Protein AF-0000000070999312 (afdb_homodimer)

Nearest PDB structures (foldseek):
  6iwe-assembly1_A  TM=8.573E-01  e=2.212E-32  Penicillium terrenum
  8blx-assembly1_A  TM=8.472E-01  e=9.473E-31  Parastagonospora nodorum SN15
  8blz-assembly1_C  TM=8.296E-01  e=2.874E-31  Parastagonospora nodorum SN15
  8bmu-assembly1_A  TM=8.322E-01  e=1.067E-30  Parastagonospora nodorum SN15
  5oc2-assembly2_B  TM=7.873E-01  e=1.247E-31  Aspergillus fumigatus

pLDDT: mean 93.49, std 9.77, range [18.69, 98.94]

Sequence (974 aa):
MAYHPPLKDKQSPVVIVGAGVFGLSSAIHLAKRGFTDITVFDRQPYHETLYDFDKGCDAASADCNKIIRAAYGDEVWYQNLTFKAIEVWESWNKSLAEETILPPGMTSKDRIYVNCGNYHFGDETDGLNDFEKLSVNNITKAGKGPTQYLLYFDSKEVARARADGFSYAVDPFNLSKDGKHQGYLDMIGGFVYADKACTYALHLVKKLGVKLVLDRRAGSFESFLEDPTGKVVGIKTADGKHHKAAATVVACGGWTPSLIPEIDGLCETTAGSIAMIQIPEGSPLRERFSPDNFPVFQWNTRAGENGNLYGFPLDSRGVMKIGYRGTKYTNPQRVQSGQVRSIPITKWTSPFITGLPEKSVQVVQRFLDKYLPELKQSGIGISQTRLCWYTDSFDNHWVIDGIPGKEGVIVATGGSGHAFKFLPLLGEFVADKVMGIESDMLRRFQWRKPPHGETPRNQLMKGFNDANALHRVRMVPDDGSHYSSKLMAYHPPLKDKQSPVVIVGAGVFGLSSAIHLAKRGFTDITVFDRQPYHETLYDFDKGCDAASADCNKIIRAAYGDEVWYQNLTFKAIEVWESWNKSLAEETILPPGMTSKDRIYVNCGNYHFGDETDGLNDFEKLSVNNITKAGKGPTQYLLYFDSKEVARARADGFSYAVDPFNLSKDGKHQGYLDMIGGFVYADKACTYALHLVKKLGVKLVLDRRAGSFESFLEDPTGKVVGIKTADGKHHKAAATVVACGGWTPSLIPEIDGLCETTAGSIAMIQIPEGSPLRERFSPDNFPVFQWNTRAGENGNLYGFPLDSRGVMKIGYRGTKYTNPQRVQSGQVRSIPITKWTSPFITGLPEKSVQVVQRFLDKYLPELKQSGIGISQTRLCWYTDSFDNHWVIDGIPGKEGVIVATGGSGHAFKFLPLLGEFVADKVMGIESDMLRRFQWRKPPHGETPRNQLMKGFNDANALHRVRMVPDDGSHYSSKL

Secondary structure (DSSP, 8-state):
---------TTS-EEEE--SHHHHHHHHHHHHTT---EEEEESS-HHHHTT-GGGT--STTSSSEEE-----TT-HHHHHHHHHHHHHHHHHHHHHHH-SS--TT--TT--SEE---EEEE-S--SS--HHHHHHHHHHIIIIIGGGEE-TTT-HHHHHHHHHTT-GGGTSTT---BTTB--SEEESS--EEEHHHHHHHHHHHHHHTT-EEEE-TTTTSEEEEEE-TTS-EEEEEETTS-EEE-SEEEE--GGGHHHH-GGGBTTEEEEEEEEEEEEPPTT-THHHHTSTTT--EEEESTT-GGG--EEE----TTSEEEEEEEEEEEB-EEE-TTS-EEE----TTSBS---SEEHHHHHHHHHHHHHH-HHHHHTT----EEEEEEEEEETTS--EEEEETTEEEEEEEE--TTT-GGGHHHHHHHHHHHHHT---HHHHHHS---PPTTSPPSS----GGG-TTBGGGSPEEP--SSTTSTT-/---------TTS-EEEE--SHHHHHHHHHHHHTT---EEEEESS-HHHHTT-GGGT--STTSSSEEE-----TT-HHHHHHHHHHHHHHHHHHHHHHH-SS--TT--TT--SEE---EEEE-S--SS--HHHHHHHHHHIIIIIGGGEE-TTT-HHHHHHHHHTT-GGGTSTT---BTTB--SEEESS--EEEHHHHHHHHHHHHHHTT-EEEE-TTTTSEEEEEE-TTS-EEEEEETTS-EEE-SEEEE--GGGHHHH-GGGBTTEEEEEEEEEEEEPPTT-THHHHTSTTT--EEEESTT-GGG--EEE----TTSEEEEEEEEEEEB-EEE-TTS-EEE----TTSBS---SEEHHHHHHHHHHHHHH-HHHHHTT----EEEEEEEEEETTS--EEEEETTEEEEEEEE--TTT-GGGHHHHHHHHHHHHHT---HHHHHTS---PPTTPPPSS----GGG-TTBGGGS-EE---SSTTTS--

Foldseek 3Di:
DADFDFDPDLAFAEEEADLALLRLLQLLQSLVVPRAHYEYFYLAPCLPCLLDVVVQRFALLRDFKAKQDLQDQPPNVSNVLSVVLVVVQVVLLVCLLPPDDDFPPDHNPDHFFFQLWEWEFEDDLPFDDNSNVRRLVSCVVVVNNLQKQRQQPDLVSQVSCVVVPNVLRFALLVPDDPSGGTTMIGRSMFMGRSSRVSSRSVVSSVVSNYHYHHHNFRRAFDAFDADPLQAGQFTATRVGDTDGGLAYEYEHWLACCVHPVLCAQFKAKKWWKKFKWADDPPDPVLVCQASSRHGKYAYCCPVALLGGKIWHGAGPRRMIMIIDVSDIAFAWDQDPVRATGGHDADCNDVVHDFFAFPSNVVSVVVCCVPRVVVCVVVLIDTQGMIINMGMAGLAQAWAWEDRHPHYRYTYTGRNSSPCSSSSNPSSVLNSCRNNVNDDPNNVVRYDDHPDPPDRTPDDDRPHPVPCRYPVNTDGDGSPNPVSPPPD/DADFDFDDDLAFAEEEADLALLRLLQLLQSLVVPRAHYEYFYLAPCLPCLLDVVVQRFALLRDFKAKQDLQDQPPNVSNVLSVVLVVVQVVLLVCLLPDDDDFPPDHNPDHFFFQLWEWEFEDDQPFDDNSRVRRLVSCVVVVNNLQKQRQQPDLVSQVSCVVVVNVLRFALLVPDDPSGGTTMIGRSMFMGRSSRVSSRSVVSSVVSNYHYHHHNFRRAFDAFDADPVQAGQFTATRVGDTDGGLAYEYEHWLAVCVHPVLCAQFKAKKWWKKFKWADDPPDPVLVCQASNRHGKYAYCCPVALLGGKIWHGAGPRRMIMIIDVSDIAFAWDQDPVRATGGHDADCNDVVHDFFAFPSNVVSVVVCCVPRVVVCVVVLIDTQGMIINMGMAGLAQAWAWEDRHPHYRYTYTGHNSSPCSSSSNPSSVLNSCRNNVNDDPSNVVRYDDHDDPPDRTPDDDRPHPVPCRYPVNTDGDGSPSPVSPPVD

Structure (mmCIF, N/CA/C/O backbone):
data_AF-0000000070999312-model_v1
#
loop_
_entity.id
_entity.type
_entity.pdbx_description
1 polymer 'Sarcosine oxidase'
#
loop_
_atom_site.group_PDB
_atom_site.id
_atom_site.type_symbol
_atom_site.label_atom_id
_atom_site.label_alt_id
_atom_site.label_comp_id
_atom_site.label_asym_id
_atom_site.label_entity_id
_atom_site.label_seq_id
_atom_site.pdbx_PDB_ins_code
_atom_site.Cartn_x
_atom_site.Cartn_y
_atom_site.Cartn_z
_atom_site.occupancy
_atom_site.B_iso_or_equiv
_atom_site.auth_seq_id
_atom_site.auth_comp_id
_atom_site.auth_asym_id
_atom_site.auth_atom_id
_atom_site.pdbx_PDB_model_num
ATOM 1 N N . MET A 1 1 ? -23.875 -26.734 1.968 1 58.16 1 MET A N 1
ATOM 2 C CA . MET A 1 1 ? -23.734 -25.562 1.113 1 58.16 1 MET A CA 1
ATOM 3 C C . MET A 1 1 ? -24.562 -24.391 1.653 1 58.16 1 MET A C 1
ATOM 5 O O . MET A 1 1 ? -25.688 -24.578 2.1 1 58.16 1 MET A O 1
ATOM 9 N N . ALA A 1 2 ? -23.922 -23.266 1.71 1 66.56 2 ALA A N 1
ATOM 10 C CA . ALA A 1 2 ? -24.688 -22.094 2.182 1 66.56 2 ALA A CA 1
ATOM 11 C C . ALA A 1 2 ? -25.75 -21.688 1.171 1 66.56 2 ALA A C 1
ATOM 13 O O . ALA A 1 2 ? -25.516 -21.734 -0.039 1 66.56 2 ALA A O 1
ATOM 14 N N . TYR A 1 3 ? -26.891 -21.531 1.672 1 66.31 3 TYR A N 1
ATOM 15 C CA . TYR A 1 3 ? -28 -21.234 0.792 1 66.31 3 TYR A CA 1
ATOM 16 C C . TYR A 1 3 ? -27.812 -19.875 0.118 1 66.31 3 TYR A C 1
ATOM 18 O O . TYR A 1 3 ? -27.391 -18.906 0.758 1 66.31 3 TYR A O 1
ATOM 26 N N . HIS A 1 4 ? -27.891 -19.875 -1.217 1 73.12 4 HIS A N 1
ATOM 27 C CA . HIS A 1 4 ? -28 -18.672 -2.051 1 73.12 4 HIS A CA 1
ATOM 28 C C . HIS A 1 4 ? -29.188 -18.766 -3.002 1 73.12 4 HIS A C 1
ATOM 30 O O . HIS A 1 4 ? -29.312 -19.734 -3.758 1 73.12 4 HIS A O 1
ATOM 36 N N . PRO A 1 5 ? -30.031 -17.781 -2.922 1 76.81 5 PRO A N 1
ATOM 37 C CA . PRO A 1 5 ? -31.156 -17.844 -3.855 1 76.81 5 PRO A CA 1
ATOM 38 C C . PRO A 1 5 ? -30.719 -17.797 -5.316 1 76.81 5 PRO A C 1
ATOM 40 O O . PRO A 1 5 ? -29.938 -16.922 -5.711 1 76.81 5 PRO A O 1
ATOM 43 N N . PRO A 1 6 ? -31.141 -18.828 -6.016 1 87.12 6 PRO A N 1
ATOM 44 C CA . PRO A 1 6 ? -30.75 -18.859 -7.43 1 87.12 6 PRO A CA 1
ATOM 45 C C . PRO A 1 6 ? -31.219 -17.625 -8.195 1 87.12 6 PRO A C 1
ATOM 47 O O . PRO A 1 6 ? -32.344 -17.156 -7.984 1 87.12 6 PRO A O 1
ATOM 50 N N . LEU A 1 7 ? -30.344 -17.141 -8.969 1 90.75 7 LEU A N 1
ATOM 51 C CA . LEU A 1 7 ? -30.688 -16 -9.82 1 90.75 7 LEU A CA 1
ATOM 52 C C . LEU A 1 7 ? -31.234 -16.484 -11.164 1 90.75 7 LEU A C 1
ATOM 54 O O . LEU A 1 7 ? -30.484 -17.047 -11.977 1 90.75 7 LEU A O 1
ATOM 58 N N . LYS A 1 8 ? -32.5 -16.25 -11.445 1 89 8 LYS A N 1
ATOM 59 C CA . LYS A 1 8 ? -33.156 -16.734 -12.656 1 89 8 LYS A CA 1
ATOM 60 C C . LYS A 1 8 ? -33.219 -15.625 -13.711 1 89 8 LYS A C 1
ATOM 62 O O . LYS A 1 8 ? -33.094 -15.898 -14.906 1 89 8 LYS A O 1
ATOM 67 N N . ASP A 1 9 ? -33.344 -14.461 -13.195 1 93.38 9 ASP A N 1
ATOM 68 C CA . ASP A 1 9 ? -33.438 -13.328 -14.109 1 93.38 9 ASP A CA 1
ATOM 69 C C . ASP A 1 9 ? -32.062 -12.953 -14.664 1 93.38 9 ASP A C 1
ATOM 71 O O . ASP A 1 9 ? -31.219 -12.445 -13.938 1 93.38 9 ASP A O 1
ATOM 75 N N . LYS A 1 10 ? -31.922 -13.07 -15.93 1 95.38 10 LYS A N 1
ATOM 76 C CA . LYS A 1 10 ? -30.625 -12.859 -16.594 1 95.38 10 LYS A CA 1
ATOM 77 C C . LYS A 1 10 ? -30.312 -11.375 -16.703 1 95.38 10 LYS A C 1
ATOM 79 O O . LYS A 1 10 ? -29.172 -11 -17 1 95.38 10 LYS A O 1
ATOM 84 N N . GLN A 1 11 ? -31.234 -10.586 -16.344 1 96.06 11 GLN A N 1
ATOM 85 C CA . GLN A 1 11 ? -31 -9.141 -16.391 1 96.06 11 GLN A CA 1
ATOM 86 C C . GLN A 1 11 ? -30.625 -8.609 -15.008 1 96.06 11 GLN A C 1
ATOM 88 O O . GLN A 1 11 ? -30.281 -7.434 -14.867 1 96.06 11 GLN A O 1
ATOM 93 N N . SER A 1 12 ? -30.625 -9.508 -14.062 1 96.31 12 SER A N 1
ATOM 94 C CA . SER A 1 12 ? -30.234 -9.102 -12.719 1 96.31 12 SER A CA 1
ATOM 95 C C . SER A 1 12 ? -28.781 -8.656 -12.68 1 96.31 12 SER A C 1
ATOM 97 O O . SER A 1 12 ? -27.922 -9.273 -13.297 1 96.31 12 SER A O 1
ATOM 99 N N . PRO A 1 13 ? -28.547 -7.543 -11.961 1 98.19 13 PRO A N 1
ATOM 100 C CA . PRO A 1 13 ? -27.156 -7.082 -11.859 1 98.19 13 PRO A CA 1
ATOM 101 C C . PRO A 1 13 ? -26.281 -8.016 -11.023 1 98.19 13 PRO A C 1
ATOM 103 O O . PRO A 1 13 ? -26.672 -8.398 -9.922 1 98.19 13 PRO A O 1
ATOM 106 N N . VAL A 1 14 ? -25.172 -8.414 -11.578 1 98.62 14 VAL A N 1
ATOM 107 C CA . VAL A 1 14 ? -24.188 -9.242 -10.891 1 98.62 14 VAL A CA 1
ATOM 108 C C . VAL A 1 14 ? -22.875 -8.469 -10.75 1 98.62 14 VAL A C 1
ATOM 110 O O . VAL A 1 14 ? -22.359 -7.914 -11.727 1 98.62 14 VAL A O 1
ATOM 113 N N . VAL A 1 15 ? -22.359 -8.406 -9.523 1 98.81 15 VAL A N 1
ATOM 114 C CA . VAL A 1 15 ? -21.078 -7.781 -9.25 1 98.81 15 VAL A CA 1
ATOM 115 C C . VAL A 1 15 ? -20.016 -8.859 -8.984 1 98.81 15 VAL A C 1
ATOM 117 O O . VAL A 1 15 ? -20.266 -9.812 -8.25 1 98.81 15 VAL A O 1
ATOM 120 N N . ILE A 1 16 ? -18.922 -8.758 -9.641 1 98.94 16 ILE A N 1
ATOM 121 C CA . ILE A 1 16 ? -17.75 -9.602 -9.383 1 98.94 16 ILE A CA 1
ATOM 122 C C . ILE A 1 16 ? -16.594 -8.742 -8.875 1 98.94 16 ILE A C 1
ATOM 124 O O . ILE A 1 16 ? -16.172 -7.801 -9.547 1 98.94 16 ILE A O 1
ATOM 128 N N . VAL A 1 17 ? -16.109 -9.07 -7.68 1 98.81 17 VAL A N 1
ATOM 129 C CA . VAL A 1 17 ? -14.969 -8.359 -7.113 1 98.81 17 VAL A CA 1
ATOM 130 C C . VAL A 1 17 ? -13.703 -9.203 -7.297 1 98.81 17 VAL A C 1
ATOM 132 O O . VAL A 1 17 ? -13.562 -10.258 -6.68 1 98.81 17 VAL A O 1
ATOM 135 N N . GLY A 1 18 ? -12.773 -8.695 -8.078 1 98.62 18 GLY A N 1
ATOM 136 C CA . GLY A 1 18 ? -11.547 -9.398 -8.43 1 98.62 18 GLY A CA 1
ATOM 137 C C . GLY A 1 18 ? -11.492 -9.797 -9.891 1 98.62 18 GLY A C 1
ATOM 138 O O . GLY A 1 18 ? -12.406 -10.445 -10.398 1 98.62 18 GLY A O 1
ATOM 139 N N . ALA A 1 19 ? -10.406 -9.406 -10.531 1 98.81 19 ALA A N 1
ATOM 140 C CA . ALA A 1 19 ? -10.219 -9.719 -11.945 1 98.81 19 ALA A CA 1
ATOM 141 C C . ALA A 1 19 ? -9.039 -10.664 -12.148 1 98.81 19 ALA A C 1
ATOM 143 O O . ALA A 1 19 ? -8.289 -10.523 -13.117 1 98.81 19 ALA A O 1
ATOM 144 N N . GLY A 1 20 ? -8.82 -11.57 -11.219 1 98.5 20 GLY A N 1
ATOM 145 C CA . GLY A 1 20 ? -7.949 -12.711 -11.43 1 98.5 20 GLY A CA 1
ATOM 146 C C . GLY A 1 20 ? -8.641 -13.867 -12.117 1 98.5 20 GLY A C 1
ATOM 147 O O . GLY A 1 20 ? -9.711 -13.695 -12.719 1 98.5 20 GLY A O 1
ATOM 148 N N . VAL A 1 21 ? -8.07 -15.016 -11.977 1 98.75 21 VAL A N 1
ATOM 149 C CA . VAL A 1 21 ? -8.555 -16.141 -12.773 1 98.75 21 VAL A CA 1
ATOM 150 C C . VAL A 1 21 ? -9.961 -16.531 -12.32 1 98.75 21 VAL A C 1
ATOM 152 O O . VAL A 1 21 ? -10.812 -16.875 -13.148 1 98.75 21 VAL A O 1
ATOM 155 N N . PHE A 1 22 ? -10.25 -16.5 -11.031 1 98.81 22 PHE A N 1
ATOM 156 C CA . PHE A 1 22 ? -11.586 -16.828 -10.562 1 98.81 22 PHE A CA 1
ATOM 157 C C . PHE A 1 22 ? -12.609 -15.812 -11.07 1 98.81 22 PHE A C 1
ATOM 159 O O . PHE A 1 22 ? -13.688 -16.188 -11.523 1 98.81 22 PHE A O 1
ATOM 166 N N . GLY A 1 23 ? -12.281 -14.562 -11.008 1 98.88 23 GLY A N 1
ATOM 167 C CA . GLY A 1 23 ? -13.203 -13.516 -11.422 1 98.88 23 GLY A CA 1
ATOM 168 C C . GLY A 1 23 ? -13.422 -13.477 -12.922 1 98.88 23 GLY A C 1
ATOM 169 O O . GLY A 1 23 ? -14.562 -13.414 -13.383 1 98.88 23 GLY A O 1
ATOM 170 N N . LEU A 1 24 ? -12.344 -13.484 -13.664 1 98.88 24 LEU A N 1
ATOM 171 C CA . LEU A 1 24 ? -12.438 -13.453 -15.125 1 98.88 24 LEU A CA 1
ATOM 172 C C . LEU A 1 24 ? -13.234 -14.648 -15.641 1 98.88 24 LEU A C 1
ATOM 174 O O . LEU A 1 24 ? -14.117 -14.492 -16.484 1 98.88 24 LEU A O 1
ATOM 178 N N . SER A 1 25 ? -12.883 -15.797 -15.117 1 98.94 25 SER A N 1
ATOM 179 C CA . SER A 1 25 ? -13.594 -17 -15.531 1 98.94 25 SER A CA 1
ATOM 180 C C . SER A 1 25 ? -15.078 -16.922 -15.195 1 98.94 25 SER A C 1
ATOM 182 O O . SER A 1 25 ? -15.922 -17.297 -16 1 98.94 25 SER A O 1
ATOM 184 N N . SER A 1 26 ? -15.414 -16.406 -14.031 1 98.88 26 SER A N 1
ATOM 185 C CA . SER A 1 26 ? -16.812 -16.25 -13.625 1 98.88 26 SER A CA 1
ATOM 186 C C . SER A 1 26 ? -17.562 -15.328 -14.586 1 98.88 26 SER A C 1
ATOM 188 O O . SER A 1 26 ? -18.672 -15.648 -15 1 98.88 26 SER A O 1
ATOM 190 N N . ALA A 1 27 ? -16.953 -14.227 -14.898 1 98.94 27 ALA A N 1
ATOM 191 C CA . ALA A 1 27 ? -17.578 -13.273 -15.812 1 98.94 27 ALA A CA 1
ATOM 192 C C . ALA A 1 27 ? -17.859 -13.906 -17.172 1 98.94 27 ALA A C 1
ATOM 194 O O . ALA A 1 27 ? -18.953 -13.766 -17.719 1 98.94 27 ALA A O 1
ATOM 195 N N . ILE A 1 28 ? -16.906 -14.625 -17.719 1 98.88 28 ILE A N 1
ATOM 196 C CA . ILE A 1 28 ? -17.031 -15.266 -19.016 1 98.88 28 ILE A CA 1
ATOM 197 C C . ILE A 1 28 ? -18.188 -16.266 -19 1 98.88 28 ILE A C 1
ATOM 199 O O . ILE A 1 28 ? -19.062 -16.234 -19.859 1 98.88 28 ILE A O 1
ATOM 203 N N . HIS A 1 29 ? -18.219 -17.109 -18.016 1 98.81 29 HIS A N 1
ATOM 204 C CA . HIS A 1 29 ? -19.188 -18.188 -17.984 1 98.81 29 HIS A CA 1
ATOM 205 C C . HIS A 1 29 ? -20.594 -17.672 -17.688 1 98.81 29 HIS A C 1
ATOM 207 O O . HIS A 1 29 ? -21.578 -18.188 -18.219 1 98.81 29 HIS A O 1
ATOM 213 N N . LEU A 1 30 ? -20.719 -16.641 -16.844 1 98.75 30 LEU A N 1
ATOM 214 C CA . LEU A 1 30 ? -22.016 -16.031 -16.609 1 98.75 30 LEU A CA 1
ATOM 215 C C . LEU A 1 30 ? -22.547 -15.367 -17.875 1 98.75 30 LEU A C 1
ATOM 217 O O . LEU A 1 30 ? -23.719 -15.523 -18.219 1 98.75 30 LEU A O 1
ATOM 221 N N . ALA A 1 31 ? -21.672 -14.641 -18.516 1 98.81 31 ALA A N 1
ATOM 222 C CA . ALA A 1 31 ? -22.078 -13.992 -19.766 1 98.81 31 ALA A CA 1
ATOM 223 C C . ALA A 1 31 ? -22.531 -15.023 -20.797 1 98.81 31 ALA A C 1
ATOM 225 O O . ALA A 1 31 ? -23.547 -14.828 -21.484 1 98.81 31 ALA A O 1
ATOM 226 N N . LYS A 1 32 ? -21.797 -16.109 -20.938 1 98.19 32 LYS A N 1
ATOM 227 C CA . LYS A 1 32 ? -22.141 -17.172 -21.891 1 98.19 32 LYS A CA 1
ATOM 228 C C . LYS A 1 32 ? -23.469 -17.828 -21.547 1 98.19 32 LYS A C 1
ATOM 230 O O . LYS A 1 32 ? -24.141 -18.375 -22.422 1 98.19 32 LYS A O 1
ATOM 235 N N . ARG A 1 33 ? -23.797 -17.75 -20.297 1 97.44 33 ARG A N 1
ATOM 236 C CA . ARG A 1 33 ? -25.078 -18.312 -19.844 1 97.44 33 ARG A CA 1
ATOM 237 C C . ARG A 1 33 ? -26.219 -17.312 -20.047 1 97.44 33 ARG A C 1
ATOM 239 O O . ARG A 1 33 ? -27.344 -17.578 -19.641 1 97.44 33 ARG A O 1
ATOM 246 N N . GLY A 1 34 ? -25.938 -16.125 -20.484 1 97.69 34 GLY A N 1
ATOM 247 C CA . GLY A 1 34 ? -26.984 -15.195 -20.922 1 97.69 34 GLY A CA 1
ATOM 248 C C . GLY A 1 34 ? -27.141 -14 -19.984 1 97.69 34 GLY A C 1
ATOM 249 O O . GLY A 1 34 ? -27.969 -13.125 -20.234 1 97.69 34 GLY A O 1
ATOM 250 N N . PHE A 1 35 ? -26.391 -13.914 -18.922 1 98.25 35 PHE A N 1
ATOM 251 C CA . PHE A 1 35 ? -26.469 -12.742 -18.062 1 98.25 35 PHE A CA 1
ATOM 252 C C . PHE A 1 35 ? -25.938 -11.508 -18.797 1 98.25 35 PHE A C 1
ATOM 254 O O . PHE A 1 35 ? -24.922 -11.57 -19.484 1 98.25 35 PHE A O 1
ATOM 261 N N . THR A 1 36 ? -26.625 -10.359 -18.594 1 97.88 36 THR A N 1
ATOM 262 C CA . THR A 1 36 ? -26.281 -9.211 -19.438 1 97.88 36 THR A CA 1
ATOM 263 C C . THR A 1 36 ? -25.797 -8.039 -18.594 1 97.88 36 THR A C 1
ATOM 265 O O . THR A 1 36 ? -25.234 -7.082 -19.125 1 97.88 36 THR A O 1
ATOM 268 N N . ASP A 1 37 ? -26.047 -8.07 -17.312 1 98.44 37 ASP A N 1
ATOM 269 C CA . ASP A 1 37 ? -25.625 -6.973 -16.438 1 98.44 37 ASP A CA 1
ATOM 270 C C . ASP A 1 37 ? -24.594 -7.438 -15.43 1 98.44 37 ASP A C 1
ATOM 272 O O . ASP A 1 37 ? -24.891 -7.57 -14.234 1 98.44 37 ASP A O 1
ATOM 276 N N . ILE A 1 38 ? -23.438 -7.66 -15.914 1 98.81 38 ILE A N 1
ATOM 277 C CA . ILE A 1 38 ? -22.312 -8.102 -15.102 1 98.81 38 ILE A CA 1
ATOM 278 C C . ILE A 1 38 ? -21.25 -6.992 -15.039 1 98.81 38 ILE A C 1
ATOM 280 O O . ILE A 1 38 ? -20.891 -6.41 -16.062 1 98.81 38 ILE A O 1
ATOM 284 N N . THR A 1 39 ? -20.781 -6.641 -13.852 1 98.88 39 THR A N 1
ATOM 285 C CA . THR A 1 39 ? -19.688 -5.695 -13.688 1 98.88 39 THR A CA 1
ATOM 286 C C . THR A 1 39 ? -18.562 -6.316 -12.867 1 98.88 39 THR A C 1
ATOM 288 O O . THR A 1 39 ? -18.797 -6.836 -11.773 1 98.88 39 THR A O 1
ATOM 291 N N . VAL A 1 40 ? -17.328 -6.281 -13.422 1 98.94 40 VAL A N 1
ATOM 292 C CA . VAL A 1 40 ? -16.141 -6.754 -12.727 1 98.94 40 VAL A CA 1
ATOM 293 C C . VAL A 1 40 ? -15.375 -5.566 -12.156 1 98.94 40 VAL A C 1
ATOM 295 O O . VAL A 1 40 ? -15.07 -4.609 -12.867 1 98.94 40 VAL A O 1
ATOM 298 N N . PHE A 1 41 ? -15.109 -5.641 -10.875 1 98.81 41 PHE A N 1
ATOM 299 C CA . PHE A 1 41 ? -14.344 -4.605 -10.188 1 98.81 41 PHE A CA 1
ATOM 300 C C . PHE A 1 41 ? -12.977 -5.133 -9.773 1 98.81 41 PHE A C 1
ATOM 302 O O . PHE A 1 41 ? -12.852 -6.273 -9.32 1 98.81 41 PHE A O 1
ATOM 309 N N . ASP A 1 42 ? -11.945 -4.367 -9.969 1 98.56 42 ASP A N 1
ATOM 310 C CA . ASP A 1 42 ? -10.625 -4.641 -9.422 1 98.56 42 ASP A CA 1
ATOM 311 C C . ASP A 1 42 ? -9.852 -3.346 -9.188 1 98.56 42 ASP A C 1
ATOM 313 O O . ASP A 1 42 ? -9.977 -2.391 -9.953 1 98.56 42 ASP A O 1
ATOM 317 N N . ARG A 1 43 ? -9.055 -3.377 -8.188 1 96.38 43 ARG A N 1
ATOM 318 C CA . ARG A 1 43 ? -8.297 -2.174 -7.859 1 96.38 43 ARG A CA 1
ATOM 319 C C . ARG A 1 43 ? -7.113 -2 -8.805 1 96.38 43 ARG A C 1
ATOM 321 O O . ARG A 1 43 ? -6.512 -0.925 -8.867 1 96.38 43 ARG A O 1
ATOM 328 N N . GLN A 1 44 ? -6.734 -3.061 -9.484 1 96.19 44 GLN A N 1
ATOM 329 C CA . GLN A 1 44 ? -5.617 -3.002 -10.422 1 96.19 44 GLN A CA 1
ATOM 330 C C . GLN A 1 44 ? -6.09 -2.613 -11.82 1 96.19 44 GLN A C 1
ATOM 332 O O . GLN A 1 44 ? -7.094 -3.133 -12.305 1 96.19 44 GLN A O 1
ATOM 337 N N . PRO A 1 45 ? -5.352 -1.702 -12.484 1 96.31 45 PRO A N 1
ATOM 338 C CA . PRO A 1 45 ? -5.676 -1.358 -13.875 1 96.31 45 PRO A CA 1
ATOM 339 C C . PRO A 1 45 ? -5.102 -2.352 -14.875 1 96.31 45 PRO A C 1
ATOM 341 O O . PRO A 1 45 ? -4.289 -1.976 -15.727 1 96.31 45 PRO A O 1
ATOM 344 N N . TYR A 1 46 ? -5.59 -3.475 -14.945 1 97.38 46 TYR A N 1
ATOM 345 C CA . TYR A 1 46 ? -5.035 -4.586 -15.711 1 97.38 46 TYR A CA 1
ATOM 346 C C . TYR A 1 46 ? -5.074 -4.285 -17.203 1 97.38 46 TYR A C 1
ATOM 348 O O . TYR A 1 46 ? -4.266 -4.82 -17.969 1 97.38 46 TYR A O 1
ATOM 356 N N . HIS A 1 47 ? -6.008 -3.445 -17.625 1 95.56 47 HIS A N 1
ATOM 357 C CA . HIS A 1 47 ? -6.07 -3.074 -19.047 1 95.56 47 HIS A CA 1
ATOM 358 C C . HIS A 1 47 ? -4.836 -2.281 -19.453 1 95.56 47 HIS A C 1
ATOM 360 O O . HIS A 1 47 ? -4.484 -2.244 -20.641 1 95.56 47 HIS A O 1
ATOM 366 N N . GLU A 1 48 ? -4.195 -1.714 -18.484 1 94.5 48 GLU A N 1
ATOM 367 C CA . GLU A 1 48 ? -2.98 -0.946 -18.75 1 94.5 48 GLU A CA 1
ATOM 368 C C . GLU A 1 48 ? -1.731 -1.772 -18.453 1 94.5 48 GLU A C 1
ATOM 370 O O . GLU A 1 48 ? -0.773 -1.758 -19.219 1 94.5 48 GLU A O 1
ATOM 375 N N . THR A 1 49 ? -1.768 -2.512 -17.391 1 95.5 49 THR A N 1
ATOM 376 C CA . THR A 1 49 ? -0.562 -3.172 -16.891 1 95.5 49 THR A CA 1
ATOM 377 C C . THR A 1 49 ? -0.402 -4.547 -17.531 1 95.5 49 THR A C 1
ATOM 379 O O . THR A 1 49 ? 0.667 -5.156 -17.453 1 95.5 49 THR A O 1
ATOM 382 N N . LEU A 1 50 ? -1.465 -5.07 -18.094 1 96.62 50 LEU A N 1
ATOM 383 C CA . LEU A 1 50 ? -1.487 -6.352 -18.797 1 96.62 50 LEU A CA 1
ATOM 384 C C . LEU A 1 50 ? -0.996 -7.473 -17.891 1 96.62 50 LEU A C 1
ATOM 386 O O . LEU A 1 50 ? -0.201 -8.312 -18.312 1 96.62 50 LEU A O 1
ATOM 390 N N . TYR A 1 51 ? -1.353 -7.355 -16.625 1 97.25 51 TYR A N 1
ATOM 391 C CA . TYR A 1 51 ? -1.134 -8.383 -15.617 1 97.25 51 TYR A CA 1
ATOM 392 C C . TYR A 1 51 ? 0.355 -8.617 -15.391 1 97.25 51 TYR A C 1
ATOM 394 O O . TYR A 1 51 ? 0.776 -9.742 -15.102 1 97.25 51 TYR A O 1
ATOM 402 N N . ASP A 1 52 ? 1.147 -7.605 -15.609 1 94.12 52 ASP A N 1
ATOM 403 C CA . ASP A 1 52 ? 2.582 -7.648 -15.344 1 94.12 52 ASP A CA 1
ATOM 404 C C . ASP A 1 52 ? 2.879 -7.316 -13.883 1 94.12 52 ASP A C 1
ATOM 406 O O . ASP A 1 52 ? 2.646 -6.191 -13.438 1 94.12 52 ASP A O 1
ATOM 410 N N . PHE A 1 53 ? 3.457 -8.281 -13.133 1 91.12 53 PHE A N 1
ATOM 411 C CA . PHE A 1 53 ? 3.768 -8.07 -11.719 1 91.12 53 PHE A CA 1
ATOM 412 C C . PHE A 1 53 ? 4.684 -6.863 -11.547 1 91.12 53 PHE A C 1
ATOM 414 O O . PHE A 1 53 ? 4.555 -6.113 -10.578 1 91.12 53 PHE A O 1
ATOM 421 N N . ASP A 1 54 ? 5.566 -6.676 -12.461 1 87.81 54 ASP A N 1
ATOM 422 C CA . ASP A 1 54 ? 6.586 -5.641 -12.328 1 87.81 54 ASP A CA 1
ATOM 423 C C . ASP A 1 54 ? 6 -4.258 -12.609 1 87.81 54 ASP A C 1
ATOM 425 O O . ASP A 1 54 ? 6.648 -3.24 -12.359 1 87.81 54 ASP A O 1
ATOM 429 N N . LYS A 1 55 ? 4.82 -4.223 -13.016 1 89.69 55 LYS A N 1
ATOM 430 C CA . LYS A 1 55 ? 4.145 -2.951 -13.258 1 89.69 55 LYS A CA 1
ATOM 431 C C . LYS A 1 55 ? 3.105 -2.668 -12.172 1 89.69 55 LYS A C 1
ATOM 433 O O . LYS A 1 55 ? 2.188 -1.87 -12.383 1 89.69 55 LYS A O 1
ATOM 438 N N . GLY A 1 56 ? 3.15 -3.477 -11.094 1 89.62 56 GLY A N 1
ATOM 439 C CA . GLY A 1 56 ? 2.326 -3.117 -9.953 1 89.62 56 GLY A CA 1
ATOM 440 C C . GLY A 1 56 ? 1.269 -4.156 -9.625 1 89.62 56 GLY A C 1
ATOM 441 O O . GLY A 1 56 ? 0.56 -4.035 -8.625 1 89.62 56 GLY A O 1
ATOM 442 N N . CYS A 1 57 ? 1.149 -5.184 -10.375 1 93.56 57 CYS A N 1
ATOM 443 C CA . CYS A 1 57 ? 0.094 -6.176 -10.18 1 93.56 57 CYS A CA 1
ATOM 444 C C . CYS A 1 57 ? 0.459 -7.152 -9.078 1 93.56 57 CYS A C 1
ATOM 446 O O . CYS A 1 57 ? 1.347 -7.992 -9.25 1 93.56 57 CYS A O 1
ATOM 448 N N . ASP A 1 58 ? -0.208 -7.117 -7.965 1 90.94 58 ASP A N 1
ATOM 449 C CA . ASP A 1 58 ? 0.192 -7.961 -6.84 1 90.94 58 ASP A CA 1
ATOM 450 C C . ASP A 1 58 ? -0.867 -9.016 -6.547 1 90.94 58 ASP A C 1
ATOM 452 O O . ASP A 1 58 ? -1.284 -9.188 -5.398 1 90.94 58 ASP A O 1
ATOM 456 N N . ALA A 1 59 ? -1.201 -9.773 -7.52 1 95.25 59 ALA A N 1
ATOM 457 C CA . ALA A 1 59 ? -2.105 -10.914 -7.434 1 95.25 59 ALA A CA 1
ATOM 458 C C . ALA A 1 59 ? -1.407 -12.203 -7.867 1 95.25 59 ALA A C 1
ATOM 460 O O . ALA A 1 59 ? -0.457 -12.164 -8.656 1 95.25 59 ALA A O 1
ATOM 461 N N . ALA A 1 60 ? -1.922 -13.266 -7.332 1 96.69 60 ALA A N 1
ATOM 462 C CA . ALA A 1 60 ? -1.395 -14.562 -7.754 1 96.69 60 ALA A CA 1
ATOM 463 C C . ALA A 1 60 ? -1.601 -14.773 -9.25 1 96.69 60 ALA A C 1
ATOM 465 O O . ALA A 1 60 ? -0.779 -15.414 -9.914 1 96.69 60 ALA A O 1
ATOM 466 N N . SER A 1 61 ? -2.662 -14.234 -9.812 1 97.81 61 SER A N 1
ATOM 467 C CA . SER A 1 61 ? -2.986 -14.383 -11.227 1 97.81 61 SER A CA 1
ATOM 468 C C . SER A 1 61 ? -2.035 -13.57 -12.102 1 97.81 61 SER A C 1
ATOM 470 O O . SER A 1 61 ? -1.908 -13.836 -13.297 1 97.81 61 SER A O 1
ATOM 472 N N . ALA A 1 62 ? -1.45 -12.555 -11.57 1 96.12 62 ALA A N 1
ATOM 473 C CA . ALA A 1 62 ? -0.472 -11.75 -12.297 1 96.12 62 ALA A CA 1
ATOM 474 C C . ALA A 1 62 ? 0.93 -12.336 -12.164 1 96.12 62 ALA A C 1
ATOM 476 O O . ALA A 1 62 ? 1.59 -12.156 -11.133 1 96.12 62 ALA A O 1
ATOM 477 N N . ASP A 1 63 ? 1.335 -13.062 -13.125 1 95.94 63 ASP A N 1
ATOM 478 C CA . ASP A 1 63 ? 2.598 -13.797 -13.148 1 95.94 63 ASP A CA 1
ATOM 479 C C . ASP A 1 63 ? 3.096 -13.984 -14.578 1 95.94 63 ASP A C 1
ATOM 481 O O . ASP A 1 63 ? 2.455 -13.539 -15.531 1 95.94 63 ASP A O 1
ATOM 485 N N . CYS A 1 64 ? 4.289 -14.648 -14.648 1 95.44 64 CYS A N 1
ATOM 486 C CA . CYS A 1 64 ? 4.852 -14.922 -15.969 1 95.44 64 CYS A CA 1
ATOM 487 C C . CYS A 1 64 ? 4.285 -16.219 -16.547 1 95.44 64 CYS A C 1
ATOM 489 O O . CYS A 1 64 ? 3.824 -16.234 -17.688 1 95.44 64 CYS A O 1
ATOM 491 N N . ASN A 1 65 ? 4.312 -17.188 -15.766 1 97.38 65 ASN A N 1
ATOM 492 C CA . ASN A 1 65 ? 3.836 -18.484 -16.25 1 97.38 65 ASN A CA 1
ATOM 493 C C . ASN A 1 65 ? 3.316 -19.344 -15.094 1 97.38 65 ASN A C 1
ATOM 495 O O . ASN A 1 65 ? 3.588 -19.062 -13.93 1 97.38 65 ASN A O 1
ATOM 499 N N . LYS A 1 66 ? 2.459 -20.266 -15.453 1 98.38 66 LYS A N 1
ATOM 500 C CA . LYS A 1 66 ? 1.893 -21.234 -14.523 1 98.38 66 LYS A CA 1
ATOM 501 C C . LYS A 1 66 ? 1.899 -22.641 -15.125 1 98.38 66 LYS A C 1
ATOM 503 O O . LYS A 1 66 ? 1.647 -22.812 -16.312 1 98.38 66 LYS A O 1
ATOM 508 N N . ILE A 1 67 ? 2.094 -23.656 -14.312 1 98.19 67 ILE A N 1
ATOM 509 C CA . ILE A 1 67 ? 2.236 -25.047 -14.758 1 98.19 67 ILE A CA 1
ATOM 510 C C . ILE A 1 67 ? 0.868 -25.609 -15.133 1 98.19 67 ILE A C 1
ATOM 512 O O . ILE A 1 67 ? -0.124 -25.359 -14.445 1 98.19 67 ILE A O 1
ATOM 516 N N . ILE A 1 68 ? 0.882 -26.375 -16.156 1 98.19 68 ILE A N 1
ATOM 517 C CA . ILE A 1 68 ? -0.207 -27.281 -16.5 1 98.19 68 ILE A CA 1
ATOM 518 C C . ILE A 1 68 ? 0.223 -28.719 -16.219 1 98.19 68 ILE A C 1
ATOM 520 O O . ILE A 1 68 ? 1.229 -29.188 -16.75 1 98.19 68 ILE A O 1
ATOM 524 N N . ARG A 1 69 ? -0.512 -29.406 -15.383 1 95.81 69 ARG A N 1
ATOM 525 C CA . ARG A 1 69 ? -0.252 -30.812 -15.086 1 95.81 69 ARG A CA 1
ATOM 526 C C . ARG A 1 69 ? -1.54 -31.547 -14.719 1 95.81 69 ARG A C 1
ATOM 528 O O . ARG A 1 69 ? -2.436 -30.953 -14.102 1 95.81 69 ARG A O 1
ATOM 535 N N . ALA A 1 70 ? -1.567 -32.781 -15.016 1 96.12 70 ALA A N 1
ATOM 536 C CA . ALA A 1 70 ? -2.781 -33.562 -14.758 1 96.12 70 ALA A CA 1
ATOM 537 C C . ALA A 1 70 ? -2.572 -34.562 -13.609 1 96.12 70 ALA A C 1
ATOM 539 O O . ALA A 1 70 ? -3.518 -35.219 -13.172 1 96.12 70 ALA A O 1
ATOM 540 N N . ALA A 1 71 ? -1.382 -34.656 -13.094 1 94.62 71 ALA A N 1
ATOM 541 C CA . ALA A 1 71 ? -1.082 -35.594 -12 1 94.62 71 ALA A CA 1
ATOM 542 C C . ALA A 1 71 ? -1.736 -35.125 -10.703 1 94.62 71 ALA A C 1
ATOM 544 O O . ALA A 1 71 ? -1.389 -34.062 -10.164 1 94.62 71 ALA A O 1
ATOM 545 N N . TYR A 1 72 ? -2.699 -35.906 -10.141 1 95.88 72 TYR A N 1
ATOM 546 C CA . TYR A 1 72 ? -3.41 -35.531 -8.93 1 95.88 72 TYR A CA 1
ATOM 547 C C . TYR A 1 72 ? -3.604 -36.719 -7.996 1 95.88 72 TYR A C 1
ATOM 549 O O . TYR A 1 72 ? -4.52 -36.719 -7.168 1 95.88 72 TYR A O 1
ATOM 557 N N . GLY A 1 73 ? -2.799 -37.719 -8.172 1 95 73 GLY A N 1
ATOM 558 C CA . GLY A 1 73 ? -2.955 -38.906 -7.336 1 95 73 GLY A CA 1
ATOM 559 C C . GLY A 1 73 ? -4.344 -39.5 -7.422 1 95 73 GLY A C 1
ATOM 560 O O . GLY A 1 73 ? -4.809 -39.844 -8.508 1 95 73 GLY A O 1
ATOM 561 N N . ASP A 1 74 ? -4.969 -39.469 -6.25 1 94.25 74 ASP A N 1
ATOM 562 C CA . ASP A 1 74 ? -6.277 -40.125 -6.211 1 94.25 74 ASP A CA 1
ATOM 563 C C . ASP A 1 74 ? -7.395 -39.094 -6.488 1 94.25 74 ASP A C 1
ATOM 565 O O . ASP A 1 74 ? -8.562 -39.5 -6.598 1 94.25 74 ASP A O 1
ATOM 569 N N . GLU A 1 75 ? -7.062 -37.906 -6.648 1 96.19 75 GLU A N 1
ATOM 570 C CA . GLU A 1 75 ? -8.07 -36.875 -6.941 1 96.19 75 GLU A CA 1
ATOM 571 C C . GLU A 1 75 ? -8.328 -36.781 -8.445 1 96.19 75 GLU A C 1
ATOM 573 O O . GLU A 1 75 ? -8.07 -35.75 -9.055 1 96.19 75 GLU A O 1
ATOM 578 N N . VAL A 1 76 ? -8.953 -37.719 -8.984 1 96.81 76 VAL A N 1
ATOM 579 C CA . VAL A 1 76 ? -9.117 -37.938 -10.414 1 96.81 76 VAL A CA 1
ATOM 580 C C . VAL A 1 76 ? -10 -36.844 -11.008 1 96.81 76 VAL A C 1
ATOM 582 O O . VAL A 1 76 ? -9.906 -36.562 -12.203 1 96.81 76 VAL A O 1
ATOM 585 N N . TRP A 1 77 ? -10.844 -36.281 -10.195 1 96.38 77 TRP A N 1
ATOM 586 C CA . TRP A 1 77 ? -11.688 -35.219 -10.719 1 96.38 77 TRP A CA 1
ATOM 587 C C . TRP A 1 77 ? -10.852 -34.031 -11.172 1 96.38 77 TRP A C 1
ATOM 589 O O . TRP A 1 77 ? -11.164 -33.375 -12.172 1 96.38 77 TRP A O 1
ATOM 599 N N . TYR A 1 78 ? -9.75 -33.75 -10.484 1 97.75 78 TYR A N 1
ATOM 600 C CA . TYR A 1 78 ? -8.859 -32.688 -10.938 1 97.75 78 TYR A CA 1
ATOM 601 C C . TYR A 1 78 ? -8.117 -33.094 -12.203 1 97.75 78 TYR A C 1
ATOM 603 O O . TYR A 1 78 ? -7.867 -32.25 -13.078 1 97.75 78 TYR A O 1
ATOM 611 N N . GLN A 1 79 ? -7.734 -34.344 -12.266 1 97.81 79 GLN A N 1
ATOM 612 C CA . GLN A 1 79 ? -7.145 -34.906 -13.492 1 97.81 79 GLN A CA 1
ATOM 613 C C . GLN A 1 79 ? -8.062 -34.688 -14.688 1 97.81 79 GLN A C 1
ATOM 615 O O . GLN A 1 79 ? -7.645 -34.125 -15.711 1 97.81 79 GLN A O 1
ATOM 620 N N . ASN A 1 80 ? -9.289 -35.031 -14.484 1 97.69 80 ASN A N 1
ATOM 621 C CA . ASN A 1 80 ? -10.266 -34.906 -15.562 1 97.69 80 ASN A CA 1
ATOM 622 C C . ASN A 1 80 ? -10.516 -33.438 -15.938 1 97.69 80 ASN A C 1
ATOM 624 O O . ASN A 1 80 ? -10.664 -33.125 -17.125 1 97.69 80 ASN A O 1
ATOM 628 N N . LEU A 1 81 ? -10.586 -32.594 -14.969 1 98 81 LEU A N 1
ATOM 629 C CA . LEU A 1 81 ? -10.734 -31.172 -15.234 1 98 81 LEU A CA 1
ATOM 630 C C . LEU A 1 81 ? -9.547 -30.641 -16.016 1 98 81 LEU A C 1
ATOM 632 O O . LEU A 1 81 ? -9.695 -29.75 -16.859 1 98 81 LEU A O 1
ATOM 636 N N . THR A 1 82 ? -8.383 -31.156 -15.719 1 98.44 82 THR A N 1
ATOM 637 C CA . THR A 1 82 ? -7.191 -30.719 -16.438 1 98.44 82 THR A CA 1
ATOM 638 C C . THR A 1 82 ? -7.285 -31.062 -17.922 1 98.44 82 THR A C 1
ATOM 640 O O . THR A 1 82 ? -6.945 -30.234 -18.766 1 98.44 82 THR A O 1
ATOM 643 N N . PHE A 1 83 ? -7.816 -32.25 -18.219 1 98.12 83 PHE A N 1
ATOM 644 C CA . PHE A 1 83 ? -8 -32.656 -19.625 1 98.12 83 PHE A CA 1
ATOM 645 C C . PHE A 1 83 ? -8.922 -31.672 -20.344 1 98.12 83 PHE A C 1
ATOM 647 O O . PHE A 1 83 ? -8.602 -31.219 -21.438 1 98.12 83 PHE A O 1
ATOM 654 N N . LYS A 1 84 ? -9.969 -31.359 -19.656 1 98.12 84 LYS A N 1
ATOM 655 C CA . LYS A 1 84 ? -10.938 -30.438 -20.234 1 98.12 84 LYS A CA 1
ATOM 656 C C . LYS A 1 84 ? -10.328 -29.047 -20.406 1 98.12 84 LYS A C 1
ATOM 658 O O . LYS A 1 84 ? -10.555 -28.375 -21.422 1 98.12 84 LYS A O 1
ATOM 663 N N . ALA A 1 85 ? -9.602 -28.594 -19.438 1 98.69 85 ALA A N 1
ATOM 664 C CA . ALA A 1 85 ? -8.984 -27.281 -19.5 1 98.69 85 ALA A CA 1
ATOM 665 C C . ALA A 1 85 ? -8.016 -27.172 -20.672 1 98.69 85 ALA A C 1
ATOM 667 O O . ALA A 1 85 ? -7.953 -26.141 -21.344 1 98.69 85 ALA A O 1
ATOM 668 N N . ILE A 1 86 ? -7.223 -28.203 -20.922 1 98.44 86 ILE A N 1
ATOM 669 C CA . ILE A 1 86 ? -6.23 -28.203 -22 1 98.44 86 ILE A CA 1
ATOM 670 C C . ILE A 1 86 ? -6.922 -28 -23.344 1 98.44 86 ILE A C 1
ATOM 672 O O . ILE A 1 86 ? -6.418 -27.281 -24.203 1 98.44 86 ILE A O 1
ATOM 676 N N . GLU A 1 87 ? -8.062 -28.594 -23.484 1 98.25 87 GLU A N 1
ATOM 677 C CA . GLU A 1 87 ? -8.82 -28.406 -24.719 1 98.25 87 GLU A CA 1
ATOM 678 C C . GLU A 1 87 ? -9.156 -26.938 -24.938 1 98.25 87 GLU A C 1
ATOM 680 O O . GLU A 1 87 ? -9.039 -26.422 -26.047 1 98.25 87 GLU A O 1
ATOM 685 N N . VAL A 1 88 ? -9.531 -26.312 -23.906 1 98.5 88 VAL A N 1
ATOM 686 C CA . VAL A 1 88 ? -9.891 -24.906 -24.016 1 98.5 88 VAL A CA 1
ATOM 687 C C . VAL A 1 88 ? -8.633 -24.078 -24.25 1 98.5 88 VAL A C 1
ATOM 689 O O . VAL A 1 88 ? -8.641 -23.141 -25.062 1 98.5 88 VAL A O 1
ATOM 692 N N . TRP A 1 89 ? -7.586 -24.375 -23.516 1 98.56 89 TRP A N 1
ATOM 693 C CA . TRP A 1 89 ? -6.32 -23.672 -23.734 1 98.56 89 TRP A CA 1
ATOM 694 C C . TRP A 1 89 ? -5.898 -23.75 -25.203 1 98.56 89 TRP A C 1
ATOM 696 O O . TRP A 1 89 ? -5.477 -22.766 -25.781 1 98.56 89 TRP A O 1
ATOM 706 N N . GLU A 1 90 ? -6.012 -24.938 -25.766 1 98 90 GLU A N 1
ATOM 707 C CA . GLU A 1 90 ? -5.66 -25.141 -27.172 1 98 90 GLU A CA 1
ATOM 708 C C . GLU A 1 90 ? -6.566 -24.328 -28.094 1 98 90 GLU A C 1
ATOM 710 O O . GLU A 1 90 ? -6.113 -23.797 -29.094 1 98 90 GLU A O 1
ATOM 715 N N . SER A 1 91 ? -7.785 -24.281 -27.719 1 97.88 91 SER A N 1
ATOM 716 C CA . SER A 1 91 ? -8.711 -23.484 -28.516 1 97.88 91 SER A CA 1
ATOM 717 C C . SER A 1 91 ? -8.336 -22 -28.469 1 97.88 91 SER A C 1
ATOM 719 O O . SER A 1 91 ? -8.531 -21.281 -29.453 1 97.88 91 SER A O 1
ATOM 721 N N . TRP A 1 92 ? -7.879 -21.5 -27.328 1 97.75 92 TRP A N 1
ATOM 722 C CA . TRP A 1 92 ? -7.441 -20.109 -27.234 1 97.75 92 TRP A CA 1
ATOM 723 C C . TRP A 1 92 ? -6.223 -19.859 -28.109 1 97.75 92 TRP A C 1
ATOM 725 O O . TRP A 1 92 ? -6.125 -18.812 -28.766 1 97.75 92 TRP A O 1
ATOM 735 N N . ASN A 1 93 ? -5.305 -20.797 -28.109 1 97.62 93 ASN A N 1
ATOM 736 C CA . ASN A 1 93 ? -4.176 -20.688 -29.031 1 97.62 93 ASN A CA 1
ATOM 737 C C . ASN A 1 93 ? -4.645 -20.578 -30.484 1 97.62 93 ASN A C 1
ATOM 739 O O . ASN A 1 93 ? -4.141 -19.75 -31.234 1 97.62 93 ASN A O 1
ATOM 743 N N . LYS A 1 94 ? -5.574 -21.422 -30.859 1 97.5 94 LYS A N 1
ATOM 744 C CA . LYS A 1 94 ? -6.102 -21.406 -32.219 1 97.5 94 LYS A CA 1
ATOM 745 C C . LYS A 1 94 ? -6.77 -20.078 -32.531 1 97.5 94 LYS A C 1
ATOM 747 O O . LYS A 1 94 ? -6.574 -19.516 -33.625 1 97.5 94 LYS A O 1
ATOM 752 N N . SER A 1 95 ? -7.523 -19.625 -31.594 1 95.94 95 SER A N 1
ATOM 753 C CA . SER A 1 95 ? -8.211 -18.344 -31.781 1 95.94 95 SER A CA 1
ATOM 754 C C . SER A 1 95 ? -7.215 -17.203 -31.984 1 95.94 95 SER A C 1
ATOM 756 O O . SER A 1 95 ? -7.441 -16.328 -32.812 1 95.94 95 SER A O 1
ATOM 758 N N . LEU A 1 96 ? -6.176 -17.172 -31.234 1 95.38 96 LEU A N 1
ATOM 759 C CA . LEU A 1 96 ? -5.152 -16.156 -31.391 1 95.38 96 LEU A CA 1
ATOM 760 C C . LEU A 1 96 ? -4.535 -16.203 -32.781 1 95.38 96 LEU A C 1
ATOM 762 O O . LEU A 1 96 ? -4.266 -15.156 -33.406 1 95.38 96 LEU A O 1
ATOM 766 N N . ALA A 1 97 ? -4.371 -17.344 -33.281 1 94.94 97 ALA A N 1
ATOM 767 C CA . ALA A 1 97 ? -3.738 -17.531 -34.562 1 94.94 97 ALA A CA 1
ATOM 768 C C . ALA A 1 97 ? -4.668 -17.094 -35.688 1 94.94 97 ALA A C 1
ATOM 770 O O . ALA A 1 97 ? -4.207 -16.625 -36.75 1 94.94 97 ALA A O 1
ATOM 771 N N . GLU A 1 98 ? -5.918 -17.188 -35.469 1 94.69 98 GLU A N 1
ATOM 772 C CA . GLU A 1 98 ? -6.863 -17.047 -36.594 1 94.69 98 GLU A CA 1
ATOM 773 C C . GLU A 1 98 ? -7.602 -15.719 -36.531 1 94.69 98 GLU A C 1
ATOM 775 O O . GLU A 1 98 ? -8.062 -15.219 -37.562 1 94.69 98 GLU A O 1
ATOM 780 N N . GLU A 1 99 ? -7.801 -15.25 -35.406 1 88.19 99 GLU A N 1
ATOM 781 C CA . GLU A 1 99 ? -8.664 -14.078 -35.25 1 88.19 99 GLU A CA 1
ATOM 782 C C . GLU A 1 99 ? -7.941 -12.805 -35.688 1 88.19 99 GLU A C 1
ATOM 784 O O . GLU A 1 99 ? -6.711 -12.727 -35.625 1 88.19 99 GLU A O 1
ATOM 789 N N . THR A 1 100 ? -8.805 -11.875 -35.969 1 83.38 100 THR A N 1
ATOM 790 C CA . THR A 1 100 ? -8.281 -10.602 -36.469 1 83.38 100 THR A CA 1
ATOM 791 C C . THR A 1 100 ? -8.125 -9.602 -35.312 1 83.38 100 THR A C 1
ATOM 793 O O . THR A 1 100 ? -7.168 -8.828 -35.281 1 83.38 100 THR A O 1
ATOM 796 N N . ILE A 1 101 ? -9.109 -9.609 -34.469 1 85.94 101 ILE A N 1
ATOM 797 C CA . ILE A 1 101 ? -9.031 -8.703 -33.344 1 85.94 101 ILE A CA 1
ATOM 798 C C . ILE A 1 101 ? -8.367 -9.422 -32.156 1 85.94 101 ILE A C 1
ATOM 800 O O . ILE A 1 101 ? -8.953 -10.328 -31.562 1 85.94 101 ILE A O 1
ATOM 804 N N . LEU A 1 102 ? -7.199 -8.938 -31.875 1 90.94 102 LEU A N 1
ATOM 805 C CA . LEU A 1 102 ? -6.383 -9.594 -30.875 1 90.94 102 LEU A CA 1
ATOM 806 C C . LEU A 1 102 ? -6.309 -8.758 -29.594 1 90.94 102 LEU A C 1
ATOM 808 O O . LEU A 1 102 ? -6.508 -7.543 -29.641 1 90.94 102 LEU A O 1
ATOM 812 N N . PRO A 1 103 ? -6.137 -9.383 -28.453 1 93.5 103 PRO A N 1
ATOM 813 C CA . PRO A 1 103 ? -5.949 -8.625 -27.219 1 93.5 103 PRO A CA 1
ATOM 814 C C . PRO A 1 103 ? -4.754 -7.672 -27.281 1 93.5 103 PRO A C 1
ATOM 816 O O . PRO A 1 103 ? -3.803 -7.926 -28.031 1 93.5 103 PRO A O 1
ATOM 819 N N . PRO A 1 104 ? -4.852 -6.582 -26.484 1 91.56 104 PRO A N 1
ATOM 820 C CA . PRO A 1 104 ? -3.717 -5.656 -26.469 1 91.56 104 PRO A CA 1
ATOM 821 C C . PRO A 1 104 ? -2.398 -6.348 -26.125 1 91.56 104 PRO A C 1
ATOM 823 O O . PRO A 1 104 ? -2.354 -7.184 -25.219 1 91.56 104 PRO A O 1
ATOM 826 N N . GLY A 1 105 ? -1.394 -6.062 -26.891 1 90 105 GLY A N 1
ATOM 827 C CA . GLY A 1 105 ? -0.052 -6.547 -26.609 1 90 105 GLY A CA 1
ATOM 828 C C . GLY A 1 105 ? 0.213 -7.934 -27.156 1 90 105 GLY A C 1
ATOM 829 O O . GLY A 1 105 ? 1.297 -8.484 -26.969 1 90 105 GLY A O 1
ATOM 830 N N . MET A 1 106 ? -0.789 -8.555 -27.844 1 94.38 106 MET A N 1
ATOM 831 C CA . MET A 1 106 ? -0.602 -9.898 -28.375 1 94.38 106 MET A CA 1
ATOM 832 C C . MET A 1 106 ? -0.657 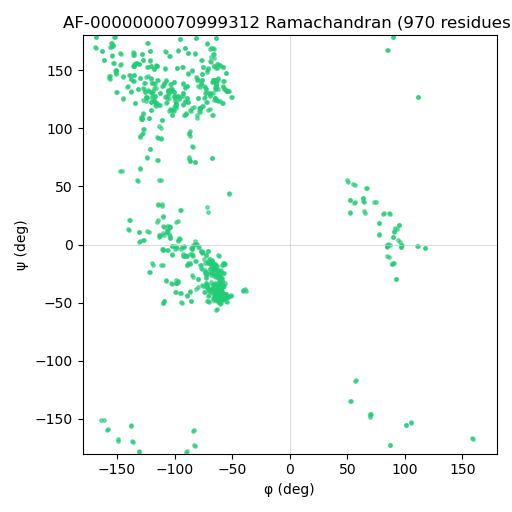-9.898 -29.906 1 94.38 106 MET A C 1
ATOM 834 O O . MET A 1 106 ? -1.243 -9 -30.5 1 94.38 106 MET A O 1
ATOM 838 N N . THR A 1 107 ? 0.032 -10.898 -30.5 1 93.88 107 THR A N 1
ATOM 839 C CA . THR A 1 107 ? 0.008 -11.102 -31.938 1 93.88 107 THR A CA 1
ATOM 840 C C . THR A 1 107 ? -0.469 -12.516 -32.281 1 93.88 107 THR A C 1
ATOM 842 O O . THR A 1 107 ? -0.602 -13.359 -31.391 1 93.88 107 THR A O 1
ATOM 845 N N . SER A 1 108 ? -0.642 -12.727 -33.531 1 94.44 108 SER A N 1
ATOM 846 C CA . SER A 1 108 ? -1.113 -14.031 -34 1 94.44 108 SER A CA 1
ATOM 847 C C . SER A 1 108 ? -0.041 -15.102 -33.812 1 94.44 108 SER A C 1
ATOM 849 O O . SER A 1 108 ? -0.333 -16.297 -33.875 1 94.44 108 SER A O 1
ATOM 851 N N . LYS A 1 109 ? 1.146 -14.734 -33.531 1 92.81 109 LYS A N 1
ATOM 852 C CA . LYS A 1 109 ? 2.246 -15.68 -33.375 1 92.81 109 LYS A CA 1
ATOM 853 C C . LYS A 1 109 ? 2.389 -16.094 -31.906 1 92.81 109 LYS A C 1
ATOM 855 O O . LYS A 1 109 ? 3.111 -17.031 -31.594 1 92.81 109 LYS A O 1
ATOM 860 N N . ASP A 1 110 ? 1.639 -15.406 -31.094 1 94.19 110 ASP A N 1
ATOM 861 C CA . ASP A 1 110 ? 1.726 -15.711 -29.672 1 94.19 110 ASP A CA 1
ATOM 862 C C . ASP A 1 110 ? 0.996 -17.016 -29.344 1 94.19 110 ASP A C 1
ATOM 864 O O . ASP A 1 110 ? 0.126 -17.453 -30.109 1 94.19 110 ASP A O 1
ATOM 868 N N . ARG A 1 111 ? 1.476 -17.625 -28.312 1 95 111 ARG A N 1
ATOM 869 C CA . ARG A 1 111 ? 0.789 -18.75 -27.672 1 95 111 ARG A CA 1
ATOM 870 C C . ARG A 1 111 ? 0.537 -18.484 -26.203 1 95 111 ARG A C 1
ATOM 872 O O . ARG A 1 111 ? 1.362 -17.859 -25.531 1 95 111 ARG A O 1
ATOM 879 N N . ILE A 1 112 ? -0.604 -19 -25.812 1 97.81 112 ILE A N 1
ATOM 880 C CA . ILE A 1 112 ? -0.908 -18.938 -24.391 1 97.81 112 ILE A CA 1
ATOM 881 C C . ILE A 1 112 ? -0.47 -20.234 -23.719 1 97.81 112 ILE A C 1
ATOM 883 O O . ILE A 1 112 ? 0.262 -20.219 -22.719 1 97.81 112 ILE A O 1
ATOM 887 N N . TYR A 1 113 ? -0.841 -21.312 -24.25 1 98.5 113 TYR A N 1
ATOM 888 C CA . TYR A 1 113 ? -0.479 -22.641 -23.75 1 98.5 113 TYR A CA 1
ATOM 889 C C . TYR A 1 113 ? 0.667 -23.234 -24.562 1 98.5 113 TYR A C 1
ATOM 891 O O . TYR A 1 113 ? 0.646 -23.203 -25.797 1 98.5 113 TYR A O 1
ATOM 899 N N . VAL A 1 114 ? 1.696 -23.75 -23.859 1 98.44 114 VAL A N 1
ATOM 900 C CA . VAL A 1 114 ? 2.848 -24.406 -24.469 1 98.44 114 VAL A CA 1
ATOM 901 C C . VAL A 1 114 ? 3.053 -25.781 -23.844 1 98.44 114 VAL A C 1
ATOM 903 O O . VAL A 1 114 ? 3.377 -25.891 -22.656 1 98.44 114 VAL A O 1
ATOM 906 N N . ASN A 1 115 ? 2.842 -26.797 -24.625 1 98 115 ASN A N 1
ATOM 907 C CA . ASN A 1 115 ? 3.105 -28.141 -24.125 1 98 115 ASN A CA 1
ATOM 908 C C . ASN A 1 115 ? 4.562 -28.547 -24.344 1 98 115 ASN A C 1
ATOM 910 O O . ASN A 1 115 ? 4.914 -29.094 -25.391 1 98 115 ASN A O 1
ATOM 914 N N . CYS A 1 116 ? 5.348 -28.344 -23.359 1 97.94 116 CYS A N 1
ATOM 915 C CA . CYS A 1 116 ? 6.75 -28.75 -23.406 1 97.94 116 CYS A CA 1
ATOM 916 C C . CYS A 1 116 ? 7.012 -29.906 -22.469 1 97.94 116 CYS A C 1
ATOM 918 O O . CYS A 1 116 ? 8.164 -30.234 -22.188 1 97.94 116 CYS A O 1
ATOM 920 N N . GLY A 1 117 ? 5.926 -30.469 -21.938 1 97.75 117 GLY A N 1
ATOM 921 C CA . GLY A 1 117 ? 6.047 -31.609 -21.047 1 97.75 117 GLY A CA 1
ATOM 922 C C . GLY A 1 117 ? 6.316 -31.203 -19.609 1 97.75 117 GLY A C 1
ATOM 923 O O . GLY A 1 117 ? 6.523 -30.031 -19.312 1 97.75 117 GLY A O 1
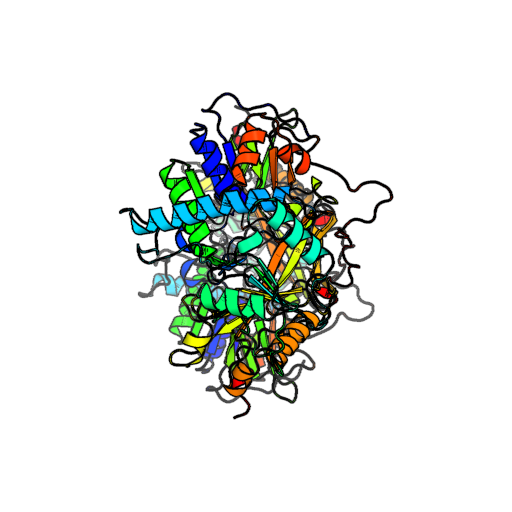ATOM 924 N N . ASN A 1 118 ? 6.18 -32.156 -18.672 1 97.75 118 ASN A N 1
ATOM 925 C CA . ASN A 1 118 ? 6.48 -32 -17.25 1 97.75 118 ASN A CA 1
ATOM 926 C C . ASN A 1 118 ? 7.41 -33.125 -16.766 1 97.75 118 ASN A C 1
ATOM 928 O O . ASN A 1 118 ? 7.012 -34.281 -16.703 1 97.75 118 ASN A O 1
ATOM 932 N N . TYR A 1 119 ? 8.617 -32.719 -16.516 1 96.75 119 TYR A N 1
ATOM 933 C CA . TYR A 1 119 ? 9.625 -33.688 -16.062 1 96.75 119 TYR A CA 1
ATOM 934 C C . TYR A 1 119 ? 9.672 -33.75 -14.539 1 96.75 119 TYR A C 1
ATOM 936 O O . TYR A 1 119 ? 9.859 -32.75 -13.867 1 96.75 119 TYR A O 1
ATOM 944 N N . HIS A 1 120 ? 9.422 -34.938 -13.953 1 94.88 120 HIS A N 1
ATOM 945 C CA . HIS A 1 120 ? 9.445 -35.156 -12.508 1 94.88 120 HIS A CA 1
ATOM 946 C C . HIS A 1 120 ? 10.695 -35.938 -12.102 1 94.88 120 HIS A C 1
ATOM 948 O O . HIS A 1 120 ? 10.992 -37 -12.672 1 94.88 120 HIS A O 1
ATOM 954 N N . PHE A 1 121 ? 11.406 -35.375 -11.172 1 93.44 121 PHE A N 1
ATOM 955 C CA . PHE A 1 121 ? 12.586 -36.094 -10.711 1 93.44 121 PHE A CA 1
ATOM 956 C C . PHE A 1 121 ? 12.922 -35.688 -9.273 1 93.44 121 PHE A C 1
ATOM 958 O O . PHE A 1 121 ? 12.258 -34.844 -8.68 1 93.44 121 PHE A O 1
ATOM 965 N N . GLY A 1 122 ? 13.844 -36.344 -8.633 1 90.94 122 GLY A N 1
ATOM 966 C CA . GLY A 1 122 ? 14.258 -36.094 -7.266 1 90.94 122 GLY A CA 1
ATOM 967 C C . GLY A 1 122 ? 15.531 -36.812 -6.871 1 90.94 122 GLY A C 1
ATOM 968 O O . GLY A 1 122 ? 16.109 -37.531 -7.68 1 90.94 122 GLY A O 1
ATOM 969 N N . ASP A 1 123 ? 15.883 -36.531 -5.652 1 87.38 123 ASP A N 1
ATOM 970 C CA . ASP A 1 123 ? 17.125 -37.094 -5.141 1 87.38 123 ASP A CA 1
ATOM 971 C C . ASP A 1 123 ? 17 -38.594 -4.855 1 87.38 123 ASP A C 1
ATOM 973 O O . ASP A 1 123 ? 17.969 -39.344 -4.965 1 87.38 123 ASP A O 1
ATOM 977 N N . GLU A 1 124 ? 15.812 -38.938 -4.453 1 76.31 124 GLU A N 1
ATOM 978 C CA . GLU A 1 124 ? 15.602 -40.375 -4.242 1 76.31 124 GLU A CA 1
ATOM 979 C C . GLU A 1 124 ? 15.367 -41.094 -5.566 1 76.31 124 GLU A C 1
ATOM 981 O O . GLU A 1 124 ? 14.594 -40.625 -6.406 1 76.31 124 GLU A O 1
ATOM 986 N N . THR A 1 125 ? 16.172 -41.969 -5.945 1 64.19 125 THR A N 1
ATOM 987 C CA . THR A 1 125 ? 16.219 -42.562 -7.277 1 64.19 125 THR A CA 1
ATOM 988 C C . THR A 1 125 ? 15.469 -43.906 -7.301 1 64.19 125 THR A C 1
ATOM 990 O O . THR A 1 125 ? 15.594 -44.656 -8.25 1 64.19 125 THR A O 1
ATOM 993 N N . ASP A 1 126 ? 14.688 -44.031 -6.406 1 72.56 126 ASP A N 1
ATOM 994 C CA . ASP A 1 126 ? 14.094 -45.375 -6.375 1 72.56 126 ASP A CA 1
ATOM 995 C C . ASP A 1 126 ? 12.758 -45.406 -7.109 1 72.56 126 ASP A C 1
ATOM 997 O O . ASP A 1 126 ? 11.852 -46.156 -6.734 1 72.56 126 ASP A O 1
ATOM 1001 N N . GLY A 1 127 ? 12.578 -44.625 -8.055 1 82.44 127 GLY A N 1
ATOM 1002 C CA . GLY A 1 127 ? 11.375 -44.719 -8.867 1 82.44 127 GLY A CA 1
ATOM 1003 C C . GLY A 1 127 ? 10.336 -43.656 -8.492 1 82.44 127 GLY A C 1
ATOM 1004 O O . GLY A 1 127 ? 10.68 -42.562 -8.047 1 82.44 127 GLY A O 1
ATOM 1005 N N . LEU A 1 128 ? 9.078 -44 -8.797 1 88.88 128 LEU A N 1
ATOM 1006 C CA . LEU A 1 128 ? 7.977 -43.062 -8.547 1 88.88 128 LEU A CA 1
ATOM 1007 C C . LEU A 1 128 ? 7.582 -43.094 -7.074 1 88.88 128 LEU A C 1
ATOM 1009 O O . LEU A 1 128 ? 7.531 -44.156 -6.445 1 88.88 128 LEU A O 1
ATOM 1013 N N . ASN A 1 129 ? 7.363 -41.938 -6.484 1 87.88 129 ASN A N 1
ATOM 1014 C CA . ASN A 1 129 ? 6.746 -41.906 -5.164 1 87.88 129 ASN A CA 1
ATOM 1015 C C . ASN A 1 129 ? 5.266 -42.281 -5.23 1 87.88 129 ASN A C 1
ATOM 1017 O O . ASN A 1 129 ? 4.727 -42.5 -6.316 1 87.88 129 ASN A O 1
ATOM 1021 N N . ASP A 1 130 ? 4.621 -42.438 -4.102 1 89.62 130 ASP A N 1
ATOM 1022 C CA . ASP A 1 130 ? 3.256 -42.938 -4.039 1 89.62 130 ASP A CA 1
ATOM 1023 C C . ASP A 1 130 ? 2.297 -42.062 -4.82 1 89.62 130 ASP A C 1
ATOM 1025 O O . ASP A 1 130 ? 1.406 -42.531 -5.516 1 89.62 130 ASP A O 1
ATOM 1029 N N . PHE A 1 131 ? 2.439 -40.875 -4.703 1 91.88 131 PHE A N 1
ATOM 1030 C CA . PHE A 1 131 ? 1.589 -39.906 -5.406 1 91.88 131 PHE A CA 1
ATOM 1031 C C . PHE A 1 131 ? 1.752 -40.062 -6.918 1 91.88 131 PHE A C 1
ATOM 1033 O O . PHE A 1 131 ? 0.763 -40.094 -7.652 1 91.88 131 PHE A O 1
ATOM 1040 N N . GLU A 1 132 ? 2.936 -40.094 -7.348 1 92.38 132 GLU A N 1
ATOM 1041 C CA . GLU A 1 132 ? 3.234 -40.219 -8.773 1 92.38 132 GLU A CA 1
ATOM 1042 C C . GLU A 1 132 ? 2.719 -41.562 -9.336 1 92.38 132 GLU A C 1
ATOM 1044 O O . GLU A 1 132 ? 2.188 -41.594 -10.445 1 92.38 132 GLU A O 1
ATOM 1049 N N . LYS A 1 133 ? 2.895 -42.562 -8.539 1 93.69 133 LYS A N 1
ATOM 1050 C CA . LYS A 1 133 ? 2.4 -43.875 -8.977 1 93.69 133 LYS A CA 1
ATOM 1051 C C . LYS A 1 133 ? 0.889 -43.844 -9.188 1 93.69 133 LYS A C 1
ATOM 1053 O O . LYS A 1 133 ? 0.395 -44.312 -10.211 1 93.69 133 LYS A O 1
ATOM 1058 N N . LEU A 1 134 ? 0.281 -43.312 -8.211 1 95.94 134 LEU A N 1
ATOM 1059 C CA . LEU A 1 134 ? -1.172 -43.188 -8.305 1 95.94 134 LEU A CA 1
ATOM 1060 C C . LEU A 1 134 ? -1.581 -42.344 -9.492 1 95.94 134 LEU A C 1
ATOM 1062 O O . LEU A 1 134 ? -2.553 -42.625 -10.188 1 95.94 134 LEU A O 1
ATOM 1066 N N . SER A 1 135 ? -0.885 -41.281 -9.711 1 96.25 135 SER A N 1
ATOM 1067 C CA . SER A 1 135 ? -1.192 -40.375 -10.812 1 96.25 135 SER A CA 1
ATOM 1068 C C . SER A 1 135 ? -1.016 -41.062 -12.164 1 96.25 135 SER A C 1
ATOM 1070 O O . SER A 1 135 ? -1.897 -40.969 -13.023 1 96.25 135 SER A O 1
ATOM 1072 N N . VAL A 1 136 ? 0.11 -41.75 -12.336 1 96 136 VAL A N 1
ATOM 1073 C CA . VAL A 1 136 ? 0.397 -42.438 -13.586 1 96 136 VAL A CA 1
ATOM 1074 C C . VAL A 1 136 ? -0.657 -43.5 -13.844 1 96 136 VAL A C 1
ATOM 1076 O O . VAL A 1 136 ? -1.15 -43.656 -14.961 1 96 136 VAL A O 1
ATOM 1079 N N . ASN A 1 137 ? -0.959 -44.188 -12.82 1 97.5 137 ASN A N 1
ATOM 1080 C CA . ASN A 1 137 ? -1.963 -45.25 -12.945 1 97.5 137 ASN A CA 1
ATOM 1081 C C . ASN A 1 137 ? -3.314 -44.688 -13.375 1 97.5 137 ASN A C 1
ATOM 1083 O O . ASN A 1 137 ? -3.969 -45.25 -14.258 1 97.5 137 ASN A O 1
ATOM 1087 N N . ASN A 1 138 ? -3.703 -43.625 -12.75 1 97.94 138 ASN A N 1
ATOM 1088 C CA . ASN A 1 138 ? -5.02 -43.062 -13.039 1 97.94 138 ASN A CA 1
ATOM 1089 C C . ASN A 1 138 ? -5.059 -42.406 -14.406 1 97.94 138 ASN A C 1
ATOM 1091 O O . ASN A 1 138 ? -6.074 -42.438 -15.102 1 97.94 138 ASN A O 1
ATOM 1095 N N . ILE A 1 139 ? -4.004 -41.812 -14.82 1 97.88 139 ILE A N 1
ATOM 1096 C CA . ILE A 1 139 ? -3.912 -41.219 -16.156 1 97.88 139 ILE A CA 1
ATOM 1097 C C . ILE A 1 139 ? -3.971 -42.344 -17.203 1 97.88 139 ILE A C 1
ATOM 1099 O O . ILE A 1 139 ? -4.629 -42.188 -18.234 1 97.88 139 ILE A O 1
ATOM 1103 N N . THR A 1 140 ? -3.324 -43.406 -16.891 1 97.62 140 THR A N 1
ATOM 1104 C CA . THR A 1 140 ? -3.338 -44.562 -17.781 1 97.62 140 THR A CA 1
ATOM 1105 C C . THR A 1 140 ? -4.742 -45.156 -17.891 1 97.62 140 THR A C 1
ATOM 1107 O O . THR A 1 140 ? -5.203 -45.469 -18.984 1 97.62 140 THR A O 1
ATOM 1110 N N . LYS A 1 141 ? -5.352 -45.281 -16.812 1 98 141 LYS A N 1
ATOM 1111 C CA . LYS A 1 141 ? -6.715 -45.812 -16.797 1 98 141 LYS A CA 1
ATOM 1112 C C . LYS A 1 141 ? -7.652 -44.938 -17.609 1 98 141 LYS A C 1
ATOM 1114 O O . LYS A 1 141 ? -8.633 -45.406 -18.172 1 98 141 LYS A O 1
ATOM 1119 N N . ALA A 1 142 ? -7.34 -43.688 -17.688 1 97.5 142 ALA A N 1
ATOM 1120 C CA . ALA A 1 142 ? -8.156 -42.75 -18.438 1 97.5 142 ALA A CA 1
ATOM 1121 C C . ALA A 1 142 ? -7.828 -42.781 -19.922 1 97.5 142 ALA A C 1
ATOM 1123 O O . ALA A 1 142 ? -8.352 -41.969 -20.703 1 97.5 142 ALA A O 1
ATOM 1124 N N . GLY A 1 143 ? -6.953 -43.625 -20.344 1 97.31 143 GLY A N 1
ATOM 1125 C CA . GLY A 1 143 ? -6.625 -43.812 -21.75 1 97.31 143 GLY A CA 1
ATOM 1126 C C . GLY A 1 143 ? -5.465 -42.938 -22.219 1 97.31 143 GLY A C 1
ATOM 1127 O O . GLY A 1 143 ? -5.191 -42.844 -23.406 1 97.31 143 GLY A O 1
ATOM 1128 N N . LYS A 1 144 ? -4.746 -42.375 -21.266 1 97.62 144 LYS A N 1
ATOM 1129 C CA . LYS A 1 144 ? -3.666 -41.469 -21.625 1 97.62 144 LYS A CA 1
ATOM 1130 C C . LYS A 1 144 ? -2.309 -42.031 -21.219 1 97.62 144 LYS A C 1
ATOM 1132 O O . LYS A 1 144 ? -1.343 -41.281 -21.062 1 97.62 144 LYS A O 1
ATOM 1137 N N . GLY A 1 1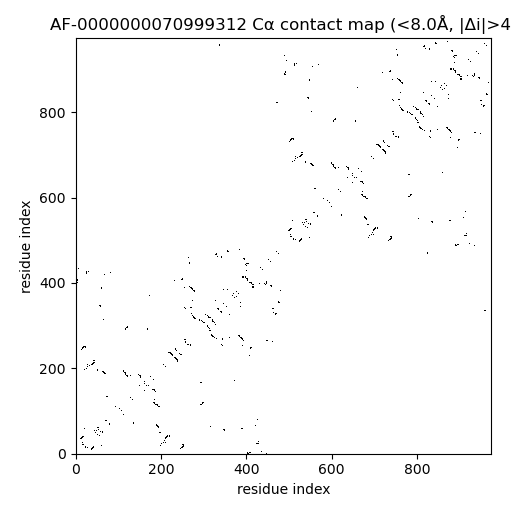45 ? -2.203 -43.188 -21.047 1 96 145 GLY A N 1
ATOM 1138 C CA . GLY A 1 145 ? -0.98 -43.875 -20.656 1 96 145 GLY A CA 1
ATOM 1139 C C . GLY A 1 145 ? 0.186 -43.562 -21.578 1 96 145 GLY A C 1
ATOM 1140 O O . GLY A 1 145 ? 1.319 -43.406 -21.125 1 96 145 GLY A O 1
ATOM 1141 N N . PRO A 1 146 ? -0.068 -43.594 -22.875 1 96.06 146 PRO A N 1
ATOM 1142 C CA . PRO A 1 146 ? 1.016 -43.344 -23.828 1 96.06 146 PRO A CA 1
ATOM 1143 C C . PRO A 1 146 ? 1.698 -42 -23.625 1 96.06 146 PRO A C 1
ATOM 1145 O O . PRO A 1 146 ? 2.793 -41.781 -24.141 1 96.06 146 PRO A O 1
ATOM 1148 N N . THR A 1 147 ? 1.101 -41.125 -22.906 1 97.12 147 THR A N 1
ATOM 1149 C CA . THR A 1 147 ? 1.689 -39.812 -22.656 1 97.12 147 THR A CA 1
ATOM 1150 C C . THR A 1 147 ? 2.648 -39.875 -21.469 1 97.12 147 THR A C 1
ATOM 1152 O O . THR A 1 147 ? 3.326 -38.875 -21.188 1 97.12 147 THR A O 1
ATOM 1155 N N . GLN A 1 148 ? 2.656 -40.969 -20.781 1 96.44 148 GLN A N 1
ATOM 1156 C CA . GLN A 1 148 ? 3.514 -41.156 -19.609 1 96.44 148 GLN A CA 1
ATOM 1157 C C . GLN A 1 148 ? 4.777 -41.938 -19.969 1 96.44 148 GLN A C 1
ATOM 1159 O O . GLN A 1 148 ? 4.703 -43.062 -20.422 1 96.44 148 GLN A O 1
ATOM 1164 N N . TYR A 1 149 ? 5.949 -41.344 -19.781 1 96.31 149 TYR A N 1
ATOM 1165 C CA . TYR A 1 149 ? 7.234 -41.969 -20.078 1 96.31 149 TYR A CA 1
ATOM 1166 C C . TYR A 1 149 ? 8.008 -42.25 -18.797 1 96.31 149 TYR A C 1
ATOM 1168 O O . TYR A 1 149 ? 8.625 -41.344 -18.234 1 96.31 149 TYR A O 1
ATOM 1176 N N . LEU A 1 150 ? 8.016 -43.438 -18.312 1 94.88 150 LEU A N 1
ATOM 1177 C CA . LEU A 1 150 ? 8.68 -43.812 -17.078 1 94.88 150 LEU A CA 1
ATOM 1178 C C . LEU A 1 150 ? 10.156 -44.125 -17.312 1 94.88 150 LEU A C 1
ATOM 1180 O O . LEU A 1 150 ? 10.578 -45.281 -17.328 1 94.88 150 LEU A O 1
ATOM 1184 N N . LEU A 1 151 ? 10.906 -43.125 -17.297 1 92.12 151 LEU A N 1
ATOM 1185 C CA . LEU A 1 151 ? 12.297 -43.188 -17.734 1 92.12 151 LEU A CA 1
ATOM 1186 C C . LEU A 1 151 ? 13.164 -43.906 -16.734 1 92.12 151 LEU A C 1
ATOM 1188 O O . LEU A 1 151 ? 14.18 -44.5 -17.094 1 92.12 151 LEU A O 1
ATOM 1192 N N . TYR A 1 152 ? 12.75 -44 -15.422 1 85.5 152 TYR A N 1
ATOM 1193 C CA . TYR A 1 152 ? 13.477 -44.688 -14.359 1 85.5 152 TYR A CA 1
ATOM 1194 C C . TYR A 1 152 ? 13.57 -46.156 -14.648 1 85.5 152 TYR A C 1
ATOM 1196 O O . TYR A 1 152 ? 14.547 -46.812 -14.273 1 85.5 152 TYR A O 1
ATOM 1204 N N . PHE A 1 153 ? 12.656 -46.688 -15.219 1 78.31 153 PHE A N 1
ATOM 1205 C CA . PHE A 1 153 ? 12.43 -48.125 -15.102 1 78.31 153 PHE A CA 1
ATOM 1206 C C . PHE A 1 153 ? 12.93 -48.844 -16.344 1 78.31 153 PHE A C 1
ATOM 1208 O O . PHE A 1 153 ? 13.367 -50 -16.266 1 78.31 153 PHE A O 1
ATOM 1215 N N . ASP A 1 154 ? 12.797 -48.156 -17.453 1 79.81 154 ASP A N 1
ATOM 1216 C CA . ASP A 1 154 ? 12.93 -48.938 -18.672 1 79.81 154 ASP A CA 1
ATOM 1217 C C . ASP A 1 154 ? 13.602 -48.156 -19.781 1 79.81 154 ASP A C 1
ATOM 1219 O O . ASP A 1 154 ? 13.109 -47.094 -20.156 1 79.81 154 ASP A O 1
ATOM 1223 N N . SER A 1 155 ? 14.602 -48.719 -20.266 1 87.38 155 SER A N 1
ATOM 1224 C CA . SER A 1 155 ? 15.281 -48.094 -21.406 1 87.38 155 SER A CA 1
ATOM 1225 C C . SER A 1 155 ? 14.352 -48.031 -22.625 1 87.38 155 SER A C 1
ATOM 1227 O O . SER A 1 155 ? 14.523 -47.156 -23.484 1 87.38 155 SER A O 1
ATOM 1229 N N . LYS A 1 156 ? 13.414 -48.844 -22.641 1 92.88 156 LYS A N 1
ATOM 1230 C CA . LYS A 1 156 ? 12.453 -48.812 -23.75 1 92.88 156 LYS A CA 1
ATOM 1231 C C . LYS A 1 156 ? 11.641 -47.531 -23.719 1 92.88 156 LYS A C 1
ATOM 1233 O O . LYS A 1 156 ? 11.234 -47.031 -24.766 1 92.88 156 LYS A O 1
ATOM 1238 N N . GLU A 1 157 ? 11.398 -47.094 -22.547 1 94.62 157 GLU A N 1
ATOM 1239 C CA . GLU A 1 157 ? 10.656 -45.812 -22.422 1 94.62 157 GLU A CA 1
ATOM 1240 C C . GLU A 1 157 ? 11.477 -44.656 -22.938 1 94.62 157 GLU A C 1
ATOM 1242 O O . GLU A 1 157 ? 10.922 -43.688 -23.469 1 94.62 157 GLU A O 1
ATOM 1247 N N . VAL A 1 158 ? 12.766 -44.688 -22.766 1 95.06 158 VAL A N 1
ATOM 1248 C CA . VAL A 1 158 ? 13.664 -43.656 -23.312 1 95.06 158 VAL A CA 1
ATOM 1249 C C . VAL A 1 158 ? 13.594 -43.688 -24.828 1 95.06 158 VAL A C 1
ATOM 1251 O O . VAL A 1 158 ? 13.469 -42.625 -25.469 1 95.06 158 VAL A O 1
ATOM 1254 N N . ALA A 1 159 ? 13.664 -44.844 -25.312 1 95.81 159 ALA A N 1
ATOM 1255 C CA . ALA A 1 159 ? 13.594 -45 -26.766 1 95.81 159 ALA A CA 1
ATOM 1256 C C . ALA A 1 159 ? 12.258 -44.531 -27.312 1 95.81 159 ALA A C 1
ATOM 1258 O O . ALA A 1 159 ? 12.203 -43.875 -28.359 1 95.81 159 ALA A O 1
ATOM 1259 N N . ARG A 1 160 ? 11.258 -44.844 -26.641 1 96.81 160 ARG A N 1
ATOM 1260 C CA . ARG A 1 160 ? 9.922 -44.406 -27.047 1 96.81 160 ARG A CA 1
ATOM 1261 C C . ARG A 1 160 ? 9.812 -42.875 -27.047 1 96.81 160 ARG A C 1
ATOM 1263 O O . ARG A 1 160 ? 9.273 -42.281 -27.984 1 96.81 160 ARG A O 1
ATOM 1270 N N . ALA A 1 161 ? 10.242 -42.25 -25.984 1 96.75 161 ALA A N 1
ATOM 1271 C CA . ALA A 1 161 ? 10.195 -40.812 -25.891 1 96.75 161 ALA A CA 1
ATOM 1272 C C . ALA A 1 161 ? 10.953 -40.156 -27.047 1 96.75 161 ALA A C 1
ATOM 1274 O O . ALA A 1 161 ? 10.477 -39.156 -27.625 1 96.75 161 ALA A O 1
ATOM 1275 N N . ARG A 1 162 ? 12.094 -40.688 -27.344 1 96.25 162 ARG A N 1
ATOM 1276 C CA . ARG A 1 162 ? 12.898 -40.156 -28.438 1 96.25 162 ARG A CA 1
ATOM 1277 C C . ARG A 1 162 ? 12.18 -40.312 -29.781 1 96.25 162 ARG A C 1
ATOM 1279 O O . ARG A 1 162 ? 12.164 -39.406 -30.609 1 96.25 162 ARG A O 1
ATOM 1286 N N . ALA A 1 163 ? 11.656 -41.469 -29.938 1 97.44 163 ALA A N 1
ATOM 1287 C CA . ALA A 1 163 ? 10.93 -41.75 -31.172 1 97.44 163 ALA A CA 1
ATOM 1288 C C . ALA A 1 163 ? 9.727 -40.844 -31.328 1 97.44 163 ALA A C 1
ATOM 1290 O O . ALA A 1 163 ? 9.367 -40.438 -32.438 1 97.44 163 ALA A O 1
ATOM 1291 N N . ASP A 1 164 ? 9.156 -40.531 -30.203 1 97.19 164 ASP A N 1
ATOM 1292 C CA . ASP A 1 164 ? 7.973 -39.656 -30.219 1 97.19 164 ASP A CA 1
ATOM 1293 C C . ASP A 1 164 ? 8.367 -38.188 -30.375 1 97.19 164 ASP A C 1
ATOM 1295 O O . ASP A 1 164 ? 7.5 -37.312 -30.391 1 97.19 164 ASP A O 1
ATOM 1299 N N . GLY A 1 165 ? 9.633 -37.906 -30.422 1 96.5 165 GLY A N 1
ATOM 1300 C CA . GLY A 1 165 ? 10.109 -36.531 -30.688 1 96.5 165 GLY A CA 1
ATOM 1301 C C . GLY A 1 165 ? 10.414 -35.75 -29.422 1 96.5 165 GLY A C 1
ATOM 1302 O O . GLY A 1 165 ? 10.555 -34.531 -29.453 1 96.5 165 GLY A O 1
ATOM 1303 N N . PHE A 1 166 ? 10.562 -36.406 -28.266 1 97.31 166 PHE A N 1
ATOM 1304 C CA . PHE A 1 166 ? 10.719 -35.719 -26.984 1 97.31 166 PHE A CA 1
ATOM 1305 C C . PHE A 1 166 ? 12.125 -35.906 -26.438 1 97.31 166 PHE A C 1
ATOM 1307 O O . PHE A 1 166 ? 12.32 -36 -25.219 1 97.31 166 PHE A O 1
ATOM 1314 N N . SER A 1 167 ? 13.148 -36 -27.312 1 95.75 167 SER A N 1
ATOM 1315 C CA . SER A 1 167 ? 14.539 -36.188 -26.906 1 95.75 167 SER A CA 1
ATOM 1316 C C . SER A 1 167 ? 15.008 -35.094 -25.953 1 95.75 167 SER A C 1
ATOM 1318 O O . SER A 1 167 ? 15.789 -35.375 -25.031 1 95.75 167 SER A O 1
ATOM 1320 N N . TYR A 1 168 ? 14.531 -33.938 -26.094 1 95.31 168 TYR A N 1
ATOM 1321 C CA . TYR A 1 168 ? 14.953 -32.781 -25.312 1 95.31 168 TYR A CA 1
ATOM 1322 C C . TYR A 1 168 ? 14.555 -32.938 -23.844 1 95.31 168 TYR A C 1
ATOM 1324 O O . TYR A 1 168 ? 15.141 -32.312 -22.969 1 95.31 168 TYR A O 1
ATOM 1332 N N . ALA A 1 169 ? 13.578 -33.844 -23.531 1 96.12 169 ALA A N 1
ATOM 1333 C CA . ALA A 1 169 ? 13 -33.938 -22.188 1 96.12 169 ALA A CA 1
ATOM 1334 C C . ALA A 1 169 ? 13.352 -35.25 -21.531 1 96.12 169 ALA A C 1
ATOM 1336 O O . ALA A 1 169 ? 12.875 -35.562 -20.438 1 96.12 169 ALA A O 1
ATOM 1337 N N . VAL A 1 170 ? 14.18 -36.062 -22.109 1 94.62 170 VAL A N 1
ATOM 1338 C CA . VAL A 1 170 ? 14.547 -37.375 -21.578 1 94.62 170 VAL A CA 1
ATOM 1339 C C . VAL A 1 170 ? 15.602 -37.219 -20.484 1 94.62 170 VAL A C 1
ATOM 1341 O O . VAL A 1 170 ? 15.609 -37.969 -19.516 1 94.62 170 VAL A O 1
ATOM 1344 N N . ASP A 1 171 ? 16.5 -36.281 -20.641 1 94.56 171 ASP A N 1
ATOM 1345 C CA . ASP A 1 171 ? 17.547 -36.031 -19.656 1 94.56 171 ASP A CA 1
ATOM 1346 C C . ASP A 1 171 ? 17.906 -34.531 -19.625 1 94.56 171 ASP A C 1
ATOM 1348 O O . ASP A 1 171 ? 19.062 -34.156 -19.797 1 94.56 171 ASP A O 1
ATOM 1352 N N . PRO A 1 172 ? 16.891 -33.812 -19.25 1 96.75 172 PRO A N 1
ATOM 1353 C CA . PRO A 1 172 ? 17.078 -32.375 -19.344 1 96.75 172 PRO A CA 1
ATOM 1354 C C . PRO A 1 172 ? 18.109 -31.828 -18.344 1 96.75 172 PRO A C 1
ATOM 1356 O O . PRO A 1 172 ? 18.641 -30.734 -18.516 1 96.75 172 PRO A O 1
ATOM 1359 N N . PHE A 1 173 ? 18.5 -32.594 -17.312 1 96.69 173 PHE A N 1
ATOM 1360 C CA . PHE A 1 173 ? 19.438 -32.156 -16.297 1 96.69 173 PHE A CA 1
ATOM 1361 C C . PHE A 1 173 ? 20.75 -32.938 -16.375 1 96.69 173 PHE A C 1
ATOM 1363 O O . PHE A 1 173 ? 21.578 -32.844 -15.453 1 96.69 173 PHE A O 1
ATOM 1370 N N . ASN A 1 174 ? 20.891 -33.719 -17.391 1 93.62 174 ASN A N 1
ATOM 1371 C CA . ASN A 1 174 ? 22.094 -34.5 -17.641 1 93.62 174 ASN A CA 1
ATOM 1372 C C . ASN A 1 174 ? 22.453 -35.375 -16.453 1 93.62 174 ASN A C 1
ATOM 1374 O O . ASN A 1 174 ? 23.594 -35.344 -15.961 1 93.62 174 ASN A O 1
ATOM 1378 N N . LEU A 1 175 ? 21.484 -36.094 -16.062 1 92.25 175 LEU A N 1
ATOM 1379 C CA . LEU A 1 175 ? 21.672 -36.906 -14.875 1 92.25 175 LEU A CA 1
ATOM 1380 C C . LEU A 1 175 ? 21.922 -38.375 -15.258 1 92.25 175 LEU A C 1
ATOM 1382 O O . LEU A 1 175 ? 22.266 -39.188 -14.406 1 92.25 175 LEU A O 1
ATOM 1386 N N . SER A 1 176 ? 21.766 -38.719 -16.516 1 90.19 176 SER A N 1
ATOM 1387 C CA . SER A 1 176 ? 21.922 -40.094 -16.953 1 90.19 176 SER A CA 1
ATOM 1388 C C . SER A 1 176 ? 23.344 -40.594 -16.766 1 90.19 176 SER A C 1
ATOM 1390 O O . SER A 1 176 ? 24.297 -39.844 -16.984 1 90.19 176 SER A O 1
ATOM 1392 N N . LYS A 1 177 ? 23.438 -41.812 -16.25 1 88.69 177 LYS A N 1
ATOM 1393 C CA . LYS A 1 177 ? 24.734 -42.469 -16.062 1 88.69 177 LYS A CA 1
ATOM 1394 C C . LYS A 1 177 ? 24.672 -43.938 -16.469 1 88.69 177 LYS A C 1
ATOM 1396 O O . LYS A 1 177 ? 23.766 -44.656 -16.062 1 88.69 177 LYS A O 1
ATOM 1401 N N . ASP A 1 178 ? 25.641 -44.344 -17.25 1 88.06 178 ASP A N 1
ATOM 1402 C CA . ASP A 1 178 ? 25.797 -45.75 -17.672 1 88.06 178 ASP A CA 1
ATOM 1403 C C . ASP A 1 178 ? 24.5 -46.281 -18.266 1 88.06 178 ASP A C 1
ATOM 1405 O O . ASP A 1 178 ? 24.047 -47.375 -17.922 1 88.06 178 ASP A O 1
ATOM 1409 N N . GLY A 1 179 ? 23.859 -45.438 -18.984 1 81.12 179 GLY A N 1
ATOM 1410 C CA . GLY A 1 179 ? 22.656 -45.844 -19.688 1 81.12 179 GLY A CA 1
ATOM 1411 C C . GLY A 1 179 ? 21.406 -45.781 -18.828 1 81.12 179 GLY A C 1
ATOM 1412 O O . GLY A 1 179 ? 20.297 -46 -19.328 1 81.12 179 GLY A O 1
ATOM 1413 N N . LYS A 1 180 ? 21.578 -45.406 -17.625 1 86.81 180 LYS A N 1
ATOM 1414 C CA . LYS A 1 180 ? 20.422 -45.281 -16.719 1 86.81 180 LYS A CA 1
ATOM 1415 C C . LYS A 1 180 ? 19.938 -43.844 -16.641 1 86.81 180 LYS A C 1
ATOM 1417 O O . LYS A 1 180 ? 20.719 -42.906 -16.438 1 86.81 180 LYS A O 1
ATOM 1422 N N . HIS A 1 181 ? 18.641 -43.75 -16.875 1 87.81 181 HIS A N 1
ATOM 1423 C CA . HIS A 1 181 ? 18.016 -42.438 -16.844 1 87.81 181 HIS A CA 1
ATOM 1424 C C . HIS A 1 181 ? 17.219 -42.25 -15.555 1 87.81 181 HIS A C 1
ATOM 1426 O O . HIS A 1 181 ? 16.953 -43.219 -14.828 1 87.81 181 HIS A O 1
ATOM 1432 N N . GLN A 1 182 ? 16.953 -41 -15.305 1 87.38 182 GLN A N 1
ATOM 1433 C CA . GLN A 1 182 ? 16.203 -40.625 -14.109 1 87.38 182 GLN A CA 1
ATOM 1434 C C . GLN A 1 182 ? 14.891 -39.938 -14.477 1 87.38 182 GLN A C 1
ATOM 1436 O O . GLN A 1 182 ? 14.727 -39.469 -15.602 1 87.38 182 GLN A O 1
ATOM 1441 N N . GLY A 1 183 ? 13.898 -40.125 -13.547 1 90.25 183 GLY A N 1
ATOM 1442 C CA . GLY A 1 183 ? 12.695 -39.312 -13.617 1 90.25 183 GLY A CA 1
ATOM 1443 C C . GLY A 1 183 ? 11.617 -39.938 -14.484 1 90.25 183 GLY A C 1
ATOM 1444 O O . GLY A 1 183 ? 11.758 -41.062 -14.969 1 90.25 183 GLY A O 1
ATOM 1445 N N . TYR A 1 184 ? 10.539 -39.281 -14.555 1 92.12 184 TYR A N 1
ATOM 1446 C CA . TYR A 1 184 ? 9.453 -39.625 -15.477 1 92.12 184 TYR A CA 1
ATOM 1447 C C . TYR A 1 184 ? 8.914 -38.375 -16.156 1 92.12 184 TYR A C 1
ATOM 1449 O O . TYR A 1 184 ? 8.883 -37.281 -15.57 1 92.12 184 TYR A O 1
ATOM 1457 N N . LEU A 1 185 ? 8.625 -38.531 -17.406 1 96.06 185 LEU A N 1
ATOM 1458 C CA . LEU A 1 185 ? 8.148 -37.469 -18.266 1 96.06 185 LEU A CA 1
ATOM 1459 C C . LEU A 1 185 ? 6.652 -37.594 -18.547 1 96.06 185 LEU A C 1
ATOM 1461 O O . LEU A 1 185 ? 6.207 -38.625 -19.031 1 96.06 185 LEU A O 1
ATOM 1465 N N . ASP A 1 186 ? 5.891 -36.594 -18.062 1 97.12 186 ASP A N 1
ATOM 1466 C CA . ASP A 1 186 ? 4.461 -36.469 -18.359 1 97.12 186 ASP A CA 1
ATOM 1467 C C . ASP A 1 186 ? 4.195 -35.469 -19.469 1 97.12 186 ASP A C 1
ATOM 1469 O O . ASP A 1 186 ? 4.406 -34.281 -19.281 1 97.12 186 ASP A O 1
ATOM 1473 N N . MET A 1 187 ? 3.625 -35.969 -20.562 1 97.31 187 MET A N 1
ATOM 1474 C CA . MET A 1 187 ? 3.461 -35.094 -21.719 1 97.31 187 MET A CA 1
ATOM 1475 C C . MET A 1 187 ? 2.061 -34.5 -21.75 1 97.31 187 MET A C 1
ATOM 1477 O O . MET A 1 187 ? 1.711 -33.781 -22.703 1 97.31 187 MET A O 1
ATOM 1481 N N . ILE A 1 188 ? 1.248 -34.75 -20.766 1 95.81 188 ILE A N 1
ATOM 1482 C CA . ILE A 1 188 ? 0.087 -33.906 -20.469 1 95.81 188 ILE A CA 1
ATOM 1483 C C . ILE A 1 188 ? 0.492 -32.781 -19.547 1 95.81 188 ILE A C 1
ATOM 1485 O O . ILE A 1 188 ? 0.248 -32.844 -18.328 1 95.81 188 ILE A O 1
ATOM 1489 N N . GLY A 1 189 ? 1.138 -31.875 -20.141 1 92.88 189 GLY A N 1
ATOM 1490 C CA . GLY A 1 189 ? 1.731 -30.875 -19.266 1 92.88 189 GLY A CA 1
ATOM 1491 C C . GLY A 1 189 ? 2.143 -29.625 -20.016 1 92.88 189 GLY A C 1
ATOM 1492 O O . GLY A 1 189 ? 1.485 -29.219 -20.969 1 92.88 189 GLY A O 1
ATOM 1493 N N . GLY A 1 190 ? 3.105 -29.062 -19.484 1 97.75 190 GLY A N 1
ATOM 1494 C CA . GLY A 1 190 ? 3.582 -27.781 -19.984 1 97.75 190 GLY A CA 1
ATOM 1495 C C . GLY A 1 190 ? 3.203 -26.609 -19.109 1 97.75 190 GLY A C 1
ATOM 1496 O O . GLY A 1 190 ? 3.203 -26.719 -17.875 1 97.75 190 GLY A O 1
ATOM 1497 N N . PHE A 1 191 ? 3.1 -25.453 -19.812 1 98.62 191 PHE A N 1
ATOM 1498 C CA . PHE A 1 191 ? 2.777 -24.25 -19.031 1 98.62 191 PHE A CA 1
ATOM 1499 C C . PHE A 1 191 ? 1.932 -23.297 -19.859 1 98.62 191 PHE A C 1
ATOM 1501 O O . PHE A 1 191 ? 1.758 -23.484 -21.062 1 98.62 191 PHE A O 1
ATOM 1508 N N . VAL A 1 192 ? 1.328 -22.359 -19.188 1 98.5 192 VAL A N 1
ATOM 1509 C CA . VAL A 1 192 ? 0.697 -21.219 -19.844 1 98.5 192 VAL A CA 1
ATOM 1510 C C . VAL A 1 192 ? 1.43 -19.938 -19.453 1 98.5 192 VAL A C 1
ATOM 1512 O O . VAL A 1 192 ? 1.884 -19.797 -18.312 1 98.5 192 VAL A O 1
ATOM 1515 N N . TYR A 1 193 ? 1.545 -19.094 -20.453 1 98 193 TYR A N 1
ATOM 1516 C CA . TYR A 1 193 ? 1.912 -17.719 -20.094 1 98 193 TYR A CA 1
ATOM 1517 C C . TYR A 1 193 ? 0.793 -17.047 -19.312 1 98 193 TYR A C 1
ATOM 1519 O O . TYR A 1 193 ? -0.247 -16.703 -19.875 1 98 193 TYR A O 1
ATOM 1527 N N . ALA A 1 194 ? 1.047 -16.797 -18.062 1 98.06 194 ALA A N 1
ATOM 1528 C CA . ALA A 1 194 ? -0.006 -16.375 -17.141 1 98.06 194 ALA A CA 1
ATOM 1529 C C . ALA A 1 194 ? -0.535 -15 -17.5 1 98.06 194 ALA A C 1
ATOM 1531 O O . ALA A 1 194 ? -1.746 -14.773 -17.516 1 98.06 194 ALA A O 1
ATOM 1532 N N . ASP A 1 195 ? 0.376 -14.055 -17.766 1 97.06 195 ASP A N 1
ATOM 1533 C CA . ASP A 1 195 ? -0.022 -12.695 -18.109 1 97.06 195 ASP A CA 1
ATOM 1534 C C . ASP A 1 195 ? -0.835 -12.68 -19.406 1 97.06 195 ASP A C 1
ATOM 1536 O O . ASP A 1 195 ? -1.881 -12.031 -19.484 1 97.06 195 ASP A O 1
ATOM 1540 N N . LYS A 1 196 ? -0.457 -13.461 -20.391 1 97 196 LYS A N 1
ATOM 1541 C CA . LYS A 1 196 ? -1.178 -13.531 -21.656 1 97 196 LYS A CA 1
ATOM 1542 C C . LYS A 1 196 ? -2.541 -14.195 -21.484 1 97 196 LYS A C 1
ATOM 1544 O O . LYS A 1 196 ? -3.525 -13.773 -22.094 1 97 196 LYS A O 1
ATOM 1549 N N . ALA A 1 197 ? -2.543 -15.227 -20.656 1 98.31 197 ALA A N 1
ATOM 1550 C CA . ALA A 1 197 ? -3.803 -15.914 -20.391 1 98.31 197 ALA A CA 1
ATOM 1551 C C . ALA A 1 197 ? -4.832 -14.969 -19.781 1 98.31 197 ALA A C 1
ATOM 1553 O O . ALA A 1 197 ? -5.973 -14.898 -20.234 1 98.31 197 ALA A O 1
ATOM 1554 N N . CYS A 1 198 ? -4.426 -14.227 -18.797 1 98.62 198 CYS A N 1
ATOM 1555 C CA . CYS A 1 198 ? -5.34 -13.312 -18.125 1 98.62 198 CYS A CA 1
ATOM 1556 C C . CYS A 1 198 ? -5.715 -12.148 -19.031 1 98.62 198 CYS A C 1
ATOM 1558 O O . CYS A 1 198 ? -6.863 -11.695 -19.031 1 98.62 198 CYS A O 1
ATOM 1560 N N . THR A 1 199 ? -4.738 -11.664 -19.781 1 98.12 199 THR A N 1
ATOM 1561 C CA . THR A 1 199 ? -5.031 -10.602 -20.734 1 98.12 199 THR A CA 1
ATOM 1562 C C . THR A 1 199 ? -6.043 -11.07 -21.766 1 98.12 199 THR A C 1
ATOM 1564 O O . THR A 1 199 ? -6.961 -10.336 -22.125 1 98.12 199 THR A O 1
ATOM 1567 N N . TYR A 1 200 ? -5.883 -12.266 -22.266 1 98.06 200 TYR A N 1
ATOM 1568 C CA . TYR A 1 200 ? -6.828 -12.844 -23.219 1 98.06 200 TYR A CA 1
ATOM 1569 C C . TYR A 1 200 ? -8.211 -12.984 -22.594 1 98.06 200 TYR A C 1
ATOM 1571 O O . TYR A 1 200 ? -9.219 -12.648 -23.219 1 98.06 200 TYR A O 1
ATOM 1579 N N . ALA A 1 201 ? -8.242 -13.516 -21.391 1 98.62 201 ALA A N 1
ATOM 1580 C CA . ALA A 1 201 ? -9.516 -13.664 -20.688 1 98.62 201 ALA A CA 1
ATOM 1581 C C . ALA A 1 201 ? -10.203 -12.312 -20.516 1 98.62 201 ALA A C 1
ATOM 1583 O O . ALA A 1 201 ? -11.414 -12.203 -20.672 1 98.62 201 ALA A O 1
ATOM 1584 N N . LEU A 1 202 ? -9.406 -11.328 -20.094 1 98.62 202 LEU A N 1
ATOM 1585 C CA . LEU A 1 202 ? -9.945 -9.984 -19.953 1 98.62 202 LEU A CA 1
ATOM 1586 C C . LEU A 1 202 ? -10.531 -9.484 -21.266 1 98.62 202 LEU A C 1
ATOM 1588 O O . LEU A 1 202 ? -11.594 -8.859 -21.281 1 98.62 202 LEU A O 1
ATOM 1592 N N . HIS A 1 203 ? -9.852 -9.703 -22.344 1 97.88 203 HIS A N 1
ATOM 1593 C CA . HIS A 1 203 ? -10.32 -9.367 -23.688 1 97.88 203 HIS A CA 1
ATOM 1594 C C . HIS A 1 203 ? -11.641 -10.062 -24 1 97.88 203 HIS A C 1
ATOM 1596 O O . HIS A 1 203 ? -12.562 -9.438 -24.531 1 97.88 203 HIS A O 1
ATOM 1602 N N . LEU A 1 204 ? -11.758 -11.328 -23.656 1 97.94 204 LEU A N 1
ATOM 1603 C CA . LEU A 1 204 ? -12.984 -12.086 -23.875 1 97.94 204 LEU A CA 1
ATOM 1604 C C . LEU A 1 204 ? -14.133 -11.5 -23.062 1 97.94 204 LEU A C 1
ATOM 1606 O O . LEU A 1 204 ? -15.266 -11.414 -23.547 1 97.94 204 LEU A O 1
ATOM 1610 N N . VAL A 1 205 ? -13.852 -11.141 -21.828 1 98.62 205 VAL A N 1
ATOM 1611 C CA . VAL A 1 205 ? -14.844 -10.539 -20.953 1 98.62 205 VAL A CA 1
ATOM 1612 C C . VAL A 1 205 ? -15.406 -9.273 -21.594 1 98.62 205 VAL A C 1
ATOM 1614 O O . VAL A 1 205 ? -16.625 -9.078 -21.625 1 98.62 205 VAL A O 1
ATOM 1617 N N . LYS A 1 206 ? -14.562 -8.469 -22.078 1 97.69 206 LYS A N 1
ATOM 1618 C CA . LYS A 1 206 ? -14.969 -7.234 -22.734 1 97.69 206 LYS A CA 1
ATOM 1619 C C . LYS A 1 206 ? -15.797 -7.523 -23.984 1 97.69 206 LYS A C 1
ATOM 1621 O O . LYS A 1 206 ? -16.828 -6.887 -24.219 1 97.69 206 LYS A O 1
ATOM 1626 N N . LYS A 1 207 ? -15.375 -8.453 -24.781 1 96.94 207 LYS A N 1
ATOM 1627 C CA . LYS A 1 207 ? -16.062 -8.828 -26.016 1 96.94 207 LYS A CA 1
ATOM 1628 C C . LYS A 1 207 ? -17.469 -9.344 -25.719 1 96.94 207 LYS A C 1
ATOM 1630 O O . LYS A 1 207 ? -18.375 -9.148 -26.531 1 96.94 207 LYS A O 1
ATOM 1635 N N . LEU A 1 208 ? -17.625 -9.922 -24.594 1 98.12 208 LEU A N 1
ATOM 1636 C CA . LEU A 1 208 ? -18.906 -10.508 -24.219 1 98.12 208 LEU A CA 1
ATOM 1637 C C . LEU A 1 208 ? -19.844 -9.445 -23.625 1 98.12 208 LEU A C 1
ATOM 1639 O O . LEU A 1 208 ? -20.969 -9.758 -23.234 1 98.12 208 LEU A O 1
ATOM 1643 N N . GLY A 1 209 ? -19.359 -8.211 -23.531 1 98.06 209 GLY A N 1
ATOM 1644 C CA . GLY A 1 209 ? -20.203 -7.102 -23.125 1 98.06 209 GLY A CA 1
ATOM 1645 C C . GLY A 1 209 ? -20.203 -6.871 -21.625 1 98.06 209 GLY A C 1
ATOM 1646 O O . GLY A 1 209 ? -21.031 -6.113 -21.109 1 98.06 209 GLY A O 1
ATOM 1647 N N . VAL A 1 210 ? -19.328 -7.5 -20.875 1 98.75 210 VAL A N 1
ATOM 1648 C CA . VAL A 1 210 ? -19.219 -7.32 -19.422 1 98.75 210 VAL A CA 1
ATOM 1649 C C . VAL A 1 210 ? -18.562 -5.973 -19.125 1 98.75 210 VAL A C 1
ATOM 1651 O O . VAL A 1 210 ? -17.609 -5.57 -19.797 1 98.75 210 VAL A O 1
ATOM 1654 N N . LYS A 1 211 ? -19.109 -5.227 -18.125 1 98.69 211 LYS A N 1
ATOM 1655 C CA . LYS A 1 211 ? -18.531 -3.957 -17.688 1 98.69 211 LYS A CA 1
ATOM 1656 C C . LYS A 1 211 ? -17.312 -4.184 -16.812 1 98.69 211 LYS A C 1
ATOM 1658 O O . LYS A 1 211 ? -17.312 -5.09 -15.977 1 98.69 211 LYS A O 1
ATOM 1663 N N . LEU A 1 212 ? -16.281 -3.344 -17.062 1 98.75 212 LEU A N 1
ATOM 1664 C CA . LEU A 1 212 ? -15.047 -3.432 -16.297 1 98.75 212 LEU A CA 1
ATOM 1665 C C . LEU A 1 212 ? -14.758 -2.115 -15.578 1 98.75 212 LEU A C 1
ATOM 1667 O O . LEU A 1 212 ? -14.742 -1.053 -16.203 1 98.75 212 LEU A O 1
ATOM 1671 N N . VAL A 1 213 ? -14.625 -2.16 -14.273 1 98.69 213 VAL A N 1
ATOM 1672 C CA . VAL A 1 213 ? -14.148 -1.03 -13.477 1 98.69 213 VAL A CA 1
ATOM 1673 C C . VAL A 1 213 ? -12.812 -1.38 -12.836 1 98.69 213 VAL A C 1
ATOM 1675 O O . VAL A 1 213 ? -12.773 -1.899 -11.711 1 98.69 213 VAL A O 1
ATOM 1678 N N . LEU A 1 214 ? -11.758 -1.062 -13.508 1 98.12 214 LEU A N 1
ATOM 1679 C CA . LEU A 1 214 ? -10.391 -1.381 -13.109 1 98.12 214 LEU A CA 1
ATOM 1680 C C . LEU A 1 214 ? -9.625 -0.118 -12.727 1 98.12 214 LEU A C 1
ATOM 1682 O O . LEU A 1 214 ? -8.961 0.487 -13.57 1 98.12 214 LEU A O 1
ATOM 1686 N N . ASP A 1 215 ? -9.734 0.151 -11.461 1 95.31 215 ASP A N 1
ATOM 1687 C CA . ASP A 1 215 ? -9.219 1.418 -10.961 1 95.31 215 ASP A CA 1
ATOM 1688 C C . ASP A 1 215 ? -8.898 1.325 -9.469 1 95.31 215 ASP A C 1
ATOM 1690 O O . ASP A 1 215 ? -9.648 0.71 -8.703 1 95.31 215 ASP A O 1
ATOM 1694 N N . ARG A 1 216 ? -7.887 1.996 -9.094 1 90.44 216 ARG A N 1
ATOM 1695 C CA . ARG A 1 216 ? -7.348 1.887 -7.738 1 90.44 216 ARG A CA 1
ATOM 1696 C C . ARG A 1 216 ? -8.406 2.227 -6.699 1 90.44 216 ARG A C 1
ATOM 1698 O O . ARG A 1 216 ? -8.398 1.681 -5.594 1 90.44 216 ARG A O 1
ATOM 1705 N N . ARG A 1 217 ? -9.297 3.156 -6.984 1 90.19 217 ARG A N 1
ATOM 1706 C CA . ARG A 1 217 ? -10.328 3.566 -6.027 1 90.19 217 ARG A CA 1
ATOM 1707 C C . ARG A 1 217 ? -11.703 3.104 -6.477 1 90.19 217 ARG A C 1
ATOM 1709 O O . ARG A 1 217 ? -12.398 2.395 -5.742 1 90.19 217 ARG A O 1
ATOM 1716 N N . ALA A 1 218 ? -12.07 3.381 -7.73 1 95.38 218 ALA A N 1
ATOM 1717 C CA . ALA A 1 218 ? -13.391 3.039 -8.242 1 95.38 218 ALA A CA 1
ATOM 1718 C C . ALA A 1 218 ? -13.555 1.527 -8.391 1 95.38 218 ALA A C 1
ATOM 1720 O O . ALA A 1 218 ? -14.672 1.01 -8.375 1 95.38 218 ALA A O 1
ATOM 1721 N N . GLY A 1 219 ? -12.438 0.82 -8.477 1 97.56 219 GLY A N 1
ATOM 1722 C CA . GLY A 1 219 ? -12.492 -0.622 -8.648 1 97.56 219 GLY A CA 1
ATOM 1723 C C . GLY A 1 219 ? -12.211 -1.391 -7.371 1 97.56 219 GLY A C 1
ATOM 1724 O O . GLY A 1 219 ? -12.242 -2.623 -7.363 1 97.56 219 GLY A O 1
ATOM 1725 N N . SER A 1 220 ? -11.938 -0.68 -6.328 1 95.94 220 SER A N 1
ATOM 1726 C CA . SER A 1 220 ? -11.555 -1.303 -5.062 1 95.94 220 SER A CA 1
ATOM 1727 C C . SER A 1 220 ? -12.773 -1.528 -4.168 1 95.94 220 SER A C 1
ATOM 1729 O O . SER A 1 220 ? -13.539 -0.597 -3.906 1 95.94 220 SER A O 1
ATOM 1731 N N . PHE A 1 221 ? -12.883 -2.73 -3.676 1 96.56 221 PHE A N 1
ATOM 1732 C CA . PHE A 1 221 ? -13.945 -3.092 -2.742 1 96.56 221 PHE A CA 1
ATOM 1733 C C . PHE A 1 221 ? -13.688 -2.482 -1.368 1 96.56 221 PHE A C 1
ATOM 1735 O O . PHE A 1 221 ? -12.594 -2.621 -0.817 1 96.56 221 PHE A O 1
ATOM 1742 N N . GLU A 1 222 ? -14.695 -1.839 -0.848 1 92.25 222 GLU A N 1
ATOM 1743 C CA . GLU A 1 222 ? -14.57 -1.316 0.509 1 92.25 222 GLU A CA 1
ATOM 1744 C C . GLU A 1 222 ? -15.445 -2.102 1.486 1 92.25 222 GLU A C 1
ATOM 1746 O O . GLU A 1 222 ? -14.977 -2.51 2.551 1 92.25 222 GLU A O 1
ATOM 1751 N N . SER A 1 223 ? -16.766 -2.281 1.046 1 93.69 223 SER A N 1
ATOM 1752 C CA . SER A 1 223 ? -17.688 -2.977 1.941 1 93.69 223 SER A CA 1
ATOM 1753 C C . SER A 1 223 ? -18.922 -3.463 1.194 1 93.69 223 SER A C 1
ATOM 1755 O O . SER A 1 223 ? -19.156 -3.066 0.051 1 93.69 223 SER A O 1
ATOM 1757 N N . PHE A 1 224 ? -19.656 -4.324 1.848 1 96.25 224 PHE A N 1
ATOM 1758 C CA . PHE A 1 224 ? -20.953 -4.758 1.331 1 96.25 224 PHE A CA 1
ATOM 1759 C C . PHE A 1 224 ? -22.031 -3.729 1.646 1 96.25 224 PHE A C 1
ATOM 1761 O O . PHE A 1 224 ? -21.953 -3.031 2.66 1 96.25 224 PHE A O 1
ATOM 1768 N N . LEU A 1 225 ? -22.922 -3.582 0.715 1 96.31 225 LEU A N 1
ATOM 1769 C CA . LEU A 1 225 ? -24.203 -2.93 1.005 1 96.31 225 LEU A CA 1
ATOM 1770 C C . LEU A 1 225 ? -25.234 -3.945 1.479 1 96.31 225 LEU A C 1
ATOM 1772 O O . LEU A 1 225 ? -25.5 -4.941 0.798 1 96.31 225 LEU A O 1
ATOM 1776 N N . GLU A 1 226 ? -25.812 -3.699 2.586 1 95.12 226 GLU A N 1
ATOM 1777 C CA . GLU A 1 226 ? -26.781 -4.641 3.15 1 95.12 226 GLU A CA 1
ATOM 1778 C C . GLU A 1 226 ? -28.141 -3.988 3.32 1 95.12 226 GLU A C 1
ATOM 1780 O O . GLU A 1 226 ? -28.234 -2.797 3.625 1 95.12 226 GLU A O 1
ATOM 1785 N N . ASP A 1 227 ? -29.156 -4.719 3.092 1 94.31 227 ASP A N 1
ATOM 1786 C CA . ASP A 1 227 ? -30.5 -4.242 3.408 1 94.31 227 ASP A CA 1
ATOM 1787 C C . ASP A 1 227 ? -30.812 -4.438 4.891 1 94.31 227 ASP A C 1
ATOM 1789 O O . ASP A 1 227 ? -29.984 -4.945 5.645 1 94.31 227 ASP A O 1
ATOM 1793 N N . PRO A 1 228 ? -31.891 -4.039 5.312 1 92.25 228 PRO A N 1
ATOM 1794 C CA . PRO A 1 228 ? -32.219 -4.082 6.746 1 92.25 228 PRO A CA 1
ATOM 1795 C C . PRO A 1 228 ? -32.188 -5.504 7.309 1 92.25 228 PRO A C 1
ATOM 1797 O O . PRO A 1 228 ? -32.062 -5.688 8.523 1 92.25 228 PRO A O 1
ATOM 1800 N N . THR A 1 229 ? -32.375 -6.523 6.496 1 91.56 229 THR A N 1
ATOM 1801 C CA . THR A 1 229 ? -32.375 -7.91 6.949 1 91.56 229 THR A CA 1
ATOM 1802 C C . THR A 1 229 ? -30.953 -8.469 7 1 91.56 229 THR A C 1
ATOM 1804 O O . THR A 1 229 ? -30.734 -9.586 7.48 1 91.56 229 THR A O 1
ATOM 1807 N N . GLY A 1 230 ? -30.031 -7.734 6.5 1 92.25 230 GLY A N 1
ATOM 1808 C CA . GLY A 1 230 ? -28.656 -8.188 6.492 1 92.25 230 GLY A CA 1
ATOM 1809 C C . GLY A 1 230 ? -28.234 -8.82 5.172 1 92.25 230 GLY A C 1
ATOM 1810 O O . GLY A 1 230 ? -27.078 -9.211 5 1 92.25 230 GLY A O 1
ATOM 1811 N N . LYS A 1 231 ? -29.188 -8.852 4.27 1 94.5 231 LYS A N 1
ATOM 1812 C CA . LYS A 1 231 ? -28.875 -9.383 2.947 1 94.5 231 LYS A CA 1
ATOM 1813 C C . LYS A 1 231 ? -28.016 -8.422 2.152 1 94.5 231 LYS A C 1
ATOM 1815 O O . LYS A 1 231 ? -28.25 -7.211 2.145 1 94.5 231 LYS A O 1
ATOM 1820 N N . VAL A 1 232 ? -26.984 -8.953 1.532 1 96.94 232 VAL A N 1
ATOM 1821 C CA . VAL A 1 232 ? -26.125 -8.125 0.696 1 96.94 232 VAL A CA 1
ATOM 1822 C C . VAL A 1 232 ? -26.828 -7.789 -0.61 1 96.94 232 VAL A C 1
ATOM 1824 O O . VAL A 1 232 ? -27.297 -8.688 -1.325 1 96.94 232 VAL A O 1
ATOM 1827 N N . VAL A 1 233 ? -26.906 -6.504 -0.925 1 97.75 233 VAL A N 1
ATOM 1828 C CA . VAL A 1 233 ? -27.625 -6.047 -2.107 1 97.75 233 VAL A CA 1
ATOM 1829 C C . VAL A 1 233 ? -26.688 -5.25 -3.012 1 97.75 233 VAL A C 1
ATOM 1831 O O . VAL A 1 233 ? -27.141 -4.555 -3.926 1 97.75 233 VAL A O 1
ATOM 1834 N N . GLY A 1 234 ? -25.422 -5.297 -2.723 1 98 234 GLY A N 1
ATOM 1835 C CA . GLY A 1 234 ? -24.422 -4.617 -3.535 1 98 234 GLY A CA 1
ATOM 1836 C C . GLY A 1 234 ? -23.125 -4.352 -2.793 1 98 234 GLY A C 1
ATOM 1837 O O . GLY A 1 234 ? -22.859 -4.977 -1.763 1 98 234 GLY A O 1
ATOM 1838 N N . ILE A 1 235 ? -22.281 -3.48 -3.414 1 98.31 235 ILE A N 1
ATOM 1839 C CA . ILE A 1 235 ? -21 -3.154 -2.777 1 98.31 235 ILE A CA 1
ATOM 1840 C C . ILE A 1 235 ? -20.797 -1.643 -2.785 1 98.31 235 ILE A C 1
ATOM 1842 O O . ILE A 1 235 ? -21.406 -0.929 -3.586 1 98.31 235 ILE A O 1
ATOM 1846 N N . LYS A 1 236 ? -20.016 -1.257 -1.887 1 96 236 LYS A N 1
ATOM 1847 C CA . LYS A 1 236 ? -19.422 0.08 -1.894 1 96 236 LYS A CA 1
ATOM 1848 C C . LYS A 1 236 ? -17.953 0.034 -2.291 1 96 236 LYS A C 1
ATOM 1850 O O . LYS A 1 236 ? -17.203 -0.816 -1.811 1 96 236 LYS A O 1
ATOM 1855 N N . THR A 1 237 ? -17.594 0.926 -3.229 1 96.19 237 THR A N 1
ATOM 1856 C CA . THR A 1 237 ? -16.203 1 -3.645 1 96.19 237 THR A CA 1
ATOM 1857 C C . THR A 1 237 ? -15.477 2.117 -2.902 1 96.19 237 THR A C 1
ATOM 1859 O O . THR A 1 237 ? -16.109 2.951 -2.252 1 96.19 237 THR A O 1
ATOM 1862 N N . ALA A 1 238 ? -14.188 2.111 -2.992 1 91.19 238 ALA A N 1
ATOM 1863 C CA . ALA A 1 238 ? -13.336 2.977 -2.182 1 91.19 238 ALA A CA 1
ATOM 1864 C C . ALA A 1 238 ? -13.539 4.445 -2.543 1 91.19 238 ALA A C 1
ATOM 1866 O O . ALA A 1 238 ? -13.148 5.336 -1.786 1 91.19 238 ALA A O 1
ATOM 1867 N N . ASP A 1 239 ? -14.039 4.715 -3.703 1 87.25 239 ASP A N 1
ATOM 1868 C CA . ASP A 1 239 ? -14.32 6.098 -4.082 1 87.25 239 ASP A CA 1
ATOM 1869 C C . ASP A 1 239 ? -15.656 6.562 -3.504 1 87.25 239 ASP A C 1
ATOM 1871 O O . ASP A 1 239 ? -16.141 7.652 -3.83 1 87.25 239 ASP A O 1
ATOM 1875 N N . GLY A 1 240 ? -16.359 5.668 -2.748 1 86.69 240 GLY A N 1
ATOM 1876 C CA . GLY A 1 240 ? -17.562 6.035 -2.027 1 86.69 240 GLY A CA 1
ATOM 1877 C C . GLY A 1 240 ? -18.844 5.699 -2.785 1 86.69 240 GLY A C 1
ATOM 1878 O O . GLY A 1 240 ? -19.938 5.871 -2.264 1 86.69 240 GLY A O 1
ATOM 1879 N N . LYS A 1 241 ? -18.75 5.18 -3.965 1 93.81 241 LYS A N 1
ATOM 1880 C CA . LYS A 1 241 ? -19.922 4.902 -4.793 1 93.81 241 LYS A CA 1
ATOM 1881 C C . LYS A 1 241 ? -20.531 3.551 -4.445 1 93.81 241 LYS A C 1
ATOM 1883 O O . LYS A 1 241 ? -19.828 2.629 -4.031 1 93.81 241 LYS A O 1
ATOM 1888 N N . HIS A 1 242 ? -21.828 3.482 -4.621 1 96.56 242 HIS A N 1
ATOM 1889 C CA . HIS A 1 242 ? -22.594 2.266 -4.371 1 96.56 242 HIS A CA 1
ATOM 1890 C C . HIS A 1 242 ? -22.953 1.564 -5.676 1 96.56 242 HIS A C 1
ATOM 1892 O O . HIS A 1 242 ? -23.328 2.219 -6.652 1 96.56 242 HIS A O 1
ATOM 1898 N N . HIS A 1 243 ? -22.859 0.291 -5.719 1 98.25 243 HIS A N 1
ATOM 1899 C CA . HIS A 1 243 ? -23.203 -0.536 -6.867 1 98.25 243 HIS A CA 1
ATOM 1900 C C . HIS A 1 243 ? -24.141 -1.671 -6.465 1 98.25 243 HIS A C 1
ATOM 1902 O O . HIS A 1 243 ? -23.719 -2.621 -5.801 1 98.25 243 HIS A O 1
ATOM 1908 N N . LYS A 1 244 ? -25.328 -1.578 -6.879 1 97.81 244 LYS A N 1
ATOM 1909 C CA . LYS A 1 244 ? -26.328 -2.572 -6.527 1 97.81 244 LYS A CA 1
ATOM 1910 C C . LYS A 1 244 ? -26.078 -3.889 -7.258 1 97.81 244 LYS A C 1
ATOM 1912 O O . LYS A 1 244 ? -25.562 -3.896 -8.375 1 97.81 244 LYS A O 1
ATOM 1917 N N . ALA A 1 245 ? -26.469 -4.984 -6.609 1 97.94 245 ALA A N 1
ATOM 1918 C CA . ALA A 1 245 ? -26.312 -6.305 -7.211 1 97.94 245 ALA A CA 1
ATOM 1919 C C . ALA A 1 245 ? -27.281 -7.309 -6.609 1 97.94 245 ALA A C 1
ATOM 1921 O O . ALA A 1 245 ? -27.578 -7.25 -5.414 1 97.94 245 ALA A O 1
ATOM 1922 N N . ALA A 1 246 ? -27.75 -8.172 -7.469 1 97.12 246 ALA A N 1
ATOM 1923 C CA . ALA A 1 246 ? -28.562 -9.297 -7.004 1 97.12 246 ALA A CA 1
ATOM 1924 C C . ALA A 1 246 ? -27.672 -10.414 -6.453 1 97.12 246 ALA A C 1
ATOM 1926 O O . ALA A 1 246 ? -28.094 -11.164 -5.566 1 97.12 246 ALA A O 1
ATOM 1927 N N . ALA A 1 247 ? -26.5 -10.516 -6.977 1 97.56 247 ALA A N 1
ATOM 1928 C CA . ALA A 1 247 ? -25.453 -11.422 -6.5 1 97.56 247 ALA A CA 1
ATOM 1929 C C . ALA A 1 247 ? -24.078 -10.773 -6.566 1 97.56 247 ALA A C 1
ATOM 1931 O O . ALA A 1 247 ? -23.766 -10.062 -7.527 1 97.56 247 ALA A O 1
ATOM 1932 N N . THR A 1 248 ? -23.344 -10.969 -5.508 1 98.44 248 THR A N 1
ATOM 1933 C CA . THR A 1 248 ? -21.969 -10.484 -5.449 1 98.44 248 THR A CA 1
ATOM 1934 C C . THR A 1 248 ? -20.984 -11.648 -5.344 1 98.44 248 THR A C 1
ATOM 1936 O O . THR A 1 248 ? -21.047 -12.438 -4.402 1 98.44 248 THR A O 1
ATOM 1939 N N . VAL A 1 249 ? -20.078 -11.789 -6.316 1 98.69 249 VAL A N 1
ATOM 1940 C CA . VAL A 1 249 ? -19.031 -12.797 -6.289 1 98.69 249 VAL A CA 1
ATOM 1941 C C . VAL A 1 249 ? -17.719 -12.18 -5.809 1 98.69 249 VAL A C 1
ATOM 1943 O O . VAL A 1 249 ? -17.234 -11.211 -6.398 1 98.69 249 VAL A O 1
ATOM 1946 N N . VAL A 1 250 ? -17.188 -12.727 -4.777 1 98.69 250 VAL A N 1
ATOM 1947 C CA . VAL A 1 250 ? -15.898 -12.258 -4.266 1 98.69 250 VAL A CA 1
ATOM 1948 C C . VAL A 1 250 ? -14.789 -13.219 -4.695 1 98.69 250 VAL A C 1
ATOM 1950 O O . VAL A 1 250 ? -14.727 -14.352 -4.219 1 98.69 250 VAL A O 1
ATOM 1953 N N . ALA A 1 251 ? -13.945 -12.766 -5.547 1 98.62 251 ALA A N 1
ATOM 1954 C CA . ALA A 1 251 ? -12.852 -13.539 -6.133 1 98.62 251 ALA A CA 1
ATOM 1955 C C . ALA A 1 251 ? -11.531 -12.789 -6.023 1 98.62 251 ALA A C 1
ATOM 1957 O O . ALA A 1 251 ? -10.852 -12.562 -7.027 1 98.62 251 ALA A O 1
ATOM 1958 N N . CYS A 1 252 ? -11.078 -12.602 -4.824 1 97.88 252 CYS A N 1
ATOM 1959 C CA . CYS A 1 252 ? -9.977 -11.664 -4.594 1 97.88 252 CYS A CA 1
ATOM 1960 C C . CYS A 1 252 ? -8.703 -12.406 -4.215 1 97.88 252 CYS A C 1
ATOM 1962 O O . CYS A 1 252 ? -7.781 -11.82 -3.648 1 97.88 252 CYS A O 1
ATOM 1964 N N . GLY A 1 253 ? -8.641 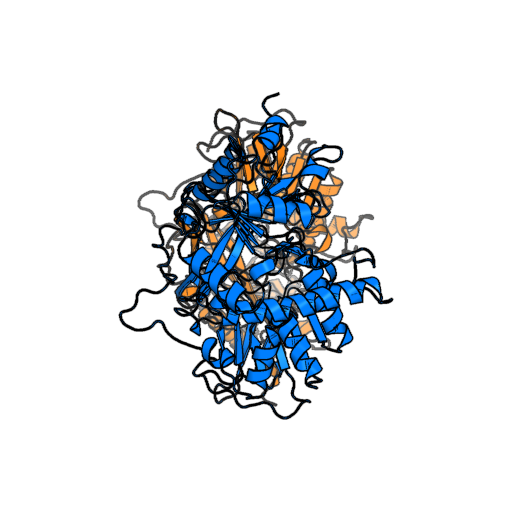-13.711 -4.449 1 97.12 253 GLY A N 1
ATOM 1965 C CA . GLY A 1 253 ? -7.422 -14.469 -4.223 1 97.12 253 GLY A CA 1
ATOM 1966 C C . GLY A 1 253 ? -6.855 -14.273 -2.828 1 97.12 253 GLY A C 1
ATOM 1967 O O . GLY A 1 253 ? -7.578 -14.383 -1.837 1 97.12 253 GLY A O 1
ATOM 1968 N N . GLY A 1 254 ? -5.543 -14.062 -2.732 1 96.69 254 GLY A N 1
ATOM 1969 C CA . GLY A 1 254 ? -4.844 -13.93 -1.464 1 96.69 254 GLY A CA 1
ATOM 1970 C C . GLY A 1 254 ? -5.402 -12.82 -0.589 1 96.69 254 GLY A C 1
ATOM 1971 O O . GLY A 1 254 ? -5.176 -12.805 0.623 1 96.69 254 GLY A O 1
ATOM 1972 N N . TRP A 1 255 ? -6.148 -11.945 -1.109 1 96.38 255 TRP A N 1
ATOM 1973 C CA . TRP A 1 255 ? -6.695 -10.812 -0.366 1 96.38 255 TRP A CA 1
ATOM 1974 C C . TRP A 1 255 ? -8.047 -11.164 0.243 1 96.38 255 TRP A C 1
ATOM 1976 O O . TRP A 1 255 ? -8.57 -10.43 1.083 1 96.38 255 TRP A O 1
ATOM 1986 N N . THR A 1 256 ? -8.633 -12.289 -0.106 1 96.94 256 THR A N 1
ATOM 1987 C CA . THR A 1 256 ? -9.992 -12.672 0.264 1 96.94 256 THR A CA 1
ATOM 1988 C C . THR A 1 256 ? -10.141 -12.742 1.781 1 96.94 256 THR A C 1
ATOM 1990 O O . THR A 1 256 ? -11.094 -12.195 2.344 1 96.94 256 THR A O 1
ATOM 1993 N N . PRO A 1 257 ? -9.203 -13.328 2.529 1 95.5 257 PRO A N 1
ATOM 1994 C CA . PRO A 1 257 ? -9.414 -13.453 3.973 1 95.5 257 PRO A CA 1
ATOM 1995 C C . PRO A 1 257 ? -9.5 -12.102 4.672 1 95.5 257 PRO A C 1
ATOM 1997 O O . PRO A 1 257 ? -10.172 -11.977 5.699 1 95.5 257 PRO A O 1
ATOM 2000 N N . SER A 1 258 ? -8.844 -11.094 4.121 1 92.25 258 SER A N 1
ATOM 2001 C CA . SER A 1 258 ? -8.914 -9.766 4.711 1 92.25 258 SER A CA 1
ATOM 2002 C C . SER A 1 258 ? -10.273 -9.117 4.457 1 92.25 258 SER A C 1
ATOM 2004 O O . SER A 1 258 ? -10.727 -8.281 5.238 1 92.25 258 SER A O 1
ATOM 2006 N N . LEU A 1 259 ? -10.961 -9.516 3.455 1 93.31 259 LEU A N 1
ATOM 2007 C CA . LEU A 1 259 ? -12.219 -8.914 3.033 1 93.31 259 LEU A CA 1
ATOM 2008 C C . LEU A 1 259 ? -13.414 -9.703 3.57 1 93.31 259 LEU A C 1
ATOM 2010 O O . LEU A 1 259 ? -14.484 -9.141 3.785 1 93.31 259 LEU A O 1
ATOM 2014 N N . ILE A 1 260 ? -13.141 -11 3.654 1 94.88 260 ILE A N 1
ATOM 2015 C CA . ILE A 1 260 ? -14.164 -11.922 4.133 1 94.88 260 ILE A CA 1
ATOM 2016 C C . ILE A 1 260 ? -13.656 -12.664 5.363 1 94.88 260 ILE A C 1
ATOM 2018 O O . ILE A 1 260 ? -13.281 -13.836 5.281 1 94.88 260 ILE A O 1
ATOM 2022 N N . PRO A 1 261 ? -13.758 -12.031 6.5 1 92.44 261 PRO A N 1
ATOM 2023 C CA . PRO A 1 261 ? -13.195 -12.648 7.703 1 92.44 261 PRO A CA 1
ATOM 2024 C C . PRO A 1 261 ? -13.875 -13.969 8.062 1 92.44 261 PRO A C 1
ATOM 2026 O O . PRO A 1 261 ? -13.289 -14.805 8.75 1 92.44 261 PRO A O 1
ATOM 2029 N N . GLU A 1 262 ? -15.102 -14.203 7.605 1 94.38 262 GLU A N 1
ATOM 2030 C CA . GLU A 1 262 ? -15.844 -15.43 7.883 1 94.38 262 GLU A CA 1
ATOM 2031 C C . GLU A 1 262 ? -15.078 -16.656 7.398 1 94.38 262 GLU A C 1
ATOM 2033 O O . GLU A 1 262 ? -15.328 -17.766 7.855 1 94.38 262 GLU A O 1
ATOM 2038 N N . ILE A 1 263 ? -14.125 -16.438 6.531 1 96.69 263 ILE A N 1
ATOM 2039 C CA . ILE A 1 263 ? -13.461 -17.547 5.855 1 96.69 263 ILE A CA 1
ATOM 2040 C C . ILE A 1 263 ? -12.328 -18.078 6.727 1 96.69 263 ILE A C 1
ATOM 2042 O O . ILE A 1 263 ? -11.695 -19.078 6.391 1 96.69 263 ILE A O 1
ATOM 2046 N N . ASP A 1 264 ? -12.07 -17.422 7.887 1 95.25 264 ASP A N 1
ATOM 2047 C CA . ASP A 1 264 ? -11.039 -17.859 8.82 1 95.25 264 ASP A CA 1
ATOM 2048 C C . ASP A 1 264 ? -11.211 -19.328 9.188 1 95.25 264 ASP A C 1
ATOM 2050 O O . ASP A 1 264 ? -12.32 -19.766 9.508 1 95.25 264 ASP A O 1
ATOM 2054 N N . GLY A 1 265 ? -10.133 -20.031 9.125 1 95 265 GLY A N 1
ATOM 2055 C CA . GLY A 1 265 ? -10.172 -21.453 9.43 1 95 265 GLY A CA 1
ATOM 2056 C C . GLY A 1 265 ? -10.398 -22.312 8.203 1 95 265 GLY A C 1
ATOM 2057 O O . GLY A 1 265 ? -9.984 -23.469 8.164 1 95 265 GLY A O 1
ATOM 2058 N N . LEU A 1 266 ? -11.094 -21.797 7.215 1 97.44 266 LEU A N 1
ATOM 2059 C CA . LEU A 1 266 ? -11.297 -22.484 5.945 1 97.44 266 LEU A CA 1
ATOM 2060 C C . LEU A 1 266 ? -10.18 -22.156 4.965 1 97.44 266 LEU A C 1
ATOM 2062 O O . LEU A 1 266 ? -9.656 -23.047 4.293 1 97.44 266 LEU A O 1
ATOM 2066 N N . CYS A 1 267 ? -9.805 -20.938 4.867 1 98.06 267 CYS A N 1
ATOM 2067 C CA . CYS A 1 267 ? -8.719 -20.484 4.012 1 98.06 267 CYS A CA 1
ATOM 2068 C C . CYS A 1 267 ? -7.816 -19.5 4.75 1 98.06 267 CYS A C 1
ATOM 2070 O O . CYS A 1 267 ? -8.266 -18.828 5.68 1 98.06 267 CYS A O 1
ATOM 2072 N N . GLU A 1 268 ? -6.605 -19.438 4.336 1 98.12 268 GLU A N 1
ATOM 2073 C CA . GLU A 1 268 ? -5.641 -18.469 4.836 1 98.12 268 GLU A CA 1
ATOM 2074 C C . GLU A 1 268 ? -4.695 -18.016 3.729 1 98.12 268 GLU A C 1
ATOM 2076 O O . GLU A 1 268 ? -4.336 -18.797 2.848 1 98.12 268 GLU A O 1
ATOM 2081 N N . THR A 1 269 ? -4.336 -16.734 3.814 1 98.19 269 THR A N 1
ATOM 2082 C CA . THR A 1 269 ? -3.357 -16.172 2.891 1 98.19 269 THR A CA 1
ATOM 2083 C C . THR A 1 269 ? -1.957 -16.688 3.203 1 98.19 269 THR A C 1
ATOM 2085 O O . THR A 1 269 ? -1.472 -16.547 4.328 1 98.19 269 THR A O 1
ATOM 2088 N N . THR A 1 270 ? -1.323 -17.297 2.236 1 98.25 270 THR A N 1
ATOM 2089 C CA . THR A 1 270 ? 0.034 -17.812 2.371 1 98.25 270 THR A CA 1
ATOM 2090 C C . THR A 1 270 ? 0.867 -17.469 1.139 1 98.25 270 THR A C 1
ATOM 2092 O O . THR A 1 270 ? 0.323 -17.094 0.102 1 98.25 270 THR A O 1
ATOM 2095 N N . ALA A 1 271 ? 2.166 -17.625 1.302 1 97.88 271 ALA A N 1
ATOM 2096 C CA . ALA A 1 271 ? 3.043 -17.25 0.193 1 97.88 271 ALA A CA 1
ATOM 2097 C C . ALA A 1 271 ? 4.062 -18.359 -0.084 1 97.88 271 ALA A C 1
ATOM 2099 O O . ALA A 1 271 ? 4.625 -18.938 0.847 1 97.88 271 ALA A O 1
ATOM 2100 N N . GLY A 1 272 ? 4.207 -18.672 -1.357 1 97.38 272 GLY A N 1
ATOM 2101 C CA . GLY A 1 272 ? 5.387 -19.391 -1.812 1 97.38 272 GLY A CA 1
ATOM 2102 C C . GLY A 1 272 ? 6.523 -18.469 -2.217 1 97.38 272 GLY A C 1
ATOM 2103 O O . GLY A 1 272 ? 6.438 -17.25 -2.049 1 97.38 272 GLY A O 1
ATOM 2104 N N . SER A 1 273 ? 7.656 -19.062 -2.689 1 97.75 273 SER A N 1
ATOM 2105 C CA . SER A 1 273 ? 8.852 -18.312 -3.055 1 97.75 273 SER A CA 1
ATOM 2106 C C . SER A 1 273 ? 9.164 -18.453 -4.539 1 97.75 273 SER A C 1
ATOM 2108 O O . SER A 1 273 ? 9.094 -19.562 -5.086 1 97.75 273 SER A O 1
ATOM 2110 N N . ILE A 1 274 ? 9.469 -17.328 -5.156 1 97.62 274 ILE A N 1
ATOM 2111 C CA . ILE A 1 274 ? 9.797 -17.328 -6.578 1 97.62 274 ILE A CA 1
ATOM 2112 C C . ILE A 1 274 ? 11.188 -16.719 -6.781 1 97.62 274 ILE A C 1
ATOM 2114 O O . ILE A 1 274 ? 11.5 -15.672 -6.215 1 97.62 274 ILE A O 1
ATOM 2118 N N . ALA A 1 275 ? 11.977 -17.375 -7.547 1 97.56 275 ALA A N 1
ATOM 2119 C CA . ALA A 1 275 ? 13.25 -16.844 -8.039 1 97.56 275 ALA A CA 1
ATOM 2120 C C . ALA A 1 275 ? 13.266 -16.781 -9.562 1 97.56 275 ALA A C 1
ATOM 2122 O O . ALA A 1 275 ? 12.781 -17.703 -10.227 1 97.56 275 ALA A O 1
ATOM 2123 N N . MET A 1 276 ? 13.805 -15.719 -10.086 1 96.75 276 MET A N 1
ATOM 2124 C CA . MET A 1 276 ? 13.922 -15.516 -11.523 1 96.75 276 MET A CA 1
ATOM 2125 C C . MET A 1 276 ? 15.391 -15.414 -11.938 1 96.75 276 MET A C 1
ATOM 2127 O O . MET A 1 276 ? 16.203 -14.828 -11.219 1 96.75 276 MET A O 1
ATOM 2131 N N . ILE A 1 277 ? 15.672 -16.031 -13.016 1 97.06 277 ILE A N 1
ATOM 2132 C CA . ILE A 1 277 ? 17.016 -15.992 -13.586 1 97.06 277 ILE A CA 1
ATOM 2133 C C . ILE A 1 277 ? 16.969 -15.406 -14.992 1 97.06 277 ILE A C 1
ATOM 2135 O O . ILE A 1 277 ? 16.406 -16.016 -15.906 1 97.06 277 ILE A O 1
ATOM 2139 N N . GLN A 1 278 ? 17.578 -14.289 -15.172 1 96 278 GLN A N 1
ATOM 2140 C CA . GLN A 1 278 ? 17.656 -13.648 -16.484 1 96 278 GLN A CA 1
ATOM 2141 C C . GLN A 1 278 ? 18.828 -14.18 -17.297 1 96 278 GLN A C 1
ATOM 2143 O O . GLN A 1 278 ? 19.984 -14.039 -16.891 1 96 278 GLN A O 1
ATOM 2148 N N . ILE A 1 279 ? 18.5 -14.812 -18.359 1 97.69 279 ILE A N 1
ATOM 2149 C CA . ILE A 1 279 ? 19.547 -15.258 -19.266 1 97.69 279 ILE A CA 1
ATOM 2150 C C . ILE A 1 279 ? 19.859 -14.164 -20.281 1 97.69 279 ILE A C 1
ATOM 2152 O O . ILE A 1 279 ? 18.969 -13.711 -21.016 1 97.69 279 ILE A O 1
ATOM 2156 N N . PRO A 1 280 ? 21.078 -13.734 -20.344 1 95.62 280 PRO A N 1
ATOM 2157 C CA . PRO A 1 280 ? 21.406 -12.633 -21.25 1 95.62 280 PRO A CA 1
ATOM 2158 C C . PRO A 1 280 ? 21.172 -12.969 -22.719 1 95.62 280 PRO A C 1
ATOM 2160 O O . PRO A 1 280 ? 21.312 -14.125 -23.109 1 95.62 280 PRO A O 1
ATOM 2163 N N . GLU A 1 281 ? 20.953 -11.883 -23.469 1 93.31 281 GLU A N 1
ATOM 2164 C CA . GLU A 1 281 ? 20.828 -12.055 -24.906 1 93.31 281 GLU A CA 1
ATOM 2165 C C . GLU A 1 281 ? 22.125 -12.578 -25.531 1 93.31 281 GLU A C 1
ATOM 2167 O O . GLU A 1 281 ? 23.219 -12.188 -25.109 1 93.31 281 GLU A O 1
ATOM 2172 N N . GLY A 1 282 ? 22.062 -13.391 -26.438 1 93.75 282 GLY A N 1
ATOM 2173 C CA . GLY A 1 282 ? 23.219 -13.922 -27.125 1 93.75 282 GLY A CA 1
ATOM 2174 C C . GLY A 1 282 ? 23.781 -15.164 -26.469 1 93.75 282 GLY A C 1
ATOM 2175 O O . GLY A 1 282 ? 24.562 -15.906 -27.078 1 93.75 282 GLY A O 1
ATOM 2176 N N . SER A 1 283 ? 23.406 -15.383 -25.25 1 96.38 283 SER A N 1
ATOM 2177 C CA . SER A 1 283 ? 23.875 -16.578 -24.547 1 96.38 283 SER A CA 1
ATOM 2178 C C . SER A 1 283 ? 23.344 -17.844 -25.219 1 96.38 283 SER A C 1
ATOM 2180 O O . SER A 1 283 ? 22.172 -17.906 -25.594 1 96.38 283 SER A O 1
ATOM 2182 N N . PRO A 1 284 ? 24.156 -18.859 -25.344 1 96.38 284 PRO A N 1
ATOM 2183 C CA . PRO A 1 284 ? 23.672 -20.141 -25.875 1 96.38 284 PRO A CA 1
ATOM 2184 C C . PRO A 1 284 ? 22.641 -20.812 -24.969 1 96.38 284 PRO A C 1
ATOM 2186 O O . PRO A 1 284 ? 21.891 -21.688 -25.406 1 96.38 284 PRO A O 1
ATOM 2189 N N . LEU A 1 285 ? 22.609 -20.375 -23.797 1 97.94 285 LEU A N 1
ATOM 2190 C CA . LEU A 1 285 ? 21.656 -20.938 -22.844 1 97.94 285 LEU A CA 1
ATOM 2191 C C . LEU A 1 285 ? 20.234 -20.516 -23.172 1 97.94 285 LEU A C 1
ATOM 2193 O O . LEU A 1 285 ? 19.266 -21.125 -22.688 1 97.94 285 LEU A O 1
ATOM 2197 N N . ARG A 1 286 ? 20.078 -19.531 -24 1 97.62 286 ARG A N 1
ATOM 2198 C CA . ARG A 1 286 ? 18.75 -19.141 -24.453 1 97.62 286 ARG A CA 1
ATOM 2199 C C . ARG A 1 286 ? 18.109 -20.25 -25.281 1 97.62 286 ARG A C 1
ATOM 2201 O O . ARG A 1 286 ? 16.906 -20.5 -25.156 1 97.62 286 ARG A O 1
ATOM 2208 N N . GLU A 1 287 ? 18.875 -20.844 -26.078 1 97.25 287 GLU A N 1
ATOM 2209 C CA . GLU A 1 287 ? 18.359 -21.953 -26.875 1 97.25 287 GLU A CA 1
ATOM 2210 C C . GLU A 1 287 ? 18.172 -23.203 -26.016 1 97.25 287 GLU A C 1
ATOM 2212 O O . GLU A 1 287 ? 17.156 -23.891 -26.109 1 97.25 287 GLU A O 1
ATOM 2217 N N . ARG A 1 288 ? 19.062 -23.469 -25.172 1 97.56 288 ARG A N 1
ATOM 2218 C CA . ARG A 1 288 ? 19.062 -24.672 -24.344 1 97.56 288 ARG A CA 1
ATOM 2219 C C . ARG A 1 288 ? 17.812 -24.734 -23.453 1 97.56 288 ARG A C 1
ATOM 2221 O O . ARG A 1 288 ? 17.219 -25.797 -23.297 1 97.56 288 ARG A O 1
ATOM 2228 N N . PHE A 1 289 ? 17.5 -23.562 -22.922 1 98.38 289 PHE A N 1
ATOM 2229 C CA . PHE A 1 289 ? 16.438 -23.562 -21.922 1 98.38 289 PHE A CA 1
ATOM 2230 C C . PHE A 1 289 ? 15.141 -23.016 -22.516 1 98.38 289 PHE A C 1
ATOM 2232 O O . PHE A 1 289 ? 14.203 -22.672 -21.781 1 98.38 289 PHE A O 1
ATOM 2239 N N . SER A 1 290 ? 15.055 -22.922 -23.828 1 97.81 290 SER A N 1
ATOM 2240 C CA . SER A 1 290 ? 13.805 -22.531 -24.484 1 97.81 290 SER A CA 1
ATOM 2241 C C . SER A 1 290 ? 12.727 -23.578 -24.281 1 97.81 290 SER A C 1
ATOM 2243 O O . SER A 1 290 ? 13.031 -24.75 -24.031 1 97.81 290 SER A O 1
ATOM 2245 N N . PRO A 1 291 ? 11.484 -23.203 -24.453 1 97.25 291 PRO A N 1
ATOM 2246 C CA . PRO A 1 291 ? 10.398 -24.172 -24.297 1 97.25 291 PRO A CA 1
ATOM 2247 C C . PRO A 1 291 ? 10.461 -25.312 -25.312 1 97.25 291 PRO A C 1
ATOM 2249 O O . PRO A 1 291 ? 9.891 -26.375 -25.094 1 97.25 291 PRO A O 1
ATOM 2252 N N . ASP A 1 292 ? 11.18 -25.141 -26.375 1 96.06 292 ASP A N 1
ATOM 2253 C CA . ASP A 1 292 ? 11.32 -26.172 -27.391 1 96.06 292 ASP A CA 1
ATOM 2254 C C . ASP A 1 292 ? 12.391 -27.188 -27 1 96.06 292 ASP A C 1
ATOM 2256 O O . ASP A 1 292 ? 12.453 -28.281 -27.562 1 96.06 292 ASP A O 1
ATOM 2260 N N . ASN A 1 293 ? 13.164 -26.844 -26.031 1 97.81 293 ASN A N 1
ATOM 2261 C CA . ASN A 1 293 ? 14.32 -27.688 -25.734 1 97.81 293 ASN A CA 1
ATOM 2262 C C . ASN A 1 293 ? 14.406 -28.031 -24.25 1 97.81 293 ASN A C 1
ATOM 2264 O O . ASN A 1 293 ? 15.359 -28.672 -23.812 1 97.81 293 ASN A O 1
ATOM 2268 N N . PHE A 1 294 ? 13.492 -27.609 -23.547 1 98.44 294 PHE A N 1
ATOM 2269 C CA . PHE A 1 294 ? 13.539 -27.797 -22.094 1 98.44 294 PHE A CA 1
ATOM 2270 C C . PHE A 1 294 ? 12.133 -27.875 -21.516 1 98.44 294 PHE A C 1
ATOM 2272 O O . PHE A 1 294 ? 11.266 -27.062 -21.844 1 98.44 294 PHE A O 1
ATOM 2279 N N . PRO A 1 295 ? 11.781 -28.812 -20.703 1 98.25 295 PRO A N 1
ATOM 2280 C CA . PRO A 1 295 ? 10.438 -28.984 -20.156 1 98.25 295 PRO A CA 1
ATOM 2281 C C . PRO A 1 295 ? 10.219 -28.188 -18.859 1 98.25 295 PRO A C 1
ATOM 2283 O O . PRO A 1 295 ? 11.18 -27.703 -18.266 1 98.25 295 PRO A O 1
ATOM 2286 N N . VAL A 1 296 ? 9.008 -28.031 -18.469 1 98.56 296 VAL A N 1
ATOM 2287 C CA . VAL A 1 296 ? 8.703 -27.75 -17.078 1 98.56 296 VAL A CA 1
ATOM 2288 C C . VAL A 1 296 ? 9.195 -28.906 -16.203 1 98.56 296 VAL A C 1
ATOM 2290 O O . VAL A 1 296 ? 9.32 -30.031 -16.656 1 98.56 296 VAL A O 1
ATOM 2293 N N . PHE A 1 297 ? 9.484 -28.578 -14.969 1 97.5 297 PHE A N 1
ATOM 2294 C CA . PHE A 1 297 ? 9.961 -29.688 -14.148 1 97.5 297 PHE A CA 1
ATOM 2295 C C . PHE A 1 297 ? 9.508 -29.531 -12.695 1 97.5 297 PHE A C 1
ATOM 2297 O O . PHE A 1 297 ? 9.188 -28.422 -12.266 1 97.5 297 PHE A O 1
ATOM 2304 N N . GLN A 1 298 ? 9.414 -30.578 -12.008 1 96.06 298 GLN A N 1
ATOM 2305 C CA . GLN A 1 298 ? 9.164 -30.672 -10.578 1 96.06 298 GLN A CA 1
ATOM 2306 C C . GLN A 1 298 ? 10.242 -31.516 -9.891 1 96.06 298 GLN A C 1
ATOM 2308 O O . GLN A 1 298 ? 10.578 -32.594 -10.359 1 96.06 298 GLN A O 1
ATOM 2313 N N . TRP A 1 299 ? 10.75 -30.984 -8.844 1 95.56 299 TRP A N 1
ATOM 2314 C CA . TRP A 1 299 ? 11.852 -31.641 -8.141 1 95.56 299 TRP A CA 1
ATOM 2315 C C . TRP A 1 299 ? 11.477 -31.938 -6.695 1 95.56 299 TRP A C 1
ATOM 2317 O O . TRP A 1 299 ? 10.977 -31.062 -5.98 1 95.56 299 TRP A O 1
ATOM 2327 N N . ASN A 1 300 ? 11.695 -33.156 -6.215 1 92.06 300 ASN A N 1
ATOM 2328 C CA . ASN A 1 300 ? 11.453 -33.594 -4.844 1 92.06 300 ASN A CA 1
ATOM 2329 C C . ASN A 1 300 ? 10.055 -33.219 -4.367 1 92.06 300 ASN A C 1
ATOM 2331 O O . ASN A 1 300 ? 9.898 -32.562 -3.328 1 92.06 300 ASN A O 1
ATOM 2335 N N . THR A 1 301 ? 9.117 -33.688 -5.184 1 87.44 301 THR A N 1
ATOM 2336 C CA . THR A 1 301 ? 7.727 -33.406 -4.848 1 87.44 301 THR A CA 1
ATOM 2337 C C . THR A 1 301 ? 7.336 -34.094 -3.545 1 87.44 301 THR A C 1
ATOM 2339 O O . THR A 1 301 ? 7.684 -35.25 -3.322 1 87.44 301 THR A O 1
ATOM 2342 N N . ARG A 1 302 ? 6.676 -33.406 -2.631 1 81.38 302 ARG A N 1
ATOM 2343 C CA . ARG A 1 302 ? 6.184 -33.875 -1.347 1 81.38 302 ARG A CA 1
ATOM 2344 C C . ARG A 1 302 ? 7.336 -34.281 -0.434 1 81.38 302 ARG A C 1
ATOM 2346 O O . ARG A 1 302 ? 7.277 -35.312 0.235 1 81.38 302 ARG A O 1
ATOM 2353 N N . ALA A 1 303 ? 8.406 -33.531 -0.526 1 82.94 303 ALA A N 1
ATOM 2354 C CA . ALA A 1 303 ? 9.594 -33.844 0.271 1 82.94 303 ALA A CA 1
ATOM 2355 C C . ALA A 1 303 ? 9.797 -32.781 1.355 1 82.94 303 ALA A C 1
ATOM 2357 O O . ALA A 1 303 ? 10.93 -32.469 1.722 1 82.94 303 ALA A O 1
ATOM 2358 N N . GLY A 1 304 ? 8.773 -32.125 1.753 1 86.06 304 GLY A N 1
ATOM 2359 C CA . GLY A 1 304 ? 8.844 -31.203 2.871 1 86.06 304 GLY A CA 1
ATOM 2360 C C . GLY A 1 304 ? 9.656 -29.953 2.57 1 86.06 304 GLY A C 1
ATOM 2361 O O . GLY A 1 304 ? 9.641 -29.453 1.444 1 86.06 304 GLY A O 1
ATOM 2362 N N . GLU A 1 305 ? 10.359 -29.391 3.598 1 90.12 305 GLU A N 1
ATOM 2363 C CA . GLU A 1 305 ? 10.992 -28.078 3.539 1 90.12 305 GLU A CA 1
ATOM 2364 C C . GLU A 1 305 ? 12.227 -28.094 2.643 1 90.12 305 GLU A C 1
ATOM 2366 O O . GLU A 1 305 ? 12.695 -27.047 2.207 1 90.12 305 GLU A O 1
ATOM 2371 N N . ASN A 1 306 ? 12.711 -29.234 2.326 1 90.81 306 ASN A N 1
ATOM 2372 C CA . ASN A 1 306 ? 13.922 -29.312 1.515 1 90.81 306 ASN A CA 1
ATOM 2373 C C . ASN A 1 306 ? 13.609 -29.688 0.07 1 90.81 306 ASN A C 1
ATOM 2375 O O . ASN A 1 306 ? 14.516 -29.906 -0.731 1 90.81 306 ASN A O 1
ATOM 2379 N N . GLY A 1 307 ? 12.305 -29.766 -0.247 1 92.12 307 GLY A N 1
ATOM 2380 C CA . GLY A 1 307 ? 11.859 -30.078 -1.593 1 92.12 307 GLY A CA 1
ATOM 2381 C C . GLY A 1 307 ? 10.688 -29.234 -2.045 1 92.12 307 GLY A C 1
ATOM 2382 O O . GLY A 1 307 ? 10.578 -28.062 -1.676 1 92.12 307 GLY A O 1
ATOM 2383 N N . ASN A 1 308 ? 9.906 -29.828 -3.043 1 93.69 308 ASN A N 1
ATOM 2384 C CA . ASN A 1 308 ? 8.727 -29.172 -3.6 1 93.69 308 ASN A CA 1
ATOM 2385 C C . ASN A 1 308 ? 9.109 -27.922 -4.379 1 93.69 308 ASN A C 1
ATOM 2387 O O . ASN A 1 308 ? 8.578 -26.828 -4.121 1 93.69 308 ASN A O 1
ATOM 2391 N N . LEU A 1 309 ? 10.078 -28.125 -5.227 1 97.12 309 LEU A N 1
ATOM 2392 C CA . LEU A 1 309 ? 10.562 -27.078 -6.133 1 97.12 309 LEU A CA 1
ATOM 2393 C C . LEU A 1 309 ? 10.125 -27.375 -7.566 1 97.12 309 LEU A C 1
ATOM 2395 O O . LEU A 1 309 ? 10.062 -28.531 -7.977 1 97.12 309 LEU A O 1
ATOM 2399 N N . TYR A 1 310 ? 9.773 -26.344 -8.281 1 97.75 310 TYR A N 1
ATOM 2400 C CA . TYR A 1 310 ? 9.43 -26.484 -9.688 1 97.75 310 TYR A CA 1
ATOM 2401 C C . TYR A 1 310 ? 10.07 -25.375 -10.516 1 97.75 310 TYR A C 1
ATOM 2403 O O . TYR A 1 310 ? 10.531 -24.359 -9.969 1 97.75 310 TYR A O 1
ATOM 2411 N N . GLY A 1 311 ? 10.102 -25.609 -11.781 1 98.38 311 GLY A N 1
ATOM 2412 C CA . GLY A 1 311 ? 10.68 -24.594 -12.648 1 98.38 311 GLY A CA 1
ATOM 2413 C C . GLY A 1 311 ? 10.148 -24.672 -14.07 1 98.38 311 GLY A C 1
ATOM 2414 O O . GLY A 1 311 ? 9.375 -25.562 -14.414 1 98.38 311 GLY A O 1
ATOM 2415 N N . PHE A 1 312 ? 10.57 -23.672 -14.82 1 98.69 312 PHE A N 1
ATOM 2416 C CA . PHE A 1 312 ? 10.047 -23.469 -16.172 1 98.69 312 PHE A CA 1
ATOM 2417 C C . PHE A 1 312 ? 11.188 -23.266 -17.156 1 98.69 312 PHE A C 1
ATOM 2419 O O . PHE A 1 312 ? 12.289 -22.875 -16.781 1 98.69 312 PHE A O 1
ATOM 2426 N N . PRO A 1 313 ? 10.859 -23.609 -18.453 1 98.5 313 PRO A N 1
ATOM 2427 C CA . PRO A 1 313 ? 11.742 -23.047 -19.484 1 98.5 313 PRO A CA 1
ATOM 2428 C C . PRO A 1 313 ? 11.688 -21.516 -19.531 1 98.5 313 PRO A C 1
ATOM 2430 O O . PRO A 1 313 ? 10.922 -20.891 -18.781 1 98.5 313 PRO A O 1
ATOM 2433 N N . LEU A 1 314 ? 12.484 -20.953 -20.391 1 98.06 314 LEU A N 1
ATOM 2434 C CA . LEU A 1 314 ? 12.547 -19.5 -20.5 1 98.06 314 LEU A CA 1
ATOM 2435 C C . LEU A 1 314 ? 11.234 -18.938 -21.031 1 98.06 314 LEU A C 1
ATOM 2437 O O . LEU A 1 314 ? 10.602 -19.547 -21.906 1 98.06 314 LEU A O 1
ATOM 2441 N N . ASP A 1 315 ? 10.875 -17.828 -20.484 1 94.81 315 ASP A N 1
ATOM 2442 C CA . ASP A 1 315 ? 9.789 -17.094 -21.109 1 94.81 315 ASP A CA 1
ATOM 2443 C C . ASP A 1 315 ? 10.305 -16.25 -22.266 1 94.81 315 ASP A C 1
ATOM 2445 O O . ASP A 1 315 ? 11.453 -16.391 -22.688 1 94.81 315 ASP A O 1
ATOM 2449 N N . SER A 1 316 ? 9.406 -15.391 -22.844 1 88.81 316 SER A N 1
ATOM 2450 C CA . SER A 1 316 ? 9.75 -14.641 -24.047 1 88.81 316 SER A CA 1
ATOM 2451 C C . SER A 1 316 ? 10.828 -13.602 -23.766 1 88.81 316 SER A C 1
ATOM 2453 O O . SER A 1 316 ? 11.5 -13.133 -24.688 1 88.81 316 SER A O 1
ATOM 2455 N N . ARG A 1 317 ? 11.094 -13.32 -22.562 1 92.31 317 ARG A N 1
ATOM 2456 C CA . ARG A 1 317 ? 12.07 -12.305 -22.172 1 92.31 317 ARG A CA 1
ATOM 2457 C C . ARG A 1 317 ? 13.398 -12.938 -21.797 1 92.31 317 ARG A C 1
ATOM 2459 O O . ARG A 1 317 ? 14.336 -12.242 -21.406 1 92.31 317 ARG A O 1
ATOM 2466 N N . GLY A 1 318 ? 13.422 -14.188 -21.812 1 96.19 318 GLY A N 1
ATOM 2467 C CA . GLY A 1 318 ? 14.641 -14.898 -21.453 1 96.19 318 GLY A CA 1
ATOM 2468 C C . GLY A 1 318 ? 14.758 -15.156 -19.969 1 96.19 318 GLY A C 1
ATOM 2469 O O . GLY A 1 318 ? 15.867 -15.25 -19.438 1 96.19 318 GLY A O 1
ATOM 2470 N N . VAL A 1 319 ? 13.664 -15.234 -19.312 1 96.88 319 VAL A N 1
ATOM 2471 C CA . VAL A 1 319 ? 13.68 -15.398 -17.859 1 96.88 319 VAL A CA 1
ATOM 2472 C C . VAL A 1 319 ? 13.25 -16.828 -17.5 1 96.88 319 VAL A C 1
ATOM 2474 O O . VAL A 1 319 ? 12.211 -17.297 -17.969 1 96.88 319 VAL A O 1
ATOM 2477 N N . MET A 1 320 ? 14.055 -17.469 -16.719 1 98.31 320 MET A N 1
ATOM 2478 C CA . MET A 1 320 ? 13.68 -18.734 -16.109 1 98.31 320 MET A CA 1
ATOM 2479 C C . MET A 1 320 ? 13.102 -18.531 -14.711 1 98.31 320 MET A C 1
ATOM 2481 O O . MET A 1 320 ? 13.734 -17.875 -13.867 1 98.31 320 MET A O 1
ATOM 2485 N N . LYS A 1 321 ? 11.984 -19.062 -14.477 1 98.19 321 LYS A N 1
ATOM 2486 C CA . LYS A 1 321 ? 11.328 -18.938 -13.18 1 98.19 321 LYS A CA 1
ATOM 2487 C C . LYS A 1 321 ? 11.43 -20.25 -12.398 1 98.19 321 LYS A C 1
ATOM 2489 O O . LYS A 1 321 ? 11.172 -21.328 -12.938 1 98.19 321 LYS A O 1
ATOM 2494 N N . ILE A 1 322 ? 11.812 -20.156 -11.133 1 98.25 322 ILE A N 1
ATOM 2495 C CA . ILE A 1 322 ? 11.828 -21.281 -10.188 1 98.25 322 ILE A CA 1
ATOM 2496 C C . ILE A 1 322 ? 10.898 -20.969 -9.016 1 98.25 322 ILE A C 1
ATOM 2498 O O . ILE A 1 322 ? 10.977 -19.891 -8.422 1 98.25 322 ILE A O 1
ATOM 2502 N N . GLY A 1 323 ? 10.008 -21.891 -8.758 1 97.94 323 GLY A N 1
ATOM 2503 C CA . GLY A 1 323 ? 9.133 -21.781 -7.602 1 97.94 323 GLY A CA 1
ATOM 2504 C C . GLY A 1 323 ? 9.445 -22.781 -6.508 1 97.94 323 GLY A C 1
ATOM 2505 O O . GLY A 1 323 ? 9.82 -23.922 -6.793 1 97.94 323 GLY A O 1
ATOM 2506 N N . TYR A 1 324 ? 9.422 -22.391 -5.266 1 97.5 324 TYR A N 1
ATOM 2507 C CA . TYR A 1 324 ? 9.617 -23.219 -4.078 1 97.5 324 TYR A CA 1
ATOM 2508 C C . TYR A 1 324 ? 8.43 -23.109 -3.129 1 97.5 324 TYR A C 1
ATOM 2510 O O . TYR A 1 324 ? 8.039 -22 -2.748 1 97.5 324 TYR A O 1
ATOM 2518 N N . ARG A 1 325 ? 7.887 -24.266 -2.773 1 94.56 325 ARG A N 1
ATOM 2519 C CA . ARG A 1 325 ? 6.707 -24.266 -1.91 1 94.56 325 ARG A CA 1
ATOM 2520 C C . ARG A 1 325 ? 6.883 -25.234 -0.751 1 94.56 325 ARG A C 1
ATOM 2522 O O . ARG A 1 325 ? 5.91 -25.578 -0.075 1 94.56 325 ARG A O 1
ATOM 2529 N N . GLY A 1 326 ? 8.102 -25.703 -0.602 1 94.38 326 GLY A N 1
ATOM 2530 C CA . GLY A 1 326 ? 8.336 -26.578 0.538 1 94.38 326 GLY A CA 1
ATOM 2531 C C . GLY A 1 326 ? 7.969 -25.938 1.864 1 94.38 326 GLY A C 1
ATOM 2532 O O . GLY A 1 326 ? 7.453 -26.609 2.758 1 94.38 326 GLY A O 1
ATOM 2533 N N . THR A 1 327 ? 8.328 -24.766 1.963 1 94.62 327 THR A N 1
ATOM 2534 C CA . THR A 1 327 ? 7.891 -23.953 3.09 1 94.62 327 THR A CA 1
ATOM 2535 C C . THR A 1 327 ? 7.035 -22.781 2.609 1 94.62 327 THR A C 1
ATOM 2537 O O . THR A 1 327 ? 7.461 -22 1.754 1 94.62 327 THR A O 1
ATOM 2540 N N . LYS A 1 328 ? 5.836 -22.734 3.145 1 96.12 328 LYS A N 1
ATOM 2541 C CA . LYS A 1 328 ? 4.973 -21.578 2.902 1 96.12 328 LYS A CA 1
ATOM 2542 C C . LYS A 1 328 ? 5.043 -20.594 4.059 1 96.12 328 LYS A C 1
ATOM 2544 O O . LYS A 1 328 ? 5.316 -20.969 5.199 1 96.12 328 LYS A O 1
ATOM 2549 N N . TYR A 1 329 ? 4.816 -19.359 3.697 1 97.75 329 TYR A N 1
ATOM 2550 C CA . TYR A 1 329 ? 5 -18.312 4.695 1 97.75 329 TYR A CA 1
ATOM 2551 C C . TYR A 1 329 ? 3.713 -17.531 4.906 1 97.75 329 TYR A C 1
ATOM 2553 O O . TYR A 1 329 ? 2.805 -17.578 4.07 1 97.75 329 TYR A O 1
ATOM 2561 N N . THR A 1 330 ? 3.594 -16.859 6.051 1 97.69 330 THR A N 1
ATOM 2562 C CA . THR A 1 330 ? 2.467 -16 6.387 1 97.69 330 THR A CA 1
ATOM 2563 C C . THR A 1 330 ? 2.951 -14.617 6.82 1 97.69 330 THR A C 1
ATOM 2565 O O . THR A 1 330 ? 4.137 -14.43 7.094 1 97.69 330 THR A O 1
ATOM 2568 N N . ASN A 1 331 ? 2.129 -13.641 6.754 1 96.5 331 ASN A N 1
ATOM 2569 C CA . ASN A 1 331 ? 2.324 -12.297 7.273 1 96.5 331 ASN A CA 1
ATOM 2570 C C . ASN A 1 331 ? 1.213 -11.898 8.242 1 96.5 331 ASN A C 1
ATOM 2572 O O . ASN A 1 331 ? 0.357 -11.078 7.914 1 96.5 331 ASN A O 1
ATOM 2576 N N . PRO A 1 332 ? 1.269 -12.461 9.453 1 95.5 332 PRO A N 1
ATOM 2577 C CA . PRO A 1 332 ? 0.208 -12.172 10.422 1 95.5 332 PRO A CA 1
ATOM 2578 C C . PRO A 1 332 ? 0.177 -10.711 10.852 1 95.5 332 PRO A C 1
ATOM 2580 O O . PRO A 1 332 ? 1.205 -10.156 11.242 1 95.5 332 PRO A O 1
ATOM 2583 N N . GLN A 1 333 ? -0.942 -10.094 10.727 1 91.81 333 GLN A N 1
ATOM 2584 C CA . GLN A 1 333 ? -1.196 -8.719 11.133 1 91.81 333 GLN A CA 1
ATOM 2585 C C . GLN A 1 333 ? -2.455 -8.625 11.992 1 91.81 333 GLN A C 1
ATOM 2587 O O . GLN A 1 333 ? -3.418 -9.367 11.773 1 91.81 333 GLN A O 1
ATOM 2592 N N . ARG A 1 334 ? -2.428 -7.758 12.977 1 87.81 334 ARG A N 1
ATOM 2593 C CA . ARG A 1 334 ? -3.648 -7.465 13.719 1 87.81 334 ARG A CA 1
ATOM 2594 C C . ARG A 1 334 ? -4.555 -6.52 12.938 1 87.81 334 ARG A C 1
ATOM 2596 O O . ARG A 1 334 ? -4.164 -5.391 12.633 1 87.81 334 ARG A O 1
ATOM 2603 N N . VAL A 1 335 ? -5.719 -6.988 12.609 1 85.38 335 VAL A N 1
ATOM 2604 C CA . VAL A 1 335 ? -6.625 -6.203 11.773 1 85.38 335 VAL A CA 1
ATOM 2605 C C . VAL A 1 335 ? -7.609 -5.441 12.656 1 85.38 335 VAL A C 1
ATOM 2607 O O . VAL A 1 335 ? -7.555 -5.531 13.883 1 85.38 335 VAL A O 1
ATOM 2610 N N . GLN A 1 336 ? -8.477 -4.621 12.102 1 76.5 336 GLN A N 1
ATOM 2611 C CA . GLN A 1 336 ? -9.352 -3.689 12.805 1 76.5 336 GLN A CA 1
ATOM 2612 C C . GLN A 1 336 ? -10.258 -4.422 13.789 1 76.5 336 GLN A C 1
ATOM 2614 O O . GLN A 1 336 ? -10.578 -3.889 14.852 1 76.5 336 GLN A O 1
ATOM 2619 N N . SER A 1 337 ? -10.641 -5.676 13.523 1 76.44 337 SER A N 1
ATOM 2620 C CA . SER A 1 337 ? -11.5 -6.453 14.406 1 76.44 337 SER A CA 1
ATOM 2621 C C . SER A 1 337 ? -10.719 -6.984 15.609 1 76.44 337 SER A C 1
ATOM 2623 O O . SER A 1 337 ? -11.305 -7.52 16.547 1 76.44 337 SER A O 1
ATOM 2625 N N . GLY A 1 338 ? -9.383 -6.742 15.562 1 80.75 338 GLY A N 1
ATOM 2626 C CA . GLY A 1 338 ? -8.531 -7.262 16.625 1 80.75 338 GLY A CA 1
ATOM 2627 C C . GLY A 1 338 ? -7.992 -8.648 16.328 1 80.75 338 GLY A C 1
ATOM 2628 O O . GLY A 1 338 ? -7.043 -9.102 16.969 1 80.75 338 GLY A O 1
ATOM 2629 N N . GLN A 1 339 ? -8.578 -9.32 15.375 1 89.62 339 GLN A N 1
ATOM 2630 C CA . GLN A 1 339 ? -8.125 -10.648 14.992 1 89.62 339 GLN A CA 1
ATOM 2631 C C . GLN A 1 339 ? -6.785 -10.578 14.258 1 89.62 339 GLN A C 1
ATOM 2633 O O . GLN A 1 339 ? -6.406 -9.531 13.75 1 89.62 339 GLN A O 1
ATOM 2638 N N . VAL A 1 340 ? -6.062 -11.664 14.414 1 93.25 340 VAL A N 1
ATOM 2639 C CA . VAL A 1 340 ? -4.805 -11.758 13.68 1 93.25 340 VAL A CA 1
ATOM 2640 C C . VAL A 1 340 ? -5.012 -12.547 12.391 1 93.25 340 VAL A C 1
ATOM 2642 O O . VAL A 1 340 ? -5.527 -13.664 12.414 1 93.25 340 VAL A O 1
ATOM 2645 N N . ARG A 1 341 ? -4.633 -11.945 11.234 1 95 341 ARG A N 1
ATOM 2646 C CA . ARG A 1 341 ? -4.777 -12.578 9.93 1 95 341 ARG A CA 1
ATOM 2647 C C . ARG A 1 341 ? -3.543 -12.344 9.07 1 95 341 ARG A C 1
ATOM 2649 O O . ARG A 1 341 ? -2.92 -11.281 9.148 1 95 341 ARG A O 1
ATOM 2656 N N . SER A 1 342 ? -3.209 -13.375 8.336 1 97.19 342 SER A N 1
ATOM 2657 C CA . SER A 1 342 ? -2.156 -13.18 7.34 1 97.19 342 SER A CA 1
ATOM 2658 C C . SER A 1 342 ? -2.633 -12.297 6.191 1 97.19 342 SER A C 1
ATOM 2660 O O . SER A 1 342 ? -3.703 -12.531 5.629 1 97.19 342 SER A O 1
ATOM 2662 N N . ILE A 1 343 ? -1.837 -11.289 5.871 1 95.12 343 ILE A N 1
ATOM 2663 C CA . ILE A 1 343 ? -2.162 -10.352 4.797 1 95.12 343 ILE A CA 1
ATOM 2664 C C . ILE A 1 343 ? -1.003 -10.273 3.809 1 95.12 343 ILE A C 1
ATOM 2666 O O . ILE A 1 343 ? 0.164 -10.266 4.207 1 95.12 343 ILE A O 1
ATOM 2670 N N . PRO A 1 344 ? -1.33 -10.227 2.465 1 96.5 344 PRO A N 1
ATOM 2671 C CA . PRO A 1 344 ? -0.233 -10.117 1.499 1 96.5 344 PRO A CA 1
ATOM 2672 C C . PRO A 1 344 ? 0.638 -8.883 1.739 1 96.5 344 PRO A C 1
ATOM 2674 O O . PRO A 1 344 ? 0.125 -7.816 2.094 1 96.5 344 PRO A O 1
ATOM 2677 N N . ILE A 1 345 ? 1.897 -9 1.582 1 94.69 345 ILE A N 1
ATOM 2678 C CA . ILE A 1 345 ? 2.871 -7.914 1.545 1 94.69 345 ILE A CA 1
ATOM 2679 C C . ILE A 1 345 ? 3.834 -8.125 0.379 1 94.69 345 ILE A C 1
ATOM 2681 O O . ILE A 1 345 ? 4.41 -9.203 0.228 1 94.69 345 ILE A O 1
ATOM 2685 N N . THR A 1 346 ? 3.902 -7.156 -0.518 1 94.06 346 THR A N 1
ATOM 2686 C CA . THR A 1 346 ? 4.707 -7.242 -1.731 1 94.06 346 THR A CA 1
ATOM 2687 C C . THR A 1 346 ? 5.555 -5.984 -1.908 1 94.06 346 THR A C 1
ATOM 2689 O O . THR A 1 346 ? 5.543 -5.098 -1.053 1 94.06 346 THR A O 1
ATOM 2692 N N . LYS A 1 347 ? 6.285 -5.941 -2.998 1 89.62 347 LYS A N 1
ATOM 2693 C CA . LYS A 1 347 ? 7.082 -4.754 -3.285 1 89.62 347 LYS A CA 1
ATOM 2694 C C . LYS A 1 347 ? 6.188 -3.576 -3.676 1 89.62 347 LYS A C 1
ATOM 2696 O O . LYS A 1 347 ? 6.652 -2.438 -3.752 1 89.62 347 LYS A O 1
ATOM 2701 N N . TRP A 1 348 ? 4.848 -3.834 -3.805 1 90.12 348 TRP A N 1
ATOM 2702 C CA . TRP A 1 348 ? 3.92 -2.801 -4.258 1 90.12 348 TRP A CA 1
ATOM 2703 C C . TRP A 1 348 ? 2.992 -2.367 -3.127 1 90.12 348 TRP A C 1
ATOM 2705 O O . TRP A 1 348 ? 2.166 -1.47 -3.303 1 90.12 348 TRP A O 1
ATOM 2715 N N . THR A 1 349 ? 3.062 -2.959 -1.99 1 90.62 349 THR A N 1
ATOM 2716 C CA . THR A 1 349 ? 2.229 -2.588 -0.853 1 90.62 349 THR A CA 1
ATOM 2717 C C . THR A 1 349 ? 2.924 -1.535 0.007 1 90.62 349 THR A C 1
ATOM 2719 O O . THR A 1 349 ? 4.086 -1.204 -0.228 1 90.62 349 THR A O 1
ATOM 2722 N N . SER A 1 350 ? 2.213 -0.884 1.006 1 83.44 350 SER A N 1
ATOM 2723 C CA . SER A 1 350 ? 2.742 0.047 1.998 1 83.44 350 SER A CA 1
ATOM 2724 C C . SER A 1 350 ? 2.332 -0.357 3.41 1 83.44 350 SER A C 1
ATOM 2726 O O . SER A 1 350 ? 1.147 -0.324 3.752 1 83.44 350 SER A O 1
ATOM 2728 N N . PRO A 1 351 ? 3.27 -0.832 4.141 1 83.75 351 PRO A N 1
ATOM 2729 C CA . PRO A 1 351 ? 4.688 -1.054 3.84 1 83.75 351 PRO A CA 1
ATOM 2730 C C . PRO A 1 351 ? 4.902 -2.127 2.777 1 83.75 351 PRO A C 1
ATOM 2732 O O . PRO A 1 351 ? 3.957 -2.812 2.383 1 83.75 351 PRO A O 1
ATOM 2735 N N . PHE A 1 352 ? 6.156 -2.207 2.309 1 85.19 352 PHE A N 1
ATOM 2736 C CA . PHE A 1 352 ? 6.492 -3.172 1.267 1 85.19 352 PHE A CA 1
ATOM 2737 C C . PHE A 1 352 ? 7.59 -4.117 1.738 1 85.19 352 PHE A C 1
ATOM 2739 O O . PHE A 1 352 ? 8.188 -3.904 2.795 1 85.19 352 PHE A O 1
ATOM 2746 N N . ILE A 1 353 ? 7.758 -5.191 0.976 1 87.19 353 ILE A N 1
ATOM 2747 C CA . ILE A 1 353 ? 8.82 -6.156 1.259 1 87.19 353 ILE A CA 1
ATOM 2748 C C . ILE A 1 353 ? 9.469 -6.602 -0.047 1 87.19 353 ILE A C 1
ATOM 2750 O O . ILE A 1 353 ? 8.844 -6.566 -1.107 1 87.19 353 ILE A O 1
ATOM 2754 N N . THR A 1 354 ? 10.789 -6.871 -0.018 1 86.31 354 THR A N 1
ATOM 2755 C CA . THR A 1 354 ? 11.531 -7.488 -1.11 1 86.31 354 THR A CA 1
ATOM 2756 C C . THR A 1 354 ? 12.336 -8.688 -0.609 1 86.31 354 THR A C 1
ATOM 2758 O O . THR A 1 354 ? 12.477 -8.883 0.6 1 86.31 354 THR A O 1
ATOM 2761 N N . GLY A 1 355 ? 12.773 -9.5 -1.515 1 90.88 355 GLY A N 1
ATOM 2762 C CA . GLY A 1 355 ? 13.594 -10.633 -1.138 1 90.88 355 GLY A CA 1
ATOM 2763 C C . GLY A 1 355 ? 12.789 -11.859 -0.762 1 90.88 355 GLY A C 1
ATOM 2764 O O . GLY A 1 355 ? 11.57 -11.906 -0.988 1 90.88 355 GLY A O 1
ATOM 2765 N N . LEU A 1 356 ? 13.508 -12.891 -0.257 1 95.94 356 LEU A N 1
ATOM 2766 C CA . LEU A 1 356 ? 12.922 -14.156 0.163 1 95.94 356 LEU A CA 1
ATOM 2767 C C . LEU A 1 356 ? 13.492 -14.602 1.507 1 95.94 356 LEU A C 1
ATOM 2769 O O . LEU A 1 356 ? 14.586 -14.188 1.888 1 95.94 356 LEU A O 1
ATOM 2773 N N . PRO A 1 357 ? 12.711 -15.391 2.244 1 95.12 357 PRO A N 1
ATOM 2774 C CA . PRO A 1 357 ? 13.297 -16.031 3.424 1 95.12 357 PRO A CA 1
ATOM 2775 C C . PRO A 1 357 ? 14.547 -16.859 3.092 1 95.12 357 PRO A C 1
ATOM 2777 O O . PRO A 1 357 ? 14.609 -17.484 2.033 1 95.12 357 PRO A O 1
ATOM 2780 N N . GLU A 1 358 ? 15.453 -16.906 4 1 95.25 358 GLU A N 1
ATOM 2781 C CA . GLU A 1 358 ? 16.766 -17.531 3.824 1 95.25 358 GLU A CA 1
ATOM 2782 C C . GLU A 1 358 ? 16.625 -19 3.412 1 95.25 358 GLU A C 1
ATOM 2784 O O . GLU A 1 358 ? 17.328 -19.469 2.525 1 95.25 358 GLU A O 1
ATOM 2789 N N . LYS A 1 359 ? 15.727 -19.688 4.043 1 96.19 359 LYS A N 1
ATOM 2790 C CA . LYS A 1 359 ? 15.516 -21.094 3.719 1 96.19 359 LYS A CA 1
ATOM 2791 C C . LYS A 1 359 ? 15.156 -21.281 2.246 1 96.19 359 LYS A C 1
ATOM 2793 O O . LYS A 1 359 ? 15.648 -22.203 1.588 1 96.19 359 LYS A O 1
ATOM 2798 N N . SER A 1 360 ? 14.297 -20.453 1.737 1 97.44 360 SER A N 1
ATOM 2799 C CA . SER A 1 360 ? 13.875 -20.516 0.342 1 97.44 360 SER A CA 1
ATOM 2800 C C . SER A 1 360 ? 15.055 -20.297 -0.602 1 97.44 360 SER A C 1
ATOM 2802 O O . SER A 1 360 ? 15.219 -21.047 -1.577 1 97.44 360 SER A O 1
ATOM 2804 N N . VAL A 1 361 ? 15.828 -19.328 -0.311 1 95.88 361 VAL A N 1
ATOM 2805 C CA . VAL A 1 361 ? 16.984 -19 -1.141 1 95.88 361 VAL A CA 1
ATOM 2806 C C . VAL A 1 361 ? 17.969 -20.172 -1.134 1 95.88 361 VAL A C 1
ATOM 2808 O O . VAL A 1 361 ? 18.516 -20.531 -2.176 1 95.88 361 VAL A O 1
ATOM 2811 N N . GLN A 1 362 ? 18.156 -20.719 0.012 1 96.06 362 GLN A N 1
ATOM 2812 C CA . GLN A 1 362 ? 19.094 -21.828 0.157 1 96.06 362 GLN A CA 1
ATOM 2813 C C . GLN A 1 362 ? 18.672 -23.016 -0.698 1 96.06 362 GLN A C 1
ATOM 2815 O O . GLN A 1 362 ? 19.5 -23.609 -1.39 1 96.06 362 GLN A O 1
ATOM 2820 N N . VAL A 1 363 ? 17.422 -23.359 -0.662 1 97 363 VAL A N 1
ATOM 2821 C CA . VAL A 1 363 ? 16.922 -24.516 -1.408 1 97 363 VAL A CA 1
ATOM 2822 C C . VAL A 1 363 ? 17.062 -24.266 -2.908 1 97 363 VAL A C 1
ATOM 2824 O O . VAL A 1 363 ? 17.516 -25.125 -3.656 1 97 363 VAL A O 1
ATOM 2827 N N . VAL A 1 364 ? 16.688 -23.094 -3.354 1 97.56 364 VAL A N 1
ATOM 2828 C CA . VAL A 1 364 ? 16.75 -22.75 -4.77 1 97.56 364 VAL A CA 1
ATOM 2829 C C . VAL A 1 364 ? 18.203 -22.75 -5.242 1 97.56 364 VAL A C 1
ATOM 2831 O O . VAL A 1 364 ? 18.531 -23.312 -6.293 1 97.56 364 VAL A O 1
ATOM 2834 N N . GLN A 1 365 ? 19.047 -22.156 -4.43 1 96.25 365 GLN A N 1
ATOM 2835 C CA . GLN A 1 365 ? 20.453 -22.078 -4.805 1 96.25 365 GLN A CA 1
ATOM 2836 C C . GLN A 1 365 ? 21.078 -23.469 -4.863 1 96.25 365 GLN A C 1
ATOM 2838 O O . GLN A 1 365 ? 21.859 -23.75 -5.77 1 96.25 365 GLN A O 1
ATOM 2843 N N . ARG A 1 366 ? 20.797 -24.266 -3.902 1 96.25 366 ARG A N 1
ATOM 2844 C CA . ARG A 1 366 ? 21.312 -25.625 -3.904 1 96.25 366 ARG A CA 1
ATOM 2845 C C . ARG A 1 366 ? 20.859 -26.391 -5.148 1 96.25 366 ARG A C 1
ATOM 2847 O O . ARG A 1 366 ? 21.641 -27.125 -5.75 1 96.25 366 ARG A O 1
ATOM 2854 N N . PHE A 1 367 ? 19.672 -26.25 -5.512 1 97.62 367 PHE A N 1
ATOM 2855 C CA . PHE A 1 367 ? 19.156 -26.891 -6.715 1 97.62 367 PHE A CA 1
ATOM 2856 C C . PHE A 1 367 ? 19.922 -26.422 -7.945 1 97.62 367 PHE A C 1
ATOM 2858 O O . PHE A 1 367 ? 20.344 -27.25 -8.766 1 97.62 367 PHE A O 1
ATOM 2865 N N . LEU A 1 368 ? 20.031 -25.094 -8.086 1 97.56 368 LEU A N 1
ATOM 2866 C CA . LEU A 1 368 ? 20.703 -24.531 -9.25 1 97.56 368 LEU A CA 1
ATOM 2867 C C . LEU A 1 368 ? 22.156 -25.031 -9.336 1 97.56 368 LEU A C 1
ATOM 2869 O O . LEU A 1 368 ? 22.625 -25.375 -10.414 1 97.56 368 LEU A O 1
ATOM 2873 N N . ASP A 1 369 ? 22.797 -25.094 -8.234 1 97.06 369 ASP A N 1
ATOM 2874 C CA . ASP A 1 369 ? 24.188 -25.516 -8.195 1 97.06 369 ASP A CA 1
ATOM 2875 C C . ASP A 1 369 ? 24.328 -26.984 -8.602 1 97.06 369 ASP A C 1
ATOM 2877 O O . ASP A 1 369 ? 25.297 -27.344 -9.289 1 97.06 369 ASP A O 1
ATOM 2881 N N . LYS A 1 370 ? 23.391 -27.719 -8.203 1 96.69 370 LYS A N 1
ATOM 2882 C CA . LYS A 1 370 ? 23.516 -29.156 -8.398 1 96.69 370 LYS A CA 1
ATOM 2883 C C . LYS A 1 370 ? 23 -29.562 -9.773 1 96.69 370 LYS A C 1
ATOM 2885 O O . LYS A 1 370 ? 23.578 -30.422 -10.438 1 96.69 370 LYS A O 1
ATOM 2890 N N . TYR A 1 371 ? 21.922 -29 -10.258 1 97.25 371 TYR A N 1
ATOM 2891 C CA . TYR A 1 371 ? 21.234 -29.578 -11.406 1 97.25 371 TYR A CA 1
ATOM 2892 C C . TYR A 1 371 ? 21.375 -28.672 -12.625 1 97.25 371 TYR A C 1
ATOM 2894 O O . TYR A 1 371 ? 21.141 -29.109 -13.758 1 97.25 371 TYR A O 1
ATOM 2902 N N . LEU A 1 372 ? 21.734 -27.438 -12.445 1 98 372 LEU A N 1
ATOM 2903 C CA . LEU A 1 372 ? 21.969 -26.516 -13.555 1 98 372 LEU A CA 1
ATOM 2904 C C . LEU A 1 372 ? 23.297 -25.781 -13.367 1 98 372 LEU A C 1
ATOM 2906 O O . LEU A 1 372 ? 23.328 -24.547 -13.422 1 98 372 LEU A O 1
ATOM 2910 N N . PRO A 1 373 ? 24.344 -26.469 -13.203 1 97.19 373 PRO A N 1
ATOM 2911 C CA . PRO A 1 373 ? 25.641 -25.844 -12.922 1 97.19 373 PRO A CA 1
ATOM 2912 C C . PRO A 1 373 ? 26.125 -24.938 -14.047 1 97.19 373 PRO A C 1
ATOM 2914 O O . PRO A 1 373 ? 26.953 -24.062 -13.82 1 97.19 373 PRO A O 1
ATOM 2917 N N . GLU A 1 374 ? 25.656 -25.125 -15.234 1 96.81 374 GLU A N 1
ATOM 2918 C CA . GLU A 1 374 ? 26.047 -24.328 -16.391 1 96.81 374 GLU A CA 1
ATOM 2919 C C . GLU A 1 374 ? 25.703 -22.859 -16.172 1 96.81 374 GLU A C 1
ATOM 2921 O O . GLU A 1 374 ? 26.344 -21.984 -16.766 1 96.81 374 GLU A O 1
ATOM 2926 N N . LEU A 1 375 ? 24.703 -22.578 -15.391 1 97 375 LEU A N 1
ATOM 2927 C CA . LEU A 1 375 ? 24.375 -21.188 -15.102 1 97 375 LEU A CA 1
ATOM 2928 C C . LEU A 1 375 ? 25.516 -20.5 -14.359 1 97 375 LEU A C 1
ATOM 2930 O O . LEU A 1 375 ? 26.078 -19.516 -14.844 1 97 375 LEU A O 1
ATOM 2934 N N . LYS A 1 376 ? 25.906 -21.078 -13.258 1 95.44 376 LYS A N 1
ATOM 2935 C CA . LYS A 1 376 ? 27 -20.516 -12.477 1 95.44 376 LYS A CA 1
ATOM 2936 C C . LYS A 1 376 ? 28.281 -20.453 -13.305 1 95.44 376 LYS A C 1
ATOM 2938 O O . LYS A 1 376 ? 29.031 -19.484 -13.211 1 95.44 376 LYS A O 1
ATOM 2943 N N . GLN A 1 377 ? 28.531 -21.469 -14.078 1 96.75 377 GLN A N 1
ATOM 2944 C CA . GLN A 1 377 ? 29.719 -21.531 -14.93 1 96.75 377 GLN A CA 1
ATOM 2945 C C . GLN A 1 377 ? 29.719 -20.391 -15.938 1 96.75 377 GLN A C 1
ATOM 2947 O O . GLN A 1 377 ? 30.781 -19.922 -16.359 1 96.75 377 GLN A O 1
ATOM 2952 N N . SER A 1 378 ? 28.547 -19.953 -16.281 1 96.06 378 SER A N 1
ATOM 2953 C CA . SER A 1 378 ? 28.422 -18.875 -17.25 1 96.06 378 SER A CA 1
ATOM 2954 C C . SER A 1 378 ? 28.281 -17.516 -16.547 1 96.06 378 SER A C 1
ATOM 2956 O O . SER A 1 378 ? 27.922 -16.531 -17.172 1 96.06 378 SER A O 1
ATOM 2958 N N . GLY A 1 379 ? 28.375 -17.484 -15.266 1 93.81 379 GLY A N 1
ATOM 2959 C CA . GLY A 1 379 ? 28.281 -16.25 -14.5 1 93.81 379 GLY A CA 1
ATOM 2960 C C . GLY A 1 379 ? 26.859 -15.75 -14.328 1 93.81 379 GLY A C 1
ATOM 2961 O O . GLY A 1 379 ? 26.625 -14.562 -14.117 1 93.81 379 GLY A O 1
ATOM 2962 N N . ILE A 1 380 ? 25.922 -16.609 -14.531 1 95.31 380 ILE A N 1
ATOM 2963 C CA . ILE A 1 380 ? 24.516 -16.25 -14.43 1 95.31 380 ILE A CA 1
ATOM 2964 C C . ILE A 1 380 ? 23.953 -16.75 -13.102 1 95.31 380 ILE A C 1
ATOM 2966 O O . ILE A 1 380 ? 24.203 -17.891 -12.695 1 95.31 380 ILE A O 1
ATOM 2970 N N . GLY A 1 381 ? 23.234 -15.93 -12.367 1 94.38 381 GLY A N 1
ATOM 2971 C CA . GLY A 1 381 ? 22.609 -16.281 -11.102 1 94.38 381 GLY A CA 1
ATOM 2972 C C . GLY A 1 381 ? 21.188 -15.75 -10.977 1 94.38 381 GLY A C 1
ATOM 2973 O O . GLY A 1 381 ? 20.578 -15.336 -11.969 1 94.38 381 GLY A O 1
ATOM 2974 N N . ILE A 1 382 ? 20.641 -15.836 -9.758 1 95.25 382 ILE A N 1
ATOM 2975 C CA . ILE A 1 382 ? 19.312 -15.328 -9.492 1 95.25 382 ILE A CA 1
ATOM 2976 C C . ILE A 1 382 ? 19.266 -13.82 -9.695 1 95.25 382 ILE A C 1
ATOM 2978 O O . ILE A 1 382 ? 20.078 -13.086 -9.109 1 95.25 382 ILE A O 1
ATOM 2982 N N . SER A 1 383 ? 18.391 -13.375 -10.531 1 92.19 383 SER A N 1
ATOM 2983 C CA . SER A 1 383 ? 18.328 -11.953 -10.859 1 92.19 383 SER A CA 1
ATOM 2984 C C . SER A 1 383 ? 17.266 -11.234 -10.039 1 92.19 383 SER A C 1
ATOM 2986 O O . SER A 1 383 ? 17.391 -10.039 -9.773 1 92.19 383 SER A O 1
ATOM 2988 N N . GLN A 1 384 ? 16.219 -11.938 -9.703 1 91.06 384 GLN A N 1
ATOM 2989 C CA . GLN A 1 384 ? 15.117 -11.359 -8.945 1 91.06 384 GLN A CA 1
ATOM 2990 C C . GLN A 1 384 ? 14.414 -12.414 -8.102 1 91.06 384 GLN A C 1
ATOM 2992 O O . GLN A 1 384 ? 14.383 -13.594 -8.477 1 91.06 384 GLN A O 1
ATOM 2997 N N . THR A 1 385 ? 13.891 -11.977 -6.98 1 94.81 385 THR A N 1
ATOM 2998 C CA . THR A 1 385 ? 13.07 -12.852 -6.148 1 94.81 385 THR A CA 1
ATOM 2999 C C . THR A 1 385 ? 11.805 -12.133 -5.684 1 94.81 385 THR A C 1
ATOM 3001 O O . THR A 1 385 ? 11.75 -10.898 -5.676 1 94.81 385 THR A O 1
ATOM 3004 N N . ARG A 1 386 ? 10.812 -12.875 -5.383 1 94.81 386 ARG A N 1
ATOM 3005 C CA . ARG A 1 386 ? 9.602 -12.312 -4.781 1 94.81 386 ARG A CA 1
ATOM 3006 C C . ARG A 1 386 ? 8.766 -13.398 -4.113 1 94.81 386 ARG A C 1
ATOM 3008 O O . ARG A 1 386 ? 8.867 -14.57 -4.465 1 94.81 386 ARG A O 1
ATOM 3015 N N . LEU A 1 387 ? 7.953 -12.969 -3.227 1 96.06 387 LEU A N 1
ATOM 3016 C CA . LEU A 1 387 ? 6.914 -13.828 -2.668 1 96.06 387 LEU A CA 1
ATOM 3017 C C . LEU A 1 387 ? 5.715 -13.906 -3.609 1 96.06 387 LEU A C 1
ATOM 3019 O O . LEU A 1 387 ? 5.379 -12.93 -4.281 1 96.06 387 LEU A O 1
ATOM 3023 N N . CYS A 1 388 ? 5.125 -15.039 -3.717 1 96.69 388 CYS A N 1
ATOM 3024 C CA . CYS A 1 388 ? 3.879 -15.25 -4.445 1 96.69 388 CYS A CA 1
ATOM 3025 C C . CYS A 1 388 ? 2.736 -15.578 -3.49 1 96.69 388 CYS A C 1
ATOM 3027 O O . CYS A 1 388 ? 2.654 -16.688 -2.969 1 96.69 388 CYS A O 1
ATOM 3029 N N . TRP A 1 389 ? 1.849 -14.617 -3.311 1 97.38 389 TRP A N 1
ATOM 3030 C CA . TRP A 1 389 ? 0.767 -14.742 -2.338 1 97.38 389 TRP A CA 1
ATOM 3031 C C . TRP A 1 389 ? -0.475 -15.352 -2.979 1 97.38 389 TRP A C 1
ATOM 3033 O O . TRP A 1 389 ? -0.847 -14.984 -4.098 1 97.38 389 TRP A O 1
ATOM 3043 N N . TYR A 1 390 ? -1.056 -16.25 -2.324 1 95.44 390 TYR A N 1
ATOM 3044 C CA . TYR A 1 390 ? -2.334 -16.859 -2.691 1 95.44 390 TYR A CA 1
ATOM 3045 C C . TYR A 1 390 ? -3.107 -17.297 -1.452 1 95.44 390 TYR A C 1
ATOM 3047 O O . TYR A 1 390 ? -2.848 -16.812 -0.349 1 95.44 390 TYR A O 1
ATOM 3055 N N . THR A 1 391 ? -4.188 -18.078 -1.667 1 97.25 391 THR A N 1
ATOM 3056 C CA . THR A 1 391 ? -5.043 -18.531 -0.576 1 97.25 391 THR A CA 1
ATOM 3057 C C . THR A 1 391 ? -5.023 -20.047 -0.471 1 97.25 391 THR A C 1
ATOM 3059 O O . THR A 1 391 ? -5.348 -20.75 -1.435 1 97.25 391 THR A O 1
ATOM 3062 N N . ASP A 1 392 ? -4.664 -20.531 0.708 1 97.88 392 ASP A N 1
ATOM 3063 C CA . ASP A 1 392 ? -4.73 -21.969 0.978 1 97.88 392 ASP A CA 1
ATOM 3064 C C . ASP A 1 392 ? -5.992 -22.312 1.758 1 97.88 392 ASP A C 1
ATOM 3066 O O . ASP A 1 392 ? -6.301 -21.688 2.773 1 97.88 392 ASP A O 1
ATOM 3070 N N . SER A 1 393 ? -6.723 -23.266 1.243 1 98.25 393 SER A N 1
ATOM 3071 C CA . SER A 1 393 ? -7.715 -23.906 2.098 1 98.25 393 SER A CA 1
ATOM 3072 C C . SER A 1 393 ? -7.078 -24.984 2.967 1 98.25 393 SER A C 1
ATOM 3074 O O . SER A 1 393 ? -5.953 -25.422 2.699 1 98.25 393 SER A O 1
ATOM 3076 N N . PHE A 1 394 ? -7.777 -25.422 4.016 1 97.31 394 PHE A N 1
ATOM 3077 C CA . PHE A 1 394 ? -7.191 -26.391 4.941 1 97.31 394 PHE A CA 1
ATOM 3078 C C . PHE A 1 394 ? -6.977 -27.734 4.258 1 97.31 394 PHE A C 1
ATOM 3080 O O . PHE A 1 394 ? -6.168 -28.547 4.715 1 97.31 394 PHE A O 1
ATOM 3087 N N . ASP A 1 395 ? -7.645 -27.969 3.076 1 96.38 395 ASP A N 1
ATOM 3088 C CA . ASP A 1 395 ? -7.586 -29.266 2.418 1 96.38 395 ASP A CA 1
ATOM 3089 C C . ASP A 1 395 ? -7.145 -29.125 0.962 1 96.38 395 ASP A C 1
ATOM 3091 O O . ASP A 1 395 ? -7.211 -30.094 0.193 1 96.38 395 ASP A O 1
ATOM 3095 N N . ASN A 1 396 ? -6.82 -27.969 0.515 1 96.56 396 ASN A N 1
ATOM 3096 C CA . ASN A 1 396 ? -6.289 -27.641 -0.803 1 96.56 396 ASN A CA 1
ATOM 3097 C C . ASN A 1 396 ? -7.383 -27.641 -1.866 1 96.56 396 ASN A C 1
ATOM 3099 O O . ASN A 1 396 ? -7.094 -27.547 -3.061 1 96.56 396 ASN A O 1
ATOM 3103 N N . HIS A 1 397 ? -8.664 -27.734 -1.479 1 97.5 397 HIS A N 1
ATOM 3104 C CA . HIS A 1 397 ? -9.75 -27.625 -2.443 1 97.5 397 HIS A CA 1
ATOM 3105 C C . HIS A 1 397 ? -10.266 -26.188 -2.533 1 97.5 397 HIS A C 1
ATOM 3107 O O . HIS A 1 397 ? -10.211 -25.438 -1.555 1 97.5 397 HIS A O 1
ATOM 3113 N N . TRP A 1 398 ? -10.773 -25.891 -3.66 1 98.31 398 TRP A N 1
ATOM 3114 C CA . TRP A 1 398 ? -11.336 -24.562 -3.857 1 98.31 398 TRP A CA 1
ATOM 3115 C C . TRP A 1 398 ? -12.562 -24.344 -2.975 1 98.31 398 TRP A C 1
ATOM 3117 O O . TRP A 1 398 ? -13.062 -25.281 -2.363 1 98.31 398 TRP A O 1
ATOM 3127 N N . VAL A 1 399 ? -12.898 -23.094 -2.854 1 98.31 399 VAL A N 1
ATOM 3128 C CA . VAL A 1 399 ? -14.141 -22.719 -2.188 1 98.31 399 VAL A CA 1
ATOM 3129 C C . VAL A 1 399 ? -15.008 -21.906 -3.145 1 98.31 399 VAL A C 1
ATOM 3131 O O . VAL A 1 399 ? -14.672 -20.781 -3.496 1 98.31 399 VAL A O 1
ATOM 3134 N N . ILE A 1 400 ? -16.031 -22.5 -3.578 1 98.38 400 ILE A N 1
ATOM 3135 C CA . ILE A 1 400 ? -17.047 -21.844 -4.406 1 98.38 400 ILE A CA 1
ATOM 3136 C C . ILE A 1 400 ? -18.422 -22.062 -3.811 1 98.38 400 ILE A C 1
ATOM 3138 O O . ILE A 1 400 ? -19.062 -23.094 -4.07 1 98.38 400 ILE A O 1
ATOM 3142 N N . ASP A 1 401 ? -18.812 -21.125 -3.092 1 97.75 401 ASP A N 1
ATOM 3143 C CA . ASP A 1 401 ? -20.078 -21.266 -2.357 1 97.75 401 ASP A CA 1
ATOM 3144 C C . ASP A 1 401 ? -20.516 -19.938 -1.751 1 97.75 401 ASP A C 1
ATOM 3146 O O . ASP A 1 401 ? -19.781 -18.953 -1.824 1 97.75 401 ASP A O 1
ATOM 3150 N N . GLY A 1 402 ? -21.766 -19.953 -1.258 1 96.5 402 GLY A N 1
ATOM 3151 C CA . GLY A 1 402 ? -22.188 -18.859 -0.413 1 96.5 402 GLY A CA 1
ATOM 3152 C C . GLY A 1 402 ? -21.5 -18.828 0.936 1 96.5 402 GLY A C 1
ATOM 3153 O O . GLY A 1 402 ? -20.766 -19.766 1.278 1 96.5 402 GLY A O 1
ATOM 3154 N N . ILE A 1 403 ? -21.688 -17.688 1.635 1 95.81 403 ILE A N 1
ATOM 3155 C CA . ILE A 1 403 ? -21.188 -17.562 3 1 95.81 403 ILE A CA 1
ATOM 3156 C C . ILE A 1 403 ? -22.328 -17.812 3.988 1 95.81 403 ILE A C 1
ATOM 3158 O O . ILE A 1 403 ? -23.359 -17.141 3.939 1 95.81 403 ILE A O 1
ATOM 3162 N N . PRO A 1 404 ? -22.172 -18.797 4.852 1 94.06 404 PRO A N 1
ATOM 3163 C CA . PRO A 1 404 ? -23.219 -19.016 5.84 1 94.06 404 PRO A CA 1
ATOM 3164 C C . PRO A 1 404 ? -23.594 -17.75 6.602 1 94.06 404 PRO A C 1
ATOM 3166 O O . PRO A 1 404 ? -22.719 -17.062 7.133 1 94.06 404 PRO A O 1
ATOM 3169 N N . GLY A 1 405 ? -24.906 -17.438 6.609 1 91.06 405 GLY A N 1
ATOM 3170 C CA . GLY A 1 405 ? -25.406 -16.281 7.355 1 91.06 405 GLY A CA 1
ATOM 3171 C C . GLY A 1 405 ? -25.297 -14.984 6.586 1 91.06 405 GLY A C 1
ATOM 3172 O O . GLY A 1 405 ? -25.641 -13.922 7.105 1 91.06 405 GLY A O 1
ATOM 3173 N N . LYS A 1 406 ? -24.797 -14.992 5.465 1 93.19 406 LYS A N 1
ATOM 3174 C CA . LYS A 1 406 ? -24.641 -13.797 4.641 1 93.19 406 LYS A CA 1
ATOM 3175 C C . LYS A 1 406 ? -25.188 -14.023 3.236 1 93.19 406 LYS A C 1
ATOM 3177 O O . LYS A 1 406 ? -24.453 -14.383 2.322 1 93.19 406 LYS A O 1
ATOM 3182 N N . GLU A 1 407 ? -26.422 -13.68 3.045 1 94.12 407 GLU A N 1
ATOM 3183 C CA . GLU A 1 407 ? -27.094 -13.898 1.766 1 94.12 407 GLU A CA 1
ATOM 3184 C C . GLU A 1 407 ? -26.641 -12.875 0.729 1 94.12 407 GLU A C 1
ATOM 3186 O O . GLU A 1 407 ? -26.328 -11.727 1.072 1 94.12 407 GLU A O 1
ATOM 3191 N N . GLY A 1 408 ? -26.594 -13.336 -0.524 1 95.5 408 GLY A N 1
ATOM 3192 C CA . GLY A 1 408 ? -26.297 -12.422 -1.622 1 95.5 408 GLY A CA 1
ATOM 3193 C C . GLY A 1 408 ? -24.828 -12.414 -2.01 1 95.5 408 GLY A C 1
ATOM 3194 O O . GLY A 1 408 ? -24.422 -11.695 -2.93 1 95.5 408 GLY A O 1
ATOM 3195 N N . VAL A 1 409 ? -24.047 -13.266 -1.341 1 97.44 409 VAL A N 1
ATOM 3196 C CA . VAL A 1 409 ? -22.625 -13.281 -1.604 1 97.44 409 VAL A CA 1
ATOM 3197 C C . VAL A 1 409 ? -22.172 -14.703 -1.938 1 97.44 409 VAL A C 1
ATOM 3199 O O . VAL A 1 409 ? -22.625 -15.664 -1.308 1 97.44 409 VAL A O 1
ATOM 3202 N N . ILE A 1 410 ? -21.406 -14.844 -2.943 1 97.75 410 ILE A N 1
ATOM 3203 C CA . ILE A 1 410 ? -20.703 -16.078 -3.305 1 97.75 410 ILE A CA 1
ATOM 3204 C C . ILE A 1 410 ? -19.203 -15.828 -3.285 1 97.75 410 ILE A C 1
ATOM 3206 O O . ILE A 1 410 ? -18.719 -14.828 -3.818 1 97.75 410 ILE A O 1
ATOM 3210 N N . VAL A 1 411 ? -18.484 -16.719 -2.635 1 98.25 411 VAL A N 1
ATOM 3211 C CA . VAL A 1 411 ? -17.031 -16.625 -2.619 1 98.25 411 VAL A CA 1
ATOM 3212 C C . VAL A 1 411 ? -16.438 -17.641 -3.586 1 98.25 411 VAL A C 1
ATOM 3214 O O . VAL A 1 411 ? -16.906 -18.766 -3.682 1 98.25 411 VAL A O 1
ATOM 3217 N N . ALA A 1 412 ? -15.492 -17.25 -4.367 1 98.56 412 ALA A N 1
ATOM 3218 C CA . ALA A 1 412 ? -14.703 -18.094 -5.246 1 98.56 412 ALA A CA 1
ATOM 3219 C C . ALA A 1 412 ? -13.211 -17.891 -5.016 1 98.56 412 ALA A C 1
ATOM 3221 O O . ALA A 1 412 ? -12.625 -16.938 -5.512 1 98.56 412 ALA A O 1
ATOM 3222 N N . THR A 1 413 ? -12.602 -18.766 -4.266 1 98.25 413 THR A N 1
ATOM 3223 C CA . THR A 1 413 ? -11.219 -18.609 -3.84 1 98.25 413 THR A CA 1
ATOM 3224 C C . THR A 1 413 ? -10.609 -19.953 -3.457 1 98.25 413 THR A C 1
ATOM 3226 O O . THR A 1 413 ? -10.984 -20.984 -4.02 1 98.25 413 THR A O 1
ATOM 3229 N N . GLY A 1 414 ? -9.562 -19.953 -2.666 1 98.19 414 GLY A N 1
ATOM 3230 C CA . GLY A 1 414 ? -8.938 -21.188 -2.211 1 98.19 414 GLY A CA 1
ATOM 3231 C C . GLY A 1 414 ? -8.141 -21.891 -3.295 1 98.19 414 GLY A C 1
ATOM 3232 O O . GLY A 1 414 ? -8.172 -23.125 -3.4 1 98.19 414 GLY A O 1
ATOM 3233 N N . GLY A 1 415 ? -7.523 -21.203 -4.102 1 97.44 415 GLY A N 1
ATOM 3234 C CA . GLY A 1 415 ? -6.785 -21.781 -5.215 1 97.44 415 GLY A CA 1
ATOM 3235 C C . GLY A 1 415 ? -5.688 -22.734 -4.77 1 97.44 415 GLY A C 1
ATOM 3236 O O . GLY A 1 415 ? -5.277 -23.625 -5.527 1 97.44 415 GLY A O 1
ATOM 3237 N N . SER A 1 416 ? -5.137 -22.531 -3.631 1 97.31 416 SER A N 1
ATOM 3238 C CA . SER A 1 416 ? -4.195 -23.406 -2.949 1 97.31 416 SER A CA 1
ATOM 3239 C C . SER A 1 416 ? -3.023 -23.781 -3.857 1 97.31 416 SER A C 1
ATOM 3241 O O . SER A 1 416 ? -2.537 -24.906 -3.824 1 97.31 416 SER A O 1
ATOM 3243 N N . GLY A 1 417 ? -2.721 -22.938 -4.777 1 95.88 417 GLY A N 1
ATOM 3244 C CA . GLY A 1 417 ? -1.53 -23.094 -5.602 1 95.88 417 GLY A CA 1
ATOM 3245 C C . GLY A 1 417 ? -1.774 -23.906 -6.859 1 95.88 417 GLY A C 1
ATOM 3246 O O . GLY A 1 417 ? -0.835 -24.203 -7.598 1 95.88 417 GLY A O 1
ATOM 3247 N N . HIS A 1 418 ? -3.053 -24.25 -7.125 1 96.81 418 HIS A N 1
ATOM 3248 C CA . HIS A 1 418 ? -3.225 -25.109 -8.297 1 96.81 418 HIS A CA 1
ATOM 3249 C C . HIS A 1 418 ? -4.461 -24.703 -9.094 1 96.81 418 HIS A C 1
ATOM 3251 O O . HIS A 1 418 ? -4.875 -25.422 -10.008 1 96.81 418 HIS A O 1
ATOM 3257 N N . ALA A 1 419 ? -5.027 -23.562 -8.836 1 98.31 419 ALA A N 1
ATOM 3258 C CA . ALA A 1 419 ? -6.289 -23.203 -9.477 1 98.31 419 ALA A CA 1
ATOM 3259 C C . ALA A 1 419 ? -6.051 -22.578 -10.844 1 98.31 419 ALA A C 1
ATOM 3261 O O . ALA A 1 419 ? -6.891 -22.703 -11.742 1 98.31 419 ALA A O 1
ATOM 3262 N N . PHE A 1 420 ? -4.926 -21.953 -11.102 1 98.56 420 PHE A N 1
ATOM 3263 C CA . PHE A 1 420 ? -4.715 -21.141 -12.289 1 98.56 420 PHE A CA 1
ATOM 3264 C C . PHE A 1 420 ? -4.988 -21.938 -13.555 1 98.56 420 PHE A C 1
ATOM 3266 O O . PHE A 1 420 ? -5.621 -21.438 -14.492 1 98.56 420 PHE A O 1
ATOM 3273 N N . LYS A 1 421 ? -4.473 -23.188 -13.602 1 98.19 421 LYS A N 1
ATOM 3274 C CA . LYS A 1 421 ? -4.559 -23.984 -14.82 1 98.19 421 LYS A CA 1
ATOM 3275 C C . LYS A 1 421 ? -6.012 -24.25 -15.203 1 98.19 421 LYS A C 1
ATOM 3277 O O . LYS A 1 421 ? -6.293 -24.656 -16.328 1 98.19 421 LYS A O 1
ATOM 3282 N N . PHE A 1 422 ? -6.895 -23.891 -14.297 1 98.75 422 PHE A N 1
ATOM 3283 C CA . PHE A 1 422 ? -8.305 -24.141 -14.562 1 98.75 422 PHE A CA 1
ATOM 3284 C C . PHE A 1 422 ? -9.039 -22.859 -14.891 1 98.75 422 PHE A C 1
ATOM 3286 O O . PHE A 1 422 ? -10.266 -22.812 -14.898 1 98.75 422 PHE A O 1
ATOM 3293 N N . LEU A 1 423 ? -8.336 -21.766 -15.156 1 98.75 423 LEU A N 1
ATOM 3294 C CA . LEU A 1 423 ? -8.922 -20.516 -15.594 1 98.75 423 LEU A CA 1
ATOM 3295 C C . LEU A 1 423 ? -10.039 -20.766 -16.609 1 98.75 423 LEU A C 1
ATOM 3297 O O . LEU A 1 423 ? -11.117 -20.172 -16.5 1 98.75 423 LEU A O 1
ATOM 3301 N N . PRO A 1 424 ? -9.945 -21.688 -17.516 1 98.38 424 PRO A N 1
ATOM 3302 C CA . PRO A 1 424 ? -10.992 -21.906 -18.516 1 98.38 424 PRO A CA 1
ATOM 3303 C C . PRO A 1 424 ? -12.281 -22.438 -17.906 1 98.38 424 PRO A C 1
ATOM 3305 O O . PRO A 1 424 ? -13.352 -22.344 -18.516 1 98.38 424 PRO A O 1
ATOM 3308 N N . LEU A 1 425 ? -12.172 -23 -16.688 1 98.44 425 LEU A N 1
ATOM 3309 C CA . LEU A 1 425 ? -13.297 -23.797 -16.219 1 98.44 425 LEU A CA 1
ATOM 3310 C C . LEU A 1 425 ? -13.859 -23.25 -14.914 1 98.44 425 LEU A C 1
ATOM 3312 O O . LEU A 1 425 ? -14.992 -23.562 -14.547 1 98.44 425 LEU A O 1
ATOM 3316 N N . LEU A 1 426 ? -13.109 -22.531 -14.148 1 98.69 426 LEU A N 1
ATOM 3317 C CA . LEU A 1 426 ? -13.461 -22.141 -12.789 1 98.69 426 LEU A CA 1
ATOM 3318 C C . LEU A 1 426 ? -14.852 -21.516 -12.75 1 98.69 426 LEU A C 1
ATOM 3320 O O . LEU A 1 426 ? -15.656 -21.828 -11.875 1 98.69 426 LEU A O 1
ATOM 3324 N N . GLY A 1 427 ? -15.117 -20.656 -13.703 1 98.62 427 GLY A N 1
ATOM 3325 C CA . GLY A 1 427 ? -16.344 -19.875 -13.727 1 98.62 427 GLY A CA 1
ATOM 3326 C C . GLY A 1 427 ? -17.578 -20.719 -13.961 1 98.62 427 GLY A C 1
ATOM 3327 O O . GLY A 1 427 ? -18.703 -20.281 -13.664 1 98.62 427 GLY A O 1
ATOM 3328 N N . GLU A 1 428 ? -17.391 -21.891 -14.602 1 98.12 428 GLU A N 1
ATOM 3329 C CA . GLU A 1 428 ? -18.516 -22.797 -14.781 1 98.12 428 GLU A CA 1
ATOM 3330 C C . GLU A 1 428 ? -19.172 -23.125 -13.445 1 98.12 428 GLU A C 1
ATOM 3332 O O . GLU A 1 428 ? -20.406 -23.125 -13.336 1 98.12 428 GLU A O 1
ATOM 3337 N N . PHE A 1 429 ? -18.391 -23.344 -12.508 1 98.06 429 PHE A N 1
ATOM 3338 C CA . PHE A 1 429 ? -18.891 -23.75 -11.195 1 98.06 429 PHE A CA 1
ATOM 3339 C C . PHE A 1 429 ? -19.484 -22.562 -10.453 1 98.06 429 PHE A C 1
ATOM 3341 O O . PHE A 1 429 ? -20.469 -22.703 -9.727 1 98.06 429 PHE A O 1
ATOM 3348 N N . VAL A 1 430 ? -18.906 -21.391 -10.641 1 98.25 430 VAL A N 1
ATOM 3349 C CA . VAL A 1 430 ? -19.453 -20.188 -10.039 1 98.25 430 VAL A CA 1
ATOM 3350 C C . VAL A 1 430 ? -20.828 -19.891 -10.656 1 98.25 430 VAL A C 1
ATOM 3352 O O . VAL A 1 430 ? -21.781 -19.578 -9.938 1 98.25 430 VAL A O 1
ATOM 3355 N N . ALA A 1 431 ? -20.875 -19.984 -11.977 1 97.81 431 ALA A N 1
ATOM 3356 C CA . ALA A 1 431 ? -22.141 -19.766 -12.664 1 97.81 431 ALA A CA 1
ATOM 3357 C C . ALA A 1 431 ? -23.203 -20.766 -12.188 1 97.81 431 ALA A C 1
ATOM 3359 O O . ALA A 1 431 ? -24.359 -20.391 -11.992 1 97.81 431 ALA A O 1
ATOM 3360 N N . ASP A 1 432 ? -22.797 -22.016 -12.047 1 97.06 432 ASP A N 1
ATOM 3361 C CA . ASP A 1 432 ? -23.719 -23.016 -11.508 1 97.06 432 ASP A CA 1
ATOM 3362 C C . ASP A 1 432 ? -24.234 -22.609 -10.141 1 97.06 432 ASP A C 1
ATOM 3364 O O . ASP A 1 432 ? -25.438 -22.719 -9.859 1 97.06 432 ASP A O 1
ATOM 3368 N N . LYS A 1 433 ? -23.391 -22.141 -9.305 1 97.12 433 LYS A N 1
ATOM 3369 C CA . LYS A 1 433 ? -23.781 -21.719 -7.965 1 97.12 433 LYS A CA 1
ATOM 3370 C C . LYS A 1 433 ? -24.734 -20.516 -8.023 1 97.12 433 LYS A C 1
ATOM 3372 O O . LYS A 1 433 ? -25.734 -20.484 -7.309 1 97.12 433 LYS A O 1
ATOM 3377 N N . VAL A 1 434 ? -24.438 -19.531 -8.875 1 96.88 434 VAL A N 1
ATOM 3378 C CA . VAL A 1 434 ? -25.25 -18.344 -9.031 1 96.88 434 VAL A CA 1
ATOM 3379 C C . VAL A 1 434 ? -26.656 -18.734 -9.5 1 96.88 434 VAL A C 1
ATOM 3381 O O . VAL A 1 434 ? -27.641 -18.188 -9.023 1 96.88 434 VAL A O 1
ATOM 3384 N N . MET A 1 435 ? -26.719 -19.719 -10.328 1 96.38 435 MET A N 1
ATOM 3385 C CA . MET A 1 435 ? -27.984 -20.109 -10.953 1 96.38 435 MET A CA 1
ATOM 3386 C C . MET A 1 435 ? -28.672 -21.188 -10.148 1 96.38 435 MET A C 1
ATOM 3388 O O . MET A 1 435 ? -29.797 -21.609 -10.477 1 96.38 435 MET A O 1
ATOM 3392 N N . GLY A 1 436 ? -28.031 -21.766 -9.164 1 94.44 436 GLY A N 1
ATOM 3393 C CA . GLY A 1 436 ? -28.625 -22.781 -8.312 1 94.44 436 GLY A CA 1
ATOM 3394 C C . GLY A 1 436 ? -28.594 -24.172 -8.938 1 94.44 436 GLY A C 1
ATOM 3395 O O . GLY A 1 436 ? -29.453 -25 -8.664 1 94.44 436 GLY A O 1
ATOM 3396 N N . ILE A 1 437 ? -27.641 -24.375 -9.789 1 94.69 437 ILE A N 1
ATOM 3397 C CA . ILE A 1 437 ? -27.469 -25.672 -10.414 1 94.69 437 ILE A CA 1
ATOM 3398 C C . ILE A 1 437 ? -26.516 -26.531 -9.57 1 94.69 437 ILE A C 1
ATOM 3400 O O . ILE A 1 437 ? -25.375 -26.141 -9.336 1 94.69 437 ILE A O 1
ATOM 3404 N N . GLU A 1 438 ? -26.906 -27.641 -9.164 1 91.94 438 GLU A N 1
ATOM 3405 C CA . GLU A 1 438 ? -26.109 -28.531 -8.32 1 91.94 438 GLU A CA 1
ATOM 3406 C C . GLU A 1 438 ? -25.25 -29.453 -9.156 1 91.94 438 GLU A C 1
ATOM 3408 O O . GLU A 1 438 ? -25.625 -29.828 -10.273 1 91.94 438 GLU A O 1
ATOM 3413 N N . SER A 1 439 ? -24.125 -29.75 -8.633 1 91.5 439 SER A N 1
ATOM 3414 C CA . SER A 1 439 ? -23.234 -30.719 -9.242 1 91.5 439 SER A CA 1
ATOM 3415 C C . SER A 1 439 ? -22.312 -31.359 -8.195 1 91.5 439 SER A C 1
ATOM 3417 O O . SER A 1 439 ? -22.188 -30.844 -7.082 1 91.5 439 SER A O 1
ATOM 3419 N N . ASP A 1 440 ? -21.75 -32.469 -8.594 1 92.94 440 ASP A N 1
ATOM 3420 C CA . ASP A 1 440 ? -20.797 -33.156 -7.715 1 92.94 440 ASP A CA 1
ATOM 3421 C C . ASP A 1 440 ? -19.578 -32.25 -7.426 1 92.94 440 ASP A C 1
ATOM 3423 O O . ASP A 1 440 ? -19.078 -32.25 -6.301 1 92.94 440 ASP A O 1
ATOM 3427 N N . MET A 1 441 ? -19.188 -31.594 -8.391 1 93.5 441 MET A N 1
ATOM 3428 C CA . MET A 1 441 ? -18.031 -30.734 -8.211 1 93.5 441 MET A CA 1
ATOM 3429 C C . MET A 1 441 ? -18.328 -29.609 -7.23 1 93.5 441 MET A C 1
ATOM 3431 O O . MET A 1 441 ? -17.5 -29.281 -6.375 1 93.5 441 MET A O 1
ATOM 3435 N N . LEU A 1 442 ? -19.453 -29 -7.336 1 94.62 442 LEU A N 1
ATOM 3436 C CA . LEU A 1 442 ? -19.812 -27.938 -6.414 1 94.62 442 LEU A CA 1
ATOM 3437 C C . LEU A 1 442 ? -19.875 -28.438 -4.98 1 94.62 442 LEU A C 1
ATOM 3439 O O . LEU A 1 442 ? -19.562 -27.719 -4.039 1 94.62 442 LEU A O 1
ATOM 3443 N N . ARG A 1 443 ? -20.312 -29.656 -4.848 1 94.88 443 ARG A N 1
ATOM 3444 C CA . ARG A 1 443 ? -20.344 -30.25 -3.51 1 94.88 443 ARG A CA 1
ATOM 3445 C C . ARG A 1 443 ? -18.938 -30.344 -2.926 1 94.88 443 ARG A C 1
ATOM 3447 O O . ARG A 1 443 ? -18.75 -30.188 -1.717 1 94.88 443 ARG A O 1
ATOM 3454 N N . ARG A 1 444 ? -18 -30.578 -3.801 1 95 444 ARG A N 1
ATOM 3455 C CA . ARG A 1 444 ? -16.609 -30.688 -3.367 1 95 444 ARG A CA 1
ATOM 3456 C C . ARG A 1 444 ? -16.047 -29.312 -2.977 1 95 444 ARG A C 1
ATOM 3458 O O . ARG A 1 444 ? -15.148 -29.219 -2.143 1 95 444 ARG A O 1
ATOM 3465 N N . PHE A 1 445 ? -16.609 -28.266 -3.529 1 97.44 445 PHE A N 1
ATOM 3466 C CA . PHE A 1 445 ? -16.047 -26.922 -3.357 1 97.44 445 PHE A CA 1
ATOM 3467 C C . PHE A 1 445 ? -16.891 -26.109 -2.371 1 97.44 445 PHE A C 1
ATOM 3469 O O . PHE A 1 445 ? -16.625 -24.938 -2.158 1 97.44 445 PHE A O 1
ATOM 3476 N N . GLN A 1 446 ? -17.812 -26.688 -1.711 1 97.06 446 GLN A N 1
ATOM 3477 C CA . GLN A 1 446 ? -18.734 -25.984 -0.841 1 97.06 446 GLN A CA 1
ATOM 3478 C C . GLN A 1 446 ? -18.031 -25.438 0.393 1 97.06 446 GLN A C 1
ATOM 3480 O O . GLN A 1 446 ? -16.938 -25.875 0.734 1 97.06 446 GLN A O 1
ATOM 3485 N N . TRP A 1 447 ? -18.656 -24.438 0.97 1 97.06 447 TRP A N 1
ATOM 3486 C CA . TRP A 1 447 ? -18.203 -23.969 2.275 1 97.06 447 TRP A CA 1
ATOM 3487 C C . TRP A 1 447 ? -18.172 -25.109 3.283 1 97.06 447 TRP A C 1
ATOM 3489 O O . TRP A 1 447 ? -19.109 -25.922 3.355 1 97.06 447 TRP A O 1
ATOM 3499 N N . ARG A 1 448 ? -17.062 -25.219 4.02 1 95.69 448 ARG A N 1
ATOM 3500 C CA . ARG A 1 448 ? -16.875 -26.359 4.922 1 95.69 448 ARG A CA 1
ATOM 3501 C C . ARG A 1 448 ? -15.906 -26.016 6.043 1 95.69 448 ARG A C 1
ATOM 3503 O O . ARG A 1 448 ? -15.258 -24.969 6.012 1 95.69 448 ARG A O 1
ATOM 3510 N N . LYS A 1 449 ? -15.836 -26.891 7.004 1 92.88 449 LYS A N 1
ATOM 3511 C CA . LYS A 1 449 ? -14.922 -26.797 8.133 1 92.88 449 LYS A CA 1
ATOM 3512 C C . LYS A 1 449 ? -14.039 -28.031 8.234 1 92.88 449 LYS A C 1
ATOM 3514 O O . LYS A 1 449 ? -14.391 -29.094 7.727 1 92.88 449 LYS A O 1
ATOM 3519 N N . PRO A 1 450 ? -12.898 -27.75 8.805 1 89.5 450 PRO A N 1
ATOM 3520 C CA . PRO A 1 450 ? -12.086 -28.953 9.016 1 89.5 450 PRO A CA 1
ATOM 3521 C C . PRO A 1 450 ? -12.812 -30.016 9.844 1 89.5 450 PRO A C 1
ATOM 3523 O O . PRO A 1 450 ? -13.5 -29.688 10.812 1 89.5 450 PRO A O 1
ATOM 3526 N N . PRO A 1 451 ? -12.711 -31.172 9.352 1 85.75 451 PRO A N 1
ATOM 3527 C CA . PRO A 1 451 ? -13.352 -32.219 10.141 1 85.75 451 PRO A CA 1
ATOM 3528 C C . PRO A 1 451 ? -12.734 -32.375 11.523 1 85.75 451 PRO A C 1
ATOM 3530 O O . PRO A 1 451 ? -11.523 -32.219 11.688 1 85.75 451 PRO A O 1
ATOM 3533 N N . HIS A 1 452 ? -13.609 -32.625 12.484 1 85.69 452 HIS A N 1
ATOM 3534 C CA . HIS A 1 452 ? -13.156 -32.812 13.859 1 85.69 452 HIS A CA 1
ATOM 3535 C C . HIS A 1 452 ? -12.234 -34.031 13.969 1 85.69 452 HIS A C 1
ATOM 3537 O O . HIS A 1 452 ? -12.523 -35.094 13.406 1 85.69 452 HIS A O 1
ATOM 3543 N N . GLY A 1 453 ? -11.164 -33.938 14.609 1 83.75 453 GLY A N 1
ATOM 3544 C CA . GLY A 1 453 ? -10.281 -35.031 14.93 1 83.75 453 GLY A CA 1
ATOM 3545 C C . GLY A 1 453 ? -9.281 -35.344 13.836 1 83.75 453 GLY A C 1
ATOM 3546 O O . GLY A 1 453 ? -8.375 -36.156 14.016 1 83.75 453 GLY A O 1
ATOM 3547 N N . GLU A 1 454 ? -9.438 -34.75 12.609 1 84.5 454 GLU A N 1
ATOM 3548 C CA . GLU A 1 454 ? -8.492 -35 11.523 1 84.5 454 GLU A CA 1
ATOM 3549 C C . GLU A 1 454 ? -7.492 -33.844 11.383 1 84.5 454 GLU A C 1
ATOM 3551 O O . GLU A 1 454 ? -7.828 -32.688 11.633 1 84.5 454 GLU A O 1
ATOM 3556 N N . THR A 1 455 ? -6.289 -34.344 11.133 1 88.69 455 THR A N 1
ATOM 3557 C CA . THR A 1 455 ? -5.27 -33.344 10.875 1 88.69 455 THR A CA 1
ATOM 3558 C C . THR A 1 455 ? -5.43 -32.75 9.477 1 88.69 455 THR A C 1
ATOM 3560 O O . THR A 1 455 ? -5.355 -33.469 8.484 1 88.69 455 THR A O 1
ATOM 3563 N N . PRO A 1 456 ? -5.652 -31.484 9.414 1 91.94 456 PRO A N 1
ATOM 3564 C CA . PRO A 1 456 ? -5.805 -30.875 8.086 1 91.94 456 PRO A CA 1
ATOM 3565 C C . PRO A 1 456 ? -4.52 -30.922 7.27 1 91.94 456 PRO A C 1
ATOM 3567 O O . PRO A 1 456 ? -3.428 -31.031 7.832 1 91.94 456 PRO A O 1
ATOM 3570 N N . ARG A 1 457 ? -4.648 -30.922 5.98 1 91.38 457 ARG A N 1
ATOM 3571 C CA . ARG A 1 457 ? -3.498 -30.891 5.086 1 91.38 457 ARG A CA 1
ATOM 3572 C C . ARG A 1 457 ? -2.662 -29.641 5.309 1 91.38 457 ARG A C 1
ATOM 3574 O O . ARG A 1 457 ? -1.431 -29.688 5.293 1 91.38 457 ARG A O 1
ATOM 3581 N N . ASN A 1 458 ? -3.322 -28.5 5.461 1 94.25 458 ASN A N 1
ATOM 3582 C CA . ASN A 1 458 ? -2.688 -27.234 5.816 1 94.25 458 ASN A CA 1
ATOM 3583 C C . ASN A 1 458 ? -3.109 -26.766 7.207 1 94.25 458 ASN A C 1
ATOM 3585 O O . ASN A 1 458 ? -4.297 -26.594 7.469 1 94.25 458 ASN A O 1
ATOM 3589 N N . GLN A 1 459 ? -2.197 -26.625 8.062 1 93.62 459 GLN A N 1
ATOM 3590 C CA . GLN A 1 459 ? -2.488 -26 9.344 1 93.62 459 GLN A CA 1
ATOM 3591 C C . GLN A 1 459 ? -2.562 -24.484 9.211 1 93.62 459 GLN A C 1
ATOM 3593 O O . GLN A 1 459 ? -1.546 -23.812 8.977 1 93.62 459 GLN A O 1
ATOM 3598 N N . LEU A 1 460 ? -3.768 -23.953 9.43 1 96.06 460 LEU A N 1
ATOM 3599 C CA . LEU A 1 460 ? -4.016 -22.547 9.164 1 96.06 460 LEU A CA 1
ATOM 3600 C C . LEU A 1 460 ? -4.145 -21.766 10.461 1 96.06 460 LEU A C 1
ATOM 3602 O O . LEU A 1 460 ? -4.23 -22.359 11.547 1 96.06 460 LEU A O 1
ATOM 3606 N N . MET A 1 461 ? -4.09 -20.453 10.422 1 95.25 461 MET A N 1
ATOM 3607 C CA . MET A 1 461 ? -4.414 -19.5 11.477 1 95.25 461 MET A CA 1
ATOM 3608 C C . MET A 1 461 ? -3.467 -19.656 12.664 1 95.25 461 MET A C 1
ATOM 3610 O O . MET A 1 461 ? -3.896 -19.594 13.812 1 95.25 461 MET A O 1
ATOM 3614 N N . LYS A 1 462 ? -2.232 -19.875 12.469 1 95.44 462 LYS A N 1
ATOM 3615 C CA . LYS A 1 462 ? -1.249 -19.984 13.547 1 95.44 462 LYS A CA 1
ATOM 3616 C C . LYS A 1 462 ? -0.893 -18.609 14.117 1 95.44 462 LYS A C 1
ATOM 3618 O O . LYS A 1 462 ? -0.343 -18.516 15.219 1 95.44 462 LYS A O 1
ATOM 3623 N N . GLY A 1 463 ? -1.149 -17.594 13.336 1 94.75 463 GLY A N 1
ATOM 3624 C CA . GLY A 1 463 ? -0.982 -16.234 13.836 1 94.75 463 GLY A CA 1
ATOM 3625 C C . GLY A 1 463 ? 0.471 -15.852 14.039 1 94.75 463 GLY A C 1
ATOM 3626 O O . GLY A 1 463 ? 1.335 -16.234 13.242 1 94.75 463 GLY A O 1
ATOM 3627 N N . PHE A 1 464 ? 0.738 -15.016 15.086 1 92.25 464 PHE A N 1
ATOM 3628 C CA . PHE A 1 464 ? 2.059 -14.453 15.328 1 92.25 464 PHE A CA 1
ATOM 3629 C C . PHE A 1 464 ? 3.043 -15.531 15.758 1 92.25 464 PHE A C 1
ATOM 3631 O O . PHE A 1 464 ? 4.258 -15.344 15.664 1 92.25 464 PHE A O 1
ATOM 3638 N N . ASN A 1 465 ? 2.547 -16.625 16.156 1 91.81 465 ASN A N 1
ATOM 3639 C CA . ASN A 1 465 ? 3.41 -17.688 16.672 1 91.81 465 ASN A CA 1
ATOM 3640 C C . ASN A 1 465 ? 3.82 -18.656 15.555 1 91.81 465 ASN A C 1
ATOM 3642 O O . ASN A 1 465 ? 4.57 -19.594 15.797 1 91.81 465 ASN A O 1
ATOM 3646 N N . ASP A 1 466 ? 3.348 -18.453 14.352 1 95.06 466 ASP A N 1
ATOM 3647 C CA . ASP A 1 466 ? 3.752 -19.266 13.211 1 95.06 466 ASP A CA 1
ATOM 3648 C C . ASP A 1 466 ? 5.266 -19.219 13.008 1 95.06 466 ASP A C 1
ATOM 3650 O O . ASP A 1 466 ? 5.84 -18.141 12.844 1 95.06 466 ASP A O 1
ATOM 3654 N N . ALA A 1 467 ? 5.902 -20.391 13.047 1 94.44 467 ALA A N 1
ATOM 3655 C CA . ALA A 1 467 ? 7.348 -20.469 12.852 1 94.44 467 ALA A CA 1
ATOM 3656 C C . ALA A 1 467 ? 7.746 -19.922 11.484 1 94.44 467 ALA A C 1
ATOM 3658 O O . ALA A 1 467 ? 8.875 -19.469 11.289 1 94.44 467 ALA A O 1
ATOM 3659 N N . ASN A 1 468 ? 6.777 -19.906 10.539 1 96.12 468 ASN A N 1
ATOM 3660 C CA . ASN A 1 468 ? 7.047 -19.453 9.18 1 96.12 468 ASN A CA 1
ATOM 3661 C C . ASN A 1 468 ? 6.445 -18.078 8.914 1 96.12 468 ASN A C 1
ATOM 3663 O O . ASN A 1 468 ? 6.262 -17.688 7.766 1 96.12 468 ASN A O 1
ATOM 3667 N N . ALA A 1 469 ? 6.109 -17.422 10.016 1 96.38 469 ALA A N 1
ATOM 3668 C CA . ALA A 1 469 ? 5.738 -16.016 9.852 1 96.38 469 ALA A CA 1
ATOM 3669 C C . ALA A 1 469 ? 6.934 -15.18 9.391 1 96.38 469 ALA A C 1
ATOM 3671 O O . ALA A 1 469 ? 8.047 -15.352 9.883 1 96.38 469 ALA A O 1
ATOM 3672 N N . LEU A 1 470 ? 6.742 -14.242 8.523 1 95.06 470 LEU A N 1
ATOM 3673 C CA . LEU A 1 470 ? 7.82 -13.5 7.887 1 95.06 470 LEU A CA 1
ATOM 3674 C C . LEU A 1 470 ? 8.648 -12.742 8.922 1 95.06 470 LEU A C 1
ATOM 3676 O O . LEU A 1 470 ? 9.859 -12.602 8.766 1 95.06 470 LEU A O 1
ATOM 3680 N N . HIS A 1 471 ? 7.996 -12.25 10.008 1 90.81 471 HIS A N 1
ATOM 3681 C CA . HIS A 1 471 ? 8.734 -11.484 11 1 90.81 471 HIS A CA 1
ATOM 3682 C C . HIS A 1 471 ? 9.641 -12.383 11.836 1 90.81 471 HIS A C 1
ATOM 3684 O O . HIS A 1 471 ? 10.484 -11.898 12.586 1 90.81 471 HIS A O 1
ATOM 3690 N N . ARG A 1 472 ? 9.516 -13.688 11.703 1 93.06 472 ARG A N 1
ATOM 3691 C CA . ARG A 1 472 ? 10.281 -14.633 12.523 1 93.06 472 ARG A CA 1
ATOM 3692 C C . ARG A 1 472 ? 11.391 -15.281 11.703 1 93.06 472 ARG A C 1
ATOM 3694 O O . ARG A 1 472 ? 12.148 -16.109 12.219 1 93.06 472 ARG A O 1
ATOM 3701 N N . VAL A 1 473 ? 11.438 -14.992 10.469 1 93.56 473 VAL A N 1
ATOM 3702 C CA . VAL A 1 473 ? 12.453 -15.625 9.633 1 93.56 473 VAL A CA 1
ATOM 3703 C C . VAL A 1 473 ? 13.406 -14.562 9.094 1 93.56 473 VAL A C 1
ATOM 3705 O O . VAL A 1 473 ? 13.047 -13.391 8.992 1 93.56 473 VAL A O 1
ATOM 3708 N N . ARG A 1 474 ? 14.617 -14.93 8.773 1 90.12 474 ARG A N 1
ATOM 3709 C CA . ARG A 1 474 ? 15.609 -14.031 8.188 1 90.12 474 ARG A CA 1
ATOM 3710 C C . ARG A 1 474 ? 15.367 -13.844 6.691 1 90.12 474 ARG A C 1
ATOM 3712 O O . ARG A 1 474 ? 15.305 -14.828 5.945 1 90.12 474 ARG A O 1
ATOM 3719 N N . MET A 1 475 ? 15.25 -12.648 6.246 1 90.69 475 MET A N 1
ATOM 3720 C CA . MET A 1 475 ? 15.031 -12.328 4.836 1 90.69 475 MET A CA 1
ATOM 3721 C C . MET A 1 475 ? 16.359 -12.086 4.125 1 90.69 475 MET A C 1
ATOM 3723 O O . MET A 1 475 ? 17.266 -11.484 4.695 1 90.69 475 MET A O 1
ATOM 3727 N N . VAL A 1 476 ? 16.453 -12.602 2.949 1 90.31 476 VAL A N 1
ATOM 3728 C CA . VAL A 1 476 ? 17.578 -12.336 2.055 1 90.31 476 VAL A CA 1
ATOM 3729 C C . VAL A 1 476 ? 17.156 -11.344 0.976 1 90.31 476 VAL A C 1
ATOM 3731 O O . VAL A 1 476 ? 16.234 -11.609 0.207 1 90.31 476 VAL A O 1
ATOM 3734 N N . PRO A 1 477 ? 17.797 -10.164 0.993 1 80.31 477 PRO A N 1
ATOM 3735 C CA . PRO A 1 477 ? 17.406 -9.156 -0 1 80.31 477 PRO A CA 1
ATOM 3736 C C . PRO A 1 477 ? 17.688 -9.609 -1.434 1 80.31 477 PRO A C 1
ATOM 3738 O O . PRO A 1 477 ? 18.547 -10.461 -1.663 1 80.31 477 PRO A O 1
ATOM 3741 N N . ASP A 1 478 ? 16.906 -9.102 -2.393 1 74.38 478 ASP A N 1
ATOM 3742 C CA . ASP A 1 478 ? 17.031 -9.391 -3.818 1 74.38 478 ASP A CA 1
ATOM 3743 C C . ASP A 1 478 ? 18.328 -8.805 -4.383 1 74.38 478 ASP A C 1
ATOM 3745 O O . ASP A 1 478 ? 18.609 -7.617 -4.188 1 74.38 478 ASP A O 1
ATOM 3749 N N . ASP A 1 479 ? 19.562 -9.398 -4.113 1 58.25 479 ASP A N 1
ATOM 3750 C CA . ASP A 1 479 ? 20.859 -8.898 -4.543 1 58.25 479 ASP A CA 1
ATOM 3751 C C . ASP A 1 479 ? 20.875 -8.656 -6.051 1 58.25 479 ASP A C 1
ATOM 3753 O O . ASP A 1 479 ? 21.281 -9.539 -6.82 1 58.25 479 ASP A O 1
ATOM 3757 N N . GLY A 1 480 ? 20.047 -8.156 -6.719 1 46.12 480 GLY A N 1
ATOM 3758 C CA . GLY A 1 480 ? 20.578 -8.039 -8.07 1 46.12 480 GLY A CA 1
ATOM 3759 C C . GLY A 1 480 ? 22.047 -7.656 -8.117 1 46.12 480 GLY A C 1
ATOM 3760 O O . GLY A 1 480 ? 22.703 -7.875 -9.125 1 46.12 480 GLY A O 1
ATOM 3761 N N . SER A 1 481 ? 22.562 -6.711 -7.188 1 38.78 481 SER A N 1
ATOM 3762 C CA . SER A 1 481 ? 23.875 -6.117 -7.426 1 38.78 481 SER A CA 1
ATOM 3763 C C . SER A 1 481 ? 24.984 -6.988 -6.848 1 38.78 481 SER A C 1
ATOM 3765 O O . SER A 1 481 ? 26.156 -6.641 -6.949 1 38.78 481 SER A O 1
ATOM 3767 N N . HIS A 1 482 ? 24.906 -7.855 -6.078 1 35.66 482 HIS A N 1
ATOM 3768 C CA . HIS A 1 482 ? 26.094 -8.531 -5.582 1 35.66 482 HIS A CA 1
ATOM 3769 C C . HIS A 1 482 ? 26.906 -9.141 -6.727 1 35.66 482 HIS A C 1
ATOM 3771 O O . HIS A 1 482 ? 28.016 -9.625 -6.52 1 35.66 482 HIS A O 1
ATOM 3777 N N . TYR A 1 483 ? 26.359 -9.438 -7.797 1 32.97 483 TYR A N 1
ATOM 3778 C CA . TYR A 1 483 ? 27.266 -10.086 -8.734 1 32.97 483 TYR A CA 1
ATOM 3779 C C . TYR A 1 483 ? 28.234 -9.07 -9.336 1 32.97 483 TYR A C 1
ATOM 3781 O O . TYR A 1 483 ? 29.141 -9.445 -10.094 1 32.97 483 TYR A O 1
ATOM 3789 N N . SER A 1 484 ? 28.125 -7.75 -9.25 1 29.03 484 SER A N 1
ATOM 3790 C CA . SER A 1 484 ? 29.203 -7.02 -9.898 1 29.03 484 SER A CA 1
ATOM 3791 C C . SER A 1 484 ? 30.359 -6.777 -8.938 1 29.03 484 SER A C 1
ATOM 3793 O O . SER A 1 484 ? 31.344 -6.117 -9.289 1 29.03 484 SER A O 1
ATOM 3795 N N . SER A 1 485 ? 30.375 -6.965 -7.75 1 26 485 SER A N 1
ATOM 3796 C CA . SER A 1 485 ? 31.547 -6.469 -7.043 1 26 485 SER A CA 1
ATOM 3797 C C . SER A 1 485 ? 32.781 -7.301 -7.371 1 26 485 SER A C 1
ATOM 3799 O O . SER A 1 485 ? 33.906 -6.957 -6.961 1 26 485 SER A O 1
ATOM 3801 N N . LYS A 1 486 ? 32.812 -8.664 -7.34 1 26.64 486 LYS A N 1
ATOM 3802 C CA . LYS A 1 486 ? 34.188 -9.141 -7.293 1 26.64 486 LYS A CA 1
ATOM 3803 C C . LYS A 1 486 ? 34.875 -8.922 -8.633 1 26.64 486 LYS A C 1
ATOM 3805 O O . LYS A 1 486 ? 35.125 -9.875 -9.375 1 26.64 486 LYS A O 1
ATOM 3810 N N . LEU A 1 487 ? 34.625 -7.934 -9.445 1 18.95 487 LEU A N 1
ATOM 3811 C CA . LEU A 1 487 ? 35.875 -7.602 -10.125 1 18.95 487 LEU A CA 1
ATOM 3812 C C . LEU A 1 487 ? 36.75 -6.684 -9.266 1 18.95 487 LEU A C 1
ATOM 3814 O O . LEU A 1 487 ? 36.219 -5.742 -8.648 1 18.95 487 LEU A O 1
ATOM 3818 N N . MET B 1 1 ? 24.516 15.211 21.312 1 58.72 1 MET B N 1
ATOM 3819 C CA . MET B 1 1 ? 24.312 15.188 19.859 1 58.72 1 MET B CA 1
ATOM 3820 C C . MET B 1 1 ? 25.125 14.062 19.219 1 58.72 1 MET B C 1
ATOM 3822 O O . MET B 1 1 ? 26.281 13.844 19.578 1 58.72 1 MET B O 1
ATOM 3826 N N . ALA B 1 2 ? 24.516 13.273 18.422 1 64.06 2 ALA B N 1
ATOM 3827 C CA . ALA B 1 2 ? 25.266 12.219 17.75 1 64.06 2 ALA B CA 1
ATOM 3828 C C . ALA B 1 2 ? 26.266 12.805 16.766 1 64.06 2 ALA B C 1
ATOM 3830 O O . ALA B 1 2 ? 25.984 13.797 16.094 1 64.06 2 ALA B O 1
ATOM 3831 N N . TYR B 1 3 ? 27.391 12.398 16.828 1 66.12 3 TYR B N 1
ATOM 3832 C CA . TYR B 1 3 ? 28.469 12.93 16 1 66.12 3 TYR B CA 1
ATOM 3833 C C . TYR B 1 3 ? 28.234 12.617 14.531 1 66.12 3 TYR B C 1
ATOM 3835 O O . TYR B 1 3 ? 27.828 11.5 14.188 1 66.12 3 TYR B O 1
ATOM 3843 N N . HIS B 1 4 ? 28.219 13.656 13.688 1 72.94 4 HIS B N 1
ATOM 3844 C CA . HIS B 1 4 ? 28.266 13.578 12.234 1 72.94 4 HIS B CA 1
ATOM 3845 C C . HIS B 1 4 ? 29.406 14.406 11.664 1 72.94 4 HIS B C 1
ATOM 3847 O O . HIS B 1 4 ? 29.516 15.594 11.953 1 72.94 4 HIS B O 1
ATOM 3853 N N . PRO B 1 5 ? 30.25 13.758 10.914 1 76.69 5 PRO B N 1
ATOM 3854 C CA . PRO B 1 5 ? 31.328 14.555 10.336 1 76.69 5 PRO B CA 1
ATOM 3855 C C . PRO B 1 5 ? 30.828 15.672 9.43 1 76.69 5 PRO B C 1
ATOM 3857 O O . PRO B 1 5 ? 30.016 15.43 8.539 1 76.69 5 PRO B O 1
ATOM 3860 N N . PRO B 1 6 ? 31.234 16.844 9.781 1 87.06 6 PRO B N 1
ATOM 3861 C CA . PRO B 1 6 ? 30.797 17.969 8.961 1 87.06 6 PRO B CA 1
ATOM 3862 C C . PRO B 1 6 ? 31.203 17.828 7.492 1 87.06 6 PRO B C 1
ATOM 3864 O O . PRO B 1 6 ? 32.312 17.391 7.199 1 87.06 6 PRO B O 1
ATOM 3867 N N . LEU B 1 7 ? 30.281 18.125 6.684 1 90.69 7 LEU B N 1
ATOM 3868 C CA . LEU B 1 7 ? 30.547 18.109 5.254 1 90.69 7 LEU B CA 1
ATOM 3869 C C . LEU B 1 7 ? 31.047 19.484 4.785 1 90.69 7 LEU B C 1
ATOM 3871 O O . LEU B 1 7 ? 30.297 20.453 4.773 1 90.69 7 LEU B O 1
ATOM 3875 N N . LYS B 1 8 ? 32.281 19.578 4.375 1 89 8 LYS B N 1
ATOM 3876 C CA . LYS B 1 8 ? 32.906 20.844 3.979 1 89 8 LYS B CA 1
ATOM 3877 C C . LYS B 1 8 ? 32.906 21 2.461 1 89 8 LYS B C 1
ATOM 3879 O O . LYS B 1 8 ? 32.719 22.109 1.949 1 89 8 LYS B O 1
ATOM 3884 N N . ASP B 1 9 ? 33.031 19.891 1.854 1 93.44 9 ASP B N 1
ATOM 3885 C CA . ASP B 1 9 ? 33.062 19.922 0.394 1 93.44 9 ASP B CA 1
ATOM 3886 C C . ASP B 1 9 ? 31.656 20.094 -0.182 1 93.44 9 ASP B C 1
ATOM 3888 O O . ASP B 1 9 ? 30.828 19.188 -0.103 1 93.44 9 ASP B O 1
ATOM 3892 N N . LYS B 1 10 ? 31.453 21.172 -0.854 1 95.5 10 LYS B N 1
ATOM 3893 C CA . LYS B 1 10 ? 30.141 21.531 -1.373 1 95.5 10 LYS B CA 1
ATOM 3894 C C . LYS B 1 10 ? 29.781 20.703 -2.6 1 95.5 10 LYS B C 1
ATOM 3896 O O . LYS B 1 10 ? 28.625 20.688 -3.025 1 95.5 10 LYS B O 1
ATOM 3901 N N . GLN B 1 11 ? 30.703 19.953 -3.043 1 96.12 11 GLN B N 1
ATOM 3902 C CA . GLN B 1 11 ? 30.453 19.109 -4.195 1 96.12 11 GLN B CA 1
ATOM 3903 C C . GLN B 1 11 ? 30.109 17.688 -3.76 1 96.12 11 GLN B C 1
ATOM 3905 O O . GLN B 1 11 ? 29.75 16.844 -4.586 1 96.12 11 GLN B O 1
ATOM 3910 N N . SER B 1 12 ? 30.172 17.484 -2.475 1 96.31 12 SER B N 1
ATOM 3911 C CA . SER B 1 12 ? 29.844 16.172 -1.958 1 96.31 12 SER B CA 1
ATOM 3912 C C . SER B 1 12 ? 28.375 15.828 -2.221 1 96.31 12 SER B C 1
ATOM 3914 O O . SER B 1 12 ? 27.5 16.688 -2.076 1 96.31 12 SER B O 1
ATOM 3916 N N . PRO B 1 13 ? 28.141 14.578 -2.646 1 98.19 13 PRO B N 1
ATOM 3917 C CA . PRO B 1 13 ? 26.75 14.188 -2.891 1 98.19 13 PRO B CA 1
ATOM 3918 C C . PRO B 1 13 ? 25.938 14.078 -1.604 1 98.19 13 PRO B C 1
ATOM 3920 O O . PRO B 1 13 ? 26.391 13.453 -0.639 1 98.19 13 PRO B O 1
ATOM 3923 N N . VAL B 1 14 ? 24.797 14.734 -1.582 1 98.62 14 VAL B N 1
ATOM 3924 C CA . VAL B 1 14 ? 23.859 14.672 -0.466 1 98.62 14 VAL B CA 1
ATOM 3925 C C . VAL B 1 14 ? 22.547 14.062 -0.933 1 98.62 14 VAL B C 1
ATOM 3927 O O . VAL B 1 14 ? 21.984 14.484 -1.947 1 98.62 14 VAL B O 1
ATOM 3930 N N . VAL B 1 15 ? 22.094 13.047 -0.205 1 98.81 15 VAL B N 1
ATOM 3931 C CA . VAL B 1 15 ? 20.797 12.422 -0.476 1 98.81 15 VAL B CA 1
ATOM 3932 C C . VAL B 1 15 ? 19.781 12.852 0.58 1 98.81 15 VAL B C 1
ATOM 3934 O O . VAL B 1 15 ? 20.094 12.859 1.775 1 98.81 15 VAL B O 1
ATOM 3937 N N . ILE B 1 16 ? 18.641 13.281 0.143 1 98.94 16 ILE B N 1
ATOM 3938 C CA . ILE B 1 16 ? 17.516 13.57 1.019 1 98.94 16 ILE B CA 1
ATOM 3939 C C . ILE B 1 16 ? 16.359 12.617 0.699 1 98.94 16 ILE B C 1
ATOM 3941 O O . ILE B 1 16 ? 15.891 12.562 -0.439 1 98.94 16 ILE B O 1
ATOM 3945 N N . VAL B 1 17 ? 15.938 11.867 1.701 1 98.81 17 VAL B N 1
ATOM 3946 C CA . VAL B 1 17 ? 14.805 10.961 1.539 1 98.81 17 VAL B CA 1
ATOM 3947 C C . VAL B 1 17 ? 13.547 11.594 2.143 1 98.81 17 VAL B C 1
ATOM 3949 O O . VAL B 1 17 ? 13.453 11.75 3.363 1 98.81 17 VAL B O 1
ATOM 3952 N N . GLY B 1 18 ? 12.57 11.883 1.305 1 98.62 18 GLY B N 1
ATOM 3953 C CA . GLY B 1 18 ? 11.352 12.562 1.696 1 98.62 18 GLY B CA 1
ATOM 3954 C C . GLY B 1 18 ? 11.242 13.961 1.118 1 98.62 18 GLY B C 1
ATOM 3955 O O . GLY B 1 18 ? 12.148 14.781 1.272 1 98.62 18 GLY B O 1
ATOM 3956 N N . ALA B 1 19 ? 10.125 14.211 0.467 1 98.81 19 ALA B N 1
ATOM 3957 C CA . ALA B 1 19 ? 9.883 15.516 -0.149 1 98.81 19 ALA B CA 1
ATOM 3958 C C . ALA B 1 19 ? 8.719 16.234 0.521 1 98.81 19 ALA B C 1
ATOM 3960 O O . ALA B 1 19 ? 7.922 16.891 -0.149 1 98.81 19 ALA B O 1
ATOM 3961 N N . GLY B 1 20 ? 8.547 16.047 1.816 1 98.56 20 GLY B N 1
ATOM 3962 C CA . GLY B 1 20 ? 7.695 16.906 2.629 1 98.56 20 GLY B CA 1
ATOM 3963 C C . GLY B 1 20 ? 8.383 18.172 3.09 1 98.56 20 GLY B C 1
ATOM 3964 O O . GLY B 1 20 ? 9.414 18.562 2.539 1 98.56 20 GLY B O 1
ATOM 3965 N N . VAL B 1 21 ? 7.848 18.75 4.117 1 98.81 21 VAL B N 1
ATOM 3966 C CA . VAL B 1 21 ? 8.32 20.078 4.492 1 98.81 21 VAL B CA 1
ATOM 3967 C C . VAL B 1 21 ? 9.75 19.984 5.02 1 98.81 21 VAL B C 1
ATOM 3969 O O . VAL B 1 21 ? 10.578 20.859 4.75 1 98.81 21 VAL B O 1
ATOM 3972 N N . PHE B 1 22 ? 10.086 18.938 5.766 1 98.81 22 PHE B N 1
ATOM 3973 C CA . PHE B 1 22 ? 11.453 18.812 6.262 1 98.81 22 PHE B CA 1
ATOM 3974 C C . PHE B 1 22 ? 12.43 18.609 5.109 1 98.81 22 PHE B C 1
ATOM 3976 O O . PHE B 1 22 ? 13.5 19.219 5.082 1 98.81 22 PHE B O 1
ATOM 3983 N N . GLY B 1 23 ? 12.078 17.797 4.168 1 98.88 23 GLY B N 1
ATOM 3984 C CA . GLY B 1 23 ? 12.969 17.5 3.053 1 98.88 23 GLY B CA 1
ATOM 3985 C C . GLY B 1 23 ? 13.125 18.656 2.092 1 98.88 23 GLY B C 1
ATOM 3986 O O . GLY B 1 23 ? 14.242 19.016 1.715 1 98.88 23 GLY B O 1
ATOM 3987 N N . LEU B 1 24 ? 12.016 19.219 1.693 1 98.88 24 LEU B N 1
ATOM 3988 C CA . LEU B 1 24 ? 12.047 20.359 0.773 1 98.88 24 LEU B CA 1
ATOM 3989 C C . LEU B 1 24 ? 12.844 21.516 1.367 1 98.88 24 LEU B C 1
ATOM 3991 O O . LEU B 1 24 ? 13.688 22.109 0.691 1 98.88 24 LEU B O 1
ATOM 3995 N N . SER B 1 25 ? 12.531 21.797 2.604 1 98.94 25 SER B N 1
ATOM 3996 C CA . SER B 1 25 ? 13.25 22.891 3.275 1 98.94 25 SER B CA 1
ATOM 3997 C C . SER B 1 25 ? 14.742 22.594 3.346 1 98.94 25 SER B C 1
ATOM 3999 O O . SER B 1 25 ? 15.562 23.484 3.123 1 98.94 25 SER B O 1
ATOM 4001 N N . SER B 1 26 ? 15.117 21.375 3.646 1 98.94 26 SER B N 1
ATOM 4002 C CA . SER B 1 26 ? 16.531 20.984 3.705 1 98.94 26 SER B CA 1
ATOM 4003 C C . SER B 1 26 ? 17.219 21.188 2.363 1 98.94 26 SER B C 1
ATOM 4005 O O . SER B 1 26 ? 18.328 21.734 2.309 1 98.94 26 SER B O 1
ATOM 4007 N N . ALA B 1 27 ? 16.578 20.75 1.322 1 98.94 27 ALA B N 1
ATOM 4008 C CA . ALA B 1 27 ? 17.141 20.891 -0.018 1 98.94 27 ALA B CA 1
ATOM 4009 C C . ALA B 1 27 ? 17.375 22.359 -0.357 1 98.94 27 ALA B C 1
ATOM 4011 O O . ALA B 1 27 ? 18.438 22.734 -0.856 1 98.94 27 ALA B O 1
ATOM 4012 N N . ILE B 1 28 ? 16.422 23.219 -0.082 1 98.88 28 ILE B N 1
ATOM 4013 C CA . ILE B 1 28 ? 16.5 24.641 -0.378 1 98.88 28 ILE B CA 1
ATOM 4014 C C . ILE B 1 28 ? 17.672 25.25 0.378 1 98.88 28 ILE B C 1
ATOM 4016 O O . ILE B 1 28 ? 18.5 25.938 -0.214 1 98.88 28 ILE B O 1
ATOM 4020 N N . HIS B 1 29 ? 17.766 25 1.636 1 98.81 29 HIS B N 1
ATOM 4021 C CA . HIS B 1 29 ? 18.766 25.656 2.471 1 98.81 29 HIS B CA 1
ATOM 4022 C C . HIS B 1 29 ? 20.172 25.141 2.18 1 98.81 29 HIS B C 1
ATOM 4024 O O . HIS B 1 29 ? 21.141 25.891 2.234 1 98.81 29 HIS B O 1
ATOM 4030 N N . LEU B 1 30 ? 20.312 23.844 1.89 1 98.75 30 LEU B N 1
ATOM 4031 C CA . LEU B 1 30 ? 21.609 23.312 1.492 1 98.75 30 LEU B CA 1
ATOM 4032 C C . LEU B 1 30 ? 22.062 23.922 0.17 1 98.75 30 LEU B C 1
ATOM 4034 O O . LEU B 1 30 ? 23.219 24.297 0.028 1 98.75 30 LEU B O 1
ATOM 4038 N N . ALA B 1 31 ? 21.156 23.953 -0.761 1 98.81 31 ALA B N 1
ATOM 4039 C CA . ALA B 1 31 ? 21.5 24.562 -2.051 1 98.81 31 ALA B CA 1
ATOM 4040 C C . ALA B 1 31 ? 21.922 26.016 -1.888 1 98.81 31 ALA B C 1
ATOM 4042 O O . ALA B 1 31 ? 22.891 26.453 -2.498 1 98.81 31 ALA B O 1
ATOM 4043 N N . LYS B 1 32 ? 21.203 26.781 -1.076 1 98.19 32 LYS B N 1
ATOM 4044 C CA . LYS B 1 32 ? 21.516 28.188 -0.842 1 98.19 32 LYS B CA 1
ATOM 4045 C C . LYS B 1 32 ? 22.875 28.344 -0.17 1 98.19 32 LYS B C 1
ATOM 4047 O O . LYS B 1 32 ? 23.531 29.375 -0.312 1 98.19 32 LYS B O 1
ATOM 4052 N N . ARG B 1 33 ? 23.266 27.312 0.52 1 97.44 33 ARG B N 1
ATOM 4053 C CA . ARG B 1 33 ? 24.562 27.328 1.18 1 97.44 33 ARG B CA 1
ATOM 4054 C C . ARG B 1 33 ? 25.672 26.891 0.225 1 97.44 33 ARG B C 1
ATOM 4056 O O . ARG B 1 33 ? 26.828 26.766 0.625 1 97.44 33 ARG B O 1
ATOM 4063 N N . GLY B 1 34 ? 25.359 26.516 -0.982 1 97.75 34 GLY B N 1
ATOM 4064 C CA . GLY B 1 34 ? 26.359 26.312 -2.016 1 97.75 34 GLY B CA 1
ATOM 4065 C C . GLY B 1 34 ? 26.531 24.844 -2.398 1 97.75 34 GLY B C 1
ATOM 4066 O O . GLY B 1 34 ? 27.328 24.531 -3.283 1 97.75 34 GLY B O 1
ATOM 4067 N N . PHE B 1 35 ? 25.828 23.938 -1.786 1 98.25 35 PHE B N 1
ATOM 4068 C CA . PHE B 1 35 ? 25.906 22.531 -2.197 1 98.25 35 PHE B CA 1
ATOM 4069 C C . PHE B 1 35 ? 25.328 22.344 -3.594 1 98.25 35 PHE B C 1
ATOM 4071 O O . PHE B 1 35 ? 24.281 22.906 -3.914 1 98.25 35 PHE B O 1
ATOM 4078 N N . THR B 1 36 ? 26 21.5 -4.398 1 97.94 36 THR B N 1
ATOM 4079 C CA . THR B 1 36 ? 25.609 21.453 -5.801 1 97.94 36 THR B CA 1
ATOM 4080 C C . THR B 1 36 ? 25.125 20.062 -6.188 1 97.94 36 THR B C 1
ATOM 4082 O O . THR B 1 36 ? 24.516 19.875 -7.242 1 97.94 36 THR B O 1
ATOM 4085 N N . ASP B 1 37 ? 25.438 19.062 -5.402 1 98.5 37 ASP B N 1
ATOM 4086 C CA . ASP B 1 37 ? 25.031 17.703 -5.719 1 98.5 37 ASP B CA 1
ATOM 4087 C C . ASP B 1 37 ? 24.047 17.156 -4.688 1 98.5 37 ASP B C 1
ATOM 4089 O O . ASP B 1 37 ? 24.406 16.312 -3.867 1 98.5 37 ASP B O 1
ATOM 4093 N N . ILE B 1 38 ? 22.875 17.656 -4.754 1 98.81 38 ILE B N 1
ATOM 4094 C CA . ILE B 1 38 ? 21.797 17.25 -3.865 1 98.81 38 ILE B CA 1
ATOM 4095 C C . ILE B 1 38 ? 20.719 16.516 -4.656 1 98.81 38 ILE B C 1
ATOM 4097 O O . ILE B 1 38 ? 20.312 16.953 -5.73 1 98.81 38 ILE B O 1
ATOM 4101 N N . THR B 1 39 ? 20.297 15.344 -4.188 1 98.88 39 THR B N 1
ATOM 4102 C CA . THR B 1 39 ? 19.188 14.609 -4.785 1 98.88 39 THR B CA 1
ATOM 4103 C C . THR B 1 39 ? 18.109 14.32 -3.748 1 98.88 39 THR B C 1
ATOM 4105 O O . THR B 1 39 ? 18.391 13.781 -2.678 1 98.88 39 THR B O 1
ATOM 4108 N N . VAL B 1 40 ? 16.859 14.719 -4.059 1 98.94 40 VAL B N 1
ATOM 4109 C CA . VAL B 1 40 ? 15.703 14.43 -3.209 1 98.94 40 VAL B CA 1
ATOM 4110 C C . VAL B 1 40 ? 14.938 13.234 -3.766 1 98.94 40 VAL B C 1
ATOM 4112 O O . VAL B 1 40 ? 14.578 13.211 -4.945 1 98.94 40 VAL B O 1
ATOM 4115 N N . PHE B 1 41 ? 14.734 12.266 -2.912 1 98.81 41 PHE B N 1
ATOM 4116 C CA . PHE B 1 41 ? 13.977 11.07 -3.277 1 98.81 41 PHE B CA 1
ATOM 4117 C C . PHE B 1 41 ? 12.633 11.039 -2.549 1 98.81 41 PHE B C 1
ATOM 4119 O O . PHE B 1 41 ? 12.562 11.383 -1.366 1 98.81 41 PHE B O 1
ATOM 4126 N N . ASP B 1 42 ? 11.578 10.703 -3.232 1 98.56 42 ASP B N 1
ATOM 4127 C CA . ASP B 1 42 ? 10.281 10.414 -2.627 1 98.56 42 ASP B CA 1
ATOM 4128 C C . ASP B 1 42 ? 9.492 9.414 -3.471 1 98.56 42 ASP B C 1
ATOM 4130 O O . ASP B 1 42 ? 9.578 9.43 -4.699 1 98.56 42 ASP B O 1
ATOM 4134 N N . ARG B 1 43 ? 8.742 8.633 -2.793 1 96.38 43 ARG B N 1
ATOM 4135 C CA . ARG B 1 43 ? 7.969 7.625 -3.512 1 96.38 43 ARG B CA 1
ATOM 4136 C C . ARG B 1 43 ? 6.746 8.242 -4.18 1 96.38 43 ARG B C 1
ATOM 4138 O O . ARG B 1 43 ? 6.125 7.625 -5.043 1 96.38 43 ARG B O 1
ATOM 4145 N N . GLN B 1 44 ? 6.363 9.422 -3.75 1 96.25 44 GLN B N 1
ATOM 4146 C CA . GLN B 1 44 ? 5.207 10.102 -4.324 1 96.25 44 GLN B CA 1
ATOM 4147 C C . GLN B 1 44 ? 5.613 10.969 -5.508 1 96.25 44 GLN B C 1
ATOM 4149 O O . GLN B 1 44 ? 6.613 11.695 -5.441 1 96.25 44 GLN B O 1
ATOM 4154 N N . PRO B 1 45 ? 4.84 10.93 -6.602 1 96.38 45 PRO B N 1
ATOM 4155 C CA . PRO B 1 45 ? 5.098 11.82 -7.734 1 96.38 45 PRO B CA 1
ATOM 4156 C C . PRO B 1 45 ? 4.496 13.211 -7.539 1 96.38 45 PRO B C 1
ATOM 4158 O O . PRO B 1 45 ? 3.643 13.633 -8.32 1 96.38 45 PRO B O 1
ATOM 4161 N N . TYR B 1 46 ? 5.004 13.961 -6.719 1 97.44 46 TYR B N 1
ATOM 4162 C CA . TYR B 1 46 ? 4.438 15.234 -6.285 1 97.44 46 TYR B CA 1
ATOM 4163 C C . TYR B 1 46 ? 4.402 16.234 -7.438 1 97.44 46 TYR B C 1
ATOM 4165 O O . TYR B 1 46 ? 3.574 17.141 -7.449 1 97.44 46 TYR B O 1
ATOM 4173 N N . HIS B 1 47 ? 5.301 16.078 -8.398 1 95.56 47 HIS B N 1
ATOM 4174 C CA . HIS B 1 47 ? 5.297 16.969 -9.562 1 95.56 47 HIS B CA 1
ATOM 4175 C C . HIS B 1 47 ? 4.031 16.781 -10.391 1 95.56 47 HIS B C 1
ATOM 4177 O O . HIS B 1 47 ? 3.631 17.688 -11.125 1 95.56 47 HIS B O 1
ATOM 4183 N N . GLU B 1 48 ? 3.418 15.656 -10.227 1 94.62 48 GLU B N 1
ATOM 4184 C CA . GLU B 1 48 ? 2.178 15.375 -10.938 1 94.62 48 GLU B CA 1
ATOM 4185 C C . GLU B 1 48 ? 0.961 15.617 -10.055 1 94.62 48 GLU B C 1
ATOM 4187 O O . GLU B 1 48 ? -0.027 16.203 -10.492 1 94.62 48 GLU B O 1
ATOM 4192 N N . THR B 1 49 ? 1.055 15.227 -8.82 1 95.56 49 THR B N 1
ATOM 4193 C CA . THR B 1 49 ? -0.116 15.219 -7.945 1 95.56 49 THR B CA 1
ATOM 4194 C C . THR B 1 49 ? -0.275 16.562 -7.242 1 95.56 49 THR B C 1
ATOM 4196 O O . THR B 1 49 ? -1.328 16.844 -6.672 1 95.56 49 THR B O 1
ATOM 4199 N N . LEU B 1 50 ? 0.772 17.359 -7.223 1 96.62 50 LEU B N 1
ATOM 4200 C CA . LEU B 1 50 ? 0.792 18.688 -6.641 1 96.62 50 LEU B CA 1
ATOM 4201 C C . LEU B 1 50 ? 0.367 18.656 -5.176 1 96.62 50 LEU B C 1
ATOM 4203 O O . LEU B 1 50 ? -0.43 19.484 -4.734 1 96.62 50 LEU B O 1
ATOM 4207 N N . TYR B 1 51 ? 0.771 17.578 -4.512 1 97.25 51 TYR B N 1
ATOM 4208 C CA . TYR B 1 51 ? 0.619 17.406 -3.074 1 97.25 51 TYR B CA 1
ATOM 4209 C C . TYR B 1 51 ? -0.854 17.328 -2.686 1 97.25 51 TYR B C 1
ATOM 4211 O O . TYR B 1 51 ? -1.237 17.766 -1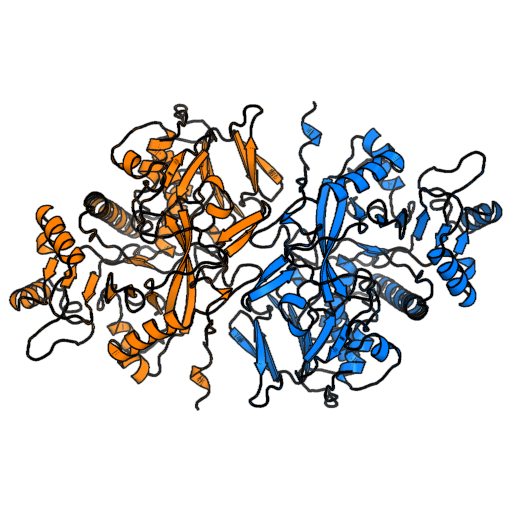.601 1 97.25 51 TYR B O 1
ATOM 4219 N N . ASP B 1 52 ? -1.673 16.891 -3.58 1 94.06 52 ASP B N 1
ATOM 4220 C CA . ASP B 1 52 ? -3.094 16.672 -3.32 1 94.06 52 ASP B CA 1
ATOM 4221 C C . ASP B 1 52 ? -3.334 15.312 -2.672 1 94.06 52 ASP B C 1
ATOM 4223 O O . ASP B 1 52 ? -3.102 14.273 -3.291 1 94.06 52 ASP B O 1
ATOM 4227 N N . PHE B 1 53 ? -3.875 15.297 -1.438 1 91.19 53 PHE B N 1
ATOM 4228 C CA . PHE B 1 53 ? -4.133 14.047 -0.73 1 91.19 53 PHE B CA 1
ATOM 4229 C C . PHE B 1 53 ? -5.066 13.148 -1.534 1 91.19 53 PHE B C 1
ATOM 4231 O O . PHE B 1 53 ? -4.91 11.922 -1.536 1 91.19 53 PHE B O 1
ATOM 4238 N N . ASP B 1 54 ? -5.98 13.742 -2.189 1 87.75 54 ASP B N 1
ATOM 4239 C CA . ASP B 1 54 ? -7.016 12.977 -2.887 1 87.75 54 ASP B CA 1
ATOM 4240 C C . ASP B 1 54 ? -6.469 12.359 -4.172 1 87.75 54 ASP B C 1
ATOM 4242 O O . ASP B 1 54 ? -7.125 11.516 -4.789 1 87.75 54 ASP B O 1
ATOM 4246 N N . LYS B 1 55 ? -5.316 12.695 -4.496 1 89.69 55 LYS B N 1
ATOM 4247 C CA . LYS B 1 55 ? -4.68 12.117 -5.676 1 89.69 55 LYS B CA 1
ATOM 4248 C C . LYS B 1 55 ? -3.604 11.109 -5.277 1 89.69 55 LYS B C 1
ATOM 4250 O O . LYS B 1 55 ? -2.719 10.797 -6.078 1 89.69 55 LYS B O 1
ATOM 4255 N N . GLY B 1 56 ? -3.576 10.75 -3.98 1 89.69 56 GLY B N 1
ATOM 4256 C CA . GLY B 1 56 ? -2.715 9.641 -3.596 1 89.69 56 GLY B CA 1
ATOM 4257 C C . GLY B 1 56 ? -1.619 10.047 -2.627 1 89.69 56 GLY B C 1
ATOM 4258 O O . GLY B 1 56 ? -0.876 9.195 -2.133 1 89.69 56 GLY B O 1
ATOM 4259 N N . CYS B 1 57 ? -1.498 11.273 -2.281 1 93.75 57 CYS B N 1
ATOM 4260 C CA . CYS B 1 57 ? -0.414 11.758 -1.433 1 93.75 57 CYS B CA 1
ATOM 4261 C C . CYS B 1 57 ? -0.71 11.484 0.038 1 93.75 57 CYS B C 1
ATOM 4263 O O . CYS B 1 57 ? -1.553 12.148 0.64 1 93.75 57 CYS B O 1
ATOM 4265 N N . ASP B 1 58 ? -0.021 10.57 0.653 1 91.06 58 ASP B N 1
ATOM 4266 C CA . ASP B 1 58 ? -0.361 10.195 2.021 1 91.06 58 ASP B CA 1
ATOM 4267 C C . ASP B 1 58 ? 0.733 10.625 2.998 1 91.06 58 ASP B C 1
ATOM 4269 O O . ASP B 1 58 ? 1.195 9.82 3.812 1 91.06 58 ASP B O 1
ATOM 4273 N N . ALA B 1 59 ? 1.05 11.867 2.99 1 95.38 59 ALA B N 1
ATOM 4274 C CA . ALA B 1 59 ? 1.984 12.516 3.908 1 95.38 59 ALA B CA 1
ATOM 4275 C C . ALA B 1 59 ? 1.301 13.633 4.688 1 95.38 59 ALA B C 1
ATOM 4277 O O . ALA B 1 59 ? 0.32 14.219 4.219 1 95.38 59 ALA B O 1
ATOM 4278 N N . ALA B 1 60 ? 1.855 13.875 5.84 1 96.75 60 ALA B N 1
ATOM 4279 C CA . ALA B 1 60 ? 1.338 14.992 6.621 1 96.75 60 ALA B CA 1
ATOM 4280 C C . ALA B 1 60 ? 1.49 16.312 5.867 1 96.75 60 ALA B C 1
ATOM 4282 O O . ALA B 1 60 ? 0.661 17.203 6.004 1 96.75 60 ALA B O 1
ATOM 4283 N N . SER B 1 61 ? 2.512 16.438 5.047 1 97.81 61 SER B N 1
ATOM 4284 C CA . SER B 1 61 ? 2.785 17.656 4.289 1 97.81 61 SER B CA 1
ATOM 4285 C C . SER B 1 61 ? 1.787 17.828 3.15 1 97.81 61 SER B C 1
ATOM 4287 O O . SER B 1 61 ? 1.627 18.938 2.625 1 97.81 61 SER B O 1
ATOM 4289 N N . ALA B 1 62 ? 1.192 16.781 2.703 1 96.12 62 ALA B N 1
ATOM 4290 C CA . ALA B 1 62 ? 0.171 16.828 1.66 1 96.12 62 ALA B CA 1
ATOM 4291 C C . ALA B 1 62 ? -1.213 17.062 2.262 1 96.12 62 ALA B C 1
ATOM 4293 O O . ALA B 1 62 ? -1.839 16.125 2.762 1 96.12 62 ALA B O 1
ATOM 4294 N N . ASP B 1 63 ? -1.638 18.25 2.283 1 95.94 63 ASP B N 1
ATOM 4295 C CA . ASP B 1 63 ? -2.883 18.688 2.902 1 95.94 63 ASP B CA 1
ATOM 4296 C C . ASP B 1 63 ? -3.436 19.938 2.201 1 95.94 63 ASP B C 1
ATOM 4298 O O . ASP B 1 63 ? -2.842 20.422 1.239 1 95.94 63 ASP B O 1
ATOM 4302 N N . CYS B 1 64 ? -4.621 20.375 2.721 1 95.5 64 CYS B N 1
ATOM 4303 C CA . CYS B 1 64 ? -5.227 21.562 2.148 1 95.5 64 CYS B CA 1
ATOM 4304 C C . CYS B 1 64 ? -4.66 22.828 2.791 1 95.5 64 CYS B C 1
ATOM 4306 O O . CYS B 1 64 ? -4.262 23.766 2.092 1 95.5 64 CYS B O 1
ATOM 4308 N N . ASN B 1 65 ? -4.645 22.797 4.051 1 97.44 65 ASN B N 1
ATOM 4309 C CA . ASN B 1 65 ? -4.164 23.984 4.758 1 97.44 65 ASN B CA 1
ATOM 4310 C C . ASN B 1 65 ? -3.576 23.625 6.121 1 97.44 65 ASN B C 1
ATOM 4312 O O . ASN B 1 65 ? -3.807 22.516 6.625 1 97.44 65 ASN B O 1
ATOM 4316 N N . LYS B 1 66 ? -2.717 24.484 6.594 1 98.38 66 LYS B N 1
ATOM 4317 C CA . LYS B 1 66 ? -2.088 24.359 7.906 1 98.38 66 LYS B CA 1
ATOM 4318 C C . LYS B 1 66 ? -2.09 25.688 8.648 1 98.38 66 LYS B C 1
ATOM 4320 O O . LYS B 1 66 ? -1.881 26.75 8.031 1 98.38 66 LYS B O 1
ATOM 4325 N N . ILE B 1 67 ? -2.227 25.688 9.953 1 98.19 67 ILE B N 1
ATOM 4326 C CA . ILE B 1 67 ? -2.359 26.875 10.773 1 98.19 67 ILE B CA 1
ATOM 4327 C C . ILE B 1 67 ? -0.997 27.547 10.938 1 98.19 67 ILE B C 1
ATOM 4329 O O . ILE B 1 67 ? 0.018 26.859 11.109 1 98.19 67 ILE B O 1
ATOM 4333 N N . ILE B 1 68 ? -1.036 28.828 10.906 1 98.12 68 ILE B N 1
ATOM 4334 C CA . ILE B 1 68 ? 0.058 29.672 11.375 1 98.12 68 ILE B CA 1
ATOM 4335 C C . ILE B 1 68 ? -0.329 30.328 12.703 1 98.12 68 ILE B C 1
ATOM 4337 O O . ILE B 1 68 ? -1.346 31.016 12.789 1 98.12 68 ILE B O 1
ATOM 4341 N N . ARG B 1 69 ? 0.454 30.109 13.727 1 95.81 69 ARG B N 1
ATOM 4342 C CA . ARG B 1 69 ? 0.237 30.719 15.031 1 95.81 69 ARG B CA 1
ATOM 4343 C C . ARG B 1 69 ? 1.555 30.906 15.781 1 95.81 69 ARG B C 1
ATOM 4345 O O . ARG B 1 69 ? 2.461 30.078 15.656 1 95.81 69 ARG B O 1
ATOM 4352 N N . ALA B 1 70 ? 1.599 31.906 16.578 1 96.12 70 ALA B N 1
ATOM 4353 C CA . ALA B 1 70 ? 2.838 32.188 17.297 1 96.12 70 ALA B CA 1
ATOM 4354 C C . ALA B 1 70 ? 2.697 31.891 18.781 1 96.12 70 ALA B C 1
ATOM 4356 O O . ALA B 1 70 ? 3.676 31.953 19.531 1 96.12 70 ALA B O 1
ATOM 4357 N N . ALA B 1 71 ? 1.529 31.531 19.234 1 94.56 71 ALA B N 1
ATOM 4358 C CA . ALA B 1 71 ? 1.296 31.219 20.656 1 94.56 71 ALA B CA 1
ATOM 4359 C C . ALA B 1 71 ? 1.997 29.922 21.047 1 94.56 71 ALA B C 1
ATOM 4361 O O . ALA B 1 71 ? 1.658 28.844 20.547 1 94.56 71 ALA B O 1
ATOM 4362 N N . TYR B 1 72 ? 3.002 29.984 21.984 1 95.75 72 TYR B N 1
ATOM 4363 C CA . TYR B 1 72 ? 3.756 28.797 22.375 1 95.75 72 TYR B CA 1
ATOM 4364 C C . TYR B 1 72 ? 4.012 28.797 23.875 1 95.75 72 TYR B C 1
ATOM 4366 O O . TYR B 1 72 ? 4.961 28.172 24.359 1 95.75 72 TYR B O 1
ATOM 4374 N N . GLY B 1 73 ? 3.219 29.531 24.609 1 95 73 GLY B N 1
ATOM 4375 C CA . GLY B 1 73 ? 3.438 29.594 26.047 1 95 73 GLY B CA 1
ATOM 4376 C C . GLY B 1 73 ? 4.832 30.078 26.422 1 95 73 GLY B C 1
ATOM 4377 O O . GLY B 1 73 ? 5.258 31.156 26 1 95 73 GLY B O 1
ATOM 4378 N N . ASP B 1 74 ? 5.512 29.125 27.062 1 94.25 74 ASP B N 1
ATOM 4379 C CA . ASP B 1 74 ? 6.836 29.516 27.547 1 94.25 74 ASP B CA 1
ATOM 4380 C C . ASP B 1 74 ? 7.918 29.141 26.531 1 94.25 74 ASP B C 1
ATOM 4382 O O . ASP B 1 74 ? 9.094 29.469 26.719 1 94.25 74 ASP B O 1
ATOM 4386 N N . GLU B 1 75 ? 7.551 28.516 25.5 1 96.19 75 GLU B N 1
ATOM 4387 C CA . GLU B 1 75 ? 8.523 28.156 24.469 1 96.19 75 GLU B CA 1
ATOM 4388 C C . GLU B 1 75 ? 8.719 29.281 23.469 1 96.19 75 GLU B C 1
ATOM 4390 O O . GLU B 1 75 ? 8.422 29.125 22.281 1 96.19 75 GLU B O 1
ATOM 4395 N N . VAL B 1 76 ? 9.344 30.297 23.859 1 96.81 76 VAL B N 1
ATOM 4396 C CA . VAL B 1 76 ? 9.453 31.562 23.141 1 96.81 76 VAL B CA 1
ATOM 4397 C C . VAL B 1 76 ? 10.281 31.391 21.875 1 96.81 76 VAL B C 1
ATOM 4399 O O . VAL B 1 76 ? 10.133 32.156 20.922 1 96.81 76 VAL B O 1
ATOM 4402 N N . TRP B 1 77 ? 11.141 30.391 21.875 1 96.38 77 TRP B N 1
ATOM 4403 C CA . TRP B 1 77 ? 11.938 30.172 20.672 1 96.38 77 TRP B CA 1
ATOM 4404 C C . TRP B 1 77 ? 11.047 29.797 19.5 1 96.38 77 TRP B C 1
ATOM 4406 O O . TRP B 1 77 ? 11.305 30.203 18.359 1 96.38 77 TRP B O 1
ATOM 4416 N N . TYR B 1 78 ? 9.977 29.062 19.734 1 97.75 78 TYR B N 1
ATOM 4417 C CA . TYR B 1 78 ? 9.039 28.75 18.672 1 97.75 78 TYR B CA 1
ATOM 4418 C C . TYR B 1 78 ? 8.258 29.984 18.25 1 97.75 78 TYR B C 1
ATOM 4420 O O . TYR B 1 78 ? 7.949 30.156 17.062 1 97.75 78 TYR B O 1
ATOM 4428 N N . GLN B 1 79 ? 7.898 30.812 19.234 1 97.81 79 GLN B N 1
ATOM 4429 C CA . GLN B 1 79 ? 7.27 32.094 18.938 1 97.81 79 GLN B CA 1
ATOM 4430 C C . GLN B 1 79 ? 8.133 32.906 18 1 97.81 79 GLN B C 1
ATOM 4432 O O . GLN B 1 79 ? 7.656 33.406 16.969 1 97.81 79 GLN B O 1
ATOM 4437 N N . ASN B 1 80 ? 9.383 33 18.328 1 97.62 80 ASN B N 1
ATOM 4438 C CA . ASN B 1 80 ? 10.305 33.812 17.547 1 97.62 80 ASN B CA 1
ATOM 4439 C C . ASN B 1 80 ? 10.508 33.219 16.141 1 97.62 80 ASN B C 1
ATOM 4441 O O . ASN B 1 80 ? 10.594 33.938 15.164 1 97.62 80 ASN B O 1
ATOM 4445 N N . LEU B 1 81 ? 10.594 31.922 16.062 1 97.94 81 LEU B N 1
ATOM 4446 C CA . LEU B 1 81 ? 10.703 31.266 14.773 1 97.94 81 LEU B CA 1
ATOM 4447 C C . LEU B 1 81 ? 9.469 31.531 13.922 1 97.94 81 LEU B C 1
ATOM 4449 O O . LEU B 1 81 ? 9.57 31.656 12.695 1 97.94 81 LEU B O 1
ATOM 4453 N N . THR B 1 82 ? 8.336 31.594 14.57 1 98.44 82 THR B N 1
ATOM 4454 C CA . THR B 1 82 ? 7.102 31.859 13.836 1 98.44 82 THR B CA 1
ATOM 4455 C C . THR B 1 82 ? 7.141 33.25 13.195 1 98.44 82 THR B C 1
ATOM 4457 O O . THR B 1 82 ? 6.742 33.406 12.039 1 98.44 82 THR B O 1
ATOM 4460 N N . PHE B 1 83 ? 7.684 34.25 13.93 1 98.12 83 PHE B N 1
ATOM 4461 C CA . PHE B 1 83 ? 7.82 35.594 13.383 1 98.12 83 PHE B CA 1
ATOM 4462 C C . PHE B 1 83 ? 8.68 35.562 12.125 1 98.12 83 PHE B C 1
ATOM 4464 O O . PHE B 1 83 ? 8.312 36.156 11.102 1 98.12 83 PHE B O 1
ATOM 4471 N N . LYS B 1 84 ? 9.758 34.844 12.242 1 98.06 84 LYS B N 1
ATOM 4472 C CA . LYS B 1 84 ? 10.68 34.781 11.109 1 98.06 84 LYS B CA 1
ATOM 4473 C C . LYS B 1 84 ? 10.039 34.031 9.938 1 98.06 84 LYS B C 1
ATOM 4475 O O . LYS B 1 84 ? 10.211 34.438 8.781 1 98.06 84 LYS B O 1
ATOM 4480 N N . ALA B 1 85 ? 9.344 33 10.219 1 98.62 85 ALA B N 1
ATOM 4481 C CA . ALA B 1 85 ? 8.695 32.219 9.164 1 98.62 85 ALA B CA 1
ATOM 4482 C C . ALA B 1 85 ? 7.672 33.062 8.406 1 98.62 85 ALA B C 1
ATOM 4484 O O . ALA B 1 85 ? 7.559 32.969 7.184 1 98.62 85 ALA B O 1
ATOM 4485 N N . ILE B 1 86 ? 6.891 33.875 9.094 1 98.44 86 ILE B N 1
ATOM 4486 C CA . ILE B 1 86 ? 5.852 34.688 8.484 1 98.44 86 ILE B CA 1
ATOM 4487 C C . ILE B 1 86 ? 6.484 35.656 7.48 1 98.44 86 ILE B C 1
ATOM 4489 O O . ILE B 1 86 ? 5.926 35.875 6.406 1 98.44 86 ILE B O 1
ATOM 4493 N N . GLU B 1 87 ? 7.633 36.156 7.809 1 98.25 87 GLU B N 1
ATOM 4494 C CA . GLU B 1 87 ? 8.328 37.031 6.871 1 98.25 87 GLU B CA 1
ATOM 4495 C C . GLU B 1 87 ? 8.633 36.312 5.559 1 98.25 87 GLU B C 1
ATOM 4497 O O . GLU B 1 87 ? 8.453 36.875 4.48 1 98.25 87 GLU B O 1
ATOM 4502 N N . VAL B 1 88 ? 9.047 35.125 5.688 1 98.5 88 VAL B N 1
ATOM 4503 C CA . VAL B 1 88 ? 9.367 34.344 4.488 1 98.5 88 VAL B CA 1
ATOM 4504 C C . VAL B 1 88 ? 8.078 34 3.74 1 98.5 88 VAL B C 1
ATOM 4506 O O . VAL B 1 88 ? 8.031 34.062 2.51 1 98.5 88 VAL B O 1
ATOM 4509 N N . TRP B 1 89 ? 7.066 33.594 4.469 1 98.56 89 TRP B N 1
ATOM 4510 C CA . TRP B 1 89 ? 5.781 33.312 3.838 1 98.56 89 TRP B CA 1
ATOM 4511 C C . TRP B 1 89 ? 5.297 34.5 3.027 1 98.56 89 TRP B C 1
ATOM 4513 O O . TRP B 1 89 ? 4.824 34.344 1.898 1 98.56 89 TRP B O 1
ATOM 4523 N N . GLU B 1 90 ? 5.406 35.688 3.621 1 98 90 GLU B N 1
ATOM 4524 C CA . GLU B 1 90 ? 5 36.906 2.936 1 98 90 GLU B CA 1
ATOM 4525 C C . GLU B 1 90 ? 5.852 37.125 1.69 1 98 90 GLU B C 1
ATOM 4527 O O . GLU B 1 90 ? 5.344 37.594 0.667 1 98 90 GLU B O 1
ATOM 4532 N N . SER B 1 91 ? 7.09 36.844 1.822 1 97.88 91 SER B N 1
ATOM 4533 C CA . SER B 1 91 ? 7.965 37 0.666 1 97.88 91 SER B CA 1
ATOM 4534 C C . SER B 1 91 ? 7.559 36.062 -0.461 1 97.88 91 SER B C 1
ATOM 4536 O O . SER B 1 91 ? 7.699 36.375 -1.64 1 97.88 91 SER B O 1
ATOM 4538 N N . TRP B 1 92 ? 7.141 34.844 -0.148 1 97.75 92 TRP B N 1
ATOM 4539 C CA . TRP B 1 92 ? 6.676 33.906 -1.165 1 97.75 92 TRP B CA 1
ATOM 4540 C C . TRP B 1 92 ? 5.418 34.406 -1.851 1 97.75 92 TRP B C 1
ATOM 4542 O O . TRP B 1 92 ? 5.27 34.281 -3.068 1 97.75 92 TRP B O 1
ATOM 4552 N N . ASN B 1 93 ? 4.512 34.969 -1.063 1 97.62 93 ASN B N 1
ATOM 4553 C CA . ASN B 1 93 ? 3.346 35.594 -1.66 1 97.62 93 ASN B CA 1
ATOM 4554 C C . ASN B 1 93 ? 3.75 36.688 -2.654 1 97.62 93 ASN B C 1
ATOM 4556 O O . ASN B 1 93 ? 3.195 36.781 -3.752 1 97.62 93 ASN B O 1
ATOM 4560 N N . LYS B 1 94 ? 4.684 37.531 -2.264 1 97.5 94 LYS B N 1
ATOM 4561 C CA . LYS B 1 94 ? 5.156 38.594 -3.127 1 97.5 94 LYS B CA 1
ATOM 4562 C C . LYS B 1 94 ? 5.781 38.062 -4.406 1 97.5 94 LYS B C 1
ATOM 4564 O O . LYS B 1 94 ? 5.523 38.562 -5.496 1 97.5 94 LYS B O 1
ATOM 4569 N N . SER B 1 95 ? 6.566 37.031 -4.223 1 95.94 95 SER B N 1
ATOM 4570 C CA . SER B 1 95 ? 7.219 36.406 -5.371 1 95.94 95 SER B CA 1
ATOM 4571 C C . SER B 1 95 ? 6.195 35.844 -6.355 1 95.94 95 SER B C 1
ATOM 4573 O O . SER B 1 95 ? 6.363 35.969 -7.57 1 95.94 95 SER B O 1
ATOM 4575 N N . LEU B 1 96 ? 5.18 35.219 -5.891 1 95.38 96 LEU B N 1
ATOM 4576 C CA . LEU B 1 96 ? 4.125 34.719 -6.75 1 95.38 96 LEU B CA 1
ATOM 4577 C C . LEU B 1 96 ? 3.455 35.812 -7.539 1 95.38 96 LEU B C 1
ATOM 4579 O O . LEU B 1 96 ? 3.139 35.656 -8.719 1 95.38 96 LEU B O 1
ATOM 4583 N N . ALA B 1 97 ? 3.293 36.906 -6.918 1 94.94 97 ALA B N 1
ATOM 4584 C CA . ALA B 1 97 ? 2.613 38.031 -7.539 1 94.94 97 ALA B CA 1
ATOM 4585 C C . ALA B 1 97 ? 3.484 38.688 -8.617 1 94.94 97 ALA B C 1
ATOM 4587 O O . ALA B 1 97 ? 2.973 39.188 -9.609 1 94.94 97 ALA B O 1
ATOM 4588 N N . GLU B 1 98 ? 4.754 38.594 -8.461 1 94.62 98 GLU B N 1
ATOM 4589 C CA . GLU B 1 98 ? 5.645 39.406 -9.281 1 94.62 98 GLU B CA 1
ATOM 4590 C C . GLU B 1 98 ? 6.355 38.562 -10.328 1 94.62 98 GLU B C 1
ATOM 4592 O O . GLU B 1 98 ? 6.766 39.062 -11.375 1 94.62 98 GLU B O 1
ATOM 4597 N N . GLU B 1 99 ? 6.594 37.375 -10.023 1 88.25 99 GLU B N 1
ATOM 4598 C CA . GLU B 1 99 ? 7.434 36.562 -10.898 1 88.25 99 GLU B CA 1
ATOM 4599 C C . GLU B 1 99 ? 6.664 36.094 -12.133 1 88.25 99 GLU B C 1
ATOM 4601 O O . GLU B 1 99 ? 5.438 35.969 -12.102 1 88.25 99 GLU B O 1
ATOM 4606 N N . THR B 1 100 ? 7.5 35.781 -13.078 1 82.94 100 THR B N 1
ATOM 4607 C CA . THR B 1 100 ? 6.926 35.375 -14.359 1 82.94 100 THR B CA 1
ATOM 4608 C C . THR B 1 100 ? 6.805 33.844 -14.438 1 82.94 100 THR B C 1
ATOM 4610 O O . THR B 1 100 ? 5.828 33.344 -14.992 1 82.94 100 THR B O 1
ATOM 4613 N N . ILE B 1 101 ? 7.809 33.219 -13.969 1 85.5 101 ILE B N 1
ATOM 4614 C CA . ILE B 1 101 ? 7.762 31.766 -13.977 1 85.5 101 ILE B CA 1
ATOM 4615 C C . ILE B 1 101 ? 7.172 31.25 -12.664 1 85.5 101 ILE B C 1
ATOM 4617 O O . ILE B 1 101 ? 7.805 31.359 -11.609 1 85.5 101 ILE B O 1
ATOM 4621 N N . LEU B 1 102 ? 6.008 30.703 -12.828 1 90.69 102 LEU B N 1
ATOM 4622 C CA . LEU B 1 102 ? 5.254 30.297 -11.648 1 90.69 102 LEU B CA 1
ATOM 4623 C C . LEU B 1 102 ? 5.215 28.766 -11.523 1 90.69 102 LEU B C 1
ATOM 4625 O O . LEU B 1 102 ? 5.383 28.062 -12.523 1 90.69 102 LEU B O 1
ATOM 4629 N N . PRO B 1 103 ? 5.105 28.25 -10.32 1 93.44 103 PRO B N 1
ATOM 4630 C CA . PRO B 1 103 ? 4.949 26.797 -10.156 1 93.44 103 PRO B CA 1
ATOM 4631 C C . PRO B 1 103 ? 3.729 26.25 -10.898 1 93.44 103 PRO B C 1
ATOM 4633 O O . PRO B 1 103 ? 2.752 26.969 -11.109 1 93.44 103 PRO B O 1
ATOM 4636 N N . PRO B 1 104 ? 3.832 24.969 -11.281 1 91.5 104 PRO B N 1
ATOM 4637 C CA . PRO B 1 104 ? 2.68 24.359 -11.961 1 91.5 104 PRO B CA 1
ATOM 4638 C C . PRO B 1 104 ? 1.392 24.484 -11.148 1 91.5 104 PRO B C 1
ATOM 4640 O O . PRO B 1 104 ? 1.401 24.266 -9.93 1 91.5 104 PRO B O 1
ATOM 4643 N N . GLY B 1 105 ? 0.35 24.906 -11.797 1 89.94 105 GLY B N 1
ATOM 4644 C CA . GLY B 1 105 ? -0.967 24.938 -11.18 1 89.94 105 GLY B CA 1
ATOM 4645 C C . GLY B 1 105 ? -1.225 26.219 -10.414 1 89.94 105 GLY B C 1
ATOM 4646 O O . GLY B 1 105 ? -2.289 26.391 -9.812 1 89.94 105 GLY B O 1
ATOM 4647 N N . MET B 1 106 ? -0.238 27.156 -10.375 1 94.31 106 MET B N 1
ATOM 4648 C CA . MET B 1 106 ? -0.417 28.406 -9.625 1 94.31 106 MET B CA 1
ATOM 4649 C C . MET B 1 106 ? -0.423 29.609 -10.562 1 94.31 106 MET B C 1
ATOM 4651 O O . MET B 1 106 ? 0.118 29.547 -11.664 1 94.31 106 MET B O 1
ATOM 4655 N N . THR B 1 107 ? -1.106 30.672 -10.102 1 93.88 107 THR B N 1
ATOM 4656 C CA . THR B 1 107 ? -1.139 31.938 -10.82 1 93.88 107 THR B CA 1
ATOM 4657 C C . THR B 1 107 ? -0.649 33.094 -9.938 1 93.88 107 THR B C 1
ATOM 4659 O O . THR B 1 107 ? -0.464 32.906 -8.727 1 93.88 107 THR B O 1
ATOM 4662 N N . SER B 1 108 ? -0.53 34.188 -10.555 1 94.5 108 SER B N 1
ATOM 4663 C CA . SER B 1 108 ? -0.055 35.375 -9.828 1 94.5 108 SER B CA 1
ATOM 4664 C C . SER B 1 108 ? -1.102 35.875 -8.836 1 94.5 108 SER B C 1
ATOM 4666 O O . SER B 1 108 ? -0.79 36.656 -7.934 1 94.5 108 SER B O 1
ATOM 4668 N N . LYS B 1 109 ? -2.279 35.406 -8.914 1 92.94 109 LYS B N 1
ATOM 4669 C CA . LYS B 1 109 ? -3.355 35.812 -8.016 1 92.94 109 LYS B CA 1
ATOM 4670 C C . LYS B 1 109 ? -3.428 34.906 -6.789 1 92.94 109 LYS B C 1
ATOM 4672 O O . LYS B 1 109 ? -4.113 35.25 -5.816 1 92.94 109 LYS B O 1
ATOM 4677 N N . ASP B 1 110 ? -2.666 33.875 -6.859 1 94.31 110 ASP B N 1
ATOM 4678 C CA . ASP B 1 110 ? -2.688 32.938 -5.742 1 94.31 110 ASP B CA 1
ATOM 4679 C C . ASP B 1 110 ? -1.917 33.5 -4.547 1 94.31 110 ASP B C 1
ATOM 4681 O O . ASP B 1 110 ? -1.073 34.375 -4.699 1 94.31 110 ASP B O 1
ATOM 4685 N N . ARG B 1 111 ? -2.338 33.031 -3.404 1 95 111 ARG B N 1
ATOM 4686 C CA . ARG B 1 111 ? -1.602 33.25 -2.162 1 95 111 ARG B CA 1
ATOM 4687 C C . ARG B 1 111 ? -1.294 31.922 -1.481 1 95 111 ARG B C 1
ATOM 4689 O O . ARG B 1 111 ? -2.104 30.984 -1.524 1 95 111 ARG B O 1
ATOM 4696 N N . ILE B 1 112 ? -0.124 31.953 -0.889 1 97.75 112 ILE B N 1
ATOM 4697 C CA . ILE B 1 112 ? 0.239 30.797 -0.076 1 97.75 112 ILE B CA 1
ATOM 4698 C C . ILE B 1 112 ? -0.143 31.047 1.381 1 97.75 112 ILE B C 1
ATOM 4700 O O . ILE B 1 112 ? -0.827 30.234 2 1 97.75 112 ILE B O 1
ATOM 4704 N N . TYR B 1 113 ? 0.228 32.125 1.893 1 98.44 113 TYR B N 1
ATOM 4705 C CA . TYR B 1 113 ? -0.084 32.531 3.258 1 98.44 113 TYR B CA 1
ATOM 4706 C C . TYR B 1 113 ? -1.25 33.531 3.279 1 98.44 113 TYR B C 1
ATOM 4708 O O . TYR B 1 113 ? -1.276 34.469 2.504 1 98.44 113 TYR B O 1
ATOM 4716 N N . VAL B 1 114 ? -2.234 33.25 4.172 1 98.44 114 VAL B N 1
ATOM 4717 C CA . VAL B 1 114 ? -3.396 34.125 4.363 1 98.44 114 VAL B CA 1
ATOM 4718 C C . VAL B 1 114 ? -3.545 34.469 5.844 1 98.44 114 VAL B C 1
ATOM 4720 O O . VAL B 1 114 ? -3.812 33.594 6.668 1 98.44 114 VAL B O 1
ATOM 4723 N N . ASN B 1 115 ? -3.344 35.719 6.156 1 98.06 115 ASN B N 1
ATOM 4724 C CA . ASN B 1 115 ? -3.555 36.156 7.535 1 98.06 115 ASN B CA 1
ATOM 4725 C C . ASN B 1 115 ? -5.012 36.531 7.789 1 98.06 115 ASN B C 1
ATOM 4727 O O . ASN B 1 115 ? -5.395 37.688 7.598 1 98.06 115 ASN B O 1
ATOM 4731 N N . CYS B 1 116 ? -5.762 35.625 8.25 1 97.88 116 CYS B N 1
ATOM 4732 C CA . CYS B 1 116 ? -7.156 35.875 8.594 1 97.88 116 CYS B CA 1
ATOM 4733 C C . CYS B 1 116 ? -7.355 35.844 10.102 1 97.88 116 CYS B C 1
ATOM 4735 O O . CYS B 1 116 ? -8.492 35.781 10.586 1 97.88 116 CYS B O 1
ATOM 4737 N N . GLY B 1 117 ? -6.238 35.781 10.82 1 97.69 117 GLY B N 1
ATOM 4738 C CA . GLY B 1 117 ? -6.301 35.781 12.273 1 97.69 117 GLY B CA 1
ATOM 4739 C C . GLY B 1 117 ? -6.516 34.375 12.852 1 97.69 117 GLY B C 1
ATOM 4740 O O . GLY B 1 117 ? -6.727 33.438 12.102 1 97.69 117 GLY B O 1
ATOM 4741 N N . ASN B 1 118 ? -6.328 34.219 14.148 1 97.75 118 ASN B N 1
ATOM 4742 C CA . ASN B 1 118 ? -6.562 33 14.93 1 97.75 118 ASN B CA 1
ATOM 4743 C C . ASN B 1 118 ? -7.441 33.281 16.141 1 97.75 118 ASN B C 1
ATOM 4745 O O . ASN B 1 118 ? -7.008 33.938 17.094 1 97.75 118 ASN B O 1
ATOM 4749 N N . TYR B 1 119 ? -8.648 32.812 16.047 1 96.75 119 TYR B N 1
ATOM 4750 C CA . TYR B 1 119 ? -9.617 33.031 17.125 1 96.75 119 TYR B CA 1
ATOM 4751 C C . TYR B 1 119 ? -9.594 31.875 18.109 1 96.75 119 TYR B C 1
ATOM 4753 O O . TYR B 1 119 ? -9.773 30.719 17.734 1 96.75 119 TYR B O 1
ATOM 4761 N N . HIS B 1 120 ? -9.289 32.125 19.391 1 94.75 120 HIS B N 1
ATOM 4762 C CA . HIS B 1 120 ? -9.258 31.141 20.453 1 94.75 120 HIS B CA 1
ATOM 4763 C C . HIS B 1 120 ? -10.469 31.266 21.359 1 94.75 120 HIS B C 1
ATOM 4765 O O . HIS B 1 120 ? -10.781 32.344 21.844 1 94.75 120 HIS B O 1
ATOM 4771 N N . PHE B 1 121 ? -11.148 30.172 21.516 1 93.31 121 PHE B N 1
ATOM 4772 C CA . PHE B 1 121 ? -12.297 30.219 22.406 1 93.31 121 PHE B CA 1
ATOM 4773 C C . PHE B 1 121 ? -12.578 28.844 23 1 93.31 121 PHE B C 1
ATOM 4775 O O . PHE B 1 121 ? -11.898 27.859 22.672 1 93.31 121 PHE B O 1
ATOM 4782 N N . GLY B 1 122 ? -13.453 28.703 23.953 1 90.69 122 GLY B N 1
ATOM 4783 C CA . GLY B 1 122 ? -13.812 27.453 24.594 1 90.69 122 GLY B CA 1
ATOM 4784 C C . GLY B 1 122 ? -15.055 27.562 25.469 1 90.69 122 GLY B C 1
ATOM 4785 O O . GLY B 1 122 ? -15.648 28.641 25.562 1 90.69 122 GLY B O 1
ATOM 4786 N N . ASP B 1 123 ? -15.367 26.422 26 1 87.12 123 ASP B N 1
ATOM 4787 C CA . ASP B 1 123 ? -16.578 26.344 26.812 1 87.12 123 ASP B CA 1
ATOM 4788 C C . ASP B 1 123 ? -16.391 27.031 28.156 1 87.12 123 ASP B C 1
ATOM 4790 O O . ASP B 1 123 ? -17.344 27.562 28.719 1 87.12 123 ASP B O 1
ATOM 4794 N N . GLU B 1 124 ? -15.188 26.938 28.625 1 75.75 124 GLU B N 1
ATOM 4795 C CA . GLU B 1 124 ? -14.938 27.656 29.859 1 75.75 124 GLU B CA 1
ATOM 4796 C C . GLU B 1 124 ? -14.75 29.156 29.609 1 75.75 124 GLU B C 1
ATOM 4798 O O . GLU B 1 124 ? -14.008 29.547 28.703 1 75.75 124 GLU B O 1
ATOM 4803 N N . THR B 1 125 ? -15.539 29.969 30.109 1 64.06 125 THR B N 1
ATOM 4804 C CA . THR B 1 125 ? -15.633 31.375 29.75 1 64.06 125 THR B CA 1
ATOM 4805 C C . THR B 1 125 ? -14.867 32.25 30.75 1 64.06 125 THR B C 1
ATOM 4807 O O . THR B 1 125 ? -15.016 33.469 30.766 1 64.06 125 THR B O 1
ATOM 4810 N N . ASP B 1 126 ? -14.055 31.641 31.391 1 71.94 126 ASP B N 1
ATOM 4811 C CA . ASP B 1 126 ? -13.453 32.469 32.438 1 71.94 126 ASP B CA 1
ATOM 4812 C C . ASP B 1 126 ? -12.148 33.094 31.953 1 71.94 126 ASP B C 1
ATOM 4814 O O . ASP B 1 126 ? -11.219 33.281 32.75 1 71.94 126 ASP B O 1
ATOM 4818 N N . GLY B 1 127 ? -12.008 33.344 30.781 1 82.12 127 GLY B N 1
ATOM 4819 C CA . GLY B 1 127 ? -10.828 34.062 30.297 1 82.12 127 GLY B CA 1
ATOM 4820 C C . GLY B 1 127 ? -9.797 33.156 29.672 1 82.12 127 GLY B C 1
ATOM 4821 O O . GLY B 1 127 ? -10.148 32.125 29.078 1 82.12 127 GLY B O 1
ATOM 4822 N N . LEU B 1 128 ? -8.539 33.625 29.688 1 88.75 128 LEU B N 1
ATOM 4823 C CA . LEU B 1 128 ? -7.453 32.906 29.062 1 88.75 128 LEU B CA 1
ATOM 4824 C C . LEU B 1 128 ? -6.992 31.734 29.953 1 88.75 128 LEU B C 1
ATOM 4826 O O . LEU B 1 128 ? -6.898 31.891 31.172 1 88.75 128 LEU B O 1
ATOM 4830 N N . ASN B 1 129 ? -6.77 30.578 29.391 1 87.69 129 ASN B N 1
ATOM 4831 C CA . ASN B 1 129 ? -6.098 29.531 30.156 1 87.69 129 ASN B CA 1
ATOM 4832 C C . ASN B 1 129 ? -4.617 29.844 30.359 1 87.69 129 ASN B C 1
ATOM 4834 O O . ASN B 1 129 ? -4.117 30.859 29.844 1 87.69 129 ASN B O 1
ATOM 4838 N N . ASP B 1 130 ? -3.924 29.062 31.141 1 89.44 130 ASP B N 1
ATOM 4839 C CA . ASP B 1 130 ? -2.547 29.344 31.516 1 89.44 130 ASP B CA 1
ATOM 4840 C C . ASP B 1 130 ? -1.639 29.438 30.297 1 89.44 130 ASP B C 1
ATOM 4842 O O . ASP B 1 130 ? -0.764 30.297 30.234 1 89.44 130 ASP B O 1
ATOM 4846 N N . PHE B 1 131 ? -1.804 28.609 29.422 1 91.62 131 PHE B N 1
ATOM 4847 C CA . PHE B 1 131 ? -1.004 28.594 28.203 1 91.62 131 PHE B CA 1
ATOM 4848 C C . PHE B 1 131 ? -1.225 29.875 27.406 1 91.62 131 PHE B C 1
ATOM 4850 O O . PHE B 1 131 ? -0.267 30.484 26.922 1 91.62 131 PHE B O 1
ATOM 4857 N N . GLU B 1 132 ? -2.42 30.219 27.234 1 92.25 132 GLU B N 1
ATOM 4858 C CA . GLU B 1 132 ? -2.775 31.422 26.469 1 92.25 132 GLU B CA 1
ATOM 4859 C C . GLU B 1 132 ? -2.258 32.688 27.156 1 92.25 132 GLU B C 1
ATOM 4861 O O . GLU B 1 132 ? -1.771 33.594 26.484 1 92.25 132 GLU B O 1
ATOM 4866 N N . LYS B 1 133 ? -2.395 32.688 28.453 1 93.56 133 LYS B N 1
ATOM 4867 C CA . LYS B 1 133 ? -1.894 33.844 29.188 1 93.56 133 LYS B CA 1
ATOM 4868 C C . LYS B 1 133 ? -0.395 34 28.984 1 93.56 133 LYS B C 1
ATOM 4870 O O . LYS B 1 133 ? 0.065 35.125 28.703 1 93.56 133 LYS B O 1
ATOM 4875 N N . LEU B 1 134 ? 0.253 32.938 29.109 1 95.81 134 LEU B N 1
ATOM 4876 C CA . LEU B 1 134 ? 1.698 32.969 28.906 1 95.81 134 LEU B CA 1
ATOM 4877 C C . LEU B 1 134 ? 2.041 33.375 27.484 1 95.81 134 LEU B C 1
ATOM 4879 O O . LEU B 1 134 ? 2.988 34.125 27.266 1 95.81 134 LEU B O 1
ATOM 4883 N N . SER B 1 135 ? 1.321 32.906 26.562 1 96.12 135 SER B N 1
ATOM 4884 C CA . SER B 1 135 ? 1.564 33.219 25.156 1 96.12 135 SER B CA 1
ATOM 4885 C C . SER B 1 135 ? 1.345 34.688 24.875 1 96.12 135 SER B C 1
ATOM 4887 O O . SER B 1 135 ? 2.186 35.344 24.25 1 96.12 135 SER B O 1
ATOM 4889 N N . VAL B 1 136 ? 0.229 35.219 25.359 1 95.94 136 VAL B N 1
ATOM 4890 C CA . VAL B 1 136 ? -0.095 36.625 25.141 1 95.94 136 VAL B CA 1
ATOM 4891 C C . VAL B 1 136 ? 0.97 37.5 25.797 1 95.94 136 VAL B C 1
ATOM 4893 O O . VAL B 1 136 ? 1.415 38.5 25.203 1 95.94 136 VAL B O 1
ATOM 4896 N N . ASN B 1 137 ? 1.325 37.125 26.953 1 97.44 137 ASN B N 1
ATOM 4897 C CA . ASN B 1 137 ? 2.346 37.906 27.656 1 97.44 137 ASN B CA 1
ATOM 4898 C C . ASN B 1 137 ? 3.666 37.938 26.906 1 97.44 137 ASN B C 1
ATOM 4900 O O . ASN B 1 137 ? 4.293 38.969 26.766 1 97.44 137 ASN B O 1
ATOM 4904 N N . ASN B 1 138 ? 4.059 36.781 26.438 1 97.94 138 ASN B N 1
ATOM 4905 C CA . ASN B 1 138 ? 5.348 36.688 25.766 1 97.94 138 ASN B CA 1
ATOM 4906 C C . ASN B 1 138 ? 5.312 37.375 24.391 1 97.94 138 ASN B C 1
ATOM 4908 O O . ASN B 1 138 ? 6.301 37.969 23.969 1 97.94 138 ASN B O 1
ATOM 4912 N N . ILE B 1 139 ? 4.23 37.312 23.719 1 97.81 139 ILE B N 1
ATOM 4913 C CA . ILE B 1 139 ? 4.07 38.031 22.453 1 97.81 139 ILE B CA 1
ATOM 4914 C C . ILE B 1 139 ? 4.105 39.531 22.688 1 97.81 139 ILE B C 1
ATOM 4916 O O . ILE B 1 139 ? 4.711 40.281 21.906 1 97.81 139 ILE B O 1
ATOM 4920 N N . THR B 1 140 ? 3.496 39.906 23.75 1 97.56 140 THR B N 1
ATOM 4921 C CA . THR B 1 140 ? 3.492 41.312 24.109 1 97.56 140 THR B CA 1
ATOM 4922 C C . THR B 1 140 ? 4.902 41.812 24.453 1 97.56 140 THR B C 1
ATOM 4924 O O . THR B 1 140 ? 5.324 42.875 24.016 1 97.56 140 THR B O 1
ATOM 4927 N N . LYS B 1 141 ? 5.562 41.062 25.188 1 98 141 LYS B N 1
ATOM 4928 C CA . LYS B 1 141 ? 6.938 41.375 25.562 1 98 141 LYS B CA 1
ATOM 4929 C C . LYS B 1 141 ? 7.82 41.5 24.312 1 98 141 LYS B C 1
ATOM 4931 O O . LYS B 1 141 ? 8.789 42.25 24.312 1 98 141 LYS B O 1
ATOM 4936 N N . ALA B 1 142 ? 7.469 40.812 23.312 1 97.44 142 ALA B N 1
ATOM 4937 C CA . ALA B 1 142 ? 8.234 40.812 22.062 1 97.44 142 ALA B CA 1
ATOM 4938 C C . ALA B 1 142 ? 7.844 42.031 21.203 1 97.44 142 ALA B C 1
ATOM 4940 O O . ALA B 1 142 ? 8.32 42.156 20.078 1 97.44 142 ALA B O 1
ATOM 4941 N N . GLY B 1 143 ? 6.969 42.844 21.641 1 97.25 143 GLY B N 1
ATOM 4942 C CA . GLY B 1 143 ? 6.586 44.062 20.938 1 97.25 143 GLY B CA 1
ATOM 4943 C C . GLY B 1 143 ? 5.391 43.875 20.031 1 97.25 143 GLY B C 1
ATOM 4944 O O . GLY B 1 143 ? 5.062 44.781 19.234 1 97.25 143 GLY B O 1
ATOM 4945 N N . LYS B 1 144 ? 4.703 42.781 20.188 1 97.56 144 LYS B N 1
ATOM 4946 C CA . LYS B 1 144 ? 3.592 42.469 19.281 1 97.56 144 LYS B CA 1
ATOM 4947 C C . LYS B 1 144 ? 2.264 42.469 20.031 1 97.56 144 LYS B C 1
ATOM 4949 O O . LYS B 1 144 ? 1.29 41.875 19.578 1 97.56 144 LYS B O 1
ATOM 4954 N N . GLY B 1 145 ? 2.188 43.031 21.078 1 95.94 145 GLY B N 1
ATOM 4955 C CA . GLY B 1 145 ? 0.996 43.125 21.906 1 95.94 145 GLY B CA 1
ATOM 4956 C C . GLY B 1 145 ? -0.214 43.656 21.156 1 95.94 145 GLY B C 1
ATOM 4957 O O . GLY B 1 145 ? -1.329 43.156 21.344 1 95.94 145 GLY B O 1
ATOM 4958 N N . PRO B 1 146 ? -0.013 44.688 20.375 1 96 146 PRO B N 1
ATOM 4959 C CA . PRO B 1 146 ? -1.143 45.281 19.641 1 96 146 PRO B CA 1
ATOM 4960 C C . PRO B 1 146 ? -1.845 44.281 18.734 1 96 146 PRO B C 1
ATOM 4962 O O . PRO B 1 146 ? -2.967 44.5 18.281 1 96 146 PRO B O 1
ATOM 4965 N N . THR B 1 147 ? -1.231 43.188 18.453 1 97.12 147 THR B N 1
ATOM 4966 C CA . THR B 1 147 ? -1.839 42.156 17.594 1 97.12 147 THR B CA 1
ATOM 4967 C C . THR B 1 147 ? -2.748 41.25 18.391 1 97.12 147 THR B C 1
ATOM 4969 O O . THR B 1 147 ? -3.438 40.406 17.812 1 97.12 147 THR B O 1
ATOM 4972 N N . GLN B 1 148 ? -2.699 41.375 19.703 1 96.38 148 GLN B N 1
ATOM 4973 C CA . GLN B 1 148 ? -3.504 40.531 20.594 1 96.38 148 GLN B CA 1
ATOM 4974 C C . GLN B 1 148 ? -4.766 41.281 21.031 1 96.38 148 GLN B C 1
ATOM 4976 O O . GLN B 1 148 ? -4.684 42.344 21.656 1 96.38 148 GLN B O 1
ATOM 4981 N N . TYR B 1 149 ? -5.941 40.75 20.75 1 96.25 149 TYR B N 1
ATOM 4982 C CA . TYR B 1 149 ? -7.219 41.344 21.125 1 96.25 149 TYR B CA 1
ATOM 4983 C C . TYR B 1 149 ? -7.934 40.469 22.156 1 96.25 149 TYR B C 1
ATOM 4985 O O . TYR B 1 149 ? -8.539 39.469 21.812 1 96.25 149 TYR B O 1
ATOM 4993 N N . LEU B 1 150 ? -7.898 40.812 23.375 1 94.75 150 LEU B N 1
ATOM 4994 C CA . LEU B 1 150 ? -8.5 40.062 24.484 1 94.75 150 LEU B CA 1
ATOM 4995 C C . LEU B 1 150 ? -9.977 40.406 24.625 1 94.75 150 LEU B C 1
ATOM 4997 O O . LEU B 1 150 ? -10.375 41.125 25.547 1 94.75 150 LEU B O 1
ATOM 5001 N N . LEU B 1 151 ? -10.742 39.781 23.891 1 92.06 151 LEU B N 1
ATOM 5002 C CA . LEU B 1 151 ? -12.148 40.125 23.719 1 92.06 151 LEU B CA 1
ATOM 5003 C C . LEU B 1 151 ? -12.953 39.781 24.953 1 92.06 151 LEU B C 1
ATOM 5005 O O . LEU B 1 151 ? -13.977 40.406 25.25 1 92.06 151 LEU B O 1
ATOM 5009 N N . TYR B 1 152 ? -12.492 38.781 25.781 1 85.12 152 TYR B N 1
ATOM 5010 C CA . TYR B 1 152 ? -13.156 38.375 27.016 1 85.12 152 TYR B CA 1
ATOM 5011 C C . TYR B 1 152 ? -13.227 39.5 28.016 1 85.12 152 TYR B C 1
ATOM 5013 O O . TYR B 1 152 ? -14.18 39.594 28.812 1 85.12 152 TYR B O 1
ATOM 5021 N N . PHE B 1 153 ? -12.344 40.281 28.016 1 77.94 153 PHE B N 1
ATOM 5022 C CA . PHE B 1 153 ? -12.078 41.062 29.219 1 77.94 153 PHE B CA 1
ATOM 5023 C C . PHE B 1 153 ? -12.609 42.5 29.062 1 77.94 153 PHE B C 1
ATOM 5025 O O . PHE B 1 153 ? -13.008 43.125 30.031 1 77.94 153 PHE B O 1
ATOM 5032 N N . ASP B 1 154 ? -12.531 42.938 27.844 1 79.56 154 ASP B N 1
ATOM 5033 C CA . ASP B 1 154 ? -12.695 44.375 27.734 1 79.56 154 ASP B CA 1
ATOM 5034 C C . ASP B 1 154 ? -13.43 44.75 26.453 1 79.56 154 ASP B C 1
ATOM 5036 O O . ASP B 1 154 ? -12.992 44.406 25.344 1 79.56 154 ASP B O 1
ATOM 5040 N N . SER B 1 155 ? -14.438 45.469 26.641 1 87.06 155 SER B N 1
ATOM 5041 C CA . SER B 1 155 ? -15.172 46 25.5 1 87.06 155 SER B CA 1
ATOM 5042 C C . SER B 1 155 ? -14.305 46.906 24.656 1 87.06 155 SER B C 1
ATOM 5044 O O . SER B 1 155 ? -14.531 47.062 23.453 1 87.06 155 SER B O 1
ATOM 5046 N N . LYS B 1 156 ? -13.352 47.469 25.25 1 92.75 156 LYS B N 1
ATOM 5047 C CA . LYS B 1 156 ? -12.438 48.344 24.5 1 92.75 156 LYS B CA 1
ATOM 5048 C C . LYS B 1 156 ? -11.656 47.531 23.469 1 92.75 156 LYS B C 1
ATOM 5050 O O . LYS B 1 156 ? -11.305 48.062 22.406 1 92.75 156 LYS B O 1
ATOM 5055 N N . GLU B 1 157 ? -11.383 46.344 23.812 1 94.56 157 GLU B N 1
ATOM 5056 C CA . GLU B 1 157 ? -10.664 45.5 22.859 1 94.56 157 GLU B CA 1
ATOM 5057 C C . GLU B 1 157 ? -11.523 45.156 21.656 1 94.56 157 GLU B C 1
ATOM 5059 O O . GLU B 1 157 ? -11.016 45 20.547 1 94.56 157 GLU B O 1
ATOM 5064 N N . VAL B 1 158 ? -12.812 45.031 21.844 1 95 158 VAL B N 1
ATOM 5065 C CA . VAL B 1 158 ? -13.75 44.812 20.75 1 95 158 VAL B CA 1
ATOM 5066 C C . VAL B 1 158 ? -13.742 46.031 19.828 1 95 158 VAL B C 1
ATOM 5068 O O . VAL B 1 158 ? -13.672 45.875 18.609 1 95 158 VAL B O 1
ATOM 5071 N N . ALA B 1 159 ? -13.812 47.125 20.453 1 95.75 159 ALA B N 1
ATOM 5072 C CA . ALA B 1 159 ? -13.789 48.375 19.688 1 95.75 159 ALA B CA 1
ATOM 5073 C C . ALA B 1 159 ? -12.484 48.5 18.922 1 95.75 159 ALA B C 1
ATOM 5075 O O . ALA B 1 159 ? -12.484 48.969 17.766 1 95.75 159 ALA B O 1
ATOM 5076 N N . ARG B 1 160 ? -11.453 48.188 19.531 1 96.81 160 ARG B N 1
ATOM 5077 C CA . ARG B 1 160 ? -10.141 48.281 18.891 1 96.81 160 ARG B CA 1
ATOM 5078 C C . ARG B 1 160 ? -10.062 47.344 17.688 1 96.81 160 ARG B C 1
ATOM 5080 O O . ARG B 1 160 ? -9.578 47.75 16.625 1 96.81 160 ARG B O 1
ATOM 5087 N N . ALA B 1 161 ? -10.469 46.125 17.844 1 96.75 161 ALA B N 1
ATOM 5088 C CA . ALA B 1 161 ? -10.445 45.156 16.75 1 96.75 161 ALA B CA 1
ATOM 5089 C C . ALA B 1 161 ? -11.266 45.656 15.562 1 96.75 161 ALA B C 1
ATOM 5091 O O . ALA B 1 161 ? -10.836 45.5 14.414 1 96.75 161 ALA B O 1
ATOM 5092 N N . ARG B 1 162 ? -12.406 46.188 15.852 1 96.25 162 ARG B N 1
ATOM 5093 C CA . ARG B 1 162 ? -13.266 46.719 14.789 1 96.25 162 ARG B CA 1
ATOM 5094 C C . ARG B 1 162 ? -12.602 47.875 14.086 1 96.25 162 ARG B C 1
ATOM 5096 O O . ARG B 1 162 ? -12.641 48 12.859 1 96.25 162 ARG B O 1
ATOM 5103 N N . ALA B 1 163 ? -12.062 48.719 14.867 1 97.44 163 ALA B N 1
ATOM 5104 C CA . ALA B 1 163 ? -11.383 49.906 14.312 1 97.44 163 ALA B CA 1
ATOM 5105 C C . ALA B 1 163 ? -10.211 49.469 13.438 1 97.44 163 ALA B C 1
ATOM 5107 O O . ALA B 1 163 ? -9.906 50.125 12.438 1 97.44 163 ALA B O 1
ATOM 5108 N N . ASP B 1 164 ? -9.602 48.406 13.859 1 97.19 164 ASP B N 1
ATOM 5109 C CA . ASP B 1 164 ? -8.438 47.906 13.125 1 97.19 164 ASP B CA 1
ATOM 5110 C C . ASP B 1 164 ? -8.859 47.125 11.883 1 97.19 164 ASP B C 1
ATOM 5112 O O . ASP B 1 164 ? -8.016 46.625 11.133 1 97.19 164 ASP B O 1
ATOM 5116 N N . GLY B 1 165 ? -10.141 46.969 11.664 1 96.5 165 GLY B N 1
ATOM 5117 C CA . GLY B 1 165 ? -10.656 46.344 10.461 1 96.5 165 GLY B CA 1
ATOM 5118 C C . GLY B 1 165 ? -10.93 44.844 10.633 1 96.5 165 GLY B C 1
ATOM 5119 O O . GLY B 1 165 ? -11.094 44.125 9.648 1 96.5 165 GLY B O 1
ATOM 5120 N N . PHE B 1 166 ? -11.008 44.344 11.844 1 97.31 166 PHE B N 1
ATOM 5121 C CA . PHE B 1 166 ? -11.117 42.906 12.094 1 97.31 166 PHE B CA 1
ATOM 5122 C C . PHE B 1 166 ? -12.5 42.562 12.648 1 97.31 166 PHE B C 1
ATOM 5124 O O . PHE B 1 166 ? -12.633 41.625 13.453 1 97.31 166 PHE B O 1
ATOM 5131 N N . SER B 1 167 ? -13.562 43.25 12.211 1 95.69 167 SER B N 1
ATOM 5132 C CA . SER B 1 167 ? -14.922 43.031 12.688 1 95.69 167 SER B CA 1
ATOM 5133 C C . SER B 1 167 ? -15.383 41.594 12.43 1 95.69 167 SER B C 1
ATOM 5135 O O . SER B 1 167 ? -16.109 41.031 13.227 1 95.69 167 SER B O 1
ATOM 5137 N N . TYR B 1 168 ? -14.93 41.031 11.383 1 95.31 168 TYR B N 1
ATOM 5138 C CA . TYR B 1 168 ? -15.352 39.688 10.977 1 95.31 168 TYR B CA 1
ATOM 5139 C C . TYR B 1 168 ? -14.883 38.625 11.977 1 95.31 168 TYR B C 1
ATOM 5141 O O . TYR B 1 168 ? -15.445 37.531 12.047 1 95.31 168 TYR B O 1
ATOM 5149 N N . ALA B 1 169 ? -13.867 38.938 12.836 1 96.12 169 ALA B N 1
ATOM 5150 C CA . ALA B 1 169 ? -13.227 37.969 13.703 1 96.12 169 ALA B CA 1
ATOM 5151 C C . ALA B 1 169 ? -13.523 38.25 15.172 1 96.12 169 ALA B C 1
ATOM 5153 O O . ALA B 1 169 ? -12.992 37.594 16.062 1 96.12 169 ALA B O 1
ATOM 5154 N N . VAL B 1 170 ? -14.359 39.156 15.484 1 94.69 170 VAL B N 1
ATOM 5155 C CA . VAL B 1 170 ? -14.672 39.562 16.859 1 94.69 170 VAL B CA 1
ATOM 5156 C C . VAL B 1 170 ? -15.688 38.562 17.438 1 94.69 170 VAL B C 1
ATOM 5158 O O . VAL B 1 170 ? -15.641 38.281 18.641 1 94.69 170 VAL B O 1
ATOM 5161 N N . ASP B 1 171 ? -16.609 38.125 16.656 1 94.56 171 ASP B N 1
ATOM 5162 C CA . ASP B 1 171 ? -17.609 37.156 17.094 1 94.56 171 ASP B CA 1
ATOM 5163 C C . ASP B 1 171 ? -18 36.188 15.953 1 94.56 171 ASP B C 1
ATOM 5165 O O . ASP B 1 171 ? -19.172 36.094 15.594 1 94.56 171 ASP B O 1
ATOM 5169 N N . PRO B 1 172 ? -17 35.469 15.57 1 96.69 172 PRO B N 1
ATOM 5170 C CA . PRO B 1 172 ? -17.219 34.656 14.383 1 96.69 172 PRO B CA 1
ATOM 5171 C C . PRO B 1 172 ? -18.219 33.531 14.617 1 96.69 172 PRO B C 1
ATOM 5173 O O . PRO B 1 172 ? -18.781 32.969 13.664 1 96.69 172 PRO B O 1
ATOM 5176 N N . PHE B 1 173 ? -18.547 33.188 15.875 1 96.62 173 PHE B N 1
ATOM 5177 C CA . PHE B 1 173 ? -19.453 32.062 16.172 1 96.62 173 PHE B CA 1
ATOM 5178 C C . PHE B 1 173 ? -20.75 32.594 16.797 1 96.62 173 PHE B C 1
ATOM 5180 O O . PHE B 1 173 ? -21.531 31.797 17.328 1 96.62 173 PHE B O 1
ATOM 5187 N N . ASN B 1 174 ? -20.906 33.875 16.812 1 93.56 174 ASN B N 1
ATOM 5188 C CA . ASN B 1 174 ? -22.109 34.5 17.312 1 93.56 174 ASN B CA 1
ATOM 5189 C C . ASN B 1 174 ? -22.406 34.094 18.75 1 93.56 174 ASN B C 1
ATOM 5191 O O . ASN B 1 174 ? -23.516 33.688 19.078 1 93.56 174 ASN B O 1
ATOM 5195 N N . LEU B 1 175 ? -21.406 34.25 19.516 1 92.12 175 LEU B N 1
ATOM 5196 C CA . LEU B 1 175 ? -21.516 33.812 20.906 1 92.12 175 LEU B CA 1
ATOM 5197 C C . LEU B 1 175 ? -21.75 35 21.828 1 92.12 175 LEU B C 1
ATOM 5199 O O . LEU B 1 175 ? -22.047 34.844 23.016 1 92.12 175 LEU B O 1
ATOM 5203 N N . SER B 1 176 ? -21.641 36.219 21.328 1 90.06 176 SER B N 1
ATOM 5204 C CA . SER B 1 176 ? -21.797 37.406 22.156 1 90.06 176 SER B CA 1
ATOM 5205 C C . SER B 1 176 ? -23.203 37.531 22.719 1 90.06 176 SER B C 1
ATOM 5207 O O . SER B 1 176 ? -24.172 37.25 22.016 1 90.06 176 SER B O 1
ATOM 5209 N N . LYS B 1 177 ? -23.25 37.875 24 1 88.62 177 LYS B N 1
ATOM 5210 C CA . LYS B 1 177 ? -24.531 38.094 24.688 1 88.62 177 LYS B CA 1
ATOM 5211 C C . LYS B 1 177 ? -24.453 39.344 25.594 1 88.62 177 LYS B C 1
ATOM 5213 O O . L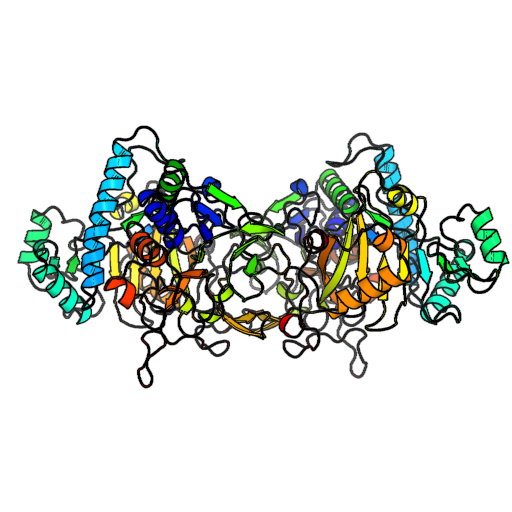YS B 1 177 ? -23.516 39.469 26.391 1 88.62 177 LYS B O 1
ATOM 5218 N N . ASP B 1 178 ? -25.438 40.188 25.469 1 87.94 178 ASP B N 1
ATOM 5219 C CA . ASP B 1 178 ? -25.578 41.375 26.328 1 87.94 178 ASP B CA 1
ATOM 5220 C C . ASP B 1 178 ? -24.297 42.188 26.328 1 87.94 178 ASP B C 1
ATOM 5222 O O . ASP B 1 178 ? -23.812 42.594 27.391 1 87.94 178 ASP B O 1
ATOM 5226 N N . GLY B 1 179 ? -23.703 42.25 25.203 1 80.81 179 GLY B N 1
ATOM 5227 C CA . GLY B 1 179 ? -22.516 43.062 25.047 1 80.81 179 GLY B CA 1
ATOM 5228 C C . GLY B 1 179 ? -21.234 42.375 25.469 1 80.81 179 GLY B C 1
ATOM 5229 O O . GLY B 1 179 ? -20.141 42.906 25.297 1 80.81 179 GLY B O 1
ATOM 5230 N N . LYS B 1 180 ? -21.375 41.188 25.906 1 86.62 180 LYS B N 1
ATOM 5231 C CA . LYS B 1 180 ? -20.203 40.438 26.328 1 86.62 180 LYS B CA 1
ATOM 5232 C C . LYS B 1 180 ? -19.719 39.5 25.219 1 86.62 180 LYS B C 1
ATOM 5234 O O . LYS B 1 180 ? -20.516 38.75 24.641 1 86.62 180 LYS B O 1
ATOM 5239 N N . HIS B 1 181 ? -18.438 39.656 24.969 1 87.69 181 HIS B N 1
ATOM 5240 C CA . HIS B 1 181 ? -17.844 38.844 23.922 1 87.69 181 HIS B CA 1
ATOM 5241 C C . HIS B 1 181 ? -17 37.719 24.531 1 87.69 181 HIS B C 1
ATOM 5243 O O . HIS B 1 181 ? -16.688 37.75 25.719 1 87.69 181 HIS B O 1
ATOM 5249 N N . GLN B 1 182 ? -16.75 36.75 23.672 1 87.25 182 GLN B N 1
ATOM 5250 C CA . GLN B 1 182 ? -15.945 35.594 24.078 1 87.25 182 GLN B CA 1
ATOM 5251 C C . GLN B 1 182 ? -14.672 35.5 23.25 1 87.25 182 GLN B C 1
ATOM 5253 O O . GLN B 1 182 ? -14.57 36.094 22.188 1 87.25 182 GLN B O 1
ATOM 5258 N N . GLY B 1 183 ? -13.641 34.906 23.922 1 90.12 183 GLY B N 1
ATOM 5259 C CA . GLY B 1 183 ? -12.453 34.5 23.188 1 90.12 183 GLY B CA 1
ATOM 5260 C C . GLY B 1 183 ? -11.398 35.562 23.094 1 90.12 183 GLY B C 1
ATOM 5261 O O . GLY B 1 183 ? -11.547 36.656 23.703 1 90.12 183 GLY B O 1
ATOM 5262 N N . TYR B 1 184 ? -10.336 35.25 22.5 1 92.06 184 TYR B N 1
ATOM 5263 C CA . TYR B 1 184 ? -9.297 36.219 22.156 1 92.06 184 TYR B CA 1
ATOM 5264 C C . TYR B 1 184 ? -8.812 36 20.734 1 92.06 184 TYR B C 1
ATOM 5266 O O . TYR B 1 184 ? -8.773 34.875 20.234 1 92.06 184 TYR B O 1
ATOM 5274 N N . LEU B 1 185 ? -8.578 37.094 20.078 1 96 185 LEU B N 1
ATOM 5275 C CA . LEU B 1 185 ? -8.164 37.125 18.688 1 96 185 LEU B CA 1
ATOM 5276 C C . LEU B 1 185 ? -6.68 37.438 18.562 1 96 185 LEU B C 1
ATOM 5278 O O . LEU B 1 185 ? -6.23 38.5 19.062 1 96 185 LEU B O 1
ATOM 5282 N N . ASP B 1 186 ? -5.918 36.469 18.016 1 97.06 186 ASP B N 1
ATOM 5283 C CA . ASP B 1 186 ? -4.504 36.656 17.703 1 97.06 186 ASP B CA 1
ATOM 5284 C C . ASP B 1 186 ? -4.309 36.938 16.219 1 97.06 186 ASP B C 1
ATOM 5286 O O . ASP B 1 186 ? -4.543 36.031 15.383 1 97.06 186 ASP B O 1
ATOM 5290 N N . MET B 1 187 ? -3.773 38.094 15.906 1 97.25 187 MET B N 1
ATOM 5291 C CA . MET B 1 187 ? -3.676 38.5 14.5 1 97.25 187 MET B CA 1
ATOM 5292 C C . MET B 1 187 ? -2.293 38.188 13.945 1 97.25 187 MET B C 1
ATOM 5294 O O . MET B 1 187 ? -1.996 38.5 12.789 1 97.25 187 MET B O 1
ATOM 5298 N N . ILE B 1 188 ? -1.425 37.562 14.734 1 95.69 188 ILE B N 1
ATOM 5299 C CA . ILE B 1 188 ? -0.273 36.844 14.203 1 95.69 188 ILE B CA 1
ATOM 5300 C C . ILE B 1 188 ? -0.67 35.406 13.875 1 95.69 188 ILE B C 1
ATOM 5302 O O . ILE B 1 188 ? -0.381 34.5 14.648 1 95.69 188 ILE B O 1
ATOM 5306 N N . GLY B 1 189 ? -1.375 35.344 12.836 1 92.56 189 GLY B N 1
ATOM 5307 C CA . GLY B 1 189 ? -1.96 34.031 12.602 1 92.56 189 GLY B CA 1
ATOM 5308 C C . GLY B 1 189 ? -2.42 33.812 11.172 1 92.56 189 GLY B C 1
ATOM 5309 O O . GLY B 1 189 ? -1.812 34.344 10.234 1 92.56 189 GLY B O 1
ATOM 5310 N N . GLY B 1 190 ? -3.365 33.031 11.086 1 97.75 190 GLY B N 1
ATOM 5311 C CA . GLY B 1 190 ? -3.885 32.656 9.789 1 97.75 190 GLY B CA 1
ATOM 5312 C C . GLY B 1 190 ? -3.484 31.234 9.391 1 97.75 190 GLY B C 1
ATOM 5313 O O . GLY B 1 190 ? -3.432 30.344 10.234 1 97.75 190 GLY B O 1
ATOM 5314 N N . PHE B 1 191 ? -3.438 31.078 8.031 1 98.62 191 PHE B N 1
ATOM 5315 C CA . PHE B 1 191 ? -3.104 29.75 7.555 1 98.62 191 PHE B CA 1
ATOM 5316 C C . PHE B 1 191 ? -2.314 29.828 6.254 1 98.62 191 PHE B C 1
ATOM 5318 O O . PHE B 1 191 ? -2.188 30.891 5.66 1 98.62 191 PHE B O 1
ATOM 5325 N N . VAL B 1 192 ? -1.697 28.75 5.91 1 98.5 192 VAL B N 1
ATOM 5326 C CA . VAL B 1 192 ? -1.117 28.578 4.586 1 98.5 192 VAL B CA 1
ATOM 5327 C C . VAL B 1 192 ? -1.857 27.469 3.838 1 98.5 192 VAL B C 1
ATOM 5329 O O . VAL B 1 192 ? -2.266 26.469 4.438 1 98.5 192 VAL B O 1
ATOM 5332 N N . TYR B 1 193 ? -2.035 27.719 2.564 1 98 193 TYR B N 1
ATOM 5333 C CA . TYR B 1 193 ? -2.414 26.594 1.719 1 98 193 TYR B CA 1
ATOM 5334 C C . TYR B 1 193 ? -1.276 25.594 1.608 1 98 193 TYR B C 1
ATOM 5336 O O . TYR B 1 193 ? -0.272 25.844 0.942 1 98 193 TYR B O 1
ATOM 5344 N N . ALA B 1 194 ? -1.479 24.453 2.193 1 98.06 194 ALA B N 1
ATOM 5345 C CA . ALA B 1 194 ? -0.396 23.484 2.379 1 98.06 194 ALA B CA 1
ATOM 5346 C C . ALA B 1 194 ? 0.085 22.938 1.038 1 98.06 194 ALA B C 1
ATOM 5348 O O . ALA B 1 194 ? 1.291 22.828 0.804 1 98.06 194 ALA B O 1
ATOM 5349 N N . ASP B 1 195 ? -0.854 22.531 0.179 1 97.06 195 ASP B N 1
ATOM 5350 C CA . ASP B 1 195 ? -0.5 22 -1.128 1 97.06 195 ASP B CA 1
ATOM 5351 C C . ASP B 1 195 ? 0.256 23.031 -1.965 1 97.06 195 ASP B C 1
ATOM 5353 O O . ASP B 1 195 ? 1.283 22.703 -2.568 1 97.06 195 ASP B O 1
ATOM 5357 N N . LYS B 1 196 ? -0.148 24.266 -1.94 1 97 196 LYS B N 1
ATOM 5358 C CA . LYS B 1 196 ? 0.52 25.328 -2.688 1 97 196 LYS B CA 1
ATOM 5359 C C . LYS B 1 196 ? 1.903 25.609 -2.113 1 97 196 LYS B C 1
ATOM 5361 O O . LYS B 1 196 ? 2.852 25.859 -2.861 1 97 196 LYS B O 1
ATOM 5366 N N . ALA B 1 197 ? 1.961 25.594 -0.789 1 98.31 197 ALA B N 1
ATOM 5367 C CA . ALA B 1 197 ? 3.246 25.844 -0.137 1 98.31 197 ALA B CA 1
ATOM 5368 C C . ALA B 1 197 ? 4.277 24.797 -0.557 1 98.31 197 ALA B C 1
ATOM 5370 O O . ALA B 1 197 ? 5.398 25.141 -0.939 1 98.31 197 ALA B O 1
ATOM 5371 N N . CYS B 1 198 ? 3.896 23.562 -0.526 1 98.62 198 CYS B N 1
ATOM 5372 C CA . CYS B 1 198 ? 4.82 22.484 -0.875 1 98.62 198 CYS B CA 1
ATOM 5373 C C . CYS B 1 198 ? 5.133 22.5 -2.365 1 98.62 198 CYS B C 1
ATOM 5375 O O . CYS B 1 198 ? 6.27 22.25 -2.77 1 98.62 198 CYS B O 1
ATOM 5377 N N . THR B 1 199 ? 4.117 22.766 -3.154 1 98.06 199 THR B N 1
ATOM 5378 C CA . THR B 1 199 ? 4.348 22.875 -4.59 1 98.06 199 THR B CA 1
ATOM 5379 C C . THR B 1 199 ? 5.324 24.016 -4.898 1 98.06 199 THR B C 1
ATOM 5381 O O . THR B 1 199 ? 6.207 23.859 -5.742 1 98.06 199 THR B O 1
ATOM 5384 N N . TYR B 1 200 ? 5.168 25.125 -4.25 1 98.06 200 TYR B N 1
ATOM 5385 C CA . TYR B 1 200 ? 6.082 26.25 -4.418 1 98.06 200 TYR B CA 1
ATOM 5386 C C . TYR B 1 200 ? 7.492 25.875 -3.984 1 98.06 200 TYR B C 1
ATOM 5388 O O . TYR B 1 200 ? 8.469 26.188 -4.676 1 98.06 200 TYR B O 1
ATOM 5396 N N . ALA B 1 201 ? 7.582 25.25 -2.834 1 98.62 201 ALA B N 1
ATOM 5397 C CA . ALA B 1 201 ? 8.891 24.828 -2.348 1 98.62 201 ALA B CA 1
ATOM 5398 C C . ALA B 1 201 ? 9.555 23.859 -3.33 1 98.62 201 ALA B C 1
ATOM 5400 O O . ALA B 1 201 ? 10.758 23.953 -3.572 1 98.62 201 ALA B O 1
ATOM 5401 N N . LEU B 1 202 ? 8.758 22.922 -3.826 1 98.62 202 LEU B N 1
ATOM 5402 C CA . LEU B 1 202 ? 9.273 22 -4.82 1 98.62 202 LEU B CA 1
ATOM 5403 C C . LEU B 1 202 ? 9.797 22.734 -6.047 1 98.62 202 LEU B C 1
ATOM 5405 O O . LEU B 1 202 ? 10.836 22.391 -6.598 1 98.62 202 LEU B O 1
ATOM 5409 N N . HIS B 1 203 ? 9.078 23.703 -6.504 1 97.81 203 HIS B N 1
ATOM 5410 C CA . HIS B 1 203 ? 9.484 24.562 -7.613 1 97.81 203 HIS B CA 1
ATOM 5411 C C . HIS B 1 203 ? 10.805 25.266 -7.312 1 97.81 203 HIS B C 1
ATOM 5413 O O . HIS B 1 203 ? 11.688 25.312 -8.172 1 97.81 203 HIS B O 1
ATOM 5419 N N . LEU B 1 204 ? 10.953 25.781 -6.105 1 97.88 204 LEU B N 1
ATOM 5420 C CA . LEU B 1 204 ? 12.188 26.438 -5.691 1 97.88 204 LEU B CA 1
ATOM 5421 C C . LEU B 1 204 ? 13.359 25.453 -5.703 1 97.88 204 LEU B C 1
ATOM 5423 O O . LEU B 1 204 ? 14.461 25.812 -6.121 1 97.88 204 LEU B O 1
ATOM 5427 N N . VAL B 1 205 ? 13.125 24.266 -5.215 1 98.56 205 VAL B N 1
ATOM 5428 C CA . VAL B 1 205 ? 14.141 23.219 -5.191 1 98.56 205 VAL B CA 1
ATOM 5429 C C . VAL B 1 205 ? 14.648 22.953 -6.605 1 98.56 205 VAL B C 1
ATOM 5431 O O . VAL B 1 205 ? 15.859 22.891 -6.832 1 98.56 205 VAL B O 1
ATOM 5434 N N . LYS B 1 206 ? 13.773 22.844 -7.512 1 97.69 206 LYS B N 1
ATOM 5435 C CA . LYS B 1 206 ? 14.125 22.609 -8.906 1 97.69 206 LYS B CA 1
ATOM 5436 C C . LYS B 1 206 ? 14.906 23.797 -9.484 1 97.69 206 LYS B C 1
ATOM 5438 O O . LYS B 1 206 ? 15.906 23.609 -10.172 1 97.69 206 LYS B O 1
ATOM 5443 N N . LYS B 1 207 ? 14.461 24.969 -9.219 1 96.94 207 LYS B N 1
ATOM 5444 C CA . LYS B 1 207 ? 15.094 26.188 -9.703 1 96.94 207 LYS B CA 1
ATOM 5445 C C . LYS B 1 207 ? 16.531 26.312 -9.188 1 96.94 207 LYS B C 1
ATOM 5447 O O . LYS B 1 207 ? 17.406 26.844 -9.875 1 96.94 207 LYS B O 1
ATOM 5452 N N . LEU B 1 208 ? 16.75 25.766 -8.031 1 98.06 208 LEU B N 1
ATOM 5453 C CA . LEU B 1 208 ? 18.062 25.859 -7.395 1 98.06 208 LEU B CA 1
ATOM 5454 C C . LEU B 1 208 ? 18.984 24.766 -7.914 1 98.06 208 LEU B C 1
ATOM 5456 O O . LEU B 1 208 ? 20.141 24.672 -7.48 1 98.06 208 LEU B O 1
ATOM 5460 N N . GLY B 1 209 ? 18.5 23.922 -8.805 1 98.06 209 GLY B N 1
ATOM 5461 C CA . GLY B 1 209 ? 19.328 22.938 -9.469 1 98.06 209 GLY B CA 1
ATOM 5462 C C . GLY B 1 209 ? 19.391 21.609 -8.734 1 98.06 209 GLY B C 1
ATOM 5463 O O . GLY B 1 209 ? 20.203 20.75 -9.055 1 98.06 209 GLY B O 1
ATOM 5464 N N . VAL B 1 210 ? 18.547 21.375 -7.734 1 98.75 210 VAL B N 1
ATOM 5465 C CA . VAL B 1 210 ? 18.484 20.125 -6.988 1 98.75 210 VAL B CA 1
ATOM 5466 C C . VAL B 1 210 ? 17.828 19.047 -7.84 1 98.75 210 VAL B C 1
ATOM 5468 O O . VAL B 1 210 ? 16.844 19.312 -8.523 1 98.75 210 VAL B O 1
ATOM 5471 N N . LYS B 1 211 ? 18.406 17.828 -7.844 1 98.69 211 LYS B N 1
ATOM 5472 C CA . LYS B 1 211 ? 17.812 16.688 -8.555 1 98.69 211 LYS B CA 1
ATOM 5473 C C . LYS B 1 211 ? 16.641 16.109 -7.785 1 98.69 211 LYS B C 1
ATOM 5475 O O . LYS B 1 211 ? 16.688 16 -6.559 1 98.69 211 LYS B O 1
ATOM 5480 N N . LEU B 1 212 ? 15.578 15.766 -8.562 1 98.75 212 LEU B N 1
ATOM 5481 C CA . LEU B 1 212 ? 14.383 15.188 -7.973 1 98.75 212 LEU B CA 1
ATOM 5482 C C . LEU B 1 212 ? 14.102 13.805 -8.562 1 98.75 212 LEU B C 1
ATOM 5484 O O . LEU B 1 212 ? 14.039 13.656 -9.789 1 98.75 212 LEU B O 1
ATOM 5488 N N . VAL B 1 213 ? 14.031 12.812 -7.723 1 98.69 213 VAL B N 1
ATOM 5489 C CA . VAL B 1 213 ? 13.562 11.484 -8.117 1 98.69 213 VAL B CA 1
ATOM 5490 C C . VAL B 1 213 ? 12.258 11.156 -7.387 1 98.69 213 VAL B C 1
ATOM 5492 O O . VAL B 1 213 ? 12.281 10.586 -6.293 1 98.69 213 VAL B O 1
ATOM 5495 N N . LEU B 1 214 ? 11.172 11.469 -8.008 1 98.12 214 LEU B N 1
ATOM 5496 C CA . LEU B 1 214 ? 9.836 11.32 -7.449 1 98.12 214 LEU B CA 1
ATOM 5497 C C . LEU B 1 214 ? 9.055 10.234 -8.188 1 98.12 214 LEU B C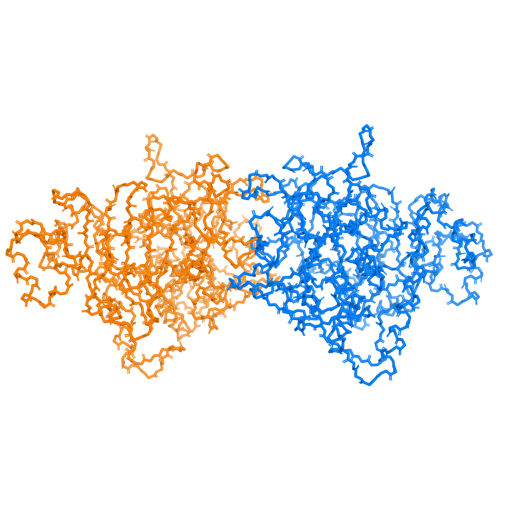 1
ATOM 5499 O O . LEU B 1 214 ? 8.344 10.516 -9.148 1 98.12 214 LEU B O 1
ATOM 5503 N N . ASP B 1 215 ? 9.203 9.078 -7.629 1 95.31 215 ASP B N 1
ATOM 5504 C CA . ASP B 1 215 ? 8.68 7.895 -8.297 1 95.31 215 ASP B CA 1
ATOM 5505 C C . ASP B 1 215 ? 8.43 6.77 -7.301 1 95.31 215 ASP B C 1
ATOM 5507 O O . ASP B 1 215 ? 9.227 6.555 -6.383 1 95.31 215 ASP B O 1
ATOM 5511 N N . ARG B 1 216 ? 7.418 6.035 -7.555 1 90.44 216 ARG B N 1
ATOM 5512 C CA . ARG B 1 216 ? 6.941 5.023 -6.617 1 90.44 216 ARG B CA 1
ATOM 5513 C C . ARG B 1 216 ? 8.039 4.016 -6.293 1 90.44 216 ARG B C 1
ATOM 5515 O O . ARG B 1 216 ? 8.094 3.48 -5.184 1 90.44 216 ARG B O 1
ATOM 5522 N N . ARG B 1 217 ? 8.891 3.678 -7.223 1 90.12 217 ARG B N 1
ATOM 5523 C CA . ARG B 1 217 ? 9.945 2.691 -7.004 1 90.12 217 ARG B CA 1
ATOM 5524 C C . ARG B 1 217 ? 11.32 3.355 -6.977 1 90.12 217 ARG B C 1
ATOM 5526 O O . ARG B 1 217 ? 12.055 3.229 -5.996 1 90.12 217 ARG B O 1
ATOM 5533 N N . ALA B 1 218 ? 11.625 4.18 -7.984 1 95.38 218 ALA B N 1
ATOM 5534 C CA . ALA B 1 218 ? 12.93 4.82 -8.086 1 95.38 218 ALA B CA 1
ATOM 5535 C C . ALA B 1 218 ? 13.117 5.867 -6.992 1 95.38 218 ALA B C 1
ATOM 5537 O O . ALA B 1 218 ? 14.25 6.195 -6.629 1 95.38 218 ALA B O 1
ATOM 5538 N N . GLY B 1 219 ? 12.023 6.348 -6.438 1 97.56 219 GLY B N 1
ATOM 5539 C CA . GLY B 1 219 ? 12.102 7.371 -5.41 1 97.56 219 GLY B CA 1
ATOM 5540 C C . GLY B 1 219 ? 11.891 6.832 -4.008 1 97.56 219 GLY B C 1
ATOM 5541 O O . GLY B 1 219 ? 11.961 7.578 -3.031 1 97.56 219 GLY B O 1
ATOM 5542 N N . SER B 1 220 ? 11.648 5.562 -3.918 1 95.94 220 SER B N 1
ATOM 5543 C CA . SER B 1 220 ? 11.336 4.941 -2.635 1 95.94 220 SER B CA 1
ATOM 5544 C C . SER B 1 220 ? 12.602 4.398 -1.965 1 95.94 220 SER B C 1
ATOM 5546 O O . SER B 1 220 ? 13.359 3.65 -2.578 1 95.94 220 SER B O 1
ATOM 5548 N N . PHE B 1 221 ? 12.75 4.75 -0.708 1 96.56 221 PHE B N 1
ATOM 5549 C CA . PHE B 1 221 ? 13.859 4.25 0.101 1 96.56 221 PHE B CA 1
ATOM 5550 C C . PHE B 1 221 ? 13.641 2.787 0.47 1 96.56 221 PHE B C 1
ATOM 5552 O O . PHE B 1 221 ? 12.578 2.416 0.963 1 96.56 221 PHE B O 1
ATOM 5559 N N . GLU B 1 222 ? 14.664 2 0.236 1 92.25 222 GLU B N 1
ATOM 5560 C CA . GLU B 1 222 ? 14.586 0.604 0.657 1 92.25 222 GLU B CA 1
ATOM 5561 C C . GLU B 1 222 ? 15.508 0.333 1.839 1 92.25 222 GLU B C 1
ATOM 5563 O O . GLU B 1 222 ? 15.094 -0.265 2.834 1 92.25 222 GLU B O 1
ATOM 5568 N N . SER B 1 223 ? 16.812 0.82 1.652 1 93.69 223 SER B N 1
ATOM 5569 C CA . SER B 1 223 ? 17.797 0.561 2.711 1 93.69 223 SER B CA 1
ATOM 5570 C C . SER B 1 223 ? 19 1.474 2.584 1 93.69 223 SER B C 1
ATOM 5572 O O . SER B 1 223 ? 19.188 2.139 1.561 1 93.69 223 SER B O 1
ATOM 5574 N N . PHE B 1 224 ? 19.781 1.494 3.639 1 96.31 224 PHE B N 1
ATOM 5575 C CA . PHE B 1 224 ? 21.062 2.195 3.607 1 96.31 224 PHE B CA 1
ATOM 5576 C C . PHE B 1 224 ? 22.125 1.34 2.941 1 96.31 224 PHE B C 1
ATOM 5578 O O . PHE B 1 224 ? 22.078 0.11 3.018 1 96.31 224 PHE B O 1
ATOM 5585 N N . LEU B 1 225 ? 22.984 2.021 2.213 1 96.38 225 LEU B N 1
ATOM 5586 C CA . LEU B 1 225 ? 24.266 1.42 1.82 1 96.38 225 LEU B CA 1
ATOM 5587 C C . LEU B 1 225 ? 25.328 1.688 2.869 1 96.38 225 LEU B C 1
ATOM 5589 O O . LEU B 1 225 ? 25.578 2.84 3.229 1 96.38 225 LEU B O 1
ATOM 5593 N N . GLU B 1 226 ? 25.953 0.667 3.33 1 95.19 226 GLU B N 1
ATOM 5594 C CA . GLU B 1 226 ? 26.953 0.817 4.379 1 95.19 226 GLU B CA 1
ATOM 5595 C C . GLU B 1 226 ? 28.312 0.315 3.91 1 95.19 226 GLU B C 1
ATOM 5597 O O . GLU B 1 226 ? 28.406 -0.65 3.146 1 95.19 226 GLU B O 1
ATOM 5602 N N . ASP B 1 227 ? 29.328 0.972 4.301 1 94.38 227 ASP B N 1
ATOM 5603 C CA . ASP B 1 227 ? 30.672 0.457 4.062 1 94.38 227 ASP B CA 1
ATOM 5604 C C . ASP B 1 227 ? 31.062 -0.588 5.109 1 94.38 227 ASP B C 1
ATOM 5606 O O . ASP B 1 227 ? 30.266 -0.896 6.004 1 94.38 227 ASP B O 1
ATOM 5610 N N . PRO B 1 228 ? 32.156 -1.139 5.008 1 92.25 228 PRO B N 1
ATOM 5611 C CA . PRO B 1 228 ? 32.531 -2.236 5.902 1 92.25 228 PRO B CA 1
ATOM 5612 C C . PRO B 1 228 ? 32.562 -1.814 7.371 1 92.25 228 PRO B C 1
ATOM 5614 O O . PRO B 1 228 ? 32.469 -2.664 8.266 1 92.25 228 PRO B O 1
ATOM 5617 N N . THR B 1 229 ? 32.719 -0.548 7.676 1 91.62 229 THR B N 1
ATOM 5618 C CA . THR B 1 229 ? 32.781 -0.06 9.047 1 91.62 229 THR B CA 1
ATOM 5619 C C . THR B 1 229 ? 31.359 0.215 9.578 1 91.62 229 THR B C 1
ATOM 5621 O O . THR B 1 229 ? 31.188 0.515 10.766 1 91.62 229 THR B O 1
ATOM 5624 N N . GLY B 1 230 ? 30.406 0.136 8.727 1 92.38 230 GLY B N 1
ATOM 5625 C CA . GLY B 1 230 ? 29.031 0.393 9.141 1 92.38 230 GLY B CA 1
ATOM 5626 C C . GLY B 1 230 ? 28.578 1.812 8.852 1 92.38 230 GLY B C 1
ATOM 5627 O O . GLY B 1 230 ? 27.422 2.162 9.102 1 92.38 230 GLY B O 1
ATOM 5628 N N . LYS B 1 231 ? 29.5 2.566 8.281 1 94.56 231 LYS B N 1
ATOM 5629 C CA . LYS B 1 231 ? 29.156 3.934 7.914 1 94.56 231 LYS B CA 1
ATOM 5630 C C . LYS B 1 231 ? 28.219 3.955 6.699 1 94.56 231 LYS B C 1
ATOM 5632 O O . LYS B 1 231 ? 28.453 3.229 5.73 1 94.56 231 LYS B O 1
ATOM 5637 N N . VAL B 1 232 ? 27.188 4.742 6.789 1 96.94 232 VAL B N 1
ATOM 5638 C CA . VAL B 1 232 ? 26.266 4.883 5.664 1 96.94 232 VAL B CA 1
ATOM 5639 C C . VAL B 1 232 ? 26.922 5.723 4.566 1 96.94 232 VAL B C 1
ATOM 5641 O O . VAL B 1 232 ? 27.359 6.844 4.816 1 96.94 232 VAL B O 1
ATOM 5644 N N . VAL B 1 233 ? 26.938 5.188 3.357 1 97.75 233 VAL B N 1
ATOM 5645 C CA . VAL B 1 233 ? 27.609 5.859 2.244 1 97.75 233 VAL B CA 1
ATOM 5646 C C . VAL B 1 233 ? 26.625 6.059 1.098 1 97.75 233 VAL B C 1
ATOM 5648 O O . VAL B 1 233 ? 27.016 6.367 -0.028 1 97.75 233 VAL B O 1
ATOM 5651 N N . GLY B 1 234 ? 25.359 5.836 1.367 1 98.06 234 GLY B N 1
ATOM 5652 C CA . GLY B 1 234 ? 24.328 6.031 0.371 1 98.06 234 GLY B CA 1
ATOM 5653 C C . GLY B 1 234 ? 23.047 5.262 0.674 1 98.06 234 GLY B C 1
ATOM 5654 O O . GLY B 1 234 ? 22.828 4.832 1.81 1 98.06 234 GLY B O 1
ATOM 5655 N N . ILE B 1 235 ? 22.172 5.195 -0.358 1 98.31 235 ILE B N 1
ATOM 5656 C CA . ILE B 1 235 ? 20.922 4.469 -0.17 1 98.31 235 ILE B CA 1
ATOM 5657 C C . ILE B 1 235 ? 20.672 3.543 -1.36 1 98.31 235 ILE B C 1
ATOM 5659 O O . ILE B 1 235 ? 21.234 3.746 -2.438 1 98.31 235 ILE B O 1
ATOM 5663 N N . LYS B 1 236 ? 19.922 2.588 -1.084 1 95.94 236 LYS B N 1
ATOM 5664 C CA . LYS B 1 236 ? 19.312 1.761 -2.119 1 95.94 236 LYS B CA 1
ATOM 5665 C C . LYS B 1 236 ? 17.828 2.072 -2.264 1 95.94 236 LYS B C 1
ATOM 5667 O O . LYS B 1 236 ? 17.109 2.201 -1.267 1 95.94 236 LYS B O 1
ATOM 5672 N N . THR B 1 237 ? 17.406 2.254 -3.521 1 96.19 237 THR B N 1
ATOM 5673 C CA . THR B 1 237 ? 15.992 2.51 -3.775 1 96.19 237 THR B CA 1
ATOM 5674 C C . THR B 1 237 ? 15.266 1.225 -4.172 1 96.19 237 THR B C 1
ATOM 5676 O O . THR B 1 237 ? 15.906 0.212 -4.461 1 96.19 237 THR B O 1
ATOM 5679 N N . ALA B 1 238 ? 13.984 1.274 -4.164 1 91.06 238 ALA B N 1
ATOM 5680 C CA . ALA B 1 238 ? 13.141 0.087 -4.316 1 91.06 238 ALA B CA 1
ATOM 5681 C C . ALA B 1 238 ? 13.305 -0.524 -5.703 1 91.06 238 ALA B C 1
ATOM 5683 O O . ALA B 1 238 ? 12.93 -1.679 -5.926 1 91.06 238 ALA B O 1
ATOM 5684 N N . ASP B 1 239 ? 13.742 0.233 -6.652 1 87.19 239 ASP B N 1
ATOM 5685 C CA . ASP B 1 239 ? 13.977 -0.31 -7.988 1 87.19 239 ASP B CA 1
ATOM 5686 C C . ASP B 1 239 ? 15.328 -1.029 -8.055 1 87.19 239 ASP B C 1
ATOM 5688 O O . ASP B 1 239 ? 15.766 -1.431 -9.141 1 87.19 239 ASP B O 1
ATOM 5692 N N . GLY B 1 240 ? 16.078 -1.063 -6.918 1 86.75 240 GLY B N 1
ATOM 5693 C CA . GLY B 1 240 ? 17.312 -1.835 -6.82 1 86.75 240 GLY B CA 1
ATOM 5694 C C . GLY B 1 240 ? 18.562 -1.008 -7.074 1 86.75 240 GLY B C 1
ATOM 5695 O O . GLY B 1 240 ? 19.672 -1.505 -6.934 1 86.75 240 GLY B O 1
ATOM 5696 N N . LYS B 1 241 ? 18.438 0.243 -7.379 1 93.81 241 LYS B N 1
ATOM 5697 C CA . LYS B 1 241 ? 19.578 1.089 -7.719 1 93.81 241 LYS B CA 1
ATOM 5698 C C . LYS B 1 241 ? 20.234 1.654 -6.465 1 93.81 241 LYS B C 1
ATOM 5700 O O . LYS B 1 241 ? 19.562 1.875 -5.453 1 93.81 241 LYS B O 1
ATOM 5705 N N . HIS B 1 242 ? 21.516 1.869 -6.578 1 96.5 242 HIS B N 1
ATOM 5706 C CA . HIS B 1 242 ? 22.312 2.434 -5.492 1 96.5 242 HIS B CA 1
ATOM 5707 C C . HIS B 1 242 ? 22.641 3.9 -5.754 1 96.5 242 HIS B C 1
ATOM 5709 O O . HIS B 1 242 ? 22.953 4.281 -6.883 1 96.5 242 HIS B O 1
ATOM 5715 N N . HIS B 1 243 ? 22.562 4.711 -4.77 1 98.19 243 HIS B N 1
ATOM 5716 C CA . HIS B 1 243 ? 22.875 6.133 -4.832 1 98.19 243 HIS B CA 1
ATOM 5717 C C . HIS B 1 243 ? 23.859 6.531 -3.732 1 98.19 243 HIS B C 1
ATOM 5719 O O . HIS B 1 243 ? 23.484 6.582 -2.557 1 98.19 243 HIS B O 1
ATOM 5725 N N . LYS B 1 244 ? 25.016 6.828 -4.105 1 97.81 244 LYS B N 1
ATOM 5726 C CA . LYS B 1 244 ? 26.062 7.184 -3.15 1 97.81 244 LYS B CA 1
ATOM 5727 C C . LYS B 1 244 ? 25.812 8.562 -2.545 1 97.81 244 LYS B C 1
ATOM 5729 O O . LYS B 1 244 ? 25.234 9.438 -3.199 1 97.81 244 LYS B O 1
ATOM 5734 N N . ALA B 1 245 ? 26.234 8.727 -1.304 1 98 245 ALA B N 1
ATOM 5735 C CA . ALA B 1 245 ? 26.062 10.008 -0.619 1 98 245 ALA B CA 1
ATOM 5736 C C . ALA B 1 245 ? 27.094 10.172 0.5 1 98 245 ALA B C 1
ATOM 5738 O O . ALA B 1 245 ? 27.453 9.195 1.175 1 98 245 ALA B O 1
ATOM 5739 N N . ALA B 1 246 ? 27.547 11.391 0.622 1 97.19 246 ALA B N 1
ATOM 5740 C CA . ALA B 1 246 ? 28.391 11.734 1.76 1 97.19 246 ALA B CA 1
ATOM 5741 C C . ALA B 1 246 ? 27.562 11.969 3.018 1 97.19 246 ALA B C 1
ATOM 5743 O O . ALA B 1 246 ? 28.031 11.734 4.133 1 97.19 246 ALA B O 1
ATOM 5744 N N . ALA B 1 247 ? 26.375 12.422 2.838 1 97.56 247 ALA B N 1
ATOM 5745 C CA . ALA B 1 247 ? 25.375 12.578 3.895 1 97.56 247 ALA B CA 1
ATOM 5746 C C . ALA B 1 247 ? 23.984 12.195 3.398 1 97.56 247 ALA B C 1
ATOM 5748 O O . ALA B 1 247 ? 23.609 12.516 2.266 1 97.56 247 ALA B O 1
ATOM 5749 N N . THR B 1 248 ? 23.297 11.477 4.234 1 98.44 248 THR B N 1
ATOM 5750 C CA . THR B 1 248 ? 21.922 11.094 3.945 1 98.44 248 THR B CA 1
ATOM 5751 C C . THR B 1 248 ? 20.969 11.703 4.973 1 98.44 248 THR B C 1
ATOM 5753 O O . THR B 1 248 ? 21.094 11.453 6.172 1 98.44 248 THR B O 1
ATOM 5756 N N . VAL B 1 249 ? 20.016 12.531 4.523 1 98.69 249 VAL B N 1
ATOM 5757 C CA . VAL B 1 249 ? 18.984 13.109 5.387 1 98.69 249 VAL B CA 1
ATOM 5758 C C . VAL B 1 249 ? 17.688 12.32 5.242 1 98.69 249 VAL B C 1
ATOM 5760 O O . VAL B 1 249 ? 17.156 12.18 4.141 1 98.69 249 VAL B O 1
ATOM 5763 N N . VAL B 1 250 ? 17.219 11.836 6.32 1 98.69 250 VAL B N 1
ATOM 5764 C CA . VAL B 1 250 ? 15.938 11.117 6.324 1 98.69 250 VAL B CA 1
ATOM 5765 C C . VAL B 1 250 ? 14.836 12.023 6.867 1 98.69 250 VAL B C 1
ATOM 5767 O O . VAL B 1 250 ? 14.812 12.336 8.055 1 98.69 250 VAL B O 1
ATOM 5770 N N . ALA B 1 251 ? 13.945 12.406 6.02 1 98.62 251 ALA B N 1
ATOM 5771 C CA . ALA B 1 251 ? 12.844 13.32 6.32 1 98.62 251 ALA B CA 1
ATOM 5772 C C . ALA B 1 251 ? 11.508 12.75 5.852 1 98.62 251 ALA B C 1
ATOM 5774 O O . ALA B 1 251 ? 10.789 13.383 5.082 1 98.62 251 ALA B O 1
ATOM 5775 N N . CYS B 1 252 ? 11.109 11.672 6.449 1 97.88 252 CYS B N 1
ATOM 5776 C CA . CYS B 1 252 ? 10.008 10.898 5.902 1 97.88 252 CYS B CA 1
ATOM 5777 C C . CYS B 1 252 ? 8.758 11.031 6.773 1 97.88 252 CYS B C 1
ATOM 5779 O O . CYS B 1 252 ? 7.848 10.203 6.688 1 97.88 252 CYS B O 1
ATOM 5781 N N . GLY B 1 253 ? 8.719 12.008 7.66 1 97.19 253 GLY B N 1
ATOM 5782 C CA . GLY B 1 253 ? 7.523 12.266 8.445 1 97.19 253 GLY B CA 1
ATOM 5783 C C . GLY B 1 253 ? 7.012 11.039 9.172 1 97.19 253 GLY B C 1
ATOM 5784 O O . GLY B 1 253 ? 7.777 10.336 9.836 1 97.19 253 GLY B O 1
ATOM 5785 N N . GLY B 1 254 ? 5.703 10.797 9.125 1 96.75 254 GLY B N 1
ATOM 5786 C CA . GLY B 1 254 ? 5.055 9.703 9.82 1 96.75 254 GLY B CA 1
ATOM 5787 C C . GLY B 1 254 ? 5.625 8.344 9.461 1 96.75 254 GLY B C 1
ATOM 5788 O O . GLY B 1 254 ? 5.453 7.371 10.203 1 96.75 254 GLY B O 1
ATOM 5789 N N . TRP B 1 255 ? 6.324 8.234 8.414 1 96.44 255 TRP B N 1
ATOM 5790 C CA . TRP B 1 255 ? 6.879 6.961 7.957 1 96.44 255 TRP B CA 1
ATOM 5791 C C . TRP B 1 255 ? 8.258 6.727 8.547 1 96.44 255 TRP B C 1
ATOM 5793 O O . TRP B 1 255 ? 8.805 5.621 8.453 1 96.44 255 TRP B O 1
ATOM 5803 N N . THR B 1 256 ? 8.859 7.699 9.195 1 96.94 256 THR B N 1
ATOM 5804 C CA . THR B 1 256 ? 10.242 7.668 9.664 1 96.94 256 THR B CA 1
ATOM 5805 C C . THR B 1 256 ? 10.453 6.52 10.648 1 96.94 256 THR B C 1
ATOM 5807 O O . THR B 1 256 ? 11.422 5.762 10.523 1 96.94 256 THR B O 1
ATOM 5810 N N . PRO B 1 257 ? 9.555 6.273 11.609 1 95.56 257 PRO B N 1
ATOM 5811 C CA . PRO B 1 257 ? 9.836 5.215 12.578 1 95.56 257 PRO B CA 1
ATOM 5812 C C . PRO B 1 257 ? 9.922 3.832 11.938 1 95.56 257 PRO B C 1
ATOM 5814 O O . PRO B 1 257 ? 10.633 2.959 12.438 1 95.56 257 PRO B O 1
ATOM 5817 N N . SER B 1 258 ? 9.227 3.635 10.836 1 92.25 258 SER B N 1
ATOM 5818 C CA . SER B 1 258 ? 9.297 2.354 10.141 1 92.25 258 SER B CA 1
ATOM 5819 C C . SER B 1 258 ? 10.625 2.189 9.422 1 92.25 258 SER B C 1
ATOM 5821 O O . SER B 1 258 ? 11.094 1.066 9.211 1 92.25 258 SER B O 1
ATOM 5823 N N . LEU B 1 259 ? 11.273 3.244 9.086 1 93.38 259 LEU B N 1
ATOM 5824 C CA . LEU B 1 259 ? 12.5 3.232 8.297 1 93.38 259 LEU B CA 1
ATOM 5825 C C . LEU B 1 259 ? 13.734 3.318 9.195 1 93.38 259 LEU B C 1
ATOM 5827 O O . LEU B 1 259 ? 14.805 2.826 8.836 1 93.38 259 LEU B O 1
ATOM 5831 N N . ILE B 1 260 ? 13.492 4.039 10.281 1 94.88 260 ILE B N 1
ATOM 5832 C CA . ILE B 1 260 ? 14.555 4.25 11.266 1 94.88 260 ILE B CA 1
ATOM 5833 C C . ILE B 1 260 ? 14.109 3.721 12.625 1 94.88 260 ILE B C 1
ATOM 5835 O O . ILE B 1 260 ? 13.766 4.5 13.516 1 94.88 260 ILE B O 1
ATOM 5839 N N . PRO B 1 261 ? 14.242 2.439 12.812 1 92.56 261 PRO B N 1
ATOM 5840 C CA . PRO B 1 261 ? 13.742 1.854 14.062 1 92.56 261 PRO B CA 1
ATOM 5841 C C . PRO B 1 261 ? 14.469 2.393 15.297 1 92.56 261 PRO B C 1
ATOM 5843 O O . PRO B 1 261 ? 13.93 2.354 16.406 1 92.56 261 PRO B O 1
ATOM 5846 N N . GLU B 1 262 ? 15.68 2.926 15.141 1 94.5 262 GLU B N 1
ATOM 5847 C CA . GLU B 1 262 ? 16.453 3.473 16.25 1 94.5 262 GLU B CA 1
ATOM 5848 C C . GLU B 1 262 ? 15.695 4.594 16.953 1 94.5 262 GLU B C 1
ATOM 5850 O O . GLU B 1 262 ? 15.992 4.918 18.109 1 94.5 262 GLU B O 1
ATOM 5855 N N . ILE B 1 263 ? 14.703 5.121 16.297 1 96.69 263 ILE B N 1
ATOM 5856 C CA . ILE B 1 263 ? 14.031 6.32 16.797 1 96.69 263 ILE B CA 1
ATOM 5857 C C . ILE B 1 263 ? 12.945 5.934 17.781 1 96.69 263 ILE B C 1
ATOM 5859 O O . ILE B 1 263 ? 12.32 6.801 18.406 1 96.69 263 ILE B O 1
ATOM 5863 N N . ASP B 1 264 ? 12.727 4.609 18 1 95.25 264 ASP B N 1
ATOM 5864 C CA . ASP B 1 264 ? 11.742 4.113 18.953 1 95.25 264 ASP B CA 1
ATOM 5865 C C . ASP B 1 264 ? 11.961 4.73 20.328 1 95.25 264 ASP B C 1
ATOM 5867 O O . ASP B 1 264 ? 13.086 4.762 20.828 1 95.25 264 ASP B O 1
ATOM 5871 N N . GLY B 1 265 ? 10.898 5.195 20.891 1 95 265 GLY B N 1
ATOM 5872 C CA . GLY B 1 265 ? 10.977 5.828 22.203 1 95 265 GLY B CA 1
ATOM 5873 C C . GLY B 1 265 ? 11.172 7.332 22.125 1 95 265 GLY B C 1
ATOM 5874 O O . GLY B 1 265 ? 10.773 8.062 23.031 1 95 265 GLY B O 1
ATOM 5875 N N . LEU B 1 266 ? 11.812 7.805 21.078 1 97.5 266 LEU B N 1
ATOM 5876 C CA . LEU B 1 266 ? 11.977 9.234 20.844 1 97.5 266 LEU B CA 1
ATOM 5877 C C . LEU B 1 266 ? 10.812 9.789 20.031 1 97.5 266 LEU B C 1
ATOM 5879 O O . LEU B 1 266 ? 10.281 10.859 20.344 1 97.5 266 LEU B O 1
ATOM 5883 N N . CYS B 1 267 ? 10.414 9.102 19.031 1 98.06 267 CYS B N 1
ATOM 5884 C CA . CYS B 1 267 ? 9.281 9.469 18.188 1 98.06 267 CYS B CA 1
ATOM 5885 C C . CYS B 1 267 ? 8.391 8.266 17.906 1 98.06 267 CYS B C 1
ATOM 5887 O O . CYS B 1 267 ? 8.867 7.125 17.922 1 98.06 267 CYS B O 1
ATOM 5889 N N . GLU B 1 268 ? 7.168 8.531 17.656 1 98.12 268 GLU B N 1
ATOM 5890 C CA . GLU B 1 268 ? 6.203 7.52 17.234 1 98.12 268 GLU B CA 1
ATOM 5891 C C . GLU B 1 268 ? 5.203 8.102 16.234 1 98.12 268 GLU B C 1
ATOM 5893 O O . GLU B 1 268 ? 4.84 9.273 16.328 1 98.12 268 GLU B O 1
ATOM 5898 N N . THR B 1 269 ? 4.82 7.238 15.297 1 98.19 269 THR B N 1
ATOM 5899 C CA . THR B 1 269 ? 3.793 7.605 14.328 1 98.19 269 THR B CA 1
ATOM 5900 C C . THR B 1 269 ? 2.416 7.645 14.984 1 98.19 269 THR B C 1
ATOM 5902 O O . THR B 1 269 ? 1.975 6.656 15.578 1 98.19 269 THR B O 1
ATOM 5905 N N . THR B 1 270 ? 1.763 8.773 14.914 1 98.25 270 THR B N 1
ATOM 5906 C CA . THR B 1 270 ? 0.422 8.953 15.461 1 98.25 270 THR B CA 1
ATOM 5907 C C . THR B 1 270 ? -0.469 9.695 14.469 1 98.25 270 THR B C 1
ATOM 5909 O O . THR B 1 270 ? 0.024 10.289 13.508 1 98.25 270 THR B O 1
ATOM 5912 N N . ALA B 1 271 ? -1.77 9.633 14.734 1 97.88 271 ALA B N 1
ATOM 5913 C CA . ALA B 1 271 ? -2.701 10.266 13.805 1 97.88 271 ALA B CA 1
ATOM 5914 C C . ALA B 1 271 ? -3.707 11.141 14.547 1 97.88 271 ALA B C 1
ATOM 5916 O O . ALA B 1 271 ? -4.215 10.75 15.602 1 97.88 271 ALA B O 1
ATOM 5917 N N . GLY B 1 272 ? -3.889 12.328 14.023 1 97.38 272 GLY B N 1
ATOM 5918 C CA . GLY B 1 272 ? -5.07 13.102 14.367 1 97.38 272 GLY B CA 1
ATOM 5919 C C . GLY B 1 272 ? -6.246 12.836 13.445 1 97.38 272 GLY B C 1
ATOM 5920 O O . GLY B 1 272 ? -6.18 11.945 12.586 1 97.38 272 GLY B O 1
ATOM 5921 N N . SER B 1 273 ? -7.383 13.555 13.664 1 97.75 273 SER B N 1
ATOM 5922 C CA . SER B 1 273 ? -8.609 13.352 12.898 1 97.75 273 SER B CA 1
ATOM 5923 C C . SER B 1 273 ? -8.984 14.609 12.125 1 97.75 273 SER B C 1
ATOM 5925 O O . SER B 1 273 ? -8.914 15.719 12.656 1 97.75 273 SER B O 1
ATOM 5927 N N . ILE B 1 274 ? -9.336 14.398 10.867 1 97.69 274 ILE B N 1
ATOM 5928 C CA . ILE B 1 274 ? -9.727 15.508 10.008 1 97.69 274 ILE B CA 1
ATOM 5929 C C . ILE B 1 274 ? -11.133 15.273 9.461 1 97.69 274 ILE B C 1
ATOM 5931 O O . ILE B 1 274 ? -11.445 14.172 8.992 1 97.69 274 ILE B O 1
ATOM 5935 N N . ALA B 1 275 ? -11.938 16.266 9.547 1 97.56 275 ALA B N 1
ATOM 5936 C CA . ALA B 1 275 ? -13.242 16.297 8.883 1 97.56 275 ALA B CA 1
ATOM 5937 C C . ALA B 1 275 ? -13.328 17.469 7.906 1 97.56 275 ALA B C 1
ATOM 5939 O O . ALA B 1 275 ? -12.844 18.562 8.195 1 97.56 275 ALA B O 1
ATOM 5940 N N . MET B 1 276 ? -13.906 17.219 6.77 1 96.75 276 MET B N 1
ATOM 5941 C CA . MET B 1 276 ? -14.094 18.219 5.73 1 96.75 276 MET B CA 1
ATOM 5942 C C . MET B 1 276 ? -15.578 18.469 5.465 1 96.75 276 MET B C 1
ATOM 5944 O O . MET B 1 276 ? -16.375 17.516 5.48 1 96.75 276 MET B O 1
ATOM 5948 N N . ILE B 1 277 ? -15.898 19.688 5.305 1 97.12 277 ILE B N 1
ATOM 5949 C CA . ILE B 1 277 ? -17.266 20.094 4.988 1 97.12 277 ILE B CA 1
ATOM 5950 C C . ILE B 1 277 ? -17.281 20.844 3.66 1 97.12 277 ILE B C 1
ATOM 5952 O O . ILE B 1 277 ? -16.75 21.953 3.562 1 97.12 277 ILE B O 1
ATOM 5956 N N . GLN B 1 278 ? -17.938 20.281 2.682 1 96.06 278 GLN B N 1
ATOM 5957 C CA . GLN B 1 278 ? -18.078 20.922 1.38 1 96.06 278 GLN B CA 1
ATOM 5958 C C . GLN B 1 278 ? -19.266 21.859 1.359 1 96.06 278 GLN B C 1
ATOM 5960 O O . GLN B 1 278 ? -20.406 21.422 1.542 1 96.06 278 GLN B O 1
ATOM 5965 N N . ILE B 1 279 ? -18.984 23.094 1.195 1 97.69 279 ILE B N 1
ATOM 5966 C CA . ILE B 1 279 ? -20.062 24.062 1.038 1 97.69 279 ILE B CA 1
ATOM 5967 C C . ILE B 1 279 ? -20.438 24.188 -0.437 1 97.69 279 ILE B C 1
ATOM 5969 O O . ILE B 1 279 ? -19.578 24.516 -1.275 1 97.69 279 ILE B O 1
ATOM 5973 N N . PRO B 1 280 ? -21.656 23.953 -0.757 1 95.69 280 PRO B N 1
ATOM 5974 C CA . PRO B 1 280 ? -22.062 23.969 -2.164 1 95.69 280 PRO B CA 1
ATOM 5975 C C . PRO B 1 280 ? -21.875 25.344 -2.809 1 95.69 280 PRO B C 1
ATOM 5977 O O . PRO B 1 280 ? -22 26.375 -2.137 1 95.69 280 PRO B O 1
ATOM 5980 N N . GLU B 1 281 ? -21.719 25.281 -4.129 1 93.25 281 GLU B N 1
ATOM 5981 C CA . GLU B 1 281 ? -21.656 26.531 -4.887 1 93.25 281 GLU B CA 1
ATOM 5982 C C . GLU B 1 281 ? -22.953 27.297 -4.793 1 93.25 281 GLU B C 1
ATOM 5984 O O . GLU B 1 281 ? -24.047 26.703 -4.801 1 93.25 281 GLU B O 1
ATOM 5989 N N . GLY B 1 282 ? -22.906 28.516 -4.703 1 93.75 282 GLY B N 1
ATOM 5990 C CA . GLY B 1 282 ? -24.094 29.375 -4.648 1 93.75 282 GLY B CA 1
ATOM 5991 C C . GLY B 1 282 ? -24.594 29.594 -3.236 1 93.75 282 GLY B C 1
ATOM 5992 O O . GLY B 1 282 ? -25.391 30.516 -2.99 1 93.75 282 GLY B O 1
ATOM 5993 N N . SER B 1 283 ? -24.172 28.781 -2.334 1 96.38 283 SER B N 1
ATOM 5994 C CA . SER B 1 283 ? -24.578 28.953 -0.945 1 96.38 283 SER B CA 1
ATOM 5995 C C . SER B 1 283 ? -24.047 30.266 -0.379 1 96.38 283 SER B C 1
ATOM 5997 O O . SER B 1 283 ? -22.891 30.625 -0.609 1 96.38 283 SER B O 1
ATOM 5999 N N . PRO B 1 284 ? -24.844 30.969 0.384 1 96.38 284 PRO B N 1
ATOM 6000 C CA . PRO B 1 284 ? -24.359 32.188 1.045 1 96.38 284 PRO B CA 1
ATOM 6001 C C . PRO B 1 284 ? -23.266 31.906 2.08 1 96.38 284 PRO B C 1
ATOM 6003 O O . PRO B 1 284 ? -22.531 32.812 2.467 1 96.38 284 PRO B O 1
ATOM 6006 N N . LEU B 1 285 ? -23.188 30.703 2.445 1 97.94 285 LEU B N 1
ATOM 6007 C CA . LEU B 1 285 ? -22.188 30.312 3.436 1 97.94 285 LEU B CA 1
ATOM 6008 C C . LEU B 1 285 ? -20.781 30.359 2.836 1 97.94 285 LEU B C 1
ATOM 6010 O O . LEU B 1 285 ? -19.781 30.375 3.568 1 97.94 285 LEU B O 1
ATOM 6014 N N . ARG B 1 286 ? -20.703 30.406 1.546 1 97.62 286 ARG B N 1
ATOM 6015 C CA . ARG B 1 286 ? -19.406 30.562 0.897 1 97.62 286 ARG B CA 1
ATOM 6016 C C . ARG B 1 286 ? -18.766 31.906 1.241 1 97.62 286 ARG B C 1
ATOM 6018 O O . ARG B 1 286 ? -17.562 31.984 1.46 1 97.62 286 ARG B O 1
ATOM 6025 N N . GLU B 1 287 ? -19.547 32.875 1.246 1 97.25 287 GLU B N 1
ATOM 6026 C CA . GLU B 1 287 ? -19.047 34.219 1.619 1 97.25 287 GLU B CA 1
ATOM 6027 C C . GLU B 1 287 ? -18.812 34.281 3.123 1 97.25 287 GLU B C 1
ATOM 6029 O O . GLU B 1 287 ? -17.781 34.812 3.559 1 97.25 287 GLU B O 1
ATOM 6034 N N . ARG B 1 288 ? -19.641 33.75 3.889 1 97.56 288 ARG B N 1
ATOM 6035 C CA . ARG B 1 288 ? -19.594 33.844 5.344 1 97.56 288 ARG B CA 1
ATOM 6036 C C . ARG B 1 288 ? -18.297 33.219 5.883 1 97.56 288 ARG B C 1
ATOM 6038 O O . ARG B 1 288 ? -17.672 33.781 6.789 1 97.56 288 ARG B O 1
ATOM 6045 N N . PHE B 1 289 ? -17.984 32.094 5.273 1 98.38 289 PHE B N 1
ATOM 6046 C CA . PHE B 1 289 ? -16.875 31.312 5.828 1 98.38 289 PHE B CA 1
ATOM 6047 C C . PHE B 1 289 ? -15.617 31.469 4.977 1 98.38 289 PHE B C 1
ATOM 6049 O O . PHE B 1 289 ? -14.664 30.703 5.117 1 98.38 289 PHE B O 1
ATOM 6056 N N . SER B 1 290 ? -15.594 32.469 4.098 1 97.81 290 SER B N 1
ATOM 6057 C CA . SER B 1 290 ? -14.383 32.75 3.338 1 97.81 290 SER B CA 1
ATOM 6058 C C . SER B 1 290 ? -13.273 33.281 4.246 1 97.81 290 SER B C 1
ATOM 6060 O O . SER B 1 290 ? -13.547 33.781 5.332 1 97.81 290 SER B O 1
ATOM 6062 N N . PRO B 1 291 ? -12.055 33.219 3.799 1 97.31 291 PRO B N 1
ATOM 6063 C CA . PRO B 1 291 ? -10.945 33.688 4.617 1 97.31 291 PRO B CA 1
ATOM 6064 C C . PRO B 1 291 ? -11.031 35.188 4.891 1 97.31 291 PRO B C 1
ATOM 6066 O O . PRO B 1 291 ? -10.43 35.688 5.848 1 97.31 291 PRO B O 1
ATOM 6069 N N . ASP B 1 292 ? -11.781 35.906 4.129 1 96.12 292 ASP B N 1
ATOM 6070 C CA . ASP B 1 292 ? -11.953 37.344 4.324 1 96.12 292 ASP B CA 1
ATOM 6071 C C . ASP B 1 292 ? -12.977 37.625 5.414 1 96.12 292 ASP B C 1
ATOM 6073 O O . ASP B 1 292 ? -13.047 38.75 5.93 1 96.12 292 ASP B O 1
ATOM 6077 N N . ASN B 1 293 ? -13.719 36.625 5.785 1 97.88 293 ASN B N 1
ATOM 6078 C CA . ASN B 1 293 ? -14.844 36.906 6.68 1 97.88 293 ASN B CA 1
ATOM 6079 C C . ASN B 1 293 ? -14.852 35.938 7.859 1 97.88 293 ASN B C 1
ATOM 6081 O O . ASN B 1 293 ? -15.773 35.969 8.68 1 97.88 293 ASN B O 1
ATOM 6085 N N . PHE B 1 294 ? -13.922 35.125 7.91 1 98.38 294 PHE B N 1
ATOM 6086 C CA . PHE B 1 294 ? -13.898 34.094 8.945 1 98.38 294 PHE B CA 1
ATOM 6087 C C . PHE B 1 294 ? -12.469 33.719 9.305 1 98.38 294 PHE B C 1
ATOM 6089 O O . PHE B 1 294 ? -11.641 33.5 8.422 1 98.38 294 PHE B O 1
ATOM 6096 N N . PRO B 1 295 ? -12.062 33.656 10.531 1 98.19 295 PRO B N 1
ATOM 6097 C CA . PRO B 1 295 ? -10.688 33.375 10.945 1 98.19 295 PRO B CA 1
ATOM 6098 C C . PRO B 1 295 ? -10.438 31.859 11.094 1 98.19 295 PRO B C 1
ATOM 6100 O O . PRO B 1 295 ? -11.383 31.078 11.125 1 98.19 295 PRO B O 1
ATOM 6103 N N . VAL B 1 296 ? -9.211 31.484 11.156 1 98.5 296 VAL B N 1
ATOM 6104 C CA . VAL B 1 296 ? -8.859 30.219 11.781 1 98.5 296 VAL B CA 1
ATOM 6105 C C . VAL B 1 296 ? -9.289 30.219 13.242 1 98.5 296 VAL B C 1
ATOM 6107 O O . VAL B 1 296 ? -9.406 31.281 13.859 1 98.5 296 VAL B O 1
ATOM 6110 N N . PHE B 1 297 ? -9.523 29.047 13.766 1 97.44 297 PHE B N 1
ATOM 6111 C CA . PHE B 1 297 ? -9.945 29.062 15.156 1 97.44 297 PHE B CA 1
ATOM 6112 C C . PHE B 1 297 ? -9.438 27.828 15.898 1 97.44 297 PHE B C 1
ATOM 6114 O O . PHE B 1 297 ? -9.117 26.812 15.273 1 97.44 297 PHE B O 1
ATOM 6121 N N . GLN B 1 298 ? -9.289 27.922 17.141 1 96 298 GLN B N 1
ATOM 6122 C CA . GLN B 1 298 ? -8.977 26.859 18.078 1 96 298 GLN B CA 1
ATOM 6123 C C . GLN B 1 298 ? -10.008 26.812 19.219 1 96 298 GLN B C 1
ATOM 6125 O O . GLN B 1 298 ? -10.336 27.844 19.812 1 96 298 GLN B O 1
ATOM 6130 N N . TRP B 1 299 ? -10.484 25.656 19.453 1 95.5 299 TRP B N 1
ATOM 6131 C CA . TRP B 1 299 ? -11.539 25.469 20.438 1 95.5 299 TRP B CA 1
ATOM 6132 C C . TRP B 1 299 ? -11.094 24.531 21.547 1 95.5 299 TRP B C 1
ATOM 6134 O O . TRP B 1 299 ? -10.594 23.438 21.281 1 95.5 299 TRP B O 1
ATOM 6144 N N . ASN B 1 300 ? -11.266 24.891 22.812 1 91.94 300 ASN B N 1
ATOM 6145 C CA . ASN B 1 300 ? -10.961 24.078 23.984 1 91.94 300 ASN B CA 1
ATOM 6146 C C . ASN B 1 300 ? -9.555 23.5 23.922 1 91.94 300 ASN B C 1
ATOM 6148 O O . ASN B 1 300 ? -9.367 22.281 24.031 1 91.94 300 ASN B O 1
ATOM 6152 N N . THR B 1 301 ? -8.641 24.438 23.734 1 87.19 301 THR B N 1
ATOM 6153 C CA . THR B 1 301 ? -7.242 24.031 23.672 1 87.19 301 THR B CA 1
ATOM 6154 C C . THR B 1 301 ? -6.781 23.438 24.984 1 87.19 301 THR B C 1
ATOM 6156 O O . THR B 1 301 ? -7.105 23.953 26.062 1 87.19 301 THR B O 1
ATOM 6159 N N . ARG B 1 302 ? -6.09 22.312 24.969 1 81.25 302 ARG B N 1
ATOM 6160 C CA . ARG B 1 302 ? -5.535 21.594 26.125 1 81.25 302 ARG B CA 1
ATOM 6161 C C . ARG B 1 302 ? -6.641 21.109 27.047 1 81.25 302 ARG B C 1
ATOM 6163 O O . ARG B 1 302 ? -6.535 21.219 28.266 1 81.25 302 ARG B O 1
ATOM 6170 N N . ALA B 1 303 ? -7.723 20.688 26.453 1 82.38 303 ALA B N 1
ATOM 6171 C CA . ALA B 1 303 ? -8.875 20.219 27.219 1 82.38 303 ALA B CA 1
ATOM 6172 C C . ALA B 1 303 ? -9.062 18.703 27.062 1 82.38 303 ALA B C 1
ATOM 6174 O O . ALA B 1 303 ? -10.188 18.203 27.078 1 82.38 303 ALA B O 1
ATOM 6175 N N . GLY B 1 304 ? -8.039 18.016 26.734 1 86 304 GLY B N 1
ATOM 6176 C CA . GLY B 1 304 ? -8.078 16.562 26.703 1 86 304 GLY B CA 1
ATOM 6177 C C . GLY B 1 304 ? -8.938 16.031 25.562 1 86 304 GLY B C 1
ATOM 6178 O O . GLY B 1 304 ? -8.984 16.609 24.484 1 86 304 GLY B O 1
ATOM 6179 N N . GLU B 1 305 ? -9.586 14.852 25.781 1 90.19 305 GLU B N 1
ATOM 6180 C CA . GLU B 1 305 ? -10.25 14.078 24.734 1 90.19 305 GLU B CA 1
ATOM 6181 C C . GLU B 1 305 ? -11.516 14.773 24.25 1 90.19 305 GLU B C 1
ATOM 6183 O O . GLU B 1 305 ? -12.023 14.477 23.172 1 90.19 305 GLU B O 1
ATOM 6188 N N . ASN B 1 306 ? -12 15.711 24.969 1 90.88 306 ASN B N 1
ATOM 6189 C CA . ASN B 1 306 ? -13.242 16.375 24.578 1 90.88 306 ASN B CA 1
ATOM 6190 C C . ASN B 1 306 ? -12.984 17.75 23.984 1 90.88 306 ASN B C 1
ATOM 6192 O O . ASN B 1 306 ? -13.922 18.5 23.703 1 90.88 306 ASN B O 1
ATOM 6196 N N . GLY B 1 307 ? -11.695 18.078 23.797 1 92.12 307 GLY B N 1
ATOM 6197 C CA . GLY B 1 307 ? -11.297 19.344 23.219 1 92.12 307 GLY B CA 1
ATOM 6198 C C . GLY B 1 307 ? -10.164 19.203 22.219 1 92.12 307 GLY B C 1
ATOM 6199 O O . GLY B 1 307 ? -10.062 18.203 21.516 1 92.12 307 GLY B O 1
ATOM 6200 N N . ASN B 1 308 ? -9.43 20.375 22.047 1 93.69 308 ASN B N 1
ATOM 6201 C CA . ASN B 1 308 ? -8.289 20.438 21.141 1 93.69 308 ASN B CA 1
ATOM 6202 C C . ASN B 1 308 ? -8.719 20.281 19.688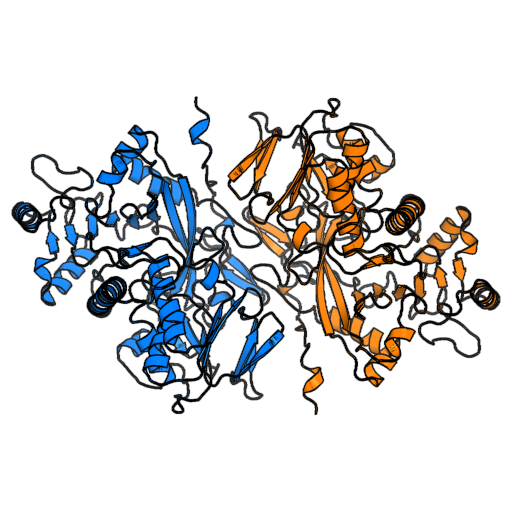 1 93.69 308 ASN B C 1
ATOM 6204 O O . ASN B 1 308 ? -8.203 19.422 18.969 1 93.69 308 ASN B O 1
ATOM 6208 N N . LEU B 1 309 ? -9.727 21.062 19.375 1 97.12 309 LEU B N 1
ATOM 6209 C CA . LEU B 1 309 ? -10.266 21.125 18.016 1 97.12 309 LEU B CA 1
ATOM 6210 C C . LEU B 1 309 ? -9.891 22.438 17.344 1 97.12 309 LEU B C 1
ATOM 6212 O O . LEU B 1 309 ? -9.82 23.484 18.016 1 97.12 309 LEU B O 1
ATOM 6216 N N . TYR B 1 310 ? -9.578 22.391 16.094 1 97.75 310 TYR B N 1
ATOM 6217 C CA . TYR B 1 310 ? -9.297 23.594 15.32 1 97.75 310 TYR B CA 1
ATOM 6218 C C . TYR B 1 310 ? -9.992 23.547 13.961 1 97.75 310 TYR B C 1
ATOM 6220 O O . TYR B 1 310 ? -10.445 22.484 13.523 1 97.75 310 TYR B O 1
ATOM 6228 N N . GLY B 1 311 ? -10.07 24.688 13.383 1 98.38 311 GLY B N 1
ATOM 6229 C CA . GLY B 1 311 ? -10.711 24.75 12.078 1 98.38 311 GLY B CA 1
ATOM 6230 C C . GLY B 1 311 ? -10.242 25.922 11.234 1 98.38 311 GLY B C 1
ATOM 6231 O O . GLY B 1 311 ? -9.461 26.75 11.703 1 98.38 311 GLY B O 1
ATOM 6232 N N . PHE B 1 312 ? -10.711 25.891 10.008 1 98.75 312 PHE B N 1
ATOM 6233 C CA . PHE B 1 312 ? -10.258 26.844 9 1 98.75 312 PHE B CA 1
ATOM 6234 C C . PHE B 1 312 ? -11.438 27.484 8.289 1 98.75 312 PHE B C 1
ATOM 6236 O O . PHE B 1 312 ? -12.531 26.922 8.258 1 98.75 312 PHE B O 1
ATOM 6243 N N . PRO B 1 313 ? -11.156 28.734 7.746 1 98.5 313 PRO B N 1
ATOM 6244 C CA . PRO B 1 313 ? -12.094 29.172 6.715 1 98.5 313 PRO B CA 1
ATOM 6245 C C . PRO B 1 313 ? -12.07 28.281 5.477 1 98.5 313 PRO B C 1
ATOM 6247 O O . PRO B 1 313 ? -11.297 27.328 5.414 1 98.5 313 PRO B O 1
ATOM 6250 N N . LEU B 1 314 ? -12.922 28.594 4.543 1 98.06 314 LEU B N 1
ATOM 6251 C CA . LEU B 1 314 ? -13.016 27.781 3.334 1 98.06 314 LEU B CA 1
ATOM 6252 C C . LEU B 1 314 ? -11.742 27.891 2.506 1 98.06 314 LEU B C 1
ATOM 6254 O O . LEU B 1 314 ? -11.133 28.969 2.424 1 98.06 314 LEU B O 1
ATOM 6258 N N . ASP B 1 315 ? -11.383 26.781 1.959 1 94.81 315 ASP B N 1
ATOM 6259 C CA . ASP B 1 315 ? -10.344 26.844 0.937 1 94.81 315 ASP B CA 1
ATOM 6260 C C . ASP B 1 315 ? -10.93 27.234 -0.419 1 94.81 315 ASP B C 1
ATOM 6262 O O . ASP B 1 315 ? -12.094 27.625 -0.508 1 94.81 315 ASP B O 1
ATOM 6266 N N . SER B 1 316 ? -10.078 27.188 -1.488 1 88.81 316 SER B N 1
ATOM 6267 C CA . SER B 1 316 ? -10.492 27.672 -2.801 1 88.81 316 SER B CA 1
ATOM 6268 C C . SER B 1 316 ? -11.578 26.781 -3.4 1 88.81 316 SER B C 1
ATOM 6270 O O . SER B 1 316 ? -12.297 27.203 -4.309 1 88.81 316 SER B O 1
ATOM 6272 N N . ARG B 1 317 ? -11.797 25.641 -2.871 1 92.38 317 ARG B N 1
ATOM 6273 C CA . ARG B 1 317 ? -12.773 24.703 -3.398 1 92.38 317 ARG B CA 1
ATOM 6274 C C . ARG B 1 317 ? -14.078 24.75 -2.605 1 92.38 317 ARG B C 1
ATOM 6276 O O . ARG B 1 317 ? -15.008 24 -2.875 1 92.38 317 ARG B O 1
ATOM 6283 N N . GLY B 1 318 ? -14.07 25.547 -1.639 1 96.12 318 GLY B N 1
ATOM 6284 C CA . GLY B 1 318 ? -15.25 25.672 -0.802 1 96.12 318 GLY B CA 1
ATOM 6285 C C . GLY B 1 318 ? -15.305 24.656 0.318 1 96.12 318 GLY B C 1
ATOM 6286 O O . GLY B 1 318 ? -16.391 24.281 0.767 1 96.12 318 GLY B O 1
ATOM 6287 N N . VAL B 1 319 ? -14.18 24.203 0.74 1 96.88 319 VAL B N 1
ATOM 6288 C CA . VAL B 1 319 ? -14.133 23.156 1.762 1 96.88 319 VAL B CA 1
ATOM 6289 C C . VAL B 1 319 ? -13.656 23.75 3.084 1 96.88 319 VAL B C 1
ATOM 6291 O O . VAL B 1 319 ? -12.633 24.438 3.129 1 96.88 319 VAL B O 1
ATOM 6294 N N . MET B 1 320 ? -14.414 23.531 4.105 1 98.31 320 MET B N 1
ATOM 6295 C CA . MET B 1 320 ? -13.984 23.828 5.469 1 98.31 320 MET B CA 1
ATOM 6296 C C . MET B 1 320 ? -13.352 22.609 6.129 1 98.31 320 MET B C 1
ATOM 6298 O O . MET B 1 320 ? -13.961 21.531 6.16 1 98.31 320 MET B O 1
ATOM 6302 N N . LYS B 1 321 ? -12.219 22.766 6.637 1 98.19 321 LYS B N 1
ATOM 6303 C CA . LYS B 1 321 ? -11.508 21.688 7.316 1 98.19 321 LYS B CA 1
ATOM 6304 C C . LYS B 1 321 ? -11.555 21.875 8.828 1 98.19 321 LYS B C 1
ATOM 6306 O O . LYS B 1 321 ? -11.297 22.969 9.336 1 98.19 321 LYS B O 1
ATOM 6311 N N . ILE B 1 322 ? -11.883 20.812 9.547 1 98.25 322 ILE B N 1
ATOM 6312 C CA . ILE B 1 322 ? -11.836 20.734 11.008 1 98.25 322 ILE B CA 1
ATOM 6313 C C . ILE B 1 322 ? -10.867 19.641 11.445 1 98.25 322 ILE B C 1
ATOM 6315 O O . ILE B 1 322 ? -10.93 18.516 10.961 1 98.25 322 ILE B O 1
ATOM 6319 N N . GLY B 1 323 ? -9.938 20.031 12.289 1 98 323 GLY B N 1
ATOM 6320 C CA . GLY B 1 323 ? -9.016 19.062 12.867 1 98 323 GLY B CA 1
ATOM 6321 C C . GLY B 1 323 ? -9.266 18.812 14.336 1 98 323 GLY B C 1
ATOM 6322 O O . GLY B 1 323 ? -9.625 19.719 15.078 1 98 323 GLY B O 1
ATOM 6323 N N . TYR B 1 324 ? -9.188 17.578 14.797 1 97.5 324 TYR B N 1
ATOM 6324 C CA . TYR B 1 324 ? -9.312 17.156 16.188 1 97.5 324 TYR B CA 1
ATOM 6325 C C . TYR B 1 324 ? -8.094 16.359 16.625 1 97.5 324 TYR B C 1
ATOM 6327 O O . TYR B 1 324 ? -7.715 15.383 15.969 1 97.5 324 TYR B O 1
ATOM 6335 N N . ARG B 1 325 ? -7.512 16.797 17.719 1 94.56 325 ARG B N 1
ATOM 6336 C CA . ARG B 1 325 ? -6.301 16.141 18.203 1 94.56 325 ARG B CA 1
ATOM 6337 C C . ARG B 1 325 ? -6.402 15.812 19.688 1 94.56 325 ARG B C 1
ATOM 6339 O O . ARG B 1 325 ? -5.398 15.516 20.344 1 94.56 325 ARG B O 1
ATOM 6346 N N . GLY B 1 326 ? -7.594 15.961 20.203 1 94.38 326 GLY B N 1
ATOM 6347 C CA . GLY B 1 326 ? -7.77 15.594 21.594 1 94.38 326 GLY B CA 1
ATOM 6348 C C . GLY B 1 326 ? -7.359 14.164 21.891 1 94.38 326 GLY B C 1
ATOM 6349 O O . GLY B 1 326 ? -6.797 13.875 22.953 1 94.38 326 GLY B O 1
ATOM 6350 N N . THR B 1 327 ? -7.727 13.352 21.031 1 94.56 327 THR B N 1
ATOM 6351 C CA . THR B 1 327 ? -7.262 11.969 21.062 1 94.56 327 THR B CA 1
ATOM 6352 C C . THR B 1 327 ? -6.449 11.648 19.812 1 94.56 327 THR B C 1
ATOM 6354 O O . THR B 1 327 ? -6.926 11.836 18.688 1 94.56 327 THR B O 1
ATOM 6357 N N . LYS B 1 328 ? -5.242 11.227 20.062 1 96.12 328 LYS B N 1
ATOM 6358 C CA . LYS B 1 328 ? -4.414 10.727 18.953 1 96.12 328 LYS B CA 1
ATOM 6359 C C . LYS B 1 328 ? -4.461 9.203 18.891 1 96.12 328 LYS B C 1
ATOM 6361 O O . LYS B 1 328 ? -4.68 8.531 19.891 1 96.12 328 LYS B O 1
ATOM 6366 N N . TYR B 1 329 ? -4.27 8.75 17.688 1 97.75 329 TYR B N 1
ATOM 6367 C CA . TYR B 1 329 ? -4.434 7.316 17.469 1 97.75 329 TYR B CA 1
ATOM 6368 C C . TYR B 1 329 ? -3.154 6.699 16.922 1 97.75 329 TYR B C 1
ATOM 6370 O O . TYR B 1 329 ? -2.285 7.406 16.422 1 97.75 329 TYR B O 1
ATOM 6378 N N . THR B 1 330 ? -3.006 5.383 17.094 1 97.75 330 THR B N 1
ATOM 6379 C CA . THR B 1 330 ? -1.883 4.613 16.578 1 97.75 330 THR B CA 1
ATOM 6380 C C . THR B 1 330 ? -2.375 3.416 15.766 1 97.75 330 THR B C 1
ATOM 6382 O O . THR B 1 330 ? -3.553 3.057 15.836 1 97.75 330 THR B O 1
ATOM 6385 N N . ASN B 1 331 ? -1.577 2.887 14.922 1 96.56 331 ASN B N 1
ATOM 6386 C CA . ASN B 1 331 ? -1.777 1.644 14.188 1 96.56 331 ASN B CA 1
ATOM 6387 C C . ASN B 1 331 ? -0.633 0.662 14.422 1 96.56 331 ASN B C 1
ATOM 6389 O O . ASN B 1 331 ? 0.192 0.437 13.539 1 96.56 331 ASN B O 1
ATOM 6393 N N . PRO B 1 332 ? -0.626 0.048 15.609 1 95.5 332 PRO B N 1
ATOM 6394 C CA . PRO B 1 332 ? 0.468 -0.871 15.93 1 95.5 332 PRO B CA 1
ATOM 6395 C C . PRO B 1 332 ? 0.487 -2.104 15.031 1 95.5 332 PRO B C 1
ATOM 6397 O O . PRO B 1 332 ? -0.534 -2.779 14.883 1 95.5 332 PRO B O 1
ATOM 6400 N N . GLN B 1 333 ? 1.583 -2.359 14.43 1 91.94 333 GLN B N 1
ATOM 6401 C CA . GLN B 1 333 ? 1.825 -3.521 13.578 1 91.94 333 GLN B CA 1
ATOM 6402 C C . GLN B 1 333 ? 3.115 -4.234 13.977 1 91.94 333 GLN B C 1
ATOM 6404 O O . GLN B 1 333 ? 4.086 -3.59 14.383 1 91.94 333 GLN B O 1
ATOM 6409 N N . ARG B 1 334 ? 3.111 -5.535 13.891 1 87.75 334 ARG B N 1
ATOM 6410 C CA . ARG B 1 334 ? 4.352 -6.281 14.062 1 87.75 334 ARG B CA 1
ATOM 6411 C C . ARG B 1 334 ? 5.207 -6.215 12.797 1 87.75 334 ARG B C 1
ATOM 6413 O O . ARG B 1 334 ? 4.785 -6.668 11.734 1 87.75 334 ARG B O 1
ATOM 6420 N N . VAL B 1 335 ? 6.367 -5.648 12.922 1 85.38 335 VAL B N 1
ATOM 6421 C CA . VAL B 1 335 ? 7.227 -5.449 11.758 1 85.38 335 VAL B CA 1
ATOM 6422 C C . VAL B 1 335 ? 8.227 -6.598 11.656 1 85.38 335 VAL B C 1
ATOM 6424 O O . VAL B 1 335 ? 8.227 -7.512 12.484 1 85.38 335 VAL B O 1
ATOM 6427 N N . GLN B 1 336 ? 9.062 -6.652 10.641 1 76.62 336 GLN B N 1
ATOM 6428 C CA . GLN B 1 336 ? 9.945 -7.758 10.297 1 76.62 336 GLN B CA 1
ATOM 6429 C C . GLN B 1 336 ? 10.898 -8.078 11.445 1 76.62 336 GLN B C 1
ATOM 6431 O O . GLN B 1 336 ? 11.258 -9.234 11.664 1 76.62 336 GLN B O 1
ATOM 6436 N N . SER B 1 337 ? 11.297 -7.086 12.25 1 76.5 337 SER B N 1
ATOM 6437 C CA . SER B 1 337 ? 12.203 -7.297 13.375 1 76.5 337 SER B CA 1
ATOM 6438 C C . SER B 1 337 ? 11.484 -7.926 14.555 1 76.5 337 SER B C 1
ATOM 6440 O O . SER B 1 337 ? 12.109 -8.328 15.531 1 76.5 337 SER B O 1
ATOM 6442 N N . GLY B 1 338 ? 10.133 -8.07 14.398 1 80.69 338 GLY B N 1
ATOM 6443 C CA . GLY B 1 338 ? 9.336 -8.602 15.484 1 80.69 338 GLY B CA 1
ATOM 6444 C C . GLY B 1 338 ? 8.812 -7.531 16.422 1 80.69 338 GLY B C 1
ATOM 6445 O O . GLY B 1 338 ? 7.895 -7.777 17.219 1 80.69 338 GLY B O 1
ATOM 6446 N N . GLN B 1 339 ? 9.383 -6.355 16.344 1 89.62 339 GLN B N 1
ATOM 6447 C CA . GLN B 1 339 ? 8.938 -5.246 17.172 1 89.62 339 GLN B CA 1
ATOM 6448 C C . GLN B 1 339 ? 7.57 -4.734 16.734 1 89.62 339 GLN B C 1
ATOM 6450 O O . GLN B 1 339 ? 7.145 -4.988 15.602 1 89.62 339 GLN B O 1
ATOM 6455 N N . VAL B 1 340 ? 6.879 -4.199 17.719 1 93.31 340 VAL B N 1
ATOM 6456 C CA . VAL B 1 340 ? 5.594 -3.594 17.391 1 93.31 340 VAL B CA 1
ATOM 6457 C C . VAL B 1 340 ? 5.766 -2.086 17.203 1 93.31 340 VAL B C 1
ATOM 6459 O O . VAL B 1 340 ? 6.297 -1.407 18.094 1 93.31 340 VAL B O 1
ATOM 6462 N N . ARG B 1 341 ? 5.332 -1.549 16.047 1 95.06 341 ARG B N 1
ATOM 6463 C CA . ARG B 1 341 ? 5.434 -0.125 15.742 1 95.06 341 ARG B CA 1
ATOM 6464 C C . ARG B 1 341 ? 4.16 0.384 15.07 1 95.06 341 ARG B C 1
ATOM 6466 O O . ARG B 1 341 ? 3.523 -0.339 14.305 1 95.06 341 ARG B O 1
ATOM 6473 N N . SER B 1 342 ? 3.816 1.59 15.445 1 97.19 342 SER B N 1
ATOM 6474 C CA . SER B 1 342 ? 2.719 2.232 14.734 1 97.19 342 SER B CA 1
ATOM 6475 C C . SER B 1 342 ? 3.125 2.607 13.312 1 97.19 342 SER B C 1
ATOM 6477 O O . SER B 1 342 ? 4.172 3.225 13.102 1 97.19 342 SER B O 1
ATOM 6479 N N . ILE B 1 343 ? 2.301 2.227 12.344 1 95.19 343 ILE B N 1
ATOM 6480 C CA . ILE B 1 343 ? 2.559 2.504 10.938 1 95.19 343 ILE B CA 1
ATOM 6481 C C . ILE B 1 343 ? 1.357 3.219 10.32 1 95.19 343 ILE B C 1
ATOM 6483 O O . ILE B 1 343 ? 0.209 2.875 10.609 1 95.19 343 ILE B O 1
ATOM 6487 N N . PRO B 1 344 ? 1.626 4.258 9.445 1 96.56 344 PRO B N 1
ATOM 6488 C CA . PRO B 1 344 ? 0.488 4.93 8.82 1 96.56 344 PRO B CA 1
ATOM 6489 C C . PRO B 1 344 ? -0.4 3.971 8.023 1 96.56 344 PRO B C 1
ATOM 6491 O O . PRO B 1 344 ? 0.104 3.047 7.383 1 96.56 344 PRO B O 1
ATOM 6494 N N . ILE B 1 345 ? -1.66 4.145 8.086 1 94.75 345 ILE B N 1
ATOM 6495 C CA . ILE B 1 345 ? -2.656 3.486 7.246 1 94.75 345 ILE B CA 1
ATOM 6496 C C . ILE B 1 345 ? -3.666 4.512 6.738 1 94.75 345 ILE B C 1
ATOM 6498 O O . ILE B 1 345 ? -4.227 5.281 7.523 1 94.75 345 ILE B O 1
ATOM 6502 N N . THR B 1 346 ? -3.795 4.629 5.43 1 94.12 346 THR B N 1
ATOM 6503 C CA . THR B 1 346 ? -4.648 5.621 4.789 1 94.12 346 THR B CA 1
ATOM 6504 C C . THR B 1 346 ? -5.531 4.969 3.729 1 94.12 346 THR B C 1
ATOM 6506 O O . THR B 1 346 ? -5.504 3.75 3.553 1 94.12 346 THR B O 1
ATOM 6509 N N . LYS B 1 347 ? -6.316 5.789 3.068 1 89.62 347 LYS B N 1
ATOM 6510 C CA . LYS B 1 347 ? -7.148 5.266 1.988 1 89.62 347 LYS B CA 1
ATOM 6511 C C . LYS B 1 347 ? -6.301 4.875 0.781 1 89.62 347 LYS B C 1
ATOM 6513 O O . LYS B 1 347 ? -6.793 4.227 -0.146 1 89.62 347 LYS B O 1
ATOM 6518 N N . TRP B 1 348 ? -4.965 5.172 0.835 1 90.25 348 TRP B N 1
ATOM 6519 C CA . TRP B 1 348 ? -4.082 4.918 -0.298 1 90.25 348 TRP B CA 1
ATOM 6520 C C . TRP B 1 348 ? -3.115 3.777 0.009 1 90.25 348 TRP B C 1
ATOM 6522 O O . TRP B 1 348 ? -2.326 3.375 -0.849 1 90.25 348 TRP B O 1
ATOM 6532 N N . THR B 1 349 ? -3.119 3.238 1.174 1 90.69 349 THR B N 1
ATOM 6533 C CA . THR B 1 349 ? -2.242 2.131 1.537 1 90.69 349 THR B CA 1
ATOM 6534 C C . THR B 1 349 ? -2.922 0.792 1.268 1 90.69 349 THR B C 1
ATOM 6536 O O . THR B 1 349 ? -4.105 0.749 0.92 1 90.69 349 THR B O 1
ATOM 6539 N N . SER B 1 350 ? -2.184 -0.383 1.338 1 83.31 350 SER B N 1
ATOM 6540 C CA . SER B 1 350 ? -2.688 -1.75 1.24 1 83.31 350 SER B CA 1
ATOM 6541 C C . SER B 1 350 ? -2.191 -2.605 2.4 1 83.31 350 SER B C 1
ATOM 6543 O O . SER B 1 350 ? -0.995 -2.881 2.51 1 83.31 350 SER B O 1
ATOM 6545 N N . PRO B 1 351 ? -3.07 -2.904 3.258 1 83.5 351 PRO B N 1
ATOM 6546 C CA . PRO B 1 351 ? -4.496 -2.568 3.328 1 83.5 351 PRO B CA 1
ATOM 6547 C C . PRO B 1 351 ? -4.738 -1.075 3.531 1 83.5 351 PRO B C 1
ATOM 6549 O O . PRO B 1 351 ? -3.797 -0.321 3.787 1 83.5 351 PRO B O 1
ATOM 6552 N N . PHE B 1 352 ? -6.023 -0.692 3.359 1 85.31 352 PHE B N 1
ATOM 6553 C CA . PHE B 1 352 ? -6.387 0.714 3.496 1 85.31 352 PHE B CA 1
ATOM 6554 C C . PHE B 1 352 ? -7.445 0.897 4.578 1 85.31 352 PHE B C 1
ATOM 6556 O O . PHE B 1 352 ? -8 -0.08 5.082 1 85.31 352 PHE B O 1
ATOM 6563 N N . ILE B 1 353 ? -7.629 2.156 4.965 1 87.25 353 ILE B N 1
ATOM 6564 C CA . ILE B 1 353 ? -8.656 2.502 5.941 1 87.25 353 ILE B CA 1
ATOM 6565 C C . ILE B 1 353 ? -9.352 3.795 5.527 1 87.25 353 ILE B C 1
ATOM 6567 O O . ILE B 1 353 ? -8.766 4.621 4.82 1 87.25 353 ILE B O 1
ATOM 6571 N N . THR B 1 354 ? -10.656 3.916 5.809 1 86.44 354 THR B N 1
ATOM 6572 C CA . THR B 1 354 ? -11.43 5.145 5.66 1 86.44 354 THR B CA 1
ATOM 6573 C C . THR B 1 354 ? -12.188 5.465 6.949 1 86.44 354 THR B C 1
ATOM 6575 O O . THR B 1 354 ? -12.266 4.629 7.852 1 86.44 354 THR B O 1
ATOM 6578 N N . GLY B 1 355 ? -12.641 6.664 7.062 1 90.88 355 GLY B N 1
ATOM 6579 C CA . GLY B 1 355 ? -13.43 7.047 8.227 1 90.88 355 GLY B CA 1
ATOM 6580 C C . GLY B 1 355 ? -12.578 7.516 9.391 1 90.88 355 GLY B C 1
ATOM 6581 O O . GLY B 1 355 ? -11.375 7.75 9.234 1 90.88 355 GLY B O 1
ATOM 6582 N N . LEU B 1 356 ? -13.258 7.723 10.539 1 95.94 356 LEU B N 1
ATOM 6583 C CA . LEU B 1 356 ? -12.625 8.18 11.773 1 95.94 356 LEU B CA 1
ATOM 6584 C C . LEU B 1 356 ? -13.133 7.383 12.977 1 95.94 356 LEU B C 1
ATOM 6586 O O . LEU B 1 356 ? -14.227 6.812 12.93 1 95.94 356 LEU B O 1
ATOM 6590 N N . PRO B 1 357 ? -12.297 7.297 14.016 1 95.12 357 PRO B N 1
ATOM 6591 C CA . PRO B 1 357 ? -12.82 6.75 15.266 1 95.12 357 PRO B CA 1
ATOM 6592 C C . PRO B 1 357 ? -14.062 7.492 15.766 1 95.12 357 PRO B C 1
ATOM 6594 O O . PRO B 1 357 ? -14.156 8.719 15.617 1 95.12 357 PRO B O 1
ATOM 6597 N N . GLU B 1 358 ? -14.938 6.793 16.406 1 95.25 358 GLU B N 1
ATOM 6598 C CA . GLU B 1 358 ? -16.234 7.293 16.844 1 95.25 358 GLU B CA 1
ATOM 6599 C C . GLU B 1 358 ? -16.078 8.516 17.734 1 95.25 358 GLU B C 1
ATOM 6601 O O . GLU B 1 358 ? -16.828 9.492 17.609 1 95.25 358 GLU B O 1
ATOM 6606 N N . LYS B 1 359 ? -15.148 8.461 18.641 1 96.19 359 LYS B N 1
ATOM 6607 C CA . LYS B 1 359 ? -14.922 9.586 19.531 1 96.19 359 LYS B CA 1
ATOM 6608 C C . LYS B 1 359 ? -14.617 10.867 18.766 1 96.19 359 LYS B C 1
ATOM 6610 O O . LYS B 1 359 ? -15.117 11.938 19.109 1 96.19 359 LYS B O 1
ATOM 6615 N N . SER B 1 360 ? -13.805 10.773 17.766 1 97.44 360 SER B N 1
ATOM 6616 C CA . SER B 1 360 ? -13.438 11.93 16.953 1 97.44 360 SER B CA 1
ATOM 6617 C C . SER B 1 360 ? -14.656 12.516 16.25 1 97.44 360 SER B C 1
ATOM 6619 O O . SER B 1 360 ? -14.852 13.734 16.25 1 97.44 360 SER B O 1
ATOM 6621 N N . VAL B 1 361 ? -15.438 11.664 15.688 1 95.88 361 VAL B N 1
ATOM 6622 C CA . VAL B 1 361 ? -16.641 12.094 14.977 1 95.88 361 VAL B CA 1
ATOM 6623 C C . VAL B 1 361 ? -17.594 12.789 15.945 1 95.88 361 VAL B C 1
ATOM 6625 O O . VAL B 1 361 ? -18.188 13.82 15.609 1 95.88 361 VAL B O 1
ATOM 6628 N N . GLN B 1 362 ? -17.719 12.219 17.078 1 96 362 GLN B N 1
ATOM 6629 C CA . GLN B 1 362 ? -18.625 12.766 18.078 1 96 362 GLN B CA 1
ATOM 6630 C C . GLN B 1 362 ? -18.219 14.18 18.484 1 96 362 GLN B C 1
ATOM 6632 O O . GLN B 1 362 ? -19.062 15.07 18.578 1 96 362 GLN B O 1
ATOM 6637 N N . VAL B 1 363 ? -16.953 14.383 18.734 1 97 363 VAL B N 1
ATOM 6638 C CA . VAL B 1 363 ? -16.469 15.688 19.172 1 97 363 VAL B CA 1
ATOM 6639 C C . VAL B 1 363 ? -16.672 16.703 18.047 1 97 363 VAL B C 1
ATOM 6641 O O . VAL B 1 363 ? -17.141 17.828 18.297 1 97 363 VAL B O 1
ATOM 6644 N N . VAL B 1 364 ? -16.344 16.359 16.828 1 97.56 364 VAL B N 1
ATOM 6645 C CA . VAL B 1 364 ? -16.484 17.266 15.703 1 97.56 364 VAL B CA 1
ATOM 6646 C C . VAL B 1 364 ? -17.953 17.609 15.484 1 97.56 364 VAL B C 1
ATOM 6648 O O . VAL B 1 364 ? -18.297 18.781 15.297 1 97.56 364 VAL B O 1
ATOM 6651 N N . GLN B 1 365 ? -18.766 16.594 15.539 1 96.25 365 GLN B N 1
ATOM 6652 C CA . GLN B 1 365 ? -20.188 16.812 15.312 1 96.25 365 GLN B CA 1
ATOM 6653 C C . GLN B 1 365 ? -20.797 17.688 16.391 1 96.25 365 GLN B C 1
ATOM 6655 O O . GLN B 1 365 ? -21.609 18.578 16.109 1 96.25 365 GLN B O 1
ATOM 6660 N N . ARG B 1 366 ? -20.438 17.438 17.594 1 96.12 366 ARG B N 1
ATOM 6661 C CA . ARG B 1 366 ? -20.938 18.266 18.688 1 96.12 366 ARG B CA 1
ATOM 6662 C C . ARG B 1 366 ? -20.516 19.719 18.516 1 96.12 366 ARG B C 1
ATOM 6664 O O . ARG B 1 366 ? -21.312 20.625 18.766 1 96.12 366 ARG B O 1
ATOM 6671 N N . PHE B 1 367 ? -19.344 19.938 18.141 1 97.62 367 PHE B N 1
ATOM 6672 C CA . PHE B 1 367 ? -18.859 21.297 17.891 1 97.62 367 PHE B CA 1
ATOM 6673 C C . PHE B 1 367 ? -19.688 21.969 16.797 1 97.62 367 PHE B C 1
ATOM 6675 O O . PHE B 1 367 ? -20.125 23.109 16.969 1 97.62 367 PHE B O 1
ATOM 6682 N N . LEU B 1 368 ? -19.844 21.25 15.656 1 97.56 368 LEU B N 1
ATOM 6683 C CA . LEU B 1 368 ? -20.578 21.812 14.531 1 97.56 368 LEU B CA 1
ATOM 6684 C C . LEU B 1 368 ? -22.016 22.156 14.938 1 97.56 368 LEU B C 1
ATOM 6686 O O . LEU B 1 368 ? -22.516 23.219 14.578 1 97.56 368 LEU B O 1
ATOM 6690 N N . ASP B 1 369 ? -22.609 21.328 15.703 1 97 369 ASP B N 1
ATOM 6691 C CA . ASP B 1 369 ? -23.984 21.531 16.125 1 97 369 ASP B CA 1
ATOM 6692 C C . ASP B 1 369 ? -24.109 22.734 17.031 1 97 369 ASP B C 1
ATOM 6694 O O . ASP B 1 369 ? -25.094 23.484 16.953 1 97 369 ASP B O 1
ATOM 6698 N N . LYS B 1 370 ? -23.141 22.891 17.812 1 96.62 370 LYS B N 1
ATOM 6699 C CA . LYS B 1 370 ? -23.234 23.922 18.844 1 96.62 370 LYS B CA 1
ATOM 6700 C C . LYS B 1 370 ? -22.781 25.281 18.297 1 96.62 370 LYS B C 1
ATOM 6702 O O . LYS B 1 370 ? -23.375 26.312 18.594 1 96.62 370 LYS B O 1
ATOM 6707 N N . TYR B 1 371 ? -21.734 25.328 17.516 1 97.25 371 TYR B N 1
ATOM 6708 C CA . TYR B 1 371 ? -21.078 26.594 17.234 1 97.25 371 TYR B CA 1
ATOM 6709 C C . TYR B 1 371 ? -21.297 27.016 15.781 1 97.25 371 TYR B C 1
ATOM 6711 O O . TYR B 1 371 ? -21.109 28.188 15.422 1 97.25 371 TYR B O 1
ATOM 6719 N N . LEU B 1 372 ? -21.688 26.094 14.93 1 98 372 LEU B N 1
ATOM 6720 C CA . LEU B 1 372 ? -21.984 26.406 13.539 1 98 372 LEU B CA 1
ATOM 6721 C C . LEU B 1 372 ? -23.312 25.781 13.117 1 98 372 LEU B C 1
ATOM 6723 O O . LEU B 1 372 ? -23.375 25.062 12.109 1 98 372 LEU B O 1
ATOM 6727 N N . PRO B 1 373 ? -24.344 26.062 13.805 1 97.12 373 PRO B N 1
ATOM 6728 C CA . PRO B 1 373 ? -25.641 25.422 13.547 1 97.12 373 PRO B CA 1
ATOM 6729 C C . PRO B 1 373 ? -26.188 25.75 12.164 1 97.12 373 PRO B C 1
ATOM 6731 O O . PRO B 1 373 ? -27.031 25.016 11.641 1 97.12 373 PRO B O 1
ATOM 6734 N N . GLU B 1 374 ? -25.766 26.812 11.578 1 96.81 374 GLU B N 1
ATOM 6735 C CA . GLU B 1 374 ? -26.234 27.219 10.258 1 96.81 374 GLU B CA 1
ATOM 6736 C C . GLU B 1 374 ? -25.922 26.172 9.203 1 96.81 374 GLU B C 1
ATOM 6738 O O . GLU B 1 374 ? -26.594 26.078 8.18 1 96.81 374 GLU B O 1
ATOM 6743 N N . LEU B 1 375 ? -24.891 25.391 9.414 1 97 375 LEU B N 1
ATOM 6744 C CA . LEU B 1 375 ? -24.578 24.328 8.477 1 97 375 LEU B CA 1
ATOM 6745 C C . LEU B 1 375 ? -25.703 23.297 8.438 1 97 375 LEU B C 1
ATOM 6747 O O . LEU B 1 375 ? -26.297 23.062 7.387 1 97 375 LEU B O 1
ATOM 6751 N N . LYS B 1 376 ? -26.016 22.766 9.586 1 95.44 376 LYS B N 1
ATOM 6752 C CA . LYS B 1 376 ? -27.094 21.781 9.672 1 95.44 376 LYS B CA 1
ATOM 6753 C C . LYS B 1 376 ? -28.406 22.359 9.172 1 95.44 376 LYS B C 1
ATOM 6755 O O . LYS B 1 376 ? -29.172 21.688 8.492 1 95.44 376 LYS B O 1
ATOM 6760 N N . GLN B 1 377 ? -28.672 23.594 9.508 1 96.69 377 GLN B N 1
ATOM 6761 C CA . GLN B 1 377 ? -29.891 24.281 9.086 1 96.69 377 GLN B CA 1
ATOM 6762 C C . GLN B 1 377 ? -29.969 24.375 7.566 1 96.69 377 GLN B C 1
ATOM 6764 O O . GLN B 1 377 ? -31.062 24.406 6.996 1 96.69 377 GLN B O 1
ATOM 6769 N N . SER B 1 378 ? -28.812 24.406 6.973 1 96.06 378 SER B N 1
ATOM 6770 C CA . SER B 1 378 ? -28.766 24.516 5.52 1 96.06 378 SER B CA 1
ATOM 6771 C C . SER B 1 378 ? -28.609 23.141 4.875 1 96.06 378 SER B C 1
ATOM 6773 O O . SER B 1 378 ? -28.312 23.031 3.686 1 96.06 378 SER B O 1
ATOM 6775 N N . GLY B 1 379 ? -28.656 22.094 5.637 1 93.88 379 GLY B N 1
ATOM 6776 C CA . GLY B 1 379 ? -28.562 20.734 5.125 1 93.88 379 GLY B CA 1
ATOM 6777 C C . GLY B 1 379 ? -27.141 20.328 4.773 1 93.88 379 GLY B C 1
ATOM 6778 O O . GLY B 1 379 ? -26.938 19.438 3.947 1 93.88 379 GLY B O 1
ATOM 6779 N N . ILE B 1 380 ? -26.203 21.031 5.297 1 95.38 380 ILE B N 1
ATOM 6780 C CA . ILE B 1 380 ? -24.797 20.766 5.008 1 95.38 380 ILE B CA 1
ATOM 6781 C C . ILE B 1 380 ? -24.172 20.031 6.184 1 95.38 380 ILE B C 1
ATOM 6783 O O . ILE B 1 380 ? -24.359 20.406 7.34 1 95.38 380 ILE B O 1
ATOM 6787 N N . GLY B 1 381 ? -23.453 18.953 5.953 1 94.38 381 GLY B N 1
ATOM 6788 C CA . GLY B 1 381 ? -22.75 18.188 6.969 1 94.38 381 GLY B CA 1
ATOM 6789 C C . GLY B 1 381 ? -21.344 17.781 6.562 1 94.38 381 GLY B C 1
ATOM 6790 O O . GLY B 1 381 ? -20.797 18.328 5.598 1 94.38 381 GLY B O 1
ATOM 6791 N N . ILE B 1 382 ? -20.75 16.906 7.359 1 95.31 382 ILE B N 1
ATOM 6792 C CA . ILE B 1 382 ? -19.406 16.406 7.066 1 95.31 382 ILE B CA 1
ATOM 6793 C C . ILE B 1 382 ? -19.406 15.641 5.75 1 95.31 382 ILE B C 1
ATOM 6795 O O . ILE B 1 382 ? -20.203 14.719 5.566 1 95.31 382 ILE B O 1
ATOM 6799 N N . SER B 1 383 ? -18.562 16.047 4.855 1 92.31 383 SER B N 1
ATOM 6800 C CA . SER B 1 383 ? -18.562 15.438 3.527 1 92.31 383 SER B CA 1
ATOM 6801 C C . SER B 1 383 ? -17.469 14.375 3.416 1 92.31 383 SER B C 1
ATOM 6803 O O . SER B 1 383 ? -17.594 13.43 2.627 1 92.31 383 SER B O 1
ATOM 6805 N N . GLN B 1 384 ? -16.391 14.555 4.121 1 91.12 384 GLN B N 1
ATOM 6806 C CA . GLN B 1 384 ? -15.273 13.625 4.078 1 91.12 384 GLN B CA 1
ATOM 6807 C C . GLN B 1 384 ? -14.516 13.625 5.402 1 91.12 384 GLN B C 1
ATOM 6809 O O . GLN B 1 384 ? -14.477 14.633 6.102 1 91.12 384 GLN B O 1
ATOM 6814 N N . THR B 1 385 ? -13.945 12.484 5.707 1 94.81 385 THR B N 1
ATOM 6815 C CA . THR B 1 385 ? -13.078 12.375 6.875 1 94.81 385 THR B CA 1
ATOM 6816 C C . THR B 1 385 ? -11.812 11.594 6.539 1 94.81 385 THR B C 1
ATOM 6818 O O . THR B 1 385 ? -11.789 10.828 5.57 1 94.81 385 THR B O 1
ATOM 6821 N N . ARG B 1 386 ? -10.789 11.836 7.27 1 94.88 386 ARG B N 1
ATOM 6822 C CA . ARG B 1 386 ? -9.57 11.031 7.141 1 94.88 386 ARG B CA 1
ATOM 6823 C C . ARG B 1 386 ? -8.688 11.18 8.375 1 94.88 386 ARG B C 1
ATOM 6825 O O . ARG B 1 386 ? -8.773 12.18 9.094 1 94.88 386 ARG B O 1
ATOM 6832 N N . LEU B 1 387 ? -7.848 10.242 8.555 1 96.06 387 LEU B N 1
ATOM 6833 C CA . LEU B 1 387 ? -6.766 10.344 9.523 1 96.06 387 LEU B CA 1
ATOM 6834 C C . LEU B 1 387 ? -5.605 11.164 8.969 1 96.06 387 LEU B C 1
ATOM 6836 O O . LEU B 1 387 ? -5.316 11.094 7.77 1 96.06 387 LEU B O 1
ATOM 6840 N N . CYS B 1 388 ? -4.992 11.953 9.758 1 96.75 388 CYS B N 1
ATOM 6841 C CA . CYS B 1 388 ? -3.777 12.688 9.422 1 96.75 388 CYS B CA 1
ATOM 6842 C C . CYS B 1 388 ? -2.588 12.148 10.211 1 96.75 388 CYS B C 1
ATOM 6844 O O . CYS B 1 388 ? -2.457 12.422 11.406 1 96.75 388 CYS B O 1
ATOM 6846 N N . TRP B 1 389 ? -1.712 11.445 9.531 1 97.38 389 TRP B N 1
ATOM 6847 C CA . TRP B 1 389 ? -0.586 10.773 10.172 1 97.38 389 TRP B CA 1
ATOM 6848 C C . TRP B 1 389 ? 0.641 11.68 10.203 1 97.38 389 TRP B C 1
ATOM 6850 O O . TRP B 1 389 ? 0.953 12.352 9.219 1 97.38 389 TRP B O 1
ATOM 6860 N N . TYR B 1 390 ? 1.277 11.734 11.289 1 95.38 390 TYR B N 1
ATOM 6861 C CA . TYR B 1 390 ? 2.553 12.414 11.477 1 95.38 390 TYR B CA 1
ATOM 6862 C C . TYR B 1 390 ? 3.389 11.719 12.547 1 95.38 390 TYR B C 1
ATOM 6864 O O . TYR B 1 390 ? 3.17 10.547 12.844 1 95.38 390 TYR B O 1
ATOM 6872 N N . THR B 1 391 ? 4.469 12.391 12.992 1 97.19 391 THR B N 1
ATOM 6873 C CA . THR B 1 391 ? 5.379 11.828 13.984 1 97.19 391 THR B CA 1
ATOM 6874 C C . THR B 1 391 ? 5.391 12.68 15.25 1 97.19 391 THR B C 1
ATOM 6876 O O . THR B 1 391 ? 5.668 13.883 15.188 1 97.19 391 THR B O 1
ATOM 6879 N N . ASP B 1 392 ? 5.102 12.031 16.359 1 97.88 392 ASP B N 1
ATOM 6880 C CA . ASP B 1 392 ? 5.207 12.703 17.656 1 97.88 392 ASP B CA 1
ATOM 6881 C C . ASP B 1 392 ? 6.504 12.328 18.359 1 97.88 392 ASP B C 1
ATOM 6883 O O . ASP B 1 392 ? 6.844 11.148 18.469 1 97.88 392 ASP B O 1
ATOM 6887 N N . SER B 1 393 ? 7.23 13.32 18.766 1 98.25 393 SER B N 1
ATOM 6888 C CA . SER B 1 393 ? 8.273 13.055 19.766 1 98.25 393 SER B CA 1
ATOM 6889 C C . SER B 1 393 ? 7.695 13.023 21.172 1 98.25 393 SER B C 1
ATOM 6891 O O . SER B 1 393 ? 6.57 13.469 21.406 1 98.25 393 SER B O 1
ATOM 6893 N N . PHE B 1 394 ? 8.453 12.484 22.141 1 97.38 394 PHE B N 1
ATOM 6894 C CA . PHE B 1 394 ? 7.93 12.328 23.484 1 97.38 394 PHE B CA 1
ATOM 6895 C C . PHE B 1 394 ? 7.711 13.688 24.141 1 97.38 394 PHE B C 1
ATOM 6897 O O . PHE B 1 394 ? 6.934 13.805 25.094 1 97.38 394 PHE B O 1
ATOM 6904 N N . ASP B 1 395 ? 8.328 14.781 23.562 1 96.38 395 ASP B N 1
ATOM 6905 C CA . ASP B 1 395 ? 8.266 16.094 24.188 1 96.38 395 ASP B CA 1
ATOM 6906 C C . ASP B 1 395 ? 7.762 17.156 23.203 1 96.38 395 ASP B C 1
ATOM 6908 O O . ASP B 1 395 ? 7.816 18.344 23.5 1 96.38 395 ASP B O 1
ATOM 6912 N N . ASN B 1 396 ? 7.395 16.781 22.031 1 96.56 396 ASN B N 1
ATOM 6913 C CA . ASN B 1 396 ? 6.801 17.609 20.984 1 96.56 396 ASN B CA 1
ATOM 6914 C C . ASN B 1 396 ? 7.852 18.469 20.281 1 96.56 396 ASN B C 1
ATOM 6916 O O . ASN B 1 396 ? 7.512 19.344 19.484 1 96.56 396 ASN B O 1
ATOM 6920 N N . HIS B 1 397 ? 9.141 18.25 20.562 1 97.5 397 HIS B N 1
ATOM 6921 C CA . HIS B 1 397 ? 10.188 18.969 19.844 1 97.5 397 HIS B CA 1
ATOM 6922 C C . HIS B 1 397 ? 10.672 18.172 18.625 1 97.5 397 HIS B C 1
ATOM 6924 O O . HIS B 1 397 ? 10.641 16.938 18.641 1 97.5 397 HIS B O 1
ATOM 6930 N N . TRP B 1 398 ? 11.125 18.891 17.688 1 98.31 398 TRP B N 1
ATOM 6931 C CA . TRP B 1 398 ? 11.648 18.234 16.484 1 98.31 398 TRP B CA 1
ATOM 6932 C C . TRP B 1 398 ? 12.906 17.438 16.797 1 98.31 398 TRP B C 1
ATOM 6934 O O . TRP B 1 398 ? 13.461 17.547 17.891 1 98.31 398 TRP B O 1
ATOM 6944 N N . VAL B 1 399 ? 13.219 16.594 15.883 1 98.38 399 VAL B N 1
ATOM 6945 C CA . VAL B 1 399 ? 14.477 15.852 15.938 1 98.38 399 VAL B CA 1
ATOM 6946 C C . VAL B 1 399 ? 15.289 16.125 14.672 1 98.38 399 VAL B C 1
ATOM 6948 O O . VAL B 1 399 ? 14.914 15.703 13.578 1 98.38 399 VAL B O 1
ATOM 6951 N N . ILE B 1 400 ? 16.312 16.844 14.828 1 98.38 400 ILE B N 1
ATOM 6952 C CA . ILE B 1 400 ? 17.266 17.125 13.758 1 98.38 400 ILE B CA 1
ATOM 6953 C C . ILE B 1 400 ? 18.688 16.812 14.242 1 98.38 400 ILE B C 1
ATOM 6955 O O . ILE B 1 400 ? 19.328 17.672 14.852 1 98.38 400 ILE B O 1
ATOM 6959 N N . ASP B 1 401 ? 19.078 15.672 13.93 1 97.81 401 ASP B N 1
ATOM 6960 C CA . ASP B 1 401 ? 20.359 15.211 14.445 1 97.81 401 ASP B CA 1
ATOM 6961 C C . ASP B 1 401 ? 20.812 13.922 13.742 1 97.81 401 ASP B C 1
ATOM 6963 O O . ASP B 1 401 ? 20.062 13.359 12.945 1 97.81 401 ASP B O 1
ATOM 6967 N N . GLY B 1 402 ? 22.078 13.586 14 1 96.56 402 GLY B N 1
ATOM 6968 C CA . GLY B 1 402 ? 22.516 12.25 13.625 1 96.56 402 GLY B CA 1
ATOM 6969 C C . GLY B 1 402 ? 21.875 11.156 14.461 1 96.56 402 GLY B C 1
ATOM 6970 O O . GLY B 1 402 ? 21.172 11.438 15.43 1 96.56 402 GLY B O 1
ATOM 6971 N N . ILE B 1 403 ? 22.078 9.914 13.992 1 95.81 403 ILE B N 1
ATOM 6972 C CA . ILE B 1 403 ? 21.641 8.742 14.734 1 95.81 403 ILE B CA 1
ATOM 6973 C C . ILE B 1 403 ? 22.828 8.133 15.492 1 95.81 403 ILE B C 1
ATOM 6975 O O . ILE B 1 403 ? 23.844 7.781 14.891 1 95.81 403 ILE B O 1
ATOM 6979 N N . PRO B 1 404 ? 22.719 8.07 16.812 1 94.12 404 PRO B N 1
ATOM 6980 C CA . PRO B 1 404 ? 23.812 7.445 17.547 1 94.12 404 PRO B CA 1
ATOM 6981 C C . PRO B 1 404 ? 24.203 6.074 17 1 94.12 404 PRO B C 1
ATOM 6983 O O . PRO B 1 404 ? 23.328 5.215 16.828 1 94.12 404 PRO B O 1
ATOM 6986 N N . GLY B 1 405 ? 25.5 5.895 16.703 1 91.12 405 GLY B N 1
ATOM 6987 C CA . GLY B 1 405 ? 26 4.617 16.234 1 91.12 405 GLY B CA 1
ATOM 6988 C C . GLY B 1 405 ? 25.844 4.422 14.742 1 91.12 405 GLY B C 1
ATOM 6989 O O . GLY B 1 405 ? 26.188 3.369 14.211 1 91.12 405 GLY B O 1
ATOM 6990 N N . LYS B 1 406 ? 25.297 5.305 14.078 1 93.12 406 LYS B N 1
ATOM 6991 C CA . LYS B 1 406 ? 25.078 5.215 12.641 1 93.12 406 LYS B CA 1
ATOM 6992 C C . LYS B 1 406 ? 25.578 6.473 11.93 1 93.12 406 LYS B C 1
ATOM 6994 O O . LYS B 1 406 ? 24.812 7.406 11.703 1 93.12 406 LYS B O 1
ATOM 6999 N N . GLU B 1 407 ? 26.781 6.438 11.469 1 94.12 407 GLU B N 1
ATOM 7000 C CA . GLU B 1 407 ? 27.406 7.59 10.828 1 94.12 407 GLU B CA 1
ATOM 7001 C C . GLU B 1 407 ? 26.875 7.773 9.406 1 94.12 407 GLU B C 1
ATOM 7003 O O . GLU B 1 407 ? 26.547 6.797 8.727 1 94.12 407 GLU B O 1
ATOM 7008 N N . GLY B 1 408 ? 26.797 9.047 8.992 1 95.62 408 GLY B N 1
ATOM 7009 C CA . GLY B 1 408 ? 26.438 9.352 7.621 1 95.62 408 GLY B CA 1
ATOM 7010 C C . GLY B 1 408 ? 24.953 9.617 7.438 1 95.62 408 GLY B C 1
ATOM 7011 O O . GLY B 1 408 ? 24.5 9.898 6.324 1 95.62 408 GLY B O 1
ATOM 7012 N N . VAL B 1 409 ? 24.234 9.602 8.555 1 97.44 409 VAL B N 1
ATOM 7013 C CA . VAL B 1 409 ? 22.781 9.789 8.469 1 97.44 409 VAL B CA 1
ATOM 7014 C C . VAL B 1 409 ? 22.359 10.914 9.406 1 97.44 409 VAL B C 1
ATOM 7016 O O . VAL B 1 409 ? 22.859 11.016 10.531 1 97.44 409 VAL B O 1
ATOM 7019 N N . ILE B 1 410 ? 21.547 11.773 8.945 1 97.81 410 ILE B N 1
ATOM 7020 C CA . ILE B 1 410 ? 20.859 12.797 9.719 1 97.81 410 ILE B CA 1
ATOM 7021 C C . ILE B 1 410 ? 19.344 12.602 9.602 1 97.81 410 ILE B C 1
ATOM 7023 O O . ILE B 1 410 ? 18.828 12.406 8.508 1 97.81 410 ILE B O 1
ATOM 7027 N N . VAL B 1 411 ? 18.688 12.609 10.734 1 98.25 411 VAL B N 1
ATOM 7028 C CA . VAL B 1 411 ? 17.234 12.508 10.727 1 98.25 411 VAL B CA 1
ATOM 7029 C C . VAL B 1 411 ? 16.609 13.883 10.961 1 98.25 411 VAL B C 1
ATOM 7031 O O . VAL B 1 411 ? 17.109 14.664 11.773 1 98.25 411 VAL B O 1
ATOM 7034 N N . ALA B 1 412 ? 15.641 14.242 10.211 1 98.56 412 ALA B N 1
ATOM 7035 C CA . ALA B 1 412 ? 14.828 15.445 10.383 1 98.56 412 ALA B CA 1
ATOM 7036 C C . ALA B 1 412 ? 13.344 15.102 10.43 1 98.56 412 ALA B C 1
ATOM 7038 O O . ALA B 1 412 ? 12.719 14.891 9.383 1 98.56 412 ALA B O 1
ATOM 7039 N N . THR B 1 413 ? 12.789 15.031 11.594 1 98.25 413 THR B N 1
ATOM 7040 C CA . THR B 1 413 ? 11.414 14.57 11.789 1 98.25 413 THR B CA 1
ATOM 7041 C C . THR B 1 413 ? 10.859 15.078 13.117 1 98.25 413 THR B C 1
ATOM 7043 O O . THR B 1 413 ? 11.234 16.156 13.578 1 98.25 413 THR B O 1
ATOM 7046 N N . GLY B 1 414 ? 9.828 14.445 13.633 1 98.19 414 GLY B N 1
ATOM 7047 C CA . GLY B 1 414 ? 9.25 14.82 14.914 1 98.19 414 GLY B CA 1
ATOM 7048 C C . GLY B 1 414 ? 8.422 16.094 14.844 1 98.19 414 GLY B C 1
ATOM 7049 O O . GLY B 1 414 ? 8.469 16.922 15.75 1 98.19 414 GLY B O 1
ATOM 7050 N N . GLY B 1 415 ? 7.762 16.297 13.828 1 97.44 415 GLY B N 1
ATOM 7051 C CA . GLY B 1 415 ? 6.992 17.516 13.648 1 97.44 415 GLY B CA 1
ATOM 7052 C C . GLY B 1 415 ? 5.934 17.719 14.711 1 97.44 415 GLY B C 1
ATOM 7053 O O . GLY B 1 415 ? 5.516 18.859 14.969 1 97.44 415 GLY B O 1
ATOM 7054 N N . SER B 1 416 ? 5.426 16.688 15.273 1 97.38 416 SER B N 1
ATOM 7055 C CA . SER B 1 416 ? 4.527 16.672 16.422 1 97.38 416 SER B CA 1
ATOM 7056 C C . SER B 1 416 ? 3.33 17.594 16.203 1 97.38 416 SER B C 1
ATOM 7058 O O . SER B 1 416 ? 2.867 18.25 17.141 1 97.38 416 SER B O 1
ATOM 7060 N N . GLY B 1 417 ? 2.963 17.797 15 1 95.88 417 GLY B N 1
ATOM 7061 C CA . GLY B 1 417 ? 1.742 18.5 14.664 1 95.88 417 GLY B CA 1
ATOM 7062 C C . GLY B 1 417 ? 1.946 20 14.523 1 95.88 417 GLY B C 1
ATOM 7063 O O . GLY B 1 417 ? 0.982 20.75 14.359 1 95.88 417 GLY B O 1
ATOM 7064 N N . HIS B 1 418 ? 3.223 20.453 14.586 1 96.81 418 HIS B N 1
ATOM 7065 C CA . HIS B 1 418 ? 3.359 21.906 14.539 1 96.81 418 HIS B CA 1
ATOM 7066 C C . HIS B 1 418 ? 4.547 22.328 13.672 1 96.81 418 HIS B C 1
ATOM 7068 O O . HIS B 1 418 ? 4.922 23.5 13.656 1 96.81 418 HIS B O 1
ATOM 7074 N N . ALA B 1 419 ? 5.102 21.438 12.914 1 98.31 419 ALA B N 1
ATOM 7075 C CA . ALA B 1 419 ? 6.328 21.75 12.188 1 98.31 419 ALA B CA 1
ATOM 7076 C C . ALA B 1 419 ? 6.02 22.453 10.867 1 98.31 419 ALA B C 1
ATOM 7078 O O . ALA B 1 419 ? 6.824 23.234 10.375 1 98.31 419 ALA B O 1
ATOM 7079 N N . PHE B 1 420 ? 4.875 22.234 10.25 1 98.56 420 PHE B N 1
ATOM 7080 C CA . PHE B 1 420 ? 4.598 22.672 8.883 1 98.56 420 PHE B CA 1
ATOM 7081 C C . PHE B 1 420 ? 4.832 24.172 8.734 1 98.56 420 PHE B C 1
ATOM 7083 O O . PHE B 1 420 ? 5.406 24.625 7.742 1 98.56 420 PHE B O 1
ATOM 7090 N N . LYS B 1 421 ? 4.344 24.969 9.727 1 98.19 421 LYS B N 1
ATOM 7091 C CA . LYS B 1 421 ? 4.398 26.422 9.609 1 98.19 421 LYS B CA 1
ATOM 7092 C C . LYS B 1 421 ? 5.84 26.906 9.516 1 98.19 421 LYS B C 1
ATOM 7094 O O . LYS B 1 421 ? 6.086 28.062 9.148 1 98.19 421 LYS B O 1
ATOM 7099 N N . PHE B 1 422 ? 6.754 26 9.758 1 98.75 422 PHE B N 1
ATOM 7100 C CA . PHE B 1 422 ? 8.164 26.375 9.734 1 98.75 422 PHE B CA 1
ATOM 7101 C C . PHE B 1 422 ? 8.844 25.859 8.477 1 98.75 422 PHE B C 1
ATOM 7103 O O . PHE B 1 422 ? 10.078 25.875 8.391 1 98.75 422 PHE B O 1
ATOM 7110 N N . LEU B 1 423 ? 8.102 25.391 7.496 1 98.75 423 LEU B N 1
ATOM 7111 C CA . LEU B 1 423 ? 8.648 24.984 6.203 1 98.75 423 LEU B CA 1
ATOM 7112 C C . LEU B 1 423 ? 9.727 25.953 5.738 1 98.75 423 LEU B C 1
ATOM 7114 O O . LEU B 1 423 ? 10.797 25.547 5.285 1 98.75 423 LEU B O 1
ATOM 7118 N N . PRO B 1 424 ? 9.609 27.25 5.906 1 98.31 424 PRO B N 1
ATOM 7119 C CA . PRO B 1 424 ? 10.617 28.188 5.426 1 98.31 424 PRO B CA 1
ATOM 7120 C C . PRO B 1 424 ? 11.945 28.062 6.172 1 98.31 424 PRO B C 1
ATOM 7122 O O . PRO B 1 424 ? 12.984 28.516 5.676 1 98.31 424 PRO B O 1
ATOM 7125 N N . LEU B 1 425 ? 11.906 27.422 7.359 1 98.44 425 LEU B N 1
ATOM 7126 C CA . LEU B 1 425 ? 13.062 27.578 8.234 1 98.44 425 LEU B CA 1
ATOM 7127 C C . LEU B 1 425 ? 13.672 26.234 8.578 1 98.44 425 LEU B C 1
ATOM 7129 O O . LEU B 1 425 ? 14.828 26.156 9 1 98.44 425 LEU B O 1
ATOM 7133 N N . LEU B 1 426 ? 12.945 25.172 8.508 1 98.69 426 LEU B N 1
ATOM 7134 C CA . LEU B 1 426 ? 13.344 23.859 9.008 1 98.69 426 LEU B CA 1
ATOM 7135 C C . LEU B 1 426 ? 14.719 23.469 8.477 1 98.69 426 LEU B C 1
ATOM 7137 O O . LEU B 1 426 ? 15.57 23 9.234 1 98.69 426 LEU B O 1
ATOM 7141 N N . GLY B 1 427 ? 14.93 23.703 7.207 1 98.69 427 GLY B N 1
ATOM 7142 C CA . GLY B 1 427 ? 16.141 23.266 6.523 1 98.69 427 GLY B CA 1
ATOM 7143 C C . GLY B 1 427 ? 17.375 24 6.992 1 98.69 427 GLY B C 1
ATOM 7144 O O . GLY B 1 427 ? 18.5 23.516 6.785 1 98.69 427 GLY B O 1
ATOM 7145 N N . GLU B 1 428 ? 17.188 25.219 7.539 1 98.12 428 GLU B N 1
ATOM 7146 C CA . GLU B 1 428 ? 18.328 25.938 8.102 1 98.12 428 GLU B CA 1
ATOM 7147 C C . GLU B 1 428 ? 19.047 25.094 9.148 1 98.12 428 GLU B C 1
ATOM 7149 O O . GLU B 1 428 ? 20.281 25.031 9.156 1 98.12 428 GLU B O 1
ATOM 7154 N N . PHE B 1 429 ? 18.312 24.484 9.93 1 98.12 429 PHE B N 1
ATOM 7155 C CA . PHE B 1 429 ? 18.875 23.703 11.031 1 98.12 429 PHE B CA 1
ATOM 7156 C C . PHE B 1 429 ? 19.469 22.391 10.508 1 98.12 429 PHE B C 1
ATOM 7158 O O . PHE B 1 429 ? 20.484 21.922 11.031 1 98.12 429 PHE B O 1
ATOM 7165 N N . VAL B 1 430 ? 18.844 21.812 9.508 1 98.25 430 VAL B N 1
ATOM 7166 C CA . VAL B 1 430 ? 19.406 20.609 8.898 1 98.25 430 VAL B CA 1
ATOM 7167 C C . VAL B 1 430 ? 20.734 20.938 8.227 1 98.25 430 VAL B C 1
ATOM 7169 O O . VAL B 1 430 ? 21.703 20.203 8.375 1 98.25 430 VAL B O 1
ATOM 7172 N N . ALA B 1 431 ? 20.734 22.047 7.496 1 97.88 431 ALA B N 1
ATOM 7173 C CA . ALA B 1 431 ? 21.969 22.484 6.848 1 97.88 431 ALA B CA 1
ATOM 7174 C C . ALA B 1 431 ? 23.078 22.734 7.875 1 97.88 431 ALA B C 1
ATOM 7176 O O . ALA B 1 431 ? 24.234 22.375 7.656 1 97.88 431 ALA B O 1
ATOM 7177 N N . ASP B 1 432 ? 22.703 23.391 8.969 1 97.06 432 ASP B N 1
ATOM 7178 C CA . ASP B 1 432 ? 23.656 23.594 10.047 1 97.06 432 ASP B CA 1
ATOM 7179 C C . ASP B 1 432 ? 24.234 22.266 10.547 1 97.06 432 ASP B C 1
ATOM 7181 O O . ASP B 1 432 ? 25.438 22.156 10.766 1 97.06 432 ASP B O 1
ATOM 7185 N N . LYS B 1 433 ? 23.406 21.312 10.727 1 97.12 433 LYS B N 1
ATOM 7186 C CA . LYS B 1 433 ? 23.844 20 11.195 1 97.12 433 LYS B CA 1
ATOM 7187 C C . LYS B 1 433 ? 24.766 19.328 10.18 1 97.12 433 LYS B C 1
ATOM 7189 O O . LYS B 1 433 ? 25.797 18.766 10.539 1 97.12 433 LYS B O 1
ATOM 7194 N N . VAL B 1 434 ? 24.406 19.391 8.898 1 96.94 434 VAL B N 1
ATOM 7195 C CA . VAL B 1 434 ? 25.203 18.797 7.82 1 96.94 434 VAL B CA 1
ATOM 7196 C C . VAL B 1 434 ? 26.594 19.438 7.785 1 96.94 434 VAL B C 1
ATOM 7198 O O . VAL B 1 434 ? 27.594 18.75 7.594 1 96.94 434 VAL B O 1
ATOM 7201 N N . MET B 1 435 ? 26.641 20.703 8.047 1 96.38 435 MET B N 1
ATOM 7202 C CA . MET B 1 435 ? 27.891 21.469 7.914 1 96.38 435 MET B CA 1
ATOM 7203 C C . MET B 1 435 ? 28.641 21.5 9.242 1 96.38 435 MET B C 1
ATOM 7205 O O . MET B 1 435 ? 29.75 22.047 9.312 1 96.38 435 MET B O 1
ATOM 7209 N N . GLY B 1 436 ? 28.047 21.062 10.32 1 94.44 436 GLY B N 1
ATOM 7210 C CA . GLY B 1 436 ? 28.688 21.047 11.617 1 94.44 436 GLY B CA 1
ATOM 7211 C C . GLY B 1 436 ? 28.656 22.375 12.328 1 94.44 436 GLY B C 1
ATOM 7212 O O . GLY B 1 436 ? 29.547 22.703 13.117 1 94.44 436 GLY B O 1
ATOM 7213 N N . ILE B 1 437 ? 27.688 23.156 12.016 1 94.75 437 ILE B N 1
ATOM 7214 C CA . ILE B 1 437 ? 27.516 24.453 12.664 1 94.75 437 ILE B CA 1
ATOM 7215 C C . ILE B 1 437 ? 26.609 24.297 13.891 1 94.75 437 ILE B C 1
ATOM 7217 O O . ILE B 1 437 ? 25.469 23.859 13.781 1 94.75 437 ILE B O 1
ATOM 7221 N N . GLU B 1 438 ? 27.047 24.656 15 1 91.94 438 GLU B N 1
ATOM 7222 C CA . GLU B 1 438 ? 26.312 24.5 16.25 1 91.94 438 GLU B CA 1
ATOM 7223 C C . GLU B 1 438 ? 25.422 25.719 16.516 1 91.94 438 GLU B C 1
ATOM 7225 O O . GLU B 1 438 ? 25.75 26.828 16.094 1 91.94 438 GLU B O 1
ATOM 7230 N N . SER B 1 439 ? 24.344 25.453 17.125 1 91.44 439 SER B N 1
ATOM 7231 C CA . SER B 1 439 ? 23.438 26.516 17.562 1 91.44 439 SER B CA 1
ATOM 7232 C C . SER B 1 439 ? 22.594 26.062 18.75 1 91.44 439 SER B C 1
ATOM 7234 O O . SER B 1 439 ? 22.5 24.859 19.016 1 91.44 439 SER B O 1
ATOM 7236 N N . ASP B 1 440 ? 22.031 27.047 19.406 1 92.94 440 ASP B N 1
ATOM 7237 C CA . ASP B 1 440 ? 21.125 26.75 20.516 1 92.94 440 ASP B CA 1
ATOM 7238 C C . ASP B 1 440 ? 19.906 25.953 20.047 1 92.94 440 ASP B C 1
ATOM 7240 O O . ASP B 1 440 ? 19.453 25.047 20.734 1 92.94 440 ASP B O 1
ATOM 7244 N N . MET B 1 441 ? 19.453 26.312 18.938 1 93.56 441 MET B N 1
ATOM 7245 C CA . MET B 1 441 ? 18.281 25.609 18.406 1 93.56 441 MET B CA 1
ATOM 7246 C C . MET B 1 441 ? 18.609 24.156 18.109 1 93.56 441 MET B C 1
ATOM 7248 O O . MET B 1 441 ? 17.812 23.266 18.406 1 93.56 441 MET B O 1
ATOM 7252 N N . LEU B 1 442 ? 19.703 23.891 17.516 1 94.62 442 LEU B N 1
ATOM 7253 C CA . LEU B 1 442 ? 20.078 22.516 17.219 1 94.62 442 LEU B CA 1
ATOM 7254 C C . LEU B 1 442 ? 20.219 21.688 18.5 1 94.62 442 LEU B C 1
ATOM 7256 O O . LEU B 1 442 ? 19.922 20.5 18.516 1 94.62 442 LEU B O 1
ATOM 7260 N N . ARG B 1 443 ? 20.688 22.344 19.516 1 94.94 443 ARG B N 1
ATOM 7261 C CA . ARG B 1 443 ? 20.781 21.656 20.797 1 94.94 443 ARG B CA 1
ATOM 7262 C C . ARG B 1 443 ? 19.406 21.219 21.297 1 94.94 443 ARG B C 1
ATOM 7264 O O . ARG B 1 443 ? 19.266 20.156 21.906 1 94.94 443 ARG B O 1
ATOM 7271 N N . ARG B 1 444 ? 18.438 22.031 20.984 1 95 444 ARG B N 1
ATOM 7272 C CA . ARG B 1 444 ? 17.078 21.734 21.391 1 95 444 ARG B CA 1
ATOM 7273 C C . ARG B 1 444 ? 16.5 20.578 20.578 1 95 444 ARG B C 1
ATOM 7275 O O . ARG B 1 444 ? 15.633 19.844 21.062 1 95 444 ARG B O 1
ATOM 7282 N N . PHE B 1 445 ? 17 20.375 19.391 1 97.44 445 PHE B N 1
ATOM 7283 C CA . PHE B 1 445 ? 16.422 19.406 18.453 1 97.44 445 PHE B CA 1
ATOM 7284 C C . PHE B 1 445 ? 17.281 18.141 18.391 1 97.44 445 PHE B C 1
ATOM 7286 O O . PHE B 1 445 ? 17.016 17.25 17.578 1 97.44 445 PHE B O 1
ATOM 7293 N N . GLN B 1 446 ? 18.25 18 19.203 1 97.12 446 GLN B N 1
ATOM 7294 C CA . GLN B 1 446 ? 19.219 16.891 19.141 1 97.12 446 GLN B CA 1
ATOM 7295 C C . GLN B 1 446 ? 18.547 15.57 19.5 1 97.12 446 GLN B C 1
ATOM 7297 O O . GLN B 1 446 ? 17.469 15.547 20.094 1 97.12 446 GLN B O 1
ATOM 7302 N N . TRP B 1 447 ? 19.156 14.508 19.031 1 97.06 447 TRP B N 1
ATOM 7303 C CA . TRP B 1 447 ? 18.75 13.18 19.484 1 97.06 447 TRP B CA 1
ATOM 7304 C C . TRP B 1 447 ? 18.797 13.086 21 1 97.06 447 TRP B C 1
ATOM 7306 O O . TRP B 1 447 ? 19.75 13.539 21.641 1 97.06 447 TRP B O 1
ATOM 7316 N N . ARG B 1 448 ? 17.703 12.555 21.578 1 95.75 448 ARG B N 1
ATOM 7317 C CA . ARG B 1 448 ? 17.594 12.539 23.031 1 95.75 448 ARG B CA 1
ATOM 7318 C C . ARG B 1 448 ? 16.656 11.422 23.5 1 95.75 448 ARG B C 1
ATOM 7320 O O . ARG B 1 448 ? 15.984 10.789 22.688 1 95.75 448 ARG B O 1
ATOM 7327 N N . LYS B 1 449 ? 16.656 11.195 24.781 1 92.88 449 LYS B N 1
ATOM 7328 C CA . LYS B 1 449 ? 15.781 10.219 25.422 1 92.88 449 LYS B CA 1
ATOM 7329 C C . LYS B 1 449 ? 14.938 10.883 26.516 1 92.88 449 LYS B C 1
ATOM 7331 O O . LYS B 1 449 ? 15.297 11.945 27.031 1 92.88 449 LYS B O 1
ATOM 7336 N N . PRO B 1 450 ? 13.812 10.242 26.688 1 89.56 450 PRO B N 1
ATOM 7337 C CA . PRO B 1 450 ? 13.047 10.797 27.812 1 89.56 450 PRO B CA 1
ATOM 7338 C C . PRO B 1 450 ? 13.828 10.797 29.109 1 89.56 450 PRO B C 1
ATOM 7340 O O . PRO B 1 450 ? 14.539 9.836 29.422 1 89.56 450 PRO B O 1
ATOM 7343 N N . PRO B 1 451 ? 13.742 11.898 29.719 1 85.88 451 PRO B N 1
ATOM 7344 C CA . PRO B 1 451 ? 14.445 11.93 31.016 1 85.88 451 PRO B CA 1
ATOM 7345 C C . PRO B 1 451 ? 13.883 10.922 32 1 85.88 451 PRO B C 1
ATOM 7347 O O . PRO B 1 451 ? 12.672 10.672 32.031 1 85.88 451 PRO B O 1
ATOM 7350 N N . HIS B 1 452 ? 14.797 10.352 32.781 1 85.81 452 HIS B N 1
ATOM 7351 C CA . HIS B 1 452 ? 14.398 9.375 33.781 1 85.81 452 HIS B CA 1
ATOM 7352 C C . HIS B 1 452 ? 13.508 10.023 34.844 1 85.81 452 HIS B C 1
ATOM 7354 O O . HIS B 1 452 ? 13.797 11.125 35.312 1 85.81 452 HIS B O 1
ATOM 7360 N N . GLY B 1 453 ? 12.461 9.43 35.219 1 83.88 453 GLY B N 1
ATOM 7361 C CA . GLY B 1 453 ? 11.609 9.844 36.312 1 83.88 453 GLY B CA 1
ATOM 7362 C C . GLY B 1 453 ? 10.578 10.883 35.938 1 83.88 453 GLY B C 1
ATOM 7363 O O . GLY B 1 453 ? 9.695 11.227 36.719 1 83.88 453 GLY B O 1
ATOM 7364 N N . GLU B 1 454 ? 10.672 11.477 34.688 1 84.44 454 GLU B N 1
ATOM 7365 C CA . GLU B 1 454 ? 9.688 12.469 34.25 1 84.44 454 GLU B CA 1
ATOM 7366 C C . GLU B 1 454 ? 8.664 11.852 33.312 1 84.44 454 GLU B C 1
ATOM 7368 O O . GLU B 1 454 ? 8.992 10.953 32.531 1 84.44 454 GLU B O 1
ATOM 7373 N N . THR B 1 455 ? 7.457 12.328 33.594 1 88.69 455 THR B N 1
ATOM 7374 C CA . THR B 1 455 ? 6.41 11.883 32.688 1 88.69 455 THR B CA 1
ATOM 7375 C C . THR B 1 455 ? 6.496 12.633 31.344 1 88.69 455 THR B C 1
ATOM 7377 O O . THR B 1 455 ? 6.391 13.859 31.312 1 88.69 455 THR B O 1
ATOM 7380 N N . PRO B 1 456 ? 6.688 11.906 30.312 1 92.06 456 PRO B N 1
ATOM 7381 C CA . PRO B 1 456 ? 6.77 12.578 29.016 1 92.06 456 PRO B CA 1
ATOM 7382 C C . PRO B 1 456 ? 5.449 13.227 28.594 1 92.06 456 PRO B C 1
ATOM 7384 O O . PRO B 1 456 ? 4.383 12.82 29.062 1 92.06 456 PRO B O 1
ATOM 7387 N N . ARG B 1 457 ? 5.52 14.242 27.797 1 91.44 457 ARG B N 1
ATOM 7388 C CA . ARG B 1 457 ? 4.332 14.906 27.281 1 91.44 457 ARG B CA 1
ATOM 7389 C C . ARG B 1 457 ? 3.482 13.938 26.453 1 91.44 457 ARG B C 1
ATOM 7391 O O . ARG B 1 457 ? 2.252 13.953 26.547 1 91.44 457 ARG B O 1
ATOM 7398 N N . ASN B 1 458 ? 4.117 13.133 25.641 1 94.31 458 ASN B N 1
ATOM 7399 C CA . ASN B 1 458 ? 3.475 12.062 24.875 1 94.31 458 ASN B CA 1
ATOM 7400 C C . ASN B 1 458 ? 3.947 10.688 25.344 1 94.31 458 ASN B C 1
ATOM 7402 O O . ASN B 1 458 ? 5.145 10.391 25.297 1 94.31 458 ASN B O 1
ATOM 7406 N N . GLN B 1 459 ? 3.072 9.906 25.781 1 93.69 459 GLN B N 1
ATOM 7407 C CA . GLN B 1 459 ? 3.41 8.508 26.062 1 93.69 459 GLN B CA 1
ATOM 7408 C C . GLN B 1 459 ? 3.445 7.688 24.781 1 93.69 459 GLN B C 1
ATOM 7410 O O . GLN B 1 459 ? 2.408 7.465 24.141 1 93.69 459 GLN B O 1
ATOM 7415 N N . LEU B 1 460 ? 4.637 7.211 24.453 1 96.06 460 LEU B N 1
ATOM 7416 C CA . LEU B 1 460 ? 4.844 6.562 23.156 1 96.06 460 LEU B CA 1
ATOM 7417 C C . LEU B 1 460 ? 5.016 5.059 23.328 1 96.06 460 LEU B C 1
ATOM 7419 O O . LEU B 1 460 ? 5.172 4.57 24.453 1 96.06 460 LEU B O 1
ATOM 7423 N N . MET B 1 461 ? 4.938 4.293 22.281 1 95.31 461 MET B N 1
ATOM 7424 C CA . MET B 1 461 ? 5.285 2.879 22.156 1 95.31 461 MET B CA 1
ATOM 7425 C C . MET B 1 461 ? 4.391 2.016 23.047 1 95.31 461 MET B C 1
ATOM 7427 O O . MET B 1 461 ? 4.863 1.076 23.688 1 95.31 461 MET B O 1
ATOM 7431 N N . LYS B 1 462 ? 3.148 2.285 23.141 1 95.5 462 LYS B N 1
ATOM 7432 C CA . LYS B 1 462 ? 2.213 1.491 23.938 1 95.5 462 LYS B CA 1
ATOM 7433 C C . LYS B 1 462 ? 1.852 0.192 23.219 1 95.5 462 LYS B C 1
ATOM 7435 O O . LYS B 1 462 ? 1.343 -0.743 23.844 1 95.5 462 LYS B O 1
ATOM 7440 N N . GLY B 1 463 ? 2.061 0.175 21.938 1 94.75 463 GLY B N 1
ATOM 7441 C CA . GLY B 1 463 ? 1.886 -1.052 21.172 1 94.75 463 GLY B CA 1
ATOM 7442 C C . GLY B 1 463 ? 0.435 -1.479 21.062 1 94.75 463 GLY B C 1
ATOM 7443 O O . GLY B 1 463 ? -0.454 -0.639 20.906 1 94.75 463 GLY B O 1
ATOM 7444 N N . PHE B 1 464 ? 0.194 -2.826 21.047 1 92.31 464 PHE B N 1
ATOM 7445 C CA . PHE B 1 464 ? -1.127 -3.395 20.812 1 92.31 464 PHE B CA 1
ATOM 7446 C C . PHE B 1 464 ? -2.068 -3.09 21.969 1 92.31 464 PHE B C 1
ATOM 7448 O O . PHE B 1 464 ? -3.289 -3.154 21.812 1 92.31 464 PHE B O 1
ATOM 7455 N N . ASN B 1 465 ? -1.532 -2.725 23.062 1 91.75 465 ASN B N 1
ATOM 7456 C CA . ASN B 1 465 ? -2.35 -2.49 24.234 1 91.75 465 ASN B CA 1
ATOM 7457 C C . ASN B 1 465 ? -2.787 -1.032 24.344 1 91.75 465 ASN B C 1
ATOM 7459 O O . ASN B 1 465 ? -3.516 -0.661 25.266 1 91.75 465 ASN B O 1
ATOM 7463 N N . ASP B 1 466 ? -2.373 -0.2 23.422 1 95.06 466 ASP B N 1
ATOM 7464 C CA . ASP B 1 466 ? -2.811 1.192 23.391 1 95.06 466 ASP B CA 1
ATOM 7465 C C . ASP B 1 466 ? -4.332 1.288 23.281 1 95.06 466 ASP B C 1
ATOM 7467 O O . ASP B 1 466 ? -4.934 0.75 22.359 1 95.06 466 ASP B O 1
ATOM 7471 N N . ALA B 1 467 ? -4.941 1.965 24.266 1 94.44 467 ALA B N 1
ATOM 7472 C CA . ALA B 1 467 ? -6.391 2.131 24.266 1 94.44 467 ALA B CA 1
ATOM 7473 C C . ALA B 1 467 ? -6.855 2.873 23.016 1 94.44 467 ALA B C 1
ATOM 7475 O O . ALA B 1 467 ? -8 2.729 22.594 1 94.44 467 ALA B O 1
ATOM 7476 N N . ASN B 1 468 ? -5.934 3.639 22.406 1 96.19 468 ASN B N 1
ATOM 7477 C CA . ASN B 1 468 ? -6.27 4.43 21.219 1 96.19 468 ASN B CA 1
ATOM 7478 C C . ASN B 1 468 ? -5.711 3.805 19.953 1 96.19 468 ASN B C 1
ATOM 7480 O O . ASN B 1 468 ? -5.578 4.48 18.922 1 96.19 468 ASN B O 1
ATOM 7484 N N . ALA B 1 469 ? -5.336 2.541 20.078 1 96.44 469 ALA B N 1
ATOM 7485 C CA . ALA B 1 469 ? -4.996 1.819 18.859 1 96.44 469 ALA B CA 1
ATOM 7486 C C . ALA B 1 469 ? -6.223 1.649 17.969 1 96.44 469 ALA B C 1
ATOM 7488 O O . ALA B 1 469 ? -7.316 1.345 18.453 1 96.44 469 ALA B O 1
ATOM 7489 N N . LEU B 1 470 ? -6.094 1.759 16.688 1 95.12 470 LEU B N 1
ATOM 7490 C CA . LEU B 1 470 ? -7.211 1.778 15.75 1 95.12 470 LEU B CA 1
ATOM 7491 C C . LEU B 1 470 ? -8.008 0.481 15.828 1 95.12 470 LEU B C 1
ATOM 7493 O O . LEU B 1 470 ? -9.227 0.486 15.664 1 95.12 470 LEU B O 1
ATOM 7497 N N . HIS B 1 471 ? -7.316 -0.665 16.078 1 90.88 471 HIS B N 1
ATOM 7498 C CA . HIS B 1 471 ? -8.023 -1.94 16.109 1 90.88 471 HIS B CA 1
ATOM 7499 C C . HIS B 1 471 ? -8.875 -2.061 17.375 1 90.88 471 HIS B C 1
ATOM 7501 O O . HIS B 1 471 ? -9.703 -2.969 17.484 1 90.88 471 HIS B O 1
ATOM 7507 N N . ARG B 1 472 ? -8.742 -1.156 18.312 1 93.06 472 ARG B N 1
ATOM 7508 C CA . ARG B 1 472 ? -9.453 -1.235 19.594 1 93.06 472 ARG B CA 1
ATOM 7509 C C . ARG B 1 472 ? -10.578 -0.213 19.656 1 93.06 472 ARG B C 1
ATOM 7511 O O . ARG B 1 472 ? -11.289 -0.127 20.656 1 93.06 472 ARG B O 1
ATOM 7518 N N . VAL B 1 473 ? -10.68 0.584 18.672 1 93.62 473 VAL B N 1
ATOM 7519 C CA . VAL B 1 473 ? -11.711 1.614 18.703 1 93.62 473 VAL B CA 1
ATOM 7520 C C . VAL B 1 473 ? -12.719 1.376 17.562 1 93.62 473 VAL B C 1
ATOM 7522 O O . VAL B 1 473 ? -12.383 0.751 16.562 1 93.62 473 VAL B O 1
ATOM 7525 N N . ARG B 1 474 ? -13.938 1.828 17.719 1 90.19 474 ARG B N 1
ATOM 7526 C CA . ARG B 1 474 ? -14.969 1.72 16.688 1 90.19 474 ARG B CA 1
ATOM 7527 C C . ARG B 1 474 ? -14.797 2.795 15.625 1 90.19 474 ARG B C 1
ATOM 7529 O O . ARG B 1 474 ? -14.75 3.986 15.938 1 90.19 474 ARG B O 1
ATOM 7536 N N . MET B 1 475 ? -14.727 2.408 14.398 1 90.69 475 MET B N 1
ATOM 7537 C CA . MET B 1 475 ? -14.586 3.336 13.281 1 90.69 475 MET B CA 1
ATOM 7538 C C . MET B 1 475 ? -15.945 3.721 12.711 1 90.69 475 MET B C 1
ATOM 7540 O O . MET B 1 475 ? -16.844 2.881 12.617 1 90.69 475 MET B O 1
ATOM 7544 N N . VAL B 1 476 ? -16.078 4.957 12.406 1 90.31 476 VAL B N 1
ATOM 7545 C CA . VAL B 1 476 ? -17.234 5.477 11.695 1 90.31 476 VAL B CA 1
ATOM 7546 C C . VAL B 1 476 ? -16.891 5.727 10.234 1 90.31 476 VAL B C 1
ATOM 7548 O O . VAL B 1 476 ? -15.984 6.516 9.93 1 90.31 476 VAL B O 1
ATOM 7551 N N . PRO B 1 477 ? -17.547 4.973 9.336 1 80.38 477 PRO B N 1
ATOM 7552 C CA . PRO B 1 477 ? -17.219 5.148 7.922 1 80.38 477 PRO B CA 1
ATOM 7553 C C . PRO B 1 477 ? -17.547 6.551 7.414 1 80.38 477 PRO B C 1
ATOM 7555 O O . PRO B 1 477 ? -18.391 7.242 7.984 1 80.38 477 PRO B O 1
ATOM 7558 N N . ASP B 1 478 ? -16.812 7.012 6.398 1 74.56 478 ASP B N 1
ATOM 7559 C CA . ASP B 1 478 ? -17 8.312 5.762 1 74.56 478 ASP B CA 1
ATOM 7560 C C . ASP B 1 478 ? -18.312 8.367 5.004 1 74.56 478 ASP B C 1
ATOM 7562 O O . ASP B 1 478 ? -18.609 7.488 4.191 1 74.56 478 ASP B O 1
ATOM 7566 N N . ASP B 1 479 ? -19.516 8.469 5.691 1 58.09 479 ASP B N 1
ATOM 7567 C CA . ASP B 1 479 ? -20.844 8.477 5.082 1 58.09 479 ASP B CA 1
ATOM 7568 C C . ASP B 1 479 ? -20.938 9.531 3.984 1 58.09 479 ASP B C 1
ATOM 7570 O O . ASP B 1 479 ? -21.328 10.672 4.242 1 58.09 479 ASP B O 1
ATOM 7574 N N . GLY B 1 480 ? -20.141 9.758 3.131 1 46.09 480 GLY B N 1
ATOM 7575 C CA . GLY B 1 480 ? -20.719 10.758 2.252 1 46.09 480 GLY B CA 1
ATOM 7576 C C . GLY B 1 480 ? -22.219 10.562 2.033 1 46.09 480 GLY B C 1
ATOM 7577 O O . GLY B 1 480 ? -22.922 11.508 1.667 1 46.09 480 GLY B O 1
ATOM 7578 N N . SER B 1 481 ? -22.75 9.25 1.861 1 39 481 SER B N 1
ATOM 7579 C CA . SER B 1 481 ? -24.094 9.07 1.328 1 39 481 SER B CA 1
ATOM 7580 C C . SER B 1 481 ? -25.141 9.117 2.438 1 39 481 SER B C 1
ATOM 7582 O O . SER B 1 481 ? -26.328 8.977 2.178 1 39 481 SER B O 1
ATOM 7584 N N . HIS B 1 482 ? -24.969 9.008 3.586 1 35.81 482 HIS B N 1
ATOM 7585 C CA . HIS B 1 482 ? -26.109 9.023 4.492 1 35.81 482 HIS B CA 1
ATOM 7586 C C . HIS B 1 482 ? -26.922 10.305 4.332 1 35.81 482 HIS B C 1
ATOM 7588 O O . HIS B 1 482 ? -28 10.43 4.898 1 35.81 482 HIS B O 1
ATOM 7594 N N . TYR B 1 483 ? -26.391 11.32 3.895 1 32.5 483 TYR B N 1
ATOM 7595 C CA . TYR B 1 483 ? -27.312 12.453 3.902 1 32.5 483 TYR B CA 1
ATOM 7596 C C . TYR B 1 483 ? -28.359 12.32 2.809 1 32.5 483 TYR B C 1
ATOM 7598 O O . TYR B 1 483 ? -29.297 13.125 2.732 1 32.5 483 TYR B O 1
ATOM 7606 N N . SER B 1 484 ? -28.297 11.508 1.776 1 28.88 484 SER B N 1
ATOM 7607 C CA . SER B 1 484 ? -29.438 11.594 0.881 1 28.88 484 SER B CA 1
ATOM 7608 C C . SER B 1 484 ? -30.562 10.648 1.32 1 28.88 484 SER B C 1
ATOM 7610 O O . SER B 1 484 ? -31.594 10.57 0.671 1 28.88 484 SER B O 1
ATOM 7612 N N . SER B 1 485 ? -30.453 9.711 2.111 1 26.02 485 SER B N 1
ATOM 7613 C CA . SER B 1 485 ? -31.625 8.828 2.111 1 26.02 485 SER B CA 1
ATOM 7614 C C . SER B 1 485 ? -32.812 9.492 2.781 1 26.02 485 SER B C 1
ATOM 7616 O O . SER B 1 485 ? -33.906 8.914 2.846 1 26.02 485 SER B O 1
ATOM 7618 N N . LYS B 1 486 ? -32.781 10.297 3.848 1 26.42 486 LYS B N 1
ATOM 7619 C CA . LYS B 1 486 ? -34.125 10.523 4.348 1 26.42 486 LYS B CA 1
ATOM 7620 C C . LYS B 1 486 ? -34.938 11.414 3.4 1 26.42 486 LYS B C 1
ATOM 7622 O O . LYS B 1 486 ? -35.188 12.578 3.707 1 26.42 486 LYS B O 1
ATOM 7627 N N . LEU B 1 487 ? -34.719 11.461 2.107 1 18.69 487 LEU B N 1
ATOM 7628 C CA . LEU B 1 487 ? -36.031 11.742 1.489 1 18.69 487 LEU B CA 1
ATOM 7629 C C . LEU B 1 487 ? -36.875 10.477 1.385 1 18.69 487 LEU B C 1
ATOM 7631 O O . LEU B 1 487 ? -36.375 9.422 0.987 1 18.69 487 LEU B O 1
#

Solvent-accessible surface area (backbone atoms only — not comparable to full-atom values): 49540 Å² total; per-residue (Å²): 108,34,74,50,82,51,54,80,60,42,71,48,33,33,35,30,38,20,74,35,44,49,22,39,20,25,51,41,38,32,37,75,70,56,39,63,35,41,38,38,23,20,39,57,44,44,93,76,43,44,30,32,42,91,68,60,35,89,45,61,52,25,33,68,61,44,67,35,65,39,76,43,28,88,45,50,67,57,25,52,49,36,58,56,24,51,55,49,41,52,48,51,32,51,45,39,52,69,49,83,84,63,42,89,96,57,55,51,84,50,65,35,56,45,76,36,18,31,34,38,40,52,87,67,77,84,56,72,53,71,53,53,45,39,15,52,51,51,41,32,73,71,72,46,38,89,42,53,32,54,27,51,79,30,69,63,34,48,52,49,37,40,74,71,67,42,55,45,52,58,51,72,57,69,71,58,53,96,86,40,42,60,32,34,34,33,56,63,25,12,32,29,34,26,18,55,44,51,40,44,44,52,43,51,30,47,75,67,60,42,44,76,37,51,25,69,36,74,10,19,84,64,46,76,32,58,48,97,86,54,37,32,42,26,35,27,24,61,68,72,49,76,45,72,18,67,36,35,36,44,14,46,49,26,51,34,49,78,76,39,61,86,40,62,71,36,37,37,29,33,22,34,41,35,39,29,29,61,52,58,87,89,42,71,60,55,61,52,34,20,49,87,34,21,33,22,36,38,34,28,71,88,47,47,72,81,21,30,31,34,40,44,29,33,47,100,82,32,36,28,45,36,40,37,52,30,57,58,30,33,39,45,35,65,39,62,88,56,50,64,42,36,48,76,68,36,77,76,32,48,71,57,46,76,16,41,46,46,70,58,51,50,50,54,49,52,46,41,58,70,53,43,43,65,38,58,76,67,72,40,58,70,49,42,46,34,69,46,40,30,17,32,16,30,75,52,46,44,31,44,27,23,43,79,95,35,41,35,37,32,38,37,38,21,36,42,89,63,43,68,61,33,30,81,48,51,4,53,56,48,35,26,52,49,49,55,50,84,50,72,65,47,64,68,15,28,57,67,70,77,60,85,94,56,83,57,81,39,86,64,84,57,36,86,74,30,79,45,19,51,39,69,44,61,71,38,69,56,52,57,65,67,76,66,57,89,113,108,36,75,52,82,51,54,79,61,41,70,48,35,32,35,28,39,19,74,34,45,50,23,39,20,26,52,42,39,33,36,76,70,57,39,63,37,40,37,37,24,20,39,57,44,45,93,75,45,46,30,32,43,91,67,61,35,89,43,64,51,25,33,67,62,45,68,34,65,40,76,43,28,86,44,53,69,57,24,52,49,36,56,56,24,49,55,49,40,52,48,50,32,50,43,38,52,68,49,83,85,63,43,90,96,58,53,51,85,49,66,33,56,44,75,36,19,31,35,38,39,52,87,66,77,82,58,72,52,72,52,52,46,38,15,52,51,50,41,30,74,72,72,46,38,90,41,53,33,53,26,51,78,30,68,64,34,49,52,48,39,40,73,73,68,41,58,46,51,58,52,71,56,68,70,58,53,96,86,40,44,59,32,33,32,33,56,62,25,12,33,28,32,26,19,56,44,50,40,44,44,50,43,49,29,49,73,66,59,41,44,76,36,52,24,70,36,73,9,20,83,66,46,75,33,58,47,97,86,53,38,32,42,26,35,29,22,61,68,71,50,77,44,73,19,66,35,35,36,44,14,44,49,27,53,33,50,77,76,40,61,86,39,60,70,35,38,38,31,34,23,34,39,36,39,29,28,63,52,59,87,87,43,72,60,56,62,53,34,20,49,88,34,22,32,23,34,38,35,28,69,88,47,48,72,82,20,29,31,35,38,44,29,34,48,98,82,31,35,29,44,36,40,35,53,30,57,59,32,33,39,44,34,65,40,61,87,56,49,62,43,35,46,76,68,35,75,76,34,48,71,57,46,75,16,42,47,45,69,58,51,49,50,52,51,52,47,41,59,70,53,44,43,66,40,58,75,68,73,41,59,71,48,42,45,34,68,46,42,28,18,31,16,29,74,52,44,43,31,45,27,26,44,78,94,36,40,34,38,32,38,37,38,22,38,43,90,64,43,69,60,33,31,82,47,51,4,52,56,47,34,26,52,48,49,57,51,84,50,75,65,47,64,68,15,29,57,68,69,76,58,86,94,56,83,57,80,38,87,63,83,59,38,86,73,29,78,45,17,53,40,69,44,59,70,37,70,56,51,58,64,68,77,64,58,88,112

Organism: Aspergillus flavus (strain ATCC 200026 / FGSC A1120 / IAM 13836 / NRRL 3357 / JCM 12722 / SRRC 167) (NCBI:txid332952)

InterPro domains:
  IPR006076 FAD dependent oxidoreductase [PF01266] (14-432)
  IPR036188 FAD/NAD(P)-binding domain superfamily [G3DSA:3.50.50.60] (14-448)
  IPR036188 FAD/NAD(P)-binding domain superfamily [SSF51905] (14-442)
  IPR045170 MTOX family [PTHR10961] (10-452)

Radius of gyration: 31.66 Å; Cα contacts (8 Å, |Δi|>4): 2256; chains: 2; bounding box: 72×99×73 Å